Protein AF-0000000075409515 (afdb_homodimer)

Sequence (816 aa):
MIRGIGPSGAVIDINAAITALAKSDNPGLPFATEAVAALAALSDRLLMSQSARHFPELVALGFWLRRTHLNALAAEFARTRPAQAMAVPRGLVLHIPPANVDVMMAYPWALSLLAGNRNIIRVSSRIGAAGQELLDAMTAILAESPGLAASNLFVSWPRDHTQSLAELSALADFRLVWGGDATIAQIRAVPLPPHAGELCFADRASLCAMAAEAVNRADEEELRHLAERFAADVTTFGQAACSSPRLLVWVGDDAACEQAQQRLVAALDRLPDMAPLAPAIALGRNAYVHRAAAEGLVSRPATPAGPILFAHAPKPVDGQQWGHCFGGLVHVARGPSLATVASFIQRRHQTLCHFGFDQAELAALVTRLRGTGLDRLVPVGTALSFSHLWDGADLLERLTKSVHLLAPMIRGIGPSGAVIDINAAITALAKSDNPGLPFATEAVAALAALSDRLLMSQSARHFPELVALGFWLRRTHLNALAAEFARTRPAQAMAVPRGLVLHIPPANVDVMMAYPWALSLLAGNRNIIRVSSRIGAAGQELLDAMTAILAESPGLAASNLFVSWPRDHTQSLAELSALADFRLVWGGDATIAQIRAVPLPPHAGELCFADRASLCAMAAEAVNRADEEELRHLAERFAADVTTFGQAACSSPRLLVWVGDDAACEQAQQRLVAALDRLPDMAPLAPAIALGRNAYVHRAAAEGLVSRPATPAGPILFAHAPKPVDGQQWGHCFGGLVHVARGPSLATVASFIQRRHQTLCHFGFDQAELAALVTRLRGTGLDRLVPVGTALSFSHLWDGADLLERLTKSVHLLAP

Foldseek 3Di:
DKAFDDVCNVVPDNPVLLVLLLPDPDFDAAQPVLLLVLLQQLLVCLCVDPVNVVPVLSPLSSVCSHSVNSVVVVVVVVVPDDPQWGWAFLEEEEEADDPLDLSRQVVLVSLLSNNRYQYEYEHEPPHDPNNVVSSNSSQVSQVVPPVSNSRYTYIYDDLPPVVVLLVSQASHQEYEHEDEPVSVVSSPVRDHDPNHYYDYDYQFAAAEEEELVQLVPDDLVRLLVLLVLLCCLQCVSLNPDRLRHQEYEYAADPVSSVVSVVSNLVSLQPDPADDDDDPVLVVLQVVVLVVCVVVQQFDDDWDDRRQAIEGEGADLPLVVVVPDSRRRYHYYYYYHACVVVLVSAAQRYEEYAYYDDDPVRVVVSCVVNVNGHYQYYYHRNCSPPDDCRGRVDNSSPVRIDIDRHDDD/DKAFDDVCNVVPDNPVLLVLLLPDPDFFAAQPVLLLVLLQQLLVCLCVDPVNVVPVLSPLSSVCSHSVNSVVVVVVVVVPDDPQWGWAFLEEEEEADDPLDLLRQVVLVSLLSNNRYQYEYEHEPPRDPNNVVSVNSSQVSQVVPPVSNSRYTYIYDDLPPVVVLLVSQASHQEYEHEDEPVSVVSSPVRDHDPNHYYDYDYQFAAAEEEELVQLVPDDLVRLLVLLVLLCCLQCVSLNPDRLRHQEYEYAADPVSSVVSVVSNLVSQQPDPADDDDDPVLVVLQVVVLVVCVVVQQFDDDWDDRRQAIEGEGADLPVVVVVPDSRRRYYYYYYYHAVVVVLVSAAQRYEEYAYYDDDPVRVVVSCVVNVNGHYQYYYHRNCSPPDDCRGRVDNSSPVRIDIDRHDDD

pLDDT: mean 91.63, std 8.72, range [45.56, 98.69]

Structure (mmCIF, N/CA/C/O backbone):
data_AF-0000000075409515-model_v1
#
loop_
_entity.id
_entity.type
_entity.pdbx_description
1 polymer 'long-chain-fatty-acyl-CoA reductase'
#
loop_
_atom_site.group_PDB
_atom_site.id
_atom_site.type_symbol
_atom_site.label_atom_id
_atom_site.label_alt_id
_atom_site.label_comp_id
_atom_site.label_asym_id
_atom_site.label_entity_id
_atom_site.label_seq_id
_atom_site.pdbx_PDB_ins_code
_atom_site.Cartn_x
_atom_site.Cartn_y
_atom_site.Cartn_z
_atom_site.occupancy
_atom_site.B_iso_or_equiv
_atom_site.auth_seq_id
_atom_site.auth_comp_id
_atom_site.auth_asym_id
_atom_site.auth_atom_id
_atom_site.pdbx_PDB_model_num
ATOM 1 N N . MET A 1 1 ? 26.125 -11.836 13.812 1 84.06 1 MET A N 1
ATOM 2 C CA . MET A 1 1 ? 26.562 -10.492 13.438 1 84.06 1 MET A CA 1
ATOM 3 C C . MET A 1 1 ? 26.328 -10.242 11.953 1 84.06 1 MET A C 1
ATOM 5 O O . MET A 1 1 ? 26.391 -11.172 11.141 1 84.06 1 MET A O 1
ATOM 9 N N . ILE A 1 2 ? 26 -9.016 11.656 1 90.75 2 ILE A N 1
ATOM 10 C CA . ILE A 1 2 ? 25.766 -8.617 10.273 1 90.75 2 ILE A CA 1
ATOM 11 C C . ILE A 1 2 ? 27.094 -8.609 9.516 1 90.75 2 ILE A C 1
ATOM 13 O O . ILE A 1 2 ? 28.094 -8.094 10.016 1 90.75 2 ILE A O 1
ATOM 17 N N . ARG A 1 3 ? 27.078 -9.234 8.391 1 89.25 3 ARG A N 1
ATOM 18 C CA . ARG A 1 3 ? 28.266 -9.258 7.531 1 89.25 3 ARG A CA 1
ATOM 19 C C . ARG A 1 3 ? 27.938 -8.695 6.152 1 89.25 3 ARG A C 1
ATOM 21 O O . ARG A 1 3 ? 26.859 -8.93 5.613 1 89.25 3 ARG A O 1
ATOM 28 N N . GLY A 1 4 ? 28.891 -7.93 5.641 1 88.44 4 GLY A N 1
ATOM 29 C CA . GLY A 1 4 ? 28.75 -7.488 4.262 1 88.44 4 GLY A CA 1
ATOM 30 C C . GLY A 1 4 ? 29.031 -8.586 3.252 1 88.44 4 GLY A C 1
ATOM 31 O O . GLY A 1 4 ? 29.859 -9.461 3.496 1 88.44 4 GLY A O 1
ATOM 32 N N . ILE A 1 5 ? 28.344 -8.484 2.164 1 83.81 5 ILE A N 1
ATOM 33 C CA . ILE A 1 5 ? 28.547 -9.453 1.089 1 83.81 5 ILE A CA 1
ATOM 34 C C . ILE A 1 5 ? 28.953 -8.727 -0.192 1 83.81 5 ILE A C 1
ATOM 36 O O . ILE A 1 5 ? 28.547 -7.578 -0.417 1 83.81 5 ILE A O 1
ATOM 40 N N . GLY A 1 6 ? 29.734 -9.406 -0.942 1 69.38 6 GLY A N 1
ATOM 41 C CA . GLY A 1 6 ? 30.156 -8.805 -2.195 1 69.38 6 GLY A CA 1
ATOM 42 C C . GLY A 1 6 ? 30.969 -7.535 -2.006 1 69.38 6 GLY A C 1
ATOM 43 O O . GLY A 1 6 ? 31.906 -7.512 -1.213 1 69.38 6 GLY A O 1
ATOM 44 N N . PRO A 1 7 ? 30.562 -6.52 -2.732 1 65.38 7 PRO A N 1
ATOM 45 C CA . PRO A 1 7 ? 31.344 -5.289 -2.561 1 65.38 7 PRO A CA 1
ATOM 46 C C . PRO A 1 7 ? 31.188 -4.688 -1.165 1 65.38 7 PRO A C 1
ATOM 48 O O . PRO A 1 7 ? 32.062 -3.971 -0.697 1 65.38 7 PRO A O 1
ATOM 51 N N . SER A 1 8 ? 30.109 -5.105 -0.618 1 70.81 8 SER A N 1
ATOM 52 C CA . SER A 1 8 ? 29.922 -4.598 0.737 1 70.81 8 SER A CA 1
ATOM 53 C C . SER A 1 8 ? 30.844 -5.301 1.727 1 70.81 8 SER A C 1
ATOM 55 O O . SER A 1 8 ? 31.109 -4.777 2.811 1 70.81 8 SER A O 1
ATOM 57 N N . GLY A 1 9 ? 31.078 -6.512 1.291 1 68.12 9 GLY A N 1
ATOM 58 C CA . GLY A 1 9 ? 32 -7.27 2.1 1 68.12 9 GLY A CA 1
ATOM 59 C C . GLY A 1 9 ? 33.375 -6.629 2.182 1 68.12 9 GLY A C 1
ATOM 60 O O . GLY A 1 9 ? 34.156 -6.906 3.102 1 68.12 9 GLY A O 1
ATOM 61 N N . ALA A 1 10 ? 33.625 -5.832 1.175 1 67.75 10 ALA A N 1
ATOM 62 C CA . ALA A 1 10 ? 34.906 -5.121 1.154 1 67.75 10 ALA A CA 1
ATOM 63 C C . ALA A 1 10 ? 34.875 -3.9 2.072 1 67.75 10 ALA A C 1
ATOM 65 O O . ALA A 1 10 ? 35.906 -3.273 2.326 1 67.75 10 ALA A O 1
ATOM 66 N N . VAL A 1 11 ? 33.562 -3.801 2.479 1 68.38 11 VAL A N 1
ATOM 67 C CA . VAL A 1 11 ? 33.375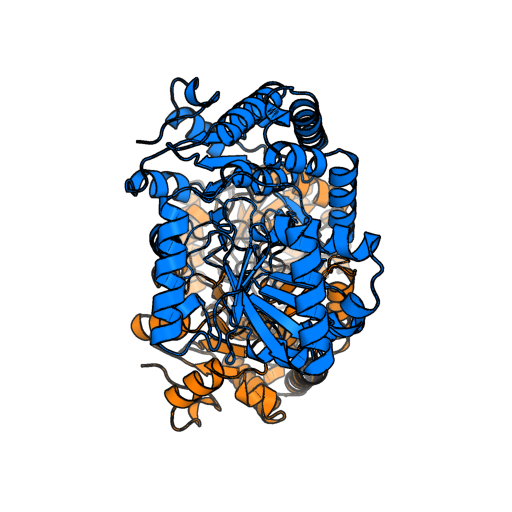 -2.654 3.363 1 68.38 11 VAL A CA 1
ATOM 68 C C . VAL A 1 11 ? 34.031 -2.949 4.719 1 68.38 11 VAL A C 1
ATOM 70 O O . VAL A 1 11 ? 33.688 -3.941 5.367 1 68.38 11 VAL A O 1
ATOM 73 N N . ILE A 1 12 ? 35.062 -2.379 5.078 1 67.88 12 ILE A N 1
ATOM 74 C CA . ILE A 1 12 ? 35.875 -2.6 6.273 1 67.88 12 ILE A CA 1
ATOM 75 C C . ILE A 1 12 ? 34.969 -2.551 7.512 1 67.88 12 ILE A C 1
ATOM 77 O O . ILE A 1 12 ? 35.094 -3.381 8.414 1 67.88 12 ILE A O 1
ATOM 81 N N . ASP A 1 13 ? 34 -1.663 7.504 1 86.06 13 ASP A N 1
ATOM 82 C CA . ASP A 1 13 ? 33.094 -1.538 8.641 1 86.06 13 ASP A CA 1
ATOM 83 C C . ASP A 1 13 ? 31.625 -1.487 8.18 1 86.06 13 ASP A C 1
ATOM 85 O O . ASP A 1 13 ? 31.109 -0.418 7.844 1 86.06 13 ASP A O 1
ATOM 89 N N . ILE A 1 14 ? 31.016 -2.641 8.258 1 88.19 14 ILE A N 1
ATOM 90 C CA . ILE A 1 14 ? 29.641 -2.793 7.766 1 88.19 14 ILE A CA 1
ATOM 91 C C . ILE A 1 14 ? 28.688 -1.951 8.609 1 88.19 14 ILE A C 1
ATOM 93 O O . ILE A 1 14 ? 27.734 -1.373 8.094 1 88.19 14 ILE A O 1
ATOM 97 N N . ASN A 1 15 ? 29 -1.773 9.828 1 89.69 15 ASN A N 1
ATOM 98 C CA . ASN A 1 15 ? 28.156 -0.971 10.703 1 89.69 15 ASN A CA 1
ATOM 99 C C . ASN A 1 15 ? 28.234 0.512 10.352 1 89.69 15 ASN A C 1
ATOM 101 O O . ASN A 1 15 ? 27.219 1.211 10.375 1 89.69 15 ASN A O 1
ATOM 105 N N . ALA A 1 16 ? 29.406 0.892 10.039 1 91.38 16 ALA A N 1
ATOM 106 C CA . ALA A 1 16 ? 29.578 2.277 9.617 1 91.38 16 ALA A CA 1
ATOM 107 C C . ALA A 1 16 ? 28.859 2.539 8.297 1 91.38 16 ALA A C 1
ATOM 109 O O . ALA A 1 16 ? 28.266 3.602 8.109 1 91.38 16 ALA A O 1
ATOM 110 N N . ALA A 1 17 ? 28.953 1.585 7.434 1 91.88 17 ALA A N 1
ATOM 111 C CA . ALA A 1 17 ? 28.281 1.719 6.141 1 91.88 17 ALA A CA 1
ATOM 112 C C . ALA A 1 17 ? 26.766 1.781 6.305 1 91.88 17 ALA A C 1
ATOM 114 O O . ALA A 1 17 ? 26.094 2.578 5.641 1 91.88 17 ALA A O 1
ATOM 115 N N . ILE A 1 18 ? 26.266 0.984 7.188 1 93.94 18 ILE A N 1
ATOM 116 C CA . ILE A 1 18 ? 24.828 0.964 7.473 1 93.94 18 ILE A CA 1
ATOM 117 C C . ILE A 1 18 ? 24.406 2.316 8.039 1 93.94 18 ILE A C 1
ATOM 119 O O . ILE A 1 18 ? 23.391 2.883 7.609 1 93.94 18 ILE A O 1
ATOM 123 N N . THR A 1 19 ? 25.141 2.852 8.914 1 92.69 19 THR A N 1
ATOM 124 C CA . THR A 1 19 ? 24.844 4.137 9.539 1 92.69 19 THR A CA 1
ATOM 125 C C . THR A 1 19 ? 24.875 5.258 8.5 1 92.69 19 THR A C 1
ATOM 127 O O . THR A 1 19 ? 24 6.125 8.492 1 92.69 19 THR A O 1
ATOM 130 N N . ALA A 1 20 ? 25.891 5.172 7.688 1 92 20 ALA A N 1
ATOM 131 C CA . ALA A 1 20 ? 26.016 6.188 6.645 1 92 20 ALA A CA 1
ATOM 132 C C . ALA A 1 20 ? 24.844 6.137 5.68 1 92 20 ALA A C 1
ATOM 134 O O . ALA A 1 20 ? 24.297 7.18 5.297 1 92 20 ALA A O 1
ATOM 135 N N . LEU A 1 21 ? 24.5 4.957 5.336 1 93.12 21 LEU A N 1
ATOM 136 C CA . LEU A 1 21 ? 23.375 4.773 4.43 1 93.12 21 LEU A CA 1
ATOM 137 C C . LEU A 1 21 ? 22.078 5.281 5.055 1 93.12 21 LEU A C 1
ATOM 139 O O . LEU A 1 21 ? 21.297 5.969 4.402 1 93.12 21 LEU A O 1
ATOM 143 N N . ALA A 1 22 ? 21.875 4.992 6.266 1 92.06 22 ALA A N 1
ATOM 144 C CA . ALA A 1 22 ? 20.656 5.363 6.977 1 92.06 22 ALA A CA 1
ATOM 145 C C . ALA A 1 22 ? 20.547 6.879 7.121 1 92.06 22 ALA A C 1
ATOM 147 O O . ALA A 1 22 ? 19.453 7.434 7.125 1 92.06 22 ALA A O 1
ATOM 148 N N . LYS A 1 23 ? 21.625 7.551 7.156 1 87.62 23 LYS A N 1
ATOM 149 C CA . LYS A 1 23 ? 21.641 8.984 7.406 1 87.62 23 LYS A CA 1
ATOM 150 C C . LYS A 1 23 ? 21.672 9.773 6.102 1 87.62 23 LYS A C 1
ATOM 152 O O . LYS A 1 23 ? 21.516 11 6.102 1 87.62 23 LYS A O 1
ATOM 157 N N . SER A 1 24 ? 21.828 8.961 5.102 1 85.38 24 SER A N 1
ATOM 158 C CA . SER A 1 24 ? 21.938 9.648 3.818 1 85.38 24 SER A CA 1
ATOM 159 C C . SER A 1 24 ? 20.641 10.398 3.494 1 85.38 24 SER A C 1
ATOM 161 O O . SER A 1 24 ? 19.547 9.883 3.729 1 85.38 24 SER A O 1
ATOM 163 N N . ASP A 1 25 ? 20.734 11.609 3.045 1 72.81 25 ASP A N 1
ATOM 164 C CA . ASP A 1 25 ? 19.562 12.445 2.791 1 72.81 25 ASP A CA 1
ATOM 165 C C . ASP A 1 25 ? 19.328 12.609 1.293 1 72.81 25 ASP A C 1
ATOM 167 O O . ASP A 1 25 ? 18.688 13.57 0.863 1 72.81 25 ASP A O 1
ATOM 171 N N . ASN A 1 26 ? 19.891 11.688 0.545 1 69.56 26 ASN A N 1
ATOM 172 C CA . ASN A 1 26 ? 19.781 11.938 -0.886 1 69.56 26 ASN A CA 1
ATOM 173 C C . ASN A 1 26 ? 19.281 10.703 -1.634 1 69.56 26 ASN A C 1
ATOM 175 O O . ASN A 1 26 ? 19.953 10.195 -2.523 1 69.56 26 ASN A O 1
ATOM 179 N N . PRO A 1 27 ? 18.031 10.375 -1.232 1 78.94 27 PRO A N 1
ATOM 180 C CA . PRO A 1 27 ? 17.484 9.344 -2.109 1 78.94 27 PRO A CA 1
ATOM 181 C C . PRO A 1 27 ? 17.234 9.844 -3.529 1 78.94 27 PRO A C 1
ATOM 183 O O . PRO A 1 27 ? 17.266 11.055 -3.775 1 78.94 27 PRO A O 1
ATOM 186 N N . GLY A 1 28 ? 17.203 8.953 -4.418 1 89.88 28 GLY A N 1
ATOM 187 C CA . GLY A 1 28 ? 16.875 9.312 -5.789 1 89.88 28 GLY A CA 1
ATOM 188 C C . GLY A 1 28 ? 15.406 9.633 -5.992 1 89.88 28 GLY A C 1
ATOM 189 O O . GLY A 1 28 ? 14.617 9.562 -5.051 1 89.88 28 GLY A O 1
ATOM 190 N N . LEU A 1 29 ? 15.086 10.141 -7.133 1 95.25 29 LEU A N 1
ATOM 191 C CA . LEU A 1 29 ? 13.695 10.297 -7.547 1 95.25 29 LEU A CA 1
ATOM 192 C C . LEU A 1 29 ? 13.227 9.094 -8.367 1 95.25 29 LEU A C 1
ATOM 194 O O . LEU A 1 29 ? 14.055 8.367 -8.93 1 95.25 29 LEU A O 1
ATOM 198 N N . PRO A 1 30 ? 11.945 8.844 -8.375 1 97.56 30 PRO A N 1
ATOM 199 C CA . PRO A 1 30 ? 11.453 7.715 -9.164 1 97.56 30 PRO A CA 1
ATOM 200 C C . PRO A 1 30 ? 11.867 7.793 -10.633 1 97.56 30 PRO A C 1
ATOM 202 O O . PRO A 1 30 ? 11.695 8.836 -11.273 1 97.56 30 PRO A O 1
ATOM 205 N N . PHE A 1 31 ? 12.492 6.707 -11.102 1 98 31 PHE A N 1
ATOM 206 C CA . PHE A 1 31 ? 12.914 6.496 -12.477 1 98 31 PHE A CA 1
ATOM 207 C C . PHE A 1 31 ? 13.961 7.527 -12.891 1 98 31 PHE A C 1
ATOM 209 O O . PHE A 1 31 ? 13.977 7.977 -14.039 1 98 31 PHE A O 1
ATOM 216 N N . ALA A 1 32 ? 14.75 7.953 -11.922 1 96.62 32 ALA A N 1
ATOM 217 C CA . ALA A 1 32 ? 15.898 8.797 -12.234 1 96.62 32 ALA A CA 1
ATOM 218 C C . ALA A 1 32 ? 16.781 8.148 -13.297 1 96.62 32 ALA A C 1
ATOM 220 O O . ALA A 1 32 ? 16.938 6.926 -13.312 1 96.62 32 ALA A O 1
ATOM 221 N N . THR A 1 33 ? 17.422 8.922 -14.062 1 96.19 33 THR A N 1
ATOM 222 C CA . THR A 1 33 ? 18.203 8.469 -15.211 1 96.19 33 THR A CA 1
ATOM 223 C C . THR A 1 33 ? 19.312 7.512 -14.758 1 96.19 33 THR A C 1
ATOM 225 O O . THR A 1 33 ? 19.578 6.504 -15.422 1 96.19 33 THR A O 1
ATOM 228 N N . GLU A 1 34 ? 19.906 7.797 -13.703 1 95.38 34 GLU A N 1
ATOM 229 C CA . GLU A 1 34 ? 21.016 6.996 -13.195 1 95.38 34 GLU A CA 1
ATOM 230 C C . GLU A 1 34 ? 20.562 5.578 -12.852 1 95.38 34 GLU A C 1
ATOM 232 O O . GLU A 1 34 ? 21.25 4.605 -13.18 1 95.38 34 GLU A O 1
ATOM 237 N N . ALA A 1 35 ? 19.469 5.457 -12.195 1 97.12 35 ALA A N 1
ATOM 238 C CA . ALA A 1 35 ? 18.938 4.152 -11.812 1 97.12 35 ALA A CA 1
ATOM 239 C C . ALA A 1 35 ? 18.547 3.34 -13.047 1 97.12 35 ALA A C 1
ATOM 241 O O . ALA A 1 35 ? 18.859 2.156 -13.148 1 97.12 35 ALA A O 1
ATOM 242 N N . VAL A 1 36 ? 17.875 3.957 -13.992 1 98.12 36 VAL A N 1
ATOM 243 C CA . VAL A 1 36 ? 17.453 3.293 -15.219 1 98.12 36 VAL A CA 1
ATOM 244 C C . VAL A 1 36 ? 18.672 2.812 -16 1 98.12 36 VAL A C 1
ATOM 246 O O . VAL A 1 36 ? 18.703 1.676 -16.484 1 98.12 36 VAL A O 1
ATOM 249 N N . ALA A 1 37 ? 19.672 3.662 -16.062 1 97.62 37 ALA A N 1
ATOM 250 C CA . ALA A 1 37 ? 20.891 3.318 -16.797 1 97.62 37 ALA A CA 1
ATOM 251 C C . ALA A 1 37 ? 21.609 2.139 -16.141 1 97.62 37 ALA A C 1
ATOM 253 O O . ALA A 1 37 ? 22.094 1.243 -16.828 1 97.62 37 ALA A O 1
ATOM 254 N N . ALA A 1 38 ? 21.656 2.172 -14.852 1 97.81 38 ALA A N 1
ATOM 255 C CA . ALA A 1 38 ? 22.328 1.092 -14.133 1 97.81 38 ALA A CA 1
ATOM 256 C C . ALA A 1 38 ? 21.625 -0.242 -14.367 1 97.81 38 ALA A C 1
ATOM 258 O O . ALA A 1 38 ? 22.281 -1.26 -14.609 1 97.81 38 ALA A O 1
ATOM 259 N N . LEU A 1 39 ? 20.328 -0.283 -14.328 1 98.56 39 LEU A N 1
ATOM 260 C CA . LEU A 1 39 ? 19.578 -1.517 -14.516 1 98.56 39 LEU A CA 1
ATOM 261 C C . LEU A 1 39 ? 19.672 -1.994 -15.961 1 98.56 39 LEU A C 1
ATOM 263 O O . LEU A 1 39 ? 19.734 -3.199 -16.219 1 98.56 39 LEU A O 1
ATOM 267 N N . ALA A 1 40 ? 19.625 -1.031 -16.875 1 98.44 40 ALA A N 1
ATOM 268 C CA . ALA A 1 40 ? 19.844 -1.399 -18.266 1 98.44 40 ALA A CA 1
ATOM 269 C C . ALA A 1 40 ? 21.219 -2.023 -18.469 1 98.44 40 ALA A C 1
ATOM 271 O O . ALA A 1 40 ? 21.375 -2.984 -19.219 1 98.44 40 ALA A O 1
ATOM 272 N N . ALA A 1 41 ? 22.219 -1.485 -17.812 1 98.19 41 ALA A N 1
ATOM 273 C CA . ALA A 1 41 ? 23.562 -2.047 -17.859 1 98.19 41 ALA A CA 1
ATOM 274 C C . ALA A 1 41 ? 23.594 -3.453 -17.281 1 98.19 41 ALA A C 1
ATOM 276 O O . ALA A 1 41 ? 24.312 -4.324 -17.766 1 98.19 41 ALA A O 1
ATOM 277 N N . LEU A 1 42 ? 22.891 -3.623 -16.188 1 98.06 42 LEU A N 1
ATOM 278 C CA . LEU A 1 42 ? 22.781 -4.961 -15.617 1 98.06 42 LEU A CA 1
ATOM 279 C C . LEU A 1 42 ? 22.188 -5.941 -16.625 1 98.06 42 LEU A C 1
ATOM 281 O O . LEU A 1 42 ? 22.672 -7.066 -16.766 1 98.06 42 LEU A O 1
ATOM 285 N N . SER A 1 43 ? 21.125 -5.535 -17.281 1 98.19 43 SER A N 1
ATOM 286 C CA . SER A 1 43 ? 20.531 -6.332 -18.344 1 98.19 43 SER A CA 1
ATOM 287 C C . SER A 1 43 ? 21.578 -6.762 -19.375 1 98.19 43 SER A C 1
ATOM 289 O O . SER A 1 43 ? 21.734 -7.953 -19.641 1 98.19 43 SER A O 1
ATOM 291 N N . ASP A 1 44 ? 22.344 -5.801 -19.859 1 97.56 44 ASP A N 1
ATOM 292 C CA . ASP A 1 44 ? 23.375 -6.066 -20.859 1 97.56 44 ASP A CA 1
ATOM 293 C C . ASP A 1 44 ? 24.422 -7.047 -20.328 1 97.56 44 ASP A C 1
ATOM 295 O O . ASP A 1 44 ? 24.812 -7.984 -21.031 1 97.56 44 ASP A O 1
ATOM 299 N N . ARG A 1 45 ? 24.844 -6.863 -19.156 1 96.81 45 ARG A N 1
ATOM 300 C CA . ARG A 1 45 ? 25.859 -7.707 -18.562 1 96.81 45 ARG A CA 1
ATOM 301 C C . ARG A 1 45 ? 25.391 -9.148 -18.438 1 96.81 45 ARG A C 1
ATOM 303 O O . ARG A 1 45 ? 26.141 -10.086 -18.719 1 96.81 45 ARG A O 1
ATOM 310 N N . LEU A 1 46 ? 24.156 -9.32 -17.984 1 97.06 46 LEU A N 1
ATOM 311 C CA . LEU A 1 46 ? 23.609 -10.656 -17.828 1 97.06 46 LEU A CA 1
ATOM 312 C C . LEU A 1 46 ? 23.422 -11.344 -19.172 1 97.06 46 LEU A C 1
ATOM 314 O O . LEU A 1 46 ? 23.734 -12.531 -19.312 1 97.06 46 LEU A O 1
ATOM 318 N N . LEU A 1 47 ? 22.984 -10.602 -20.156 1 96.06 47 LEU A N 1
ATOM 319 C CA . LEU A 1 47 ? 22.656 -11.18 -21.453 1 96.06 47 LEU A CA 1
ATOM 320 C C . LEU A 1 47 ? 23.922 -11.43 -22.281 1 96.06 47 LEU A C 1
ATOM 322 O O . LEU A 1 47 ? 23.922 -12.289 -23.172 1 96.06 47 LEU A O 1
ATOM 326 N N . MET A 1 48 ? 24.969 -10.773 -21.969 1 94.69 48 MET A N 1
ATOM 327 C CA . MET A 1 48 ? 26.203 -10.914 -22.734 1 94.69 48 MET A CA 1
ATOM 328 C C . MET A 1 48 ? 27.156 -11.883 -22.062 1 94.69 48 MET A C 1
ATOM 330 O O . MET A 1 48 ? 28.094 -12.375 -22.688 1 94.69 48 MET A O 1
ATOM 334 N N . SER A 1 49 ? 26.953 -12.086 -20.828 1 92.56 49 SER A N 1
ATOM 335 C CA . SER A 1 49 ? 27.844 -12.953 -20.078 1 92.56 49 SER A CA 1
ATOM 336 C C . SER A 1 49 ? 27.688 -14.414 -20.5 1 92.56 49 SER A C 1
ATOM 338 O O . SER A 1 49 ? 26.578 -14.945 -20.516 1 92.56 49 SER A O 1
ATOM 340 N N . GLN A 1 50 ? 28.703 -15.141 -20.812 1 90.75 50 GLN A N 1
ATOM 341 C CA . GLN A 1 50 ? 28.688 -16.547 -21.188 1 90.75 50 GLN A CA 1
ATOM 342 C C . GLN A 1 50 ? 28.266 -17.422 -20 1 90.75 50 GLN A C 1
ATOM 344 O O . GLN A 1 50 ? 27.516 -18.391 -20.172 1 90.75 50 GLN A O 1
ATOM 349 N N . SER A 1 51 ? 28.734 -17.031 -18.891 1 88.94 51 SER A N 1
ATOM 350 C CA . SER A 1 51 ? 28.406 -17.797 -17.703 1 88.94 51 SER A CA 1
ATOM 351 C C . SER A 1 51 ? 26.938 -17.656 -17.328 1 88.94 51 SER A C 1
ATOM 353 O O . SER A 1 51 ? 26.266 -18.625 -16.984 1 88.94 51 SER A O 1
ATOM 355 N N . ALA A 1 52 ? 26.453 -16.453 -17.453 1 86.69 52 ALA A N 1
ATOM 356 C CA . ALA A 1 52 ? 25.062 -16.172 -17.062 1 86.69 52 ALA A CA 1
ATOM 357 C C . ALA A 1 52 ? 24.094 -16.875 -18.016 1 86.69 52 ALA A C 1
ATOM 359 O O . ALA A 1 52 ? 22.984 -17.234 -17.609 1 86.69 52 ALA A O 1
ATOM 360 N N . ARG A 1 53 ? 24.531 -17.109 -19.172 1 87 53 ARG A N 1
ATOM 361 C CA . ARG A 1 53 ? 23.656 -17.703 -20.188 1 87 53 ARG A CA 1
ATOM 362 C C . ARG A 1 53 ? 23.297 -19.141 -19.828 1 87 53 ARG A C 1
ATOM 364 O O . ARG A 1 53 ? 22.312 -19.688 -20.328 1 87 53 ARG A O 1
ATOM 371 N N . HIS A 1 54 ? 24.141 -19.688 -18.953 1 88.31 54 HIS A N 1
ATOM 372 C CA . HIS A 1 54 ? 23.891 -21.062 -18.531 1 88.31 54 HIS A CA 1
ATOM 373 C C . HIS A 1 54 ? 22.766 -21.125 -17.5 1 88.31 54 HIS A C 1
ATOM 375 O O . HIS A 1 54 ? 22.312 -22.219 -17.141 1 88.31 54 HIS A O 1
ATOM 381 N N . PHE A 1 55 ? 22.328 -20 -17.078 1 90 55 PHE A N 1
ATOM 382 C CA . PHE A 1 55 ? 21.234 -19.922 -16.109 1 90 55 PHE A CA 1
ATOM 383 C C . PHE A 1 55 ? 20.016 -19.25 -16.719 1 90 55 PHE A C 1
ATOM 385 O O . PHE A 1 55 ? 19.969 -18.016 -16.844 1 90 55 PHE A O 1
ATOM 392 N N . PRO A 1 56 ? 19 -20.016 -17 1 88.12 56 PRO A N 1
ATOM 393 C CA . PRO A 1 56 ? 17.812 -19.453 -17.641 1 88.12 56 PRO A CA 1
ATOM 394 C C . PRO A 1 56 ? 17.172 -18.328 -16.812 1 88.12 56 PRO A C 1
ATOM 396 O O . PRO A 1 56 ? 16.609 -17.391 -17.375 1 88.12 56 PRO A O 1
ATOM 399 N N . GLU A 1 57 ? 17.25 -18.438 -15.531 1 90.12 57 GLU A N 1
ATOM 400 C CA . GLU A 1 57 ? 16.656 -17.422 -14.664 1 90.12 57 GLU A CA 1
ATOM 401 C C . GLU A 1 57 ? 17.375 -16.078 -14.797 1 90.12 57 GLU A C 1
ATOM 403 O O . GLU A 1 57 ? 16.766 -15.023 -14.648 1 90.12 57 GLU A O 1
ATOM 408 N N . LEU A 1 58 ? 18.656 -16.094 -15.031 1 95.12 58 LEU A N 1
ATOM 409 C CA . LEU A 1 58 ? 19.406 -14.859 -15.227 1 95.12 58 LEU A CA 1
ATOM 410 C C . LEU A 1 58 ? 19.094 -14.242 -16.594 1 95.12 58 LEU A C 1
ATOM 412 O O . LEU A 1 58 ? 19.031 -13.023 -16.719 1 95.12 58 LEU A O 1
ATOM 416 N N . VAL A 1 59 ? 18.922 -15.141 -17.516 1 94.44 59 VAL A N 1
ATOM 417 C CA . VAL A 1 59 ? 18.531 -14.68 -18.859 1 94.44 59 VAL A CA 1
ATOM 418 C C . VAL A 1 59 ? 17.172 -14 -18.797 1 94.44 59 VAL A C 1
ATOM 420 O O . VAL A 1 59 ? 16.984 -12.906 -19.328 1 94.44 59 VAL A O 1
ATOM 423 N N . ALA A 1 60 ? 16.25 -14.625 -18.109 1 93.56 60 ALA A N 1
ATOM 424 C CA . ALA A 1 60 ? 14.922 -14.047 -17.938 1 93.56 60 ALA A CA 1
ATOM 425 C C . ALA A 1 60 ? 14.992 -12.688 -17.266 1 93.56 60 ALA A C 1
ATOM 427 O O . ALA A 1 60 ? 14.312 -11.742 -17.672 1 93.56 60 ALA A O 1
ATOM 428 N N . LEU A 1 61 ? 15.805 -12.547 -16.266 1 96.56 61 LEU A N 1
ATOM 429 C CA . LEU A 1 61 ? 16 -11.273 -15.57 1 96.56 61 LEU A CA 1
ATOM 430 C C . LEU A 1 61 ? 16.578 -10.227 -16.516 1 96.56 61 LEU A C 1
ATOM 432 O O . LEU A 1 61 ? 16.156 -9.07 -16.5 1 96.56 61 LEU A O 1
ATOM 436 N N . GLY A 1 62 ? 17.594 -10.68 -17.266 1 97.5 62 GLY A N 1
ATOM 437 C CA . GLY A 1 62 ? 18.172 -9.773 -18.234 1 97.5 62 GLY A CA 1
ATOM 438 C C . GLY A 1 62 ? 17.156 -9.18 -19.188 1 97.5 62 GLY A C 1
ATOM 439 O O . GLY A 1 62 ? 17.156 -7.973 -19.438 1 97.5 62 GLY A O 1
ATOM 440 N N . PHE A 1 63 ? 16.312 -9.969 -19.641 1 96.25 63 PHE A N 1
ATOM 441 C CA . PHE A 1 63 ? 15.281 -9.5 -20.547 1 96.25 63 PHE A CA 1
ATOM 442 C C . PHE A 1 63 ? 14.312 -8.57 -19.812 1 96.25 63 PHE A C 1
ATOM 444 O O . PHE A 1 63 ? 13.867 -7.566 -20.375 1 96.25 63 PHE A O 1
ATOM 451 N N . TRP A 1 64 ? 13.992 -8.875 -18.625 1 97.38 64 TRP A N 1
ATOM 452 C CA . TRP A 1 64 ? 13.062 -8.078 -17.828 1 97.38 64 TRP A CA 1
ATOM 453 C C . TRP A 1 64 ? 13.633 -6.684 -17.578 1 97.38 64 TRP A C 1
ATOM 455 O O . TRP A 1 64 ? 12.883 -5.707 -17.5 1 97.38 64 TRP A O 1
ATOM 465 N N . LEU A 1 65 ? 14.938 -6.547 -17.547 1 98.38 65 LEU A N 1
ATOM 466 C CA . LEU A 1 65 ? 15.617 -5.305 -17.188 1 98.38 65 LEU A CA 1
ATOM 467 C C . LEU A 1 65 ? 15.977 -4.504 -18.438 1 98.38 65 LEU A C 1
ATOM 469 O O . LEU A 1 65 ? 16.609 -3.451 -18.328 1 98.38 65 LEU A O 1
ATOM 473 N N . ARG A 1 66 ? 15.57 -4.961 -19.562 1 98 66 ARG A N 1
ATOM 474 C CA . ARG A 1 66 ? 15.891 -4.234 -20.797 1 98 66 ARG A CA 1
ATOM 475 C C . ARG A 1 66 ? 15.312 -2.824 -20.766 1 98 66 ARG A C 1
ATOM 477 O O . ARG A 1 66 ? 14.242 -2.602 -20.203 1 98 66 ARG A O 1
ATOM 484 N N . ARG A 1 67 ? 15.961 -1.93 -21.438 1 97.5 67 ARG A N 1
ATOM 485 C CA . ARG A 1 67 ? 15.594 -0.519 -21.422 1 97.5 67 ARG A CA 1
ATOM 486 C C . ARG A 1 67 ? 14.156 -0.326 -21.906 1 97.5 67 ARG A C 1
ATOM 488 O O . ARG A 1 67 ? 13.422 0.506 -21.375 1 97.5 67 ARG A O 1
ATOM 495 N N . THR A 1 68 ? 13.789 -1.062 -22.875 1 97.56 68 THR A N 1
ATOM 496 C CA . THR A 1 68 ? 12.438 -0.959 -23.406 1 97.56 68 THR A CA 1
ATOM 497 C C . THR A 1 68 ? 11.398 -1.265 -22.328 1 97.56 68 THR A C 1
ATOM 499 O O . THR A 1 68 ? 10.414 -0.544 -22.188 1 97.56 68 THR A O 1
ATOM 502 N N . HIS A 1 69 ? 11.641 -2.32 -21.562 1 97.56 69 HIS A N 1
ATOM 503 C CA . HIS A 1 69 ? 10.727 -2.68 -20.5 1 97.56 69 HIS A CA 1
ATOM 504 C C . HIS A 1 69 ? 10.727 -1.623 -19.391 1 97.56 69 HIS A C 1
ATOM 506 O O . HIS A 1 69 ? 9.664 -1.243 -18.891 1 97.56 69 HIS A O 1
ATOM 512 N N . LEU A 1 70 ? 11.891 -1.123 -19.031 1 98.44 70 LEU A N 1
ATOM 513 C CA . LEU A 1 70 ? 12 -0.106 -17.984 1 98.44 70 LEU A CA 1
ATOM 514 C C . LEU A 1 70 ? 11.273 1.169 -18.391 1 98.44 70 LEU A C 1
ATOM 516 O O . LEU A 1 70 ? 10.609 1.799 -17.578 1 98.44 70 LEU A O 1
ATOM 520 N N . ASN A 1 71 ? 11.352 1.502 -19.641 1 98 71 ASN A N 1
ATOM 521 C CA . ASN A 1 71 ? 10.641 2.668 -20.156 1 98 71 ASN A CA 1
ATOM 522 C C . ASN A 1 71 ? 9.125 2.467 -20.109 1 98 71 ASN A C 1
ATOM 524 O O . ASN A 1 71 ? 8.383 3.396 -19.797 1 98 71 ASN A O 1
ATOM 528 N N . ALA A 1 72 ? 8.75 1.27 -20.438 1 97.12 72 ALA A N 1
ATOM 529 C CA . ALA A 1 72 ? 7.324 0.957 -20.359 1 97.12 72 ALA A CA 1
ATOM 530 C C . ALA A 1 72 ? 6.824 1.05 -18.922 1 97.12 72 ALA A C 1
ATOM 532 O O . ALA A 1 72 ? 5.727 1.554 -18.672 1 97.12 72 ALA A O 1
ATOM 533 N N . LEU A 1 73 ? 7.609 0.582 -18.016 1 97.38 73 LEU A N 1
ATOM 534 C CA . LEU A 1 73 ? 7.273 0.676 -16.594 1 97.38 73 LEU A CA 1
ATOM 535 C C . LEU A 1 73 ? 7.16 2.133 -16.156 1 97.38 73 LEU A C 1
ATOM 537 O O . LEU A 1 73 ? 6.23 2.5 -15.438 1 97.38 73 LEU A O 1
ATOM 541 N N . ALA A 1 74 ? 8.102 2.934 -16.609 1 98 74 ALA A N 1
ATOM 542 C CA . ALA A 1 74 ? 8.102 4.359 -16.281 1 98 74 ALA A CA 1
ATOM 543 C C . ALA A 1 74 ? 6.84 5.039 -16.797 1 98 74 ALA A C 1
ATOM 545 O O . ALA A 1 74 ? 6.215 5.832 -16.094 1 98 74 ALA A O 1
ATOM 546 N N . ALA A 1 75 ? 6.492 4.719 -18.016 1 97.44 75 ALA A N 1
ATOM 547 C CA . ALA A 1 75 ? 5.312 5.309 -18.641 1 97.44 75 ALA A CA 1
ATOM 548 C C . ALA A 1 75 ? 4.039 4.898 -17.906 1 97.44 75 ALA A C 1
ATOM 550 O O . ALA A 1 75 ? 3.162 5.727 -17.656 1 97.44 75 ALA A O 1
ATOM 551 N N . GLU A 1 76 ? 3.938 3.648 -17.594 1 96.5 76 GLU A N 1
ATOM 552 C CA . GLU A 1 76 ? 2.781 3.156 -16.859 1 96.5 76 GLU A CA 1
ATOM 553 C C . GLU A 1 76 ? 2.697 3.803 -15.477 1 96.5 76 GLU A C 1
ATOM 555 O O . GLU A 1 76 ? 1.613 4.184 -15.023 1 96.5 76 GLU A O 1
ATOM 560 N N . PHE A 1 77 ? 3.779 3.945 -14.836 1 96.88 77 PHE A N 1
ATOM 561 C CA . PHE A 1 77 ? 3.844 4.566 -13.516 1 96.88 77 PHE A CA 1
ATOM 562 C C . PHE A 1 77 ? 3.334 6 -13.57 1 96.88 77 PHE A C 1
ATOM 564 O O . PHE A 1 77 ? 2.512 6.402 -12.742 1 96.88 77 PHE A O 1
ATOM 571 N N . ALA A 1 78 ? 3.811 6.676 -14.516 1 95.94 78 ALA A N 1
ATOM 572 C CA . ALA A 1 78 ? 3.393 8.07 -14.68 1 95.94 78 ALA A CA 1
ATOM 573 C C . ALA A 1 78 ? 1.896 8.156 -14.961 1 95.94 78 ALA A C 1
ATOM 575 O O . ALA A 1 78 ? 1.208 9.031 -14.414 1 95.94 78 ALA A O 1
ATOM 576 N N . ARG A 1 79 ? 1.435 7.258 -15.719 1 95 79 ARG A N 1
ATOM 577 C CA . ARG A 1 79 ? 0.036 7.27 -16.141 1 95 79 ARG A CA 1
ATOM 578 C C . ARG A 1 79 ? -0.887 6.93 -14.969 1 95 79 ARG A C 1
ATOM 580 O O . ARG A 1 79 ? -2.016 7.418 -14.906 1 95 79 ARG A O 1
ATOM 587 N N . THR A 1 80 ? -0.381 6.148 -14.062 1 95.25 80 THR A N 1
ATOM 588 C CA . THR A 1 80 ? -1.25 5.613 -13.016 1 95.25 80 THR A CA 1
ATOM 589 C C . THR A 1 80 ? -1.126 6.434 -11.734 1 95.25 80 THR A C 1
ATOM 591 O O . THR A 1 80 ? -1.603 6.02 -10.68 1 95.25 80 THR A O 1
ATOM 594 N N . ARG A 1 81 ? -0.512 7.562 -11.805 1 94.56 81 ARG A N 1
ATOM 595 C CA . ARG A 1 81 ? -0.437 8.445 -10.641 1 94.56 81 ARG A CA 1
ATOM 596 C C . ARG A 1 81 ? -1.723 9.25 -10.484 1 94.56 81 ARG A C 1
ATOM 598 O O . ARG A 1 81 ? -2.301 9.711 -11.477 1 94.56 81 ARG A O 1
ATOM 605 N N . PRO A 1 82 ? -2.129 9.453 -9.219 1 93.5 82 PRO A N 1
ATOM 606 C CA . PRO A 1 82 ? -3.229 10.398 -9.039 1 93.5 82 PRO A CA 1
ATOM 607 C C . PRO A 1 82 ? -2.873 11.812 -9.492 1 93.5 82 PRO A C 1
ATOM 609 O O . PRO A 1 82 ? -1.704 12.211 -9.438 1 93.5 82 PRO A O 1
ATOM 612 N N . ALA A 1 83 ? -3.764 12.641 -10.023 1 88.69 83 ALA A N 1
ATOM 613 C CA . ALA A 1 83 ? -3.545 13.977 -10.578 1 88.69 83 ALA A CA 1
ATOM 614 C C . ALA A 1 83 ? -2.896 14.891 -9.547 1 88.69 83 ALA A C 1
ATOM 616 O O . ALA A 1 83 ? -2.004 15.68 -9.875 1 88.69 83 ALA A O 1
ATOM 617 N N . GLN A 1 84 ? -3.248 14.914 -8.297 1 93.19 84 GLN A N 1
ATOM 618 C CA . GLN A 1 84 ? -2.746 15.82 -7.266 1 93.19 84 GLN A CA 1
ATOM 619 C C . GLN A 1 84 ? -1.797 15.102 -6.312 1 93.19 84 GLN A C 1
ATOM 621 O O . GLN A 1 84 ? -1.887 15.266 -5.094 1 93.19 84 GLN A O 1
ATOM 626 N N . ALA A 1 85 ? -0.908 14.336 -6.992 1 96 85 ALA A N 1
ATOM 627 C CA . ALA A 1 85 ? 0.072 13.617 -6.184 1 96 85 ALA A CA 1
ATOM 628 C C . ALA A 1 85 ? 1.433 13.586 -6.875 1 96 85 ALA A C 1
ATOM 630 O O . ALA A 1 85 ? 1.511 13.477 -8.102 1 96 85 ALA A O 1
ATOM 631 N N . MET A 1 86 ? 2.457 13.75 -6.184 1 96.56 86 MET A N 1
ATOM 632 C CA . MET A 1 86 ? 3.828 13.531 -6.633 1 96.56 86 MET A CA 1
ATOM 633 C C . MET A 1 86 ? 4.445 12.32 -5.934 1 96.56 86 MET A C 1
ATOM 635 O O . MET A 1 86 ? 4.359 12.195 -4.711 1 96.56 86 MET A O 1
ATOM 639 N N . ALA A 1 87 ? 5.02 11.469 -6.734 1 97.19 87 ALA A N 1
ATOM 640 C CA . ALA A 1 87 ? 5.652 10.281 -6.164 1 97.19 87 ALA A CA 1
ATOM 641 C C . ALA A 1 87 ? 7.078 10.586 -5.719 1 97.19 87 ALA A C 1
ATOM 643 O O . ALA A 1 87 ? 7.84 11.234 -6.441 1 97.19 87 ALA A O 1
ATOM 644 N N . VAL A 1 88 ? 7.445 10.195 -4.582 1 97.12 88 VAL A N 1
ATOM 645 C CA . VAL A 1 88 ? 8.789 10.289 -4.023 1 97.12 88 VAL A CA 1
ATOM 646 C C . VAL A 1 88 ? 9.195 8.953 -3.402 1 97.12 88 VAL A C 1
ATOM 648 O O . VAL A 1 88 ? 8.352 8.062 -3.236 1 97.12 88 VAL A O 1
ATOM 651 N N . PRO A 1 89 ? 10.492 8.734 -3.148 1 96.94 89 PRO A N 1
ATOM 652 C CA . PRO A 1 89 ? 10.898 7.461 -2.553 1 96.94 89 PRO A CA 1
ATOM 653 C C . PRO A 1 89 ? 10.359 7.27 -1.138 1 96.94 89 PRO A C 1
ATOM 655 O O . PRO A 1 89 ? 10.055 8.25 -0.452 1 96.94 89 PRO A O 1
ATOM 658 N N . ARG A 1 90 ? 10.25 6.043 -0.763 1 94.94 90 ARG A N 1
ATOM 659 C CA . ARG A 1 90 ? 9.859 5.684 0.595 1 94.94 90 ARG A CA 1
ATOM 660 C C . ARG A 1 90 ? 10.984 5.969 1.584 1 94.94 90 ARG A C 1
ATOM 662 O O . ARG A 1 90 ? 10.727 6.293 2.746 1 94.94 90 ARG A O 1
ATOM 669 N N . GLY A 1 91 ? 12.125 5.758 1.238 1 95.62 91 GLY A N 1
ATOM 670 C CA . GLY A 1 91 ? 13.281 5.949 2.098 1 95.62 91 GLY A CA 1
ATOM 671 C C . GLY A 1 91 ? 14.227 4.758 2.098 1 95.62 91 GLY A C 1
ATOM 672 O O . GLY A 1 91 ? 14.742 4.371 1.051 1 95.62 91 GLY A O 1
ATOM 673 N N . LEU A 1 92 ? 14.43 4.164 3.279 1 97.06 92 LEU A N 1
ATOM 674 C CA . LEU A 1 92 ? 15.281 2.99 3.42 1 97.06 92 LEU A CA 1
ATOM 675 C C . LEU A 1 92 ? 14.453 1.709 3.42 1 97.06 92 LEU A C 1
ATOM 677 O O . LEU A 1 92 ? 13.625 1.502 4.309 1 97.06 92 LEU A O 1
ATOM 681 N N . VAL A 1 93 ? 14.727 0.834 2.461 1 98.19 93 VAL A N 1
ATOM 682 C CA . VAL A 1 93 ? 13.984 -0.411 2.312 1 98.19 93 VAL A CA 1
ATOM 683 C C . VAL A 1 93 ? 14.859 -1.592 2.727 1 98.19 93 VAL A C 1
ATOM 685 O O . VAL A 1 93 ? 15.984 -1.738 2.238 1 98.19 93 VAL A O 1
ATOM 688 N N . LEU A 1 94 ? 14.391 -2.371 3.627 1 98.38 94 LEU A N 1
ATOM 689 C CA . LEU A 1 94 ? 15.023 -3.631 4.008 1 98.38 94 LEU A CA 1
ATOM 690 C C . LEU A 1 94 ? 14.398 -4.801 3.256 1 98.38 94 LEU A C 1
ATOM 692 O O . LEU A 1 94 ? 13.203 -5.082 3.416 1 98.38 94 LEU A O 1
ATOM 696 N N . HIS A 1 95 ? 15.211 -5.492 2.441 1 98.12 95 HIS A N 1
ATOM 697 C CA . HIS A 1 95 ? 14.75 -6.633 1.658 1 98.12 95 HIS A CA 1
ATOM 698 C C . HIS A 1 95 ? 15.125 -7.949 2.326 1 98.12 95 HIS A C 1
ATOM 700 O O . HIS A 1 95 ? 16.312 -8.188 2.605 1 98.12 95 HIS A O 1
ATOM 706 N N . ILE A 1 96 ? 14.164 -8.719 2.539 1 96.38 96 ILE A N 1
ATOM 707 C CA . ILE A 1 96 ? 14.375 -10.102 2.975 1 96.38 96 ILE A CA 1
ATOM 708 C C . ILE A 1 96 ? 13.805 -11.062 1.934 1 96.38 96 ILE A C 1
ATOM 710 O O . ILE A 1 96 ? 12.664 -11.516 2.051 1 96.38 96 ILE A O 1
ATOM 714 N N . PRO A 1 97 ? 14.602 -11.367 0.904 1 94.19 97 PRO A N 1
ATOM 715 C CA . PRO A 1 97 ? 14.141 -12.211 -0.204 1 94.19 97 PRO A CA 1
ATOM 716 C C . PRO A 1 97 ? 14.008 -13.68 0.184 1 94.19 97 PRO A C 1
ATOM 718 O O . PRO A 1 97 ? 14.492 -14.086 1.246 1 94.19 97 PRO A O 1
ATOM 721 N N . PRO A 1 98 ? 13.328 -14.414 -0.644 1 88.44 98 PRO A N 1
ATOM 722 C CA . PRO A 1 98 ? 13.203 -15.852 -0.364 1 88.44 98 PRO A CA 1
ATOM 723 C C . PRO A 1 98 ? 14.523 -16.594 -0.552 1 88.44 98 PRO A C 1
ATOM 725 O O . PRO A 1 98 ? 15.344 -16.203 -1.385 1 88.44 98 PRO A O 1
ATOM 728 N N . ALA A 1 99 ? 14.68 -17.641 0.161 1 79.31 99 ALA A N 1
ATOM 729 C CA . ALA A 1 99 ? 15.914 -18.422 0.099 1 79.31 99 ALA A CA 1
ATOM 730 C C . ALA A 1 99 ? 15.844 -19.484 -0.992 1 79.31 99 ALA A C 1
ATOM 732 O O . ALA A 1 99 ? 16.859 -20.031 -1.414 1 79.31 99 ALA A O 1
ATOM 733 N N . ASN A 1 100 ? 14.68 -19.781 -1.486 1 76.62 100 ASN A N 1
ATOM 734 C CA . ASN A 1 100 ? 14.5 -20.906 -2.402 1 76.62 100 ASN A CA 1
ATOM 735 C C . ASN A 1 100 ? 14.781 -20.5 -3.848 1 76.62 100 ASN A C 1
ATOM 737 O O . ASN A 1 100 ? 15.047 -21.344 -4.695 1 76.62 100 ASN A O 1
ATOM 741 N N . VAL A 1 101 ? 14.656 -19.25 -4.145 1 81.06 101 VAL A N 1
ATOM 742 C CA . VAL A 1 101 ? 14.938 -18.734 -5.477 1 81.06 101 VAL A CA 1
ATOM 743 C C . VAL A 1 101 ? 15.891 -17.531 -5.367 1 81.06 101 VAL A C 1
ATOM 745 O O . VAL A 1 101 ? 15.453 -16.391 -5.246 1 81.06 101 VAL A O 1
ATOM 748 N N . ASP A 1 102 ? 17.109 -17.719 -5.637 1 82.94 102 ASP A N 1
ATOM 749 C CA . ASP A 1 102 ? 18.172 -16.766 -5.355 1 82.94 102 ASP A CA 1
ATOM 750 C C . ASP A 1 102 ? 18 -15.5 -6.195 1 82.94 102 ASP A C 1
ATOM 752 O O . ASP A 1 102 ? 18.172 -14.383 -5.691 1 82.94 102 ASP A O 1
ATOM 756 N N . VAL A 1 103 ? 17.594 -15.695 -7.398 1 89.62 103 VAL A N 1
ATOM 757 C CA . VAL A 1 103 ? 17.594 -14.594 -8.352 1 89.62 103 VAL A CA 1
ATOM 758 C C . VAL A 1 103 ? 16.406 -13.68 -8.102 1 89.62 103 VAL A C 1
ATOM 760 O O . VAL A 1 103 ? 16.359 -12.555 -8.602 1 89.62 103 VAL A O 1
ATOM 763 N N . MET A 1 104 ? 15.547 -14.188 -7.227 1 92.06 104 MET A N 1
ATOM 764 C CA . MET A 1 104 ? 14.328 -13.43 -6.953 1 92.06 104 MET A CA 1
ATOM 765 C C . MET A 1 104 ? 14.648 -12.125 -6.234 1 92.06 104 MET A C 1
ATOM 767 O O . MET A 1 104 ? 13.852 -11.188 -6.27 1 92.06 104 MET A O 1
ATOM 771 N N . MET A 1 105 ? 15.789 -11.984 -5.578 1 93.88 105 MET A N 1
ATOM 772 C CA . MET A 1 105 ? 16.156 -10.781 -4.836 1 93.88 105 MET A CA 1
ATOM 773 C C . MET A 1 105 ? 16.266 -9.578 -5.77 1 93.88 105 MET A C 1
ATOM 775 O O . MET A 1 105 ? 16.047 -8.445 -5.352 1 93.88 105 MET A O 1
ATOM 779 N N . ALA A 1 106 ? 16.5 -9.836 -7.023 1 96.88 106 ALA A N 1
ATOM 780 C CA . ALA A 1 106 ? 16.828 -8.766 -7.953 1 96.88 106 ALA A CA 1
ATOM 781 C C . ALA A 1 106 ? 15.594 -7.984 -8.367 1 96.88 106 ALA A C 1
ATOM 783 O O . ALA A 1 106 ? 15.664 -6.773 -8.602 1 96.88 106 ALA A O 1
ATOM 784 N N . TYR A 1 107 ? 14.469 -8.656 -8.453 1 97.5 107 TYR A N 1
ATOM 785 C CA . TYR A 1 107 ? 13.281 -8.023 -9.023 1 97.5 107 TYR A CA 1
ATOM 786 C C . TYR A 1 107 ? 12.758 -6.93 -8.102 1 97.5 107 TYR A C 1
ATOM 788 O O . TYR A 1 107 ? 12.672 -5.762 -8.492 1 97.5 107 TYR A O 1
ATOM 796 N N . PRO A 1 108 ? 12.461 -7.254 -6.828 1 97.62 108 PRO A N 1
ATOM 797 C CA . PRO A 1 108 ? 11.992 -6.172 -5.953 1 97.62 108 PRO A CA 1
ATOM 798 C C . PRO A 1 108 ? 13.07 -5.113 -5.703 1 97.62 108 PRO A C 1
ATOM 800 O O . PRO A 1 108 ? 12.75 -3.936 -5.527 1 97.62 108 PRO A O 1
ATOM 803 N N . TRP A 1 109 ? 14.32 -5.539 -5.676 1 98.12 109 TRP A N 1
ATOM 804 C CA . TRP A 1 109 ? 15.414 -4.586 -5.543 1 98.12 109 TRP A CA 1
ATOM 805 C C . TRP A 1 109 ? 15.414 -3.594 -6.699 1 98.12 109 TRP A C 1
ATOM 807 O O . TRP A 1 109 ? 15.523 -2.383 -6.488 1 98.12 109 TRP A O 1
ATOM 817 N N . ALA A 1 110 ? 15.289 -4.102 -7.895 1 98.62 110 ALA A N 1
ATOM 818 C CA . ALA A 1 110 ? 15.289 -3.246 -9.078 1 98.62 110 ALA A CA 1
ATOM 819 C C . ALA A 1 110 ? 14.133 -2.244 -9.023 1 98.62 110 ALA A C 1
ATOM 821 O O . ALA A 1 110 ? 14.312 -1.066 -9.344 1 98.62 110 ALA A O 1
ATOM 822 N N . LEU A 1 111 ? 12.977 -2.717 -8.625 1 98.69 111 LEU A N 1
ATOM 823 C CA . LEU A 1 111 ? 11.828 -1.823 -8.5 1 98.69 111 LEU A CA 1
ATOM 824 C C . LEU A 1 111 ? 12.078 -0.759 -7.441 1 98.69 111 LEU A C 1
ATOM 826 O O . LEU A 1 111 ? 11.711 0.403 -7.617 1 98.69 111 LEU A O 1
ATOM 830 N N . SER A 1 112 ? 12.695 -1.17 -6.34 1 98.56 112 SER A N 1
ATOM 831 C CA . SER A 1 112 ? 13.031 -0.232 -5.273 1 98.56 112 SER A CA 1
ATOM 832 C C . SER A 1 112 ? 14.047 0.801 -5.746 1 98.56 112 SER A C 1
ATOM 834 O O . SER A 1 112 ? 13.938 1.982 -5.41 1 98.56 112 SER A O 1
ATOM 836 N N . LEU A 1 113 ? 15.016 0.342 -6.492 1 98.19 113 LEU A N 1
ATOM 837 C CA . LEU A 1 113 ? 16.016 1.237 -7.082 1 98.19 113 LEU A CA 1
ATOM 838 C C . LEU A 1 113 ? 15.344 2.25 -8.008 1 98.19 113 LEU A C 1
ATOM 840 O O . LEU A 1 113 ? 15.648 3.445 -7.945 1 98.19 113 LEU A O 1
ATOM 844 N N . LEU A 1 114 ? 14.461 1.788 -8.82 1 98.5 114 LEU A N 1
ATOM 845 C CA . LEU A 1 114 ? 13.734 2.658 -9.742 1 98.5 114 LEU A CA 1
ATOM 846 C C . LEU A 1 114 ? 12.891 3.668 -8.977 1 98.5 114 LEU A C 1
ATOM 848 O O . LEU A 1 114 ? 12.688 4.793 -9.438 1 98.5 114 LEU A O 1
ATOM 852 N N . ALA A 1 115 ? 12.391 3.25 -7.836 1 98.12 115 ALA A N 1
ATOM 853 C CA . ALA A 1 115 ? 11.562 4.125 -7.008 1 98.12 115 ALA A CA 1
ATOM 854 C C . ALA A 1 115 ? 12.414 5.199 -6.332 1 98.12 115 ALA A C 1
ATOM 856 O O . ALA A 1 115 ? 11.875 6.156 -5.766 1 98.12 115 ALA A O 1
ATOM 857 N N . GLY A 1 116 ? 13.75 5.02 -6.305 1 97.31 116 GLY A N 1
ATOM 858 C CA . GLY A 1 116 ? 14.648 6.008 -5.738 1 97.31 116 GLY A CA 1
ATOM 859 C C . GLY A 1 116 ? 15.047 5.707 -4.309 1 97.31 116 GLY A C 1
ATOM 860 O O . GLY A 1 116 ? 15.648 6.547 -3.633 1 97.31 116 GLY A O 1
ATOM 861 N N . ASN A 1 117 ? 14.773 4.523 -3.83 1 98 117 ASN A N 1
ATOM 862 C CA . ASN A 1 117 ? 15.008 4.18 -2.43 1 98 117 ASN A CA 1
ATOM 863 C C . ASN A 1 117 ? 16.453 3.793 -2.18 1 98 117 ASN A C 1
ATOM 865 O O . ASN A 1 117 ? 17.188 3.457 -3.117 1 98 117 ASN A O 1
ATOM 869 N N . ARG A 1 118 ? 16.875 3.908 -0.938 1 97 118 ARG A N 1
ATOM 870 C CA . ARG A 1 118 ? 18.062 3.211 -0.432 1 97 118 ARG A CA 1
ATOM 871 C C . ARG A 1 118 ? 17.719 1.787 -0.008 1 97 118 ARG A C 1
ATOM 873 O O . ARG A 1 118 ? 16.609 1.527 0.464 1 97 118 ARG A O 1
ATOM 880 N N . ASN A 1 119 ? 18.688 0.873 -0.163 1 97.44 119 ASN A N 1
ATOM 881 C CA . ASN A 1 119 ? 18.328 -0.534 -0.015 1 97.44 119 ASN A CA 1
ATOM 882 C C . ASN A 1 119 ? 19.359 -1.293 0.809 1 97.44 119 ASN A C 1
ATOM 884 O O . ASN A 1 119 ? 20.562 -1.136 0.598 1 97.44 119 ASN A O 1
ATOM 888 N N . ILE A 1 120 ? 18.906 -2.021 1.728 1 97.25 120 ILE A N 1
ATOM 889 C CA . ILE A 1 120 ? 19.656 -3.082 2.375 1 97.25 120 ILE A CA 1
ATOM 890 C C . ILE A 1 120 ? 19.047 -4.441 2.037 1 97.25 120 ILE A C 1
ATOM 892 O O . ILE A 1 120 ? 17.891 -4.699 2.348 1 97.25 120 ILE A O 1
ATOM 896 N N . ILE A 1 121 ? 19.797 -5.305 1.401 1 96.81 121 ILE A N 1
ATOM 897 C CA . ILE A 1 121 ? 19.297 -6.586 0.918 1 96.81 121 ILE A CA 1
ATOM 898 C C . ILE A 1 121 ? 19.969 -7.727 1.674 1 96.81 121 ILE A C 1
ATOM 900 O O . ILE A 1 121 ? 21.203 -7.836 1.664 1 96.81 121 ILE A O 1
ATOM 904 N N . ARG A 1 122 ? 19.234 -8.5 2.312 1 95.69 122 ARG A N 1
ATOM 905 C CA . ARG A 1 122 ? 19.797 -9.688 2.947 1 95.69 122 ARG A CA 1
ATOM 906 C C . ARG A 1 122 ? 20.078 -10.773 1.919 1 95.69 122 ARG A C 1
ATOM 908 O O . ARG A 1 122 ? 19.188 -11.164 1.159 1 95.69 122 ARG A O 1
ATOM 915 N N . VAL A 1 123 ? 21.172 -11.281 1.91 1 93.25 123 VAL A N 1
ATOM 916 C CA . VAL A 1 123 ? 21.578 -12.375 1.027 1 93.25 123 VAL A CA 1
ATOM 917 C C . VAL A 1 123 ? 21.859 -13.633 1.851 1 93.25 123 VAL A C 1
ATOM 919 O O . VAL A 1 123 ? 22.578 -13.578 2.854 1 93.25 123 VAL A O 1
ATOM 922 N N . SER A 1 124 ? 21.219 -14.68 1.434 1 87.62 124 SER A N 1
ATOM 923 C CA . SER A 1 124 ? 21.422 -15.945 2.133 1 87.62 124 SER A CA 1
ATOM 924 C C . SER A 1 124 ? 22.875 -16.406 2.041 1 87.62 124 SER A C 1
ATOM 926 O O . SER A 1 124 ? 23.516 -16.234 1.005 1 87.62 124 SER A O 1
ATOM 928 N N . SER A 1 125 ? 23.312 -17.062 3.131 1 81.06 125 SER A N 1
ATOM 929 C CA . SER A 1 125 ? 24.656 -17.625 3.111 1 81.06 125 SER A CA 1
ATOM 930 C C . SER A 1 125 ? 24.719 -18.859 2.209 1 81.06 125 SER A C 1
ATOM 932 O O . SER A 1 125 ? 25.812 -19.297 1.84 1 81.06 125 SER A O 1
ATOM 934 N N . ARG A 1 126 ? 23.625 -19.406 1.773 1 81.06 126 ARG A N 1
ATOM 935 C CA . ARG A 1 126 ? 23.547 -20.609 0.945 1 81.06 126 ARG A CA 1
ATOM 936 C C . ARG A 1 126 ? 23.281 -20.25 -0.512 1 81.06 126 ARG A C 1
ATOM 938 O O . ARG A 1 126 ? 22.672 -21.031 -1.247 1 81.06 126 ARG A O 1
ATOM 945 N N . ILE A 1 127 ? 23.688 -19.109 -0.871 1 87.12 127 ILE A N 1
ATOM 946 C CA . ILE A 1 127 ? 23.422 -18.625 -2.223 1 87.12 127 ILE A CA 1
ATOM 947 C C . ILE A 1 127 ? 24.078 -19.562 -3.238 1 87.12 127 ILE A C 1
ATOM 949 O O . ILE A 1 127 ? 25.188 -20.031 -3.025 1 87.12 127 ILE A O 1
ATOM 953 N N . GLY A 1 128 ? 23.422 -19.922 -4.27 1 88.12 128 GLY A N 1
ATOM 954 C CA . GLY A 1 128 ? 23.906 -20.797 -5.316 1 88.12 128 GLY A CA 1
ATOM 955 C C . GLY A 1 128 ? 24.703 -20.062 -6.383 1 88.12 128 GLY A C 1
ATOM 956 O O . GLY A 1 128 ? 24.984 -18.875 -6.25 1 88.12 128 GLY A O 1
ATOM 957 N N . ALA A 1 129 ? 25.078 -20.797 -7.371 1 90.81 129 ALA A N 1
ATOM 958 C CA . ALA A 1 129 ? 25.922 -20.281 -8.438 1 90.81 129 ALA A CA 1
ATOM 959 C C . ALA A 1 129 ? 25.25 -19.141 -9.188 1 90.81 129 ALA A C 1
ATOM 961 O O . ALA A 1 129 ? 25.859 -18.109 -9.453 1 90.81 129 ALA A O 1
ATOM 962 N N . ALA A 1 130 ? 24 -19.328 -9.555 1 92.19 130 ALA A N 1
ATOM 963 C CA . ALA A 1 130 ? 23.25 -18.297 -10.266 1 92.19 130 ALA A CA 1
ATOM 964 C C . ALA A 1 130 ? 23.141 -17.016 -9.43 1 92.19 130 ALA A C 1
ATOM 966 O O . ALA A 1 130 ? 23.312 -15.914 -9.945 1 92.19 130 ALA A O 1
ATOM 967 N N . GLY A 1 131 ? 22.875 -17.203 -8.164 1 93 131 GLY A N 1
ATOM 968 C CA . GLY A 1 131 ? 22.797 -16.078 -7.25 1 93 131 GLY A CA 1
ATOM 969 C C . GLY A 1 131 ? 24.094 -15.32 -7.113 1 93 131 GLY A C 1
ATOM 970 O O . GLY A 1 131 ? 24.109 -14.086 -7.074 1 93 131 GLY A O 1
ATOM 971 N N . GLN A 1 132 ? 25.141 -16.078 -7.02 1 92.5 132 GLN A N 1
ATOM 972 C CA . GLN A 1 132 ? 26.453 -15.453 -6.906 1 92.5 132 GLN A CA 1
ATOM 973 C C . GLN A 1 132 ? 26.781 -14.648 -8.164 1 92.5 132 GLN A C 1
ATOM 975 O O . GLN A 1 132 ? 27.297 -13.531 -8.078 1 92.5 132 GLN A O 1
ATOM 980 N N . GLU A 1 133 ? 26.5 -15.266 -9.258 1 93.81 133 GLU A N 1
ATOM 981 C CA . GLU A 1 133 ? 26.703 -14.562 -10.523 1 93.81 133 GLU A CA 1
ATOM 982 C C . GLU A 1 133 ? 25.906 -13.266 -10.57 1 93.81 133 GLU A C 1
ATOM 984 O O . GLU A 1 133 ? 26.406 -12.234 -11.016 1 93.81 133 GLU A O 1
ATOM 989 N N . LEU A 1 134 ? 24.734 -13.336 -10.164 1 95.5 134 LEU A N 1
ATOM 990 C CA . LEU A 1 134 ? 23.859 -12.164 -10.109 1 95.5 134 LEU A CA 1
ATOM 991 C C . LEU A 1 134 ? 24.422 -11.109 -9.172 1 95.5 134 LEU A C 1
ATOM 993 O O . LEU A 1 134 ? 24.484 -9.93 -9.531 1 95.5 134 LEU A O 1
ATOM 997 N N . LEU A 1 135 ? 24.781 -11.5 -7.98 1 94.44 135 LEU A N 1
ATOM 998 C CA . LEU A 1 135 ? 25.344 -10.586 -6.988 1 94.44 135 LEU A CA 1
ATOM 999 C C . LEU A 1 135 ? 26.562 -9.859 -7.547 1 94.44 135 LEU A C 1
ATOM 1001 O O . LEU A 1 135 ? 26.703 -8.648 -7.367 1 94.44 135 LEU A O 1
ATOM 1005 N N . ASP A 1 136 ? 27.391 -10.586 -8.211 1 93.75 136 ASP A N 1
ATOM 1006 C CA . ASP A 1 136 ? 28.578 -10 -8.82 1 93.75 136 ASP A CA 1
ATOM 1007 C C . ASP A 1 136 ? 28.188 -8.961 -9.875 1 93.75 136 ASP A C 1
ATOM 1009 O O . ASP A 1 136 ? 28.781 -7.879 -9.938 1 93.75 136 ASP A O 1
ATOM 1013 N N . ALA A 1 137 ? 27.25 -9.336 -10.672 1 95.62 137 ALA A N 1
ATOM 1014 C CA . ALA A 1 137 ? 26.797 -8.422 -11.711 1 95.62 137 ALA A CA 1
ATOM 1015 C C . ALA A 1 137 ? 26.172 -7.16 -11.102 1 95.62 137 ALA A C 1
ATOM 1017 O O . ALA A 1 137 ? 26.453 -6.047 -11.555 1 95.62 137 ALA A O 1
ATOM 1018 N N . MET A 1 138 ? 25.344 -7.32 -10.102 1 96 138 MET A N 1
ATOM 1019 C CA . MET A 1 138 ? 24.703 -6.199 -9.43 1 96 138 MET A CA 1
ATOM 1020 C C . MET A 1 138 ? 25.734 -5.273 -8.797 1 96 138 MET A C 1
ATOM 1022 O O . MET A 1 138 ? 25.656 -4.051 -8.938 1 96 138 MET A O 1
ATOM 1026 N N . THR A 1 139 ? 26.688 -5.832 -8.148 1 93.5 139 THR A N 1
ATOM 1027 C CA . THR A 1 139 ? 27.703 -5.039 -7.48 1 93.5 139 THR A CA 1
ATOM 1028 C C . THR A 1 139 ? 28.547 -4.277 -8.492 1 93.5 139 THR A C 1
ATOM 1030 O O . THR A 1 139 ? 28.953 -3.139 -8.242 1 93.5 139 THR A O 1
ATOM 1033 N N . ALA A 1 140 ? 28.797 -4.895 -9.609 1 94 140 ALA A N 1
ATOM 1034 C CA . ALA A 1 140 ? 29.609 -4.266 -10.648 1 94 140 ALA A CA 1
ATOM 1035 C C . ALA A 1 140 ? 28.906 -3.021 -11.203 1 94 140 ALA A C 1
ATOM 1037 O O . ALA A 1 140 ? 29.547 -1.976 -11.367 1 94 140 ALA A O 1
ATOM 1038 N N . ILE A 1 141 ? 27.672 -3.115 -11.477 1 95.06 141 ILE A N 1
ATOM 1039 C CA . ILE A 1 141 ? 26.984 -1.978 -12.07 1 95.06 141 ILE A CA 1
ATOM 1040 C C . ILE A 1 141 ? 26.828 -0.861 -11.039 1 95.06 141 ILE A C 1
ATOM 1042 O O . ILE A 1 141 ? 26.906 0.321 -11.383 1 95.06 141 ILE A O 1
ATOM 1046 N N . LEU A 1 142 ? 26.609 -1.229 -9.773 1 94 142 LEU A N 1
ATOM 1047 C CA . LEU A 1 142 ? 26.484 -0.226 -8.719 1 94 142 LEU A CA 1
ATOM 1048 C C . LEU A 1 142 ? 27.781 0.528 -8.516 1 94 142 LEU A C 1
ATOM 1050 O O . LEU A 1 142 ? 27.781 1.731 -8.25 1 94 142 LEU A O 1
ATOM 1054 N N . ALA A 1 143 ? 28.859 -0.151 -8.672 1 91.69 143 ALA A N 1
ATOM 1055 C CA . ALA A 1 143 ? 30.172 0.445 -8.477 1 91.69 143 ALA A CA 1
ATOM 1056 C C . ALA A 1 143 ? 30.438 1.553 -9.492 1 91.69 143 ALA A C 1
ATOM 1058 O O . ALA A 1 143 ? 31.266 2.43 -9.266 1 91.69 143 ALA A O 1
ATOM 1059 N N . GLU A 1 144 ? 29.703 1.523 -10.555 1 93 144 GLU A N 1
ATOM 1060 C CA . GLU A 1 144 ? 29.891 2.506 -11.617 1 93 144 GLU A CA 1
ATOM 1061 C C . GLU A 1 144 ? 29.25 3.842 -11.258 1 93 144 GLU A C 1
ATOM 1063 O O . GLU A 1 144 ? 29.516 4.859 -11.898 1 93 144 GLU A O 1
ATOM 1068 N N . SER A 1 145 ? 28.438 3.855 -10.297 1 91.06 145 SER A N 1
ATOM 1069 C CA . SER A 1 145 ? 27.781 5.062 -9.805 1 91.06 145 SER A CA 1
ATOM 1070 C C . SER A 1 145 ? 27.984 5.227 -8.305 1 91.06 145 SER A C 1
ATOM 1072 O O . SER A 1 145 ? 27.375 4.512 -7.504 1 91.06 145 SER A O 1
ATOM 1074 N N . PRO A 1 146 ? 28.75 6.238 -7.953 1 88.19 146 PRO A N 1
ATOM 1075 C CA . PRO A 1 146 ? 29 6.43 -6.523 1 88.19 146 PRO A CA 1
ATOM 1076 C C . PRO A 1 146 ? 27.719 6.609 -5.711 1 88.19 146 PRO A C 1
ATOM 1078 O O . PRO A 1 146 ? 27.609 6.094 -4.598 1 88.19 146 PRO A O 1
ATOM 1081 N N . GLY A 1 147 ? 26.797 7.355 -6.277 1 88.56 147 GLY A N 1
ATOM 1082 C CA . GLY A 1 147 ? 25.531 7.555 -5.586 1 88.56 147 GLY A CA 1
ATOM 1083 C C . GLY A 1 147 ? 24.766 6.266 -5.344 1 88.56 147 GLY A C 1
ATOM 1084 O O . GLY A 1 147 ? 24.25 6.043 -4.246 1 88.56 147 GLY A O 1
ATOM 1085 N N . LEU A 1 148 ? 24.75 5.406 -6.312 1 93 148 LEU A N 1
ATOM 1086 C CA . LEU A 1 148 ? 24.047 4.141 -6.172 1 93 148 LEU A CA 1
ATOM 1087 C C . LEU A 1 148 ? 24.797 3.182 -5.266 1 93 148 LEU A C 1
ATOM 1089 O O . LEU A 1 148 ? 24.203 2.441 -4.488 1 93 148 LEU A O 1
ATOM 1093 N N . ALA A 1 149 ? 26.125 3.221 -5.363 1 91.5 149 ALA A N 1
ATOM 1094 C CA . ALA A 1 149 ? 26.938 2.357 -4.516 1 91.5 149 ALA A CA 1
ATOM 1095 C C . ALA A 1 149 ? 26.734 2.686 -3.039 1 91.5 149 ALA A C 1
ATOM 1097 O O . ALA A 1 149 ? 26.688 1.784 -2.197 1 91.5 149 ALA A O 1
ATOM 1098 N N . ALA A 1 150 ? 26.562 3.896 -2.803 1 90 150 ALA A N 1
ATOM 1099 C CA . ALA A 1 150 ? 26.438 4.355 -1.423 1 90 150 ALA A CA 1
ATOM 1100 C C . ALA A 1 150 ? 25.031 4.078 -0.886 1 90 150 ALA A C 1
ATOM 1102 O O . ALA A 1 150 ? 24.812 4.09 0.328 1 90 150 ALA A O 1
ATOM 1103 N N . SER A 1 151 ? 24.078 3.836 -1.772 1 93.81 151 SER A N 1
ATOM 1104 C CA . SER A 1 151 ? 22.688 3.711 -1.347 1 93.81 151 SER A CA 1
ATOM 1105 C C . SER A 1 151 ? 22.219 2.26 -1.388 1 93.81 151 SER A C 1
ATOM 1107 O O . SER A 1 151 ? 21.031 1.977 -1.239 1 93.81 151 SER A O 1
ATOM 1109 N N . ASN A 1 152 ? 23.125 1.304 -1.637 1 95.38 152 ASN A N 1
ATOM 1110 C CA . ASN A 1 152 ? 22.797 -0.113 -1.697 1 95.38 152 ASN A CA 1
ATOM 1111 C C . ASN A 1 152 ? 23.797 -0.965 -0.934 1 95.38 152 ASN A C 1
ATOM 1113 O O . ASN A 1 152 ? 25 -0.899 -1.199 1 95.38 152 ASN A O 1
ATOM 1117 N N . LEU A 1 153 ? 23.312 -1.751 -0.029 1 95.31 153 LEU A N 1
ATOM 1118 C CA . LEU A 1 153 ? 24.156 -2.654 0.735 1 95.31 153 LEU A CA 1
ATOM 1119 C C . LEU A 1 153 ? 23.641 -4.082 0.675 1 95.31 153 LEU A C 1
ATOM 1121 O O . LEU A 1 153 ? 22.422 -4.309 0.801 1 95.31 153 LEU A O 1
ATOM 1125 N N . PHE A 1 154 ? 24.484 -5.023 0.406 1 95.19 154 PHE A N 1
ATOM 1126 C CA . PHE A 1 154 ? 24.203 -6.449 0.487 1 95.19 154 PHE A CA 1
ATOM 1127 C C . PHE A 1 154 ? 24.797 -7.051 1.753 1 95.19 154 PHE A C 1
ATOM 1129 O O . PHE A 1 154 ? 26.016 -6.98 1.967 1 95.19 154 PHE A O 1
ATOM 1136 N N . VAL A 1 155 ? 23.906 -7.641 2.57 1 95.19 155 VAL A N 1
ATOM 1137 C CA . VAL A 1 155 ? 24.375 -8.094 3.879 1 95.19 155 VAL A CA 1
ATOM 1138 C C . VAL A 1 155 ? 23.859 -9.516 4.141 1 95.19 155 VAL A C 1
ATOM 1140 O O . VAL A 1 155 ? 22.969 -10 3.443 1 95.19 155 VAL A O 1
ATOM 1143 N N . SER A 1 156 ? 24.484 -10.172 5.062 1 92.81 156 SER A N 1
ATOM 1144 C CA . SER A 1 156 ? 24.047 -11.484 5.531 1 92.81 156 SER A CA 1
ATOM 1145 C C . SER A 1 156 ? 24.141 -11.594 7.047 1 92.81 156 SER A C 1
ATOM 1147 O O . SER A 1 156 ? 24.969 -10.914 7.672 1 92.81 156 SER A O 1
ATOM 1149 N N . TRP A 1 157 ? 23.234 -12.305 7.637 1 91.44 157 TRP A N 1
ATOM 1150 C CA . TRP A 1 157 ? 23.281 -12.695 9.039 1 91.44 157 TRP A CA 1
ATOM 1151 C C . TRP A 1 157 ? 22.594 -14.031 9.258 1 91.44 157 TRP A C 1
ATOM 1153 O O . TRP A 1 157 ? 21.75 -14.445 8.461 1 91.44 157 TRP A O 1
ATOM 1163 N N . PRO A 1 158 ? 22.969 -14.742 10.281 1 87.62 158 PRO A N 1
ATOM 1164 C CA . PRO A 1 158 ? 22.312 -16.031 10.539 1 87.62 158 PRO A CA 1
ATOM 1165 C C . PRO A 1 158 ? 20.812 -15.875 10.812 1 87.62 158 PRO A C 1
ATOM 1167 O O . PRO A 1 158 ? 20.391 -14.906 11.453 1 87.62 158 PRO A O 1
ATOM 1170 N N . ARG A 1 159 ? 20.031 -16.797 10.336 1 79.81 159 ARG A N 1
ATOM 1171 C CA . ARG A 1 159 ? 18.578 -16.75 10.398 1 79.81 159 ARG A CA 1
ATOM 1172 C C . ARG A 1 159 ? 18.094 -16.625 11.844 1 79.81 159 ARG A C 1
ATOM 1174 O O . ARG A 1 159 ? 17.062 -16.016 12.109 1 79.81 159 ARG A O 1
ATOM 1181 N N . ASP A 1 160 ? 18.844 -17.172 12.727 1 80.94 160 ASP A N 1
ATOM 1182 C CA . ASP A 1 160 ? 18.406 -17.219 14.117 1 80.94 160 ASP A CA 1
ATOM 1183 C C . ASP A 1 160 ? 18.891 -15.992 14.883 1 80.94 160 ASP A C 1
ATOM 1185 O O . ASP A 1 160 ? 18.594 -15.844 16.078 1 80.94 160 ASP A O 1
ATOM 1189 N N . HIS A 1 161 ? 19.609 -15.148 14.211 1 85.94 161 HIS A N 1
ATOM 1190 C CA . HIS A 1 161 ? 20.094 -13.953 14.883 1 85.94 161 HIS A CA 1
ATOM 1191 C C . HIS A 1 161 ? 19.078 -12.828 14.82 1 85.94 161 HIS A C 1
ATOM 1193 O O . HIS A 1 161 ? 19.188 -11.922 13.992 1 85.94 161 HIS A O 1
ATOM 1199 N N . THR A 1 162 ? 18.281 -12.758 15.711 1 90.38 162 THR A N 1
ATOM 1200 C CA . THR A 1 162 ? 17.156 -11.836 15.758 1 90.38 162 THR A CA 1
ATOM 1201 C C . THR A 1 162 ? 17.625 -10.406 16 1 90.38 162 THR A C 1
ATOM 1203 O O . THR A 1 162 ? 16.984 -9.445 15.578 1 90.38 162 THR A O 1
ATOM 1206 N N . GLN A 1 163 ? 18.781 -10.273 16.562 1 94.25 163 GLN A N 1
ATOM 1207 C CA . GLN A 1 163 ? 19.297 -8.945 16.891 1 94.25 163 GLN A CA 1
ATOM 1208 C C . GLN A 1 163 ? 19.656 -8.164 15.617 1 94.25 163 GLN A C 1
ATOM 1210 O O . GLN A 1 163 ? 19.406 -6.961 15.539 1 94.25 163 GLN A O 1
ATOM 1215 N N . SER A 1 164 ? 20.25 -8.859 14.695 1 94.56 164 SER A N 1
ATOM 1216 C CA . SER A 1 164 ? 20.578 -8.219 13.422 1 94.56 164 SER A CA 1
ATOM 1217 C C . SER A 1 164 ? 19.312 -7.734 12.711 1 94.56 164 SER A C 1
ATOM 1219 O O . SER A 1 164 ? 19.281 -6.613 12.195 1 94.56 164 SER A O 1
ATOM 1221 N N . LEU A 1 165 ? 18.312 -8.57 12.711 1 96 165 LEU A N 1
ATOM 1222 C CA . LEU A 1 165 ? 17.031 -8.195 12.125 1 96 165 LEU A CA 1
ATOM 1223 C C . LEU A 1 165 ? 16.453 -6.98 12.844 1 96 165 LEU A C 1
ATOM 1225 O O . LEU A 1 165 ? 15.953 -6.055 12.195 1 96 165 LEU A O 1
ATOM 1229 N N . ALA A 1 166 ? 16.547 -7 14.117 1 96.75 166 ALA A N 1
ATOM 1230 C CA . ALA A 1 166 ? 16 -5.906 14.922 1 96.75 166 ALA A CA 1
ATOM 1231 C C . ALA A 1 166 ? 16.734 -4.598 14.633 1 96.75 166 ALA A C 1
ATOM 1233 O O . ALA A 1 166 ? 16.094 -3.553 14.469 1 96.75 166 ALA A O 1
ATOM 1234 N N . GLU A 1 167 ? 18.031 -4.648 14.562 1 96.5 167 GLU A N 1
ATOM 1235 C CA . GLU A 1 167 ? 18.844 -3.473 14.297 1 96.5 167 GLU A CA 1
ATOM 1236 C C . GLU A 1 167 ? 18.5 -2.854 12.945 1 96.5 167 GLU A C 1
ATOM 1238 O O . GLU A 1 167 ? 18.312 -1.64 12.844 1 96.5 167 GLU A O 1
ATOM 1243 N N . LEU A 1 168 ? 18.406 -3.611 11.945 1 97.31 168 LEU A N 1
ATOM 1244 C CA . LEU A 1 168 ? 18.156 -3.105 10.602 1 97.31 168 LEU A CA 1
ATOM 1245 C C . LEU A 1 168 ? 16.688 -2.688 10.445 1 97.31 168 LEU A C 1
ATOM 1247 O O . LEU A 1 168 ? 16.391 -1.715 9.75 1 97.31 168 LEU A O 1
ATOM 1251 N N . SER A 1 169 ? 15.773 -3.438 11.078 1 97.56 169 SER A N 1
ATOM 1252 C CA . SER A 1 169 ? 14.359 -3.082 11.031 1 97.56 169 SER A CA 1
ATOM 1253 C C . SER A 1 169 ? 14.109 -1.729 11.688 1 97.56 169 SER A C 1
ATOM 1255 O O . SER A 1 169 ? 13.227 -0.977 11.258 1 97.56 169 SER A O 1
ATOM 1257 N N . ALA A 1 170 ? 14.867 -1.418 12.656 1 97 170 ALA A N 1
ATOM 1258 C CA . ALA A 1 170 ? 14.711 -0.157 13.383 1 97 170 ALA A CA 1
ATOM 1259 C C . ALA A 1 170 ? 15.062 1.031 12.484 1 97 170 ALA A C 1
ATOM 1261 O O . ALA A 1 170 ? 14.656 2.162 12.766 1 97 170 ALA A O 1
ATOM 1262 N N . LEU A 1 171 ? 15.828 0.785 11.453 1 96.44 171 LEU A N 1
ATOM 1263 C CA . LEU A 1 171 ? 16.281 1.845 10.555 1 96.44 171 LEU A CA 1
ATOM 1264 C C . LEU A 1 171 ? 15.367 1.951 9.344 1 96.44 171 LEU A C 1
ATOM 1266 O O . LEU A 1 171 ? 15.398 2.949 8.617 1 96.44 171 LEU A O 1
ATOM 1270 N N . ALA A 1 172 ? 14.547 0.962 9.117 1 97 172 ALA A N 1
ATOM 1271 C CA . ALA A 1 172 ? 13.852 0.818 7.84 1 97 172 ALA A CA 1
ATOM 1272 C C . ALA A 1 172 ? 12.609 1.703 7.793 1 97 172 ALA A C 1
ATOM 1274 O O . ALA A 1 172 ? 11.898 1.837 8.789 1 97 172 ALA A O 1
ATOM 1275 N N . ASP A 1 173 ? 12.383 2.34 6.66 1 96 173 ASP A N 1
ATOM 1276 C CA . ASP A 1 173 ? 11.102 2.986 6.371 1 96 173 ASP A CA 1
ATOM 1277 C C . ASP A 1 173 ? 10.102 1.99 5.793 1 96 173 ASP A C 1
ATOM 1279 O O . ASP A 1 173 ? 8.891 2.229 5.828 1 96 173 ASP A O 1
ATOM 1283 N N . PHE A 1 174 ? 10.625 0.959 5.246 1 97.69 174 PHE A N 1
ATOM 1284 C CA . PHE A 1 174 ? 9.805 -0.09 4.652 1 97.69 174 PHE A CA 1
ATOM 1285 C C . PHE A 1 174 ? 10.516 -1.436 4.715 1 97.69 174 PHE A C 1
ATOM 1287 O O . PHE A 1 174 ? 11.727 -1.513 4.496 1 97.69 174 PHE A O 1
ATOM 1294 N N . ARG A 1 175 ? 9.859 -2.477 5.039 1 98.19 175 ARG A N 1
ATOM 1295 C CA . ARG A 1 175 ? 10.398 -3.83 5.094 1 98.19 175 ARG A CA 1
ATOM 1296 C C . ARG A 1 175 ? 9.664 -4.758 4.137 1 98.19 175 ARG A C 1
ATOM 1298 O O . ARG A 1 175 ? 8.438 -4.895 4.215 1 98.19 175 ARG A O 1
ATOM 1305 N N . LEU A 1 176 ? 10.336 -5.332 3.174 1 97.88 176 LEU A N 1
ATOM 1306 C CA . LEU A 1 176 ? 9.812 -6.289 2.205 1 97.88 176 LEU A CA 1
ATOM 1307 C C . LEU A 1 176 ? 10.25 -7.707 2.553 1 97.88 176 LEU A C 1
ATOM 1309 O O . LEU A 1 176 ? 11.445 -8.008 2.553 1 97.88 176 LEU A O 1
ATOM 1313 N N . VAL A 1 177 ? 9.289 -8.609 2.756 1 96.94 177 VAL A N 1
ATOM 1314 C CA . VAL A 1 177 ? 9.617 -9.93 3.287 1 96.94 177 VAL A CA 1
ATOM 1315 C C . VAL A 1 177 ? 9.008 -11.008 2.391 1 96.94 177 VAL A C 1
ATOM 1317 O O . VAL A 1 177 ? 7.801 -11.008 2.143 1 96.94 177 VAL A O 1
ATOM 1320 N N . TRP A 1 178 ? 9.812 -11.82 1.902 1 95 178 TRP A N 1
ATOM 1321 C CA . TRP A 1 178 ? 9.383 -13.078 1.294 1 95 178 TRP A CA 1
ATOM 1322 C C . TRP A 1 178 ? 9.742 -14.266 2.184 1 95 178 TRP A C 1
ATOM 1324 O O . TRP A 1 178 ? 10.883 -14.375 2.648 1 95 178 TRP A O 1
ATOM 1334 N N . GLY A 1 179 ? 8.836 -15.109 2.414 1 91.5 179 GLY A N 1
ATOM 1335 C CA . GLY A 1 179 ? 9.094 -16.297 3.217 1 91.5 179 GLY A CA 1
ATOM 1336 C C . GLY A 1 179 ? 7.836 -17.062 3.57 1 91.5 179 GLY A C 1
ATOM 1337 O O . GLY A 1 179 ? 6.727 -16.547 3.432 1 91.5 179 GLY A O 1
ATOM 1338 N N . GLY A 1 180 ? 8.062 -18.281 4.008 1 91.38 180 GLY A N 1
ATOM 1339 C CA . GLY A 1 180 ? 6.922 -19.062 4.469 1 91.38 180 GLY A CA 1
ATOM 1340 C C . GLY A 1 180 ? 6.195 -18.422 5.637 1 91.38 180 GLY A C 1
ATOM 1341 O O . GLY A 1 180 ? 6.688 -17.453 6.227 1 91.38 180 GLY A O 1
ATOM 1342 N N . ASP A 1 181 ? 5.086 -18.953 5.961 1 93.62 181 ASP A N 1
ATOM 1343 C CA . ASP A 1 181 ? 4.219 -18.406 6.996 1 93.62 181 ASP A CA 1
ATOM 1344 C C . ASP A 1 181 ? 4.949 -18.312 8.336 1 93.62 181 ASP A C 1
ATOM 1346 O O . ASP A 1 181 ? 4.855 -17.297 9.023 1 93.62 181 ASP A O 1
ATOM 1350 N N . ALA A 1 182 ? 5.699 -19.281 8.648 1 92.88 182 ALA A N 1
ATOM 1351 C CA . ALA A 1 182 ? 6.438 -19.297 9.906 1 92.88 182 ALA A CA 1
ATOM 1352 C C . ALA A 1 182 ? 7.516 -18.219 9.922 1 92.88 182 ALA A C 1
ATOM 1354 O O . ALA A 1 182 ? 7.703 -17.531 10.93 1 92.88 182 ALA A O 1
ATOM 1355 N N . THR A 1 183 ? 8.203 -18.094 8.836 1 92.62 183 THR A N 1
ATOM 1356 C CA . THR A 1 183 ? 9.234 -17.078 8.703 1 92.62 183 THR A CA 1
ATOM 1357 C C . THR A 1 183 ? 8.633 -15.68 8.844 1 92.62 183 THR A C 1
ATOM 1359 O O . THR A 1 183 ? 9.172 -14.836 9.562 1 92.62 183 THR A O 1
ATOM 1362 N N . ILE A 1 184 ? 7.531 -15.445 8.195 1 95 184 ILE A N 1
ATOM 1363 C CA . ILE A 1 184 ? 6.859 -14.148 8.25 1 95 184 ILE A CA 1
ATOM 1364 C C . ILE A 1 184 ? 6.441 -13.844 9.68 1 95 184 ILE A C 1
ATOM 1366 O O . ILE A 1 184 ? 6.633 -12.727 10.164 1 95 184 ILE A O 1
ATOM 1370 N N . ALA A 1 185 ? 5.922 -14.844 10.359 1 94.75 185 ALA A N 1
ATOM 1371 C CA . ALA A 1 185 ? 5.527 -14.648 11.75 1 94.75 185 ALA A CA 1
ATOM 1372 C C . ALA A 1 185 ? 6.723 -14.242 12.609 1 94.75 185 ALA A C 1
ATOM 1374 O O . ALA A 1 185 ? 6.621 -13.336 13.438 1 94.75 185 ALA A O 1
ATOM 1375 N N . GLN A 1 186 ? 7.824 -14.859 12.391 1 94.5 186 GLN A N 1
ATOM 1376 C CA . GLN A 1 186 ? 9.039 -14.555 13.141 1 94.5 186 GLN A CA 1
ATOM 1377 C C . GLN A 1 186 ? 9.531 -13.141 12.852 1 94.5 186 GLN A C 1
ATOM 1379 O O . GLN A 1 186 ? 9.891 -12.406 13.773 1 94.5 186 GLN A O 1
ATOM 1384 N N . ILE A 1 187 ? 9.555 -12.773 11.656 1 95.44 187 ILE A N 1
ATOM 1385 C CA . ILE A 1 187 ? 10.07 -11.469 11.25 1 95.44 187 ILE A CA 1
ATOM 1386 C C . ILE A 1 187 ? 9.141 -10.367 11.75 1 95.44 187 ILE A C 1
ATOM 1388 O O . ILE A 1 187 ? 9.594 -9.344 12.258 1 95.44 187 ILE A O 1
ATOM 1392 N N . ARG A 1 188 ? 7.812 -10.586 11.656 1 95.19 188 ARG A N 1
ATOM 1393 C CA . ARG A 1 188 ? 6.824 -9.594 12.062 1 95.19 188 ARG A CA 1
ATOM 1394 C C . ARG A 1 188 ? 6.867 -9.367 13.57 1 95.19 188 ARG A C 1
ATOM 1396 O O . ARG A 1 188 ? 6.414 -8.336 14.062 1 95.19 188 ARG A O 1
ATOM 1403 N N . ALA A 1 189 ? 7.391 -10.352 14.281 1 94.44 189 ALA A N 1
ATOM 1404 C CA . ALA A 1 189 ? 7.516 -10.203 15.727 1 94.44 189 ALA A CA 1
ATOM 1405 C C . ALA A 1 189 ? 8.57 -9.156 16.094 1 94.44 189 ALA A C 1
ATOM 1407 O O . ALA A 1 189 ? 8.609 -8.672 17.219 1 94.44 189 ALA A O 1
ATOM 1408 N N . VAL A 1 190 ? 9.438 -8.844 15.156 1 96.06 190 VAL A N 1
ATOM 1409 C CA . VAL A 1 190 ? 10.445 -7.812 15.352 1 96.06 190 VAL A CA 1
ATOM 1410 C C . VAL A 1 190 ? 9.852 -6.441 15.031 1 96.06 190 VAL A C 1
ATOM 1412 O O . VAL A 1 190 ? 9.391 -6.207 13.914 1 96.06 190 VAL A O 1
ATOM 1415 N N . PRO A 1 191 ? 9.883 -5.5 15.914 1 95.38 191 PRO A N 1
ATOM 1416 C CA . PRO A 1 191 ? 9.188 -4.223 15.75 1 95.38 191 PRO A CA 1
ATOM 1417 C C . PRO A 1 191 ? 9.773 -3.373 14.625 1 95.38 191 PRO A C 1
ATOM 1419 O O . PRO A 1 191 ? 10.984 -3.42 14.375 1 95.38 191 PRO A O 1
ATOM 1422 N N . LEU A 1 192 ? 8.906 -2.607 13.977 1 96.69 192 LEU A N 1
ATOM 1423 C CA . LEU A 1 192 ? 9.234 -1.534 13.047 1 96.69 192 LEU A CA 1
ATOM 1424 C C . LEU A 1 192 ? 8.961 -0.169 13.664 1 96.69 192 LEU A C 1
ATOM 1426 O O . LEU A 1 192 ? 8.133 -0.051 14.57 1 96.69 192 LEU A O 1
ATOM 1430 N N . PRO A 1 193 ? 9.719 0.844 13.195 1 95.31 193 PRO A N 1
ATOM 1431 C CA . PRO A 1 193 ? 9.305 2.191 13.594 1 95.31 193 PRO A CA 1
ATOM 1432 C C . PRO A 1 193 ? 7.836 2.479 13.273 1 95.31 193 PRO A C 1
ATOM 1434 O O . PRO A 1 193 ? 7.285 1.909 12.328 1 95.31 193 PRO A O 1
ATOM 1437 N N . PRO A 1 194 ? 7.199 3.338 14.008 1 94 194 PRO A N 1
ATOM 1438 C CA . PRO A 1 194 ? 5.77 3.594 13.836 1 94 194 PRO A CA 1
ATOM 1439 C C . PRO A 1 194 ? 5.414 4.039 12.422 1 94 194 PRO A C 1
ATOM 1441 O O . PRO A 1 194 ? 4.328 3.73 11.93 1 94 194 PRO A O 1
ATOM 1444 N N . HIS A 1 195 ? 6.332 4.719 11.789 1 92.25 195 HIS A N 1
ATOM 1445 C CA . HIS A 1 195 ? 6.047 5.273 10.469 1 92.25 195 HIS A CA 1
ATOM 1446 C C . HIS A 1 195 ? 6.289 4.238 9.375 1 92.25 195 HIS A C 1
ATOM 1448 O O . HIS A 1 195 ? 5.863 4.426 8.234 1 92.25 195 HIS A O 1
ATOM 1454 N N . ALA A 1 196 ? 6.98 3.18 9.719 1 95.94 196 ALA A N 1
ATOM 1455 C CA . ALA A 1 196 ? 7.461 2.246 8.703 1 95.94 196 ALA A CA 1
ATOM 1456 C C . ALA A 1 196 ? 6.34 1.331 8.219 1 95.94 196 ALA A C 1
ATOM 1458 O O . ALA A 1 196 ? 5.402 1.041 8.969 1 95.94 196 ALA A O 1
ATOM 1459 N N . GLY A 1 197 ? 6.41 0.954 6.949 1 96.19 197 GLY A N 1
ATOM 1460 C CA . GLY A 1 197 ? 5.488 -0.018 6.379 1 96.19 197 GLY A CA 1
ATOM 1461 C C . GLY A 1 197 ? 6.133 -1.368 6.125 1 96.19 197 GLY A C 1
ATOM 1462 O O . GLY A 1 197 ? 7.348 -1.521 6.266 1 96.19 197 GLY A O 1
ATOM 1463 N N . GLU A 1 198 ? 5.266 -2.307 5.805 1 97.38 198 GLU A N 1
ATOM 1464 C CA . GLU A 1 198 ? 5.727 -3.664 5.523 1 97.38 198 GLU A CA 1
ATOM 1465 C C . GLU A 1 198 ? 4.855 -4.336 4.465 1 97.38 198 GLU A C 1
ATOM 1467 O O . GLU A 1 198 ? 3.67 -4.023 4.34 1 97.38 198 GLU A O 1
ATOM 1472 N N . LEU A 1 199 ? 5.441 -5.133 3.65 1 97.31 199 LEU A N 1
ATOM 1473 C CA . LEU A 1 199 ? 4.762 -6.016 2.707 1 97.31 199 LEU A CA 1
ATOM 1474 C C . LEU A 1 199 ? 5.348 -7.422 2.762 1 97.31 199 LEU A C 1
ATOM 1476 O O . LEU A 1 199 ? 6.562 -7.598 2.654 1 97.31 199 LEU A O 1
ATOM 1480 N N . CYS A 1 200 ? 4.5 -8.359 2.998 1 96.88 200 CYS A N 1
ATOM 1481 C CA . CYS A 1 200 ? 4.918 -9.75 3.133 1 96.88 200 CYS A CA 1
ATOM 1482 C C . CYS A 1 200 ? 4.324 -10.609 2.023 1 96.88 200 CYS A C 1
ATOM 1484 O O . CYS A 1 200 ? 3.164 -10.438 1.647 1 96.88 200 CYS A O 1
ATOM 1486 N N . PHE A 1 201 ? 5.086 -11.461 1.528 1 95.69 201 PHE A N 1
ATOM 1487 C CA . PHE A 1 201 ? 4.672 -12.484 0.567 1 95.69 201 PHE A CA 1
ATOM 1488 C C . PHE A 1 201 ? 4.785 -13.875 1.174 1 95.69 201 PHE A C 1
ATOM 1490 O O . PHE A 1 201 ? 5.875 -14.445 1.229 1 95.69 201 PHE A O 1
ATOM 1497 N N . ALA A 1 202 ? 3.67 -14.398 1.56 1 93.94 202 ALA A N 1
ATOM 1498 C CA . ALA A 1 202 ? 3.596 -15.641 2.318 1 93.94 202 ALA A CA 1
ATOM 1499 C C . ALA A 1 202 ? 3.557 -16.844 1.387 1 93.94 202 ALA A C 1
ATOM 1501 O O . ALA A 1 202 ? 3.777 -16.719 0.18 1 93.94 202 ALA A O 1
ATOM 1502 N N . ASP A 1 203 ? 3.396 -17.984 2.004 1 90.5 203 ASP A N 1
ATOM 1503 C CA . ASP A 1 203 ? 3.271 -19.219 1.236 1 90.5 203 ASP A CA 1
ATOM 1504 C C . ASP A 1 203 ? 2.057 -19.172 0.313 1 90.5 203 ASP A C 1
ATOM 1506 O O . ASP A 1 203 ? 0.959 -18.812 0.742 1 90.5 203 ASP A O 1
ATOM 1510 N N . ARG A 1 204 ? 2.355 -19.516 -0.9 1 92.38 204 ARG A N 1
ATOM 1511 C CA . ARG A 1 204 ? 1.285 -19.516 -1.892 1 92.38 204 ARG A CA 1
ATOM 1512 C C . ARG A 1 204 ? 1.296 -20.797 -2.709 1 92.38 204 ARG A C 1
ATOM 1514 O O . ARG A 1 204 ? 2.258 -21.562 -2.654 1 92.38 204 ARG A O 1
ATOM 1521 N N . ALA A 1 205 ? 0.273 -21.094 -3.355 1 92.38 205 ALA A N 1
ATOM 1522 C CA . ALA A 1 205 ? 0.117 -22.188 -4.316 1 92.38 205 ALA A CA 1
ATOM 1523 C C . ALA A 1 205 ? -0.562 -21.703 -5.594 1 92.38 205 ALA A C 1
ATOM 1525 O O . ALA A 1 205 ? -1.193 -20.641 -5.602 1 92.38 205 ALA A O 1
ATOM 1526 N N . SER A 1 206 ? -0.364 -22.469 -6.617 1 95.56 206 SER A N 1
ATOM 1527 C CA . SER A 1 206 ? -0.929 -22.047 -7.895 1 95.56 206 SER A CA 1
ATOM 1528 C C . SER A 1 206 ? -1.512 -23.234 -8.664 1 95.56 206 SER A C 1
ATOM 1530 O O . SER A 1 206 ? -1.299 -24.391 -8.289 1 95.56 206 SER A O 1
ATOM 1532 N N . LEU A 1 207 ? -2.326 -22.938 -9.641 1 95.12 207 LEU A N 1
ATOM 1533 C CA . LEU A 1 207 ? -2.986 -23.969 -10.438 1 95.12 207 LEU A CA 1
ATOM 1534 C C . LEU A 1 207 ? -3.094 -23.531 -11.898 1 95.12 207 LEU A C 1
ATOM 1536 O O . LEU A 1 207 ? -2.686 -22.422 -12.25 1 95.12 207 LEU A O 1
ATOM 1540 N N . CYS A 1 208 ? -3.529 -24.453 -12.703 1 96.81 208 CYS A N 1
ATOM 1541 C CA . CYS A 1 208 ? -3.736 -24.234 -14.125 1 96.81 208 CYS A CA 1
ATOM 1542 C C . CYS A 1 208 ? -5.145 -24.641 -14.547 1 96.81 208 CYS A C 1
ATOM 1544 O O . CYS A 1 208 ? -5.699 -25.594 -14.016 1 96.81 208 CYS A O 1
ATOM 1546 N N . ALA A 1 209 ? -5.723 -23.859 -15.367 1 97.12 209 ALA A N 1
ATOM 1547 C CA . ALA A 1 209 ? -6.988 -24.219 -16 1 97.12 209 ALA A CA 1
ATOM 1548 C C . ALA A 1 209 ? -6.863 -24.219 -17.516 1 97.12 209 ALA A C 1
ATOM 1550 O O . ALA A 1 209 ? -6.336 -23.266 -18.109 1 97.12 209 ALA A O 1
ATOM 1551 N N . MET A 1 210 ? -7.289 -25.297 -18.156 1 98.19 210 MET A N 1
ATOM 1552 C CA . MET A 1 210 ? -7.277 -25.391 -19.625 1 98.19 210 MET A CA 1
ATOM 1553 C C . MET A 1 210 ? -8.656 -25.75 -20.156 1 98.19 210 MET A C 1
ATOM 1555 O O . MET A 1 210 ? -9.297 -26.672 -19.656 1 98.19 210 MET A O 1
ATOM 1559 N N . ALA A 1 211 ? -9.062 -24.969 -21.109 1 98.31 211 ALA A N 1
ATOM 1560 C CA . ALA A 1 211 ? -10.289 -25.328 -21.812 1 98.31 211 ALA A CA 1
ATOM 1561 C C . ALA A 1 211 ? -10.062 -26.562 -22.688 1 98.31 211 ALA A C 1
ATOM 1563 O O . ALA A 1 211 ? -9.297 -26.516 -23.656 1 98.31 211 ALA A O 1
ATOM 1564 N N . ALA A 1 212 ? -10.797 -27.594 -22.438 1 98.25 212 ALA A N 1
ATOM 1565 C CA . ALA A 1 212 ? -10.609 -28.875 -23.125 1 98.25 212 ALA A CA 1
ATOM 1566 C C . ALA A 1 212 ? -10.797 -28.734 -24.625 1 98.25 212 ALA A C 1
ATOM 1568 O O . ALA A 1 212 ? -9.984 -29.234 -25.422 1 98.25 212 ALA A O 1
ATOM 1569 N N . GLU A 1 213 ? -11.805 -28.031 -25 1 98.12 213 GLU A N 1
ATOM 1570 C CA . GLU A 1 213 ? -12.109 -27.891 -26.422 1 98.12 213 GLU A CA 1
ATOM 1571 C C . GLU A 1 213 ? -11 -27.141 -27.156 1 98.12 213 GLU A C 1
ATOM 1573 O O . GLU A 1 213 ? -10.703 -27.438 -28.312 1 98.12 213 GLU A O 1
ATOM 1578 N N . ALA A 1 214 ? -10.43 -26.156 -26.484 1 98.25 214 ALA A N 1
ATOM 1579 C CA . ALA A 1 214 ? -9.328 -25.406 -27.094 1 98.25 214 ALA A CA 1
ATOM 1580 C C . ALA A 1 214 ? -8.125 -26.312 -27.328 1 98.25 214 ALA A C 1
ATOM 1582 O O . ALA A 1 214 ? -7.48 -26.234 -28.375 1 98.25 214 ALA A O 1
ATOM 1583 N N . VAL A 1 215 ? -7.801 -27.141 -26.453 1 98.56 215 VAL A N 1
ATOM 1584 C CA . VAL A 1 215 ? -6.699 -28.094 -26.594 1 98.56 215 VAL A CA 1
ATOM 1585 C C . VAL A 1 215 ? -7 -29.078 -27.719 1 98.56 215 VAL A C 1
ATOM 1587 O O . VAL A 1 215 ? -6.133 -29.375 -28.547 1 98.56 215 VAL A O 1
ATOM 1590 N N . ASN A 1 216 ? -8.258 -29.531 -27.75 1 98.5 216 ASN A N 1
ATOM 1591 C CA . ASN A 1 216 ? -8.664 -30.516 -28.75 1 98.5 216 ASN A CA 1
ATOM 1592 C C . ASN A 1 216 ? -8.617 -29.922 -30.156 1 98.5 216 ASN A C 1
ATOM 1594 O O . ASN A 1 216 ? -8.391 -30.656 -31.125 1 98.5 216 ASN A O 1
ATOM 1598 N N . ARG A 1 217 ? -8.805 -28.656 -30.203 1 98.12 217 ARG A N 1
ATOM 1599 C CA . ARG A 1 217 ? -8.812 -28.016 -31.516 1 98.12 217 ARG A CA 1
ATOM 1600 C C . ARG A 1 217 ? -7.41 -27.594 -31.938 1 98.12 217 ARG A C 1
ATOM 1602 O O . ARG A 1 217 ? -7.176 -27.234 -33.094 1 98.12 217 ARG A O 1
ATOM 1609 N N . ALA A 1 218 ? -6.484 -27.609 -31.047 1 97.88 218 ALA A N 1
ATOM 1610 C CA . ALA A 1 218 ? -5.121 -27.172 -31.328 1 97.88 218 ALA A CA 1
ATOM 1611 C C . ALA A 1 218 ? -4.438 -28.109 -32.312 1 97.88 218 ALA A C 1
ATOM 1613 O O . ALA A 1 218 ? -4.594 -29.328 -32.25 1 97.88 218 ALA A O 1
ATOM 1614 N N . ASP A 1 219 ? -3.721 -27.562 -33.219 1 97.69 219 ASP A N 1
ATOM 1615 C CA . ASP A 1 219 ? -2.939 -28.422 -34.125 1 97.69 219 ASP A CA 1
ATOM 1616 C C . ASP A 1 219 ? -1.666 -28.906 -33.438 1 97.69 219 ASP A C 1
ATOM 1618 O O . ASP A 1 219 ? -1.42 -28.594 -32.281 1 97.69 219 ASP A O 1
ATOM 1622 N N . GLU A 1 220 ? -0.88 -29.672 -34.156 1 96.44 220 GLU A N 1
ATOM 1623 C CA . GLU A 1 220 ? 0.257 -30.359 -33.531 1 96.44 220 GLU A CA 1
ATOM 1624 C C . GLU A 1 220 ? 1.308 -29.359 -33.062 1 96.44 220 GLU A C 1
ATOM 1626 O O . GLU A 1 220 ? 1.918 -29.562 -32 1 96.44 220 GLU A O 1
ATOM 1631 N N . GLU A 1 221 ? 1.467 -28.359 -33.812 1 97.12 221 GLU A N 1
ATOM 1632 C CA . GLU A 1 221 ? 2.457 -27.359 -33.438 1 97.12 221 GLU A CA 1
ATOM 1633 C C . GLU A 1 221 ? 2.012 -26.578 -32.188 1 97.12 221 GLU A C 1
ATOM 1635 O O . GLU A 1 221 ? 2.809 -26.344 -31.281 1 97.12 221 GLU A O 1
ATOM 1640 N N . GLU A 1 222 ? 0.78 -26.188 -32.188 1 97.06 222 GLU A N 1
ATOM 1641 C CA . GLU A 1 222 ? 0.216 -25.484 -31.047 1 97.06 222 GLU A CA 1
ATOM 1642 C C . GLU A 1 222 ? 0.284 -26.344 -29.781 1 97.06 222 GLU A C 1
ATOM 1644 O O . GLU A 1 222 ? 0.592 -25.844 -28.703 1 97.06 222 GLU A O 1
ATOM 1649 N N . LEU A 1 223 ? -0.009 -27.547 -29.953 1 97.62 223 LEU A N 1
ATOM 1650 C CA . LEU A 1 223 ? 0.005 -28.484 -28.828 1 97.62 223 LEU A CA 1
ATOM 1651 C C . LEU A 1 223 ? 1.424 -28.688 -28.297 1 97.62 223 LEU A C 1
ATOM 1653 O O . LEU A 1 223 ? 1.633 -28.781 -27.094 1 97.62 223 LEU A O 1
ATOM 1657 N N . ARG A 1 224 ? 2.342 -28.797 -29.219 1 97.06 224 ARG A N 1
ATOM 1658 C CA . ARG A 1 224 ? 3.742 -28.922 -28.828 1 97.06 224 ARG A CA 1
ATOM 1659 C C . ARG A 1 224 ? 4.18 -27.719 -28 1 97.06 224 ARG A C 1
ATOM 1661 O O . ARG A 1 224 ? 4.809 -27.859 -26.953 1 97.06 224 ARG A O 1
ATOM 1668 N N . HIS A 1 225 ? 3.82 -26.562 -28.469 1 97.38 225 HIS A N 1
ATOM 1669 C CA . HIS A 1 225 ? 4.172 -25.344 -27.75 1 97.38 225 HIS A CA 1
ATOM 1670 C C . HIS A 1 225 ? 3.498 -25.297 -26.375 1 97.38 225 HIS A C 1
ATOM 1672 O O . HIS A 1 225 ? 4.117 -24.891 -25.391 1 97.38 225 HIS A O 1
ATOM 1678 N N . LEU A 1 226 ? 2.236 -25.641 -26.359 1 98.19 226 LEU A N 1
ATOM 1679 C CA . LEU A 1 226 ? 1.512 -25.688 -25.094 1 98.19 226 LEU A CA 1
ATOM 1680 C C . LEU A 1 226 ? 2.201 -26.625 -24.094 1 98.19 226 LEU A C 1
ATOM 1682 O O . LEU A 1 226 ? 2.385 -26.281 -22.938 1 98.19 226 LEU A O 1
ATOM 1686 N N . ALA A 1 227 ? 2.596 -27.766 -24.578 1 97.94 227 ALA A N 1
ATOM 1687 C CA . ALA A 1 227 ? 3.264 -28.75 -23.734 1 97.94 227 ALA A CA 1
ATOM 1688 C C . ALA A 1 227 ? 4.586 -28.219 -23.203 1 97.94 227 ALA A C 1
ATOM 1690 O O . ALA A 1 227 ? 4.887 -28.359 -22.016 1 97.94 227 ALA A O 1
ATOM 1691 N N . GLU A 1 228 ? 5.355 -27.594 -24.078 1 96.75 228 GLU A N 1
ATOM 1692 C CA . GLU A 1 228 ? 6.633 -27.016 -23.672 1 96.75 228 GLU A CA 1
ATOM 1693 C C . GLU A 1 228 ? 6.441 -25.953 -22.594 1 96.75 228 GLU A C 1
ATOM 1695 O O . GLU A 1 228 ? 7.148 -25.938 -21.578 1 96.75 228 GLU A O 1
ATOM 1700 N N . ARG A 1 229 ? 5.508 -25.125 -22.828 1 97.06 229 ARG A N 1
ATOM 1701 C CA . ARG A 1 229 ? 5.23 -24.016 -21.922 1 97.06 229 ARG A CA 1
ATOM 1702 C C . ARG A 1 229 ? 4.699 -24.516 -20.578 1 97.06 229 ARG A C 1
ATOM 1704 O O . ARG A 1 229 ? 5.102 -24.031 -19.516 1 97.06 229 ARG A O 1
ATOM 1711 N N . PHE A 1 230 ? 3.814 -25.484 -20.641 1 97.94 230 PHE A N 1
ATOM 1712 C CA . PHE A 1 230 ? 3.262 -26.078 -19.422 1 97.94 230 PHE A CA 1
ATOM 1713 C C . PHE A 1 230 ? 4.352 -26.766 -18.625 1 97.94 230 PHE A C 1
ATOM 1715 O O . PHE A 1 230 ? 4.434 -26.594 -17.406 1 97.94 230 PHE A O 1
ATOM 1722 N N . ALA A 1 231 ? 5.164 -27.5 -19.312 1 96.44 231 ALA A N 1
ATOM 1723 C CA . ALA A 1 231 ? 6.27 -28.172 -18.641 1 96.44 231 ALA A CA 1
ATOM 1724 C C . ALA A 1 231 ? 7.199 -27.172 -17.969 1 96.44 231 ALA A C 1
ATOM 1726 O O . ALA A 1 231 ? 7.648 -27.406 -16.844 1 96.44 231 ALA A O 1
ATOM 1727 N N . ALA A 1 232 ? 7.438 -26.094 -18.594 1 94.31 232 ALA A N 1
ATOM 1728 C CA . ALA A 1 232 ? 8.297 -25.062 -18.031 1 94.31 232 ALA A CA 1
ATOM 1729 C C . ALA A 1 232 ? 7.68 -24.469 -16.766 1 94.31 232 ALA A C 1
ATOM 1731 O O . ALA A 1 232 ? 8.359 -24.312 -15.75 1 94.31 232 ALA A O 1
ATOM 1732 N N . ASP A 1 233 ? 6.414 -24.188 -16.797 1 96.56 233 ASP A N 1
ATOM 1733 C CA . ASP A 1 233 ? 5.719 -23.625 -15.648 1 96.56 233 ASP A CA 1
ATOM 1734 C C . ASP A 1 233 ? 5.781 -24.594 -14.461 1 96.56 233 ASP A C 1
ATOM 1736 O O . ASP A 1 233 ? 5.875 -24.156 -13.305 1 96.56 233 ASP A O 1
ATOM 1740 N N . VAL A 1 234 ? 5.754 -25.859 -14.711 1 95.25 234 VAL A N 1
ATOM 1741 C CA . VAL A 1 234 ? 5.629 -26.875 -13.672 1 95.25 234 VAL A CA 1
ATOM 1742 C C . VAL A 1 234 ? 7.008 -27.234 -13.133 1 95.25 234 VAL A C 1
ATOM 1744 O O . VAL A 1 234 ? 7.207 -27.312 -11.914 1 95.25 234 VAL A O 1
ATOM 1747 N N . THR A 1 235 ? 8 -27.359 -14 1 92.19 235 THR A N 1
ATOM 1748 C CA . THR A 1 235 ? 9.203 -28.078 -13.602 1 92.19 235 THR A CA 1
ATOM 1749 C C . THR A 1 235 ? 10.312 -27.094 -13.219 1 92.19 235 THR A C 1
ATOM 1751 O O . THR A 1 235 ? 11.25 -27.453 -12.5 1 92.19 235 THR A O 1
ATOM 1754 N N . THR A 1 236 ? 10.227 -25.906 -13.75 1 89.5 236 THR A N 1
ATOM 1755 C CA . THR A 1 236 ? 11.258 -24.938 -13.391 1 89.5 236 THR A CA 1
ATOM 1756 C C . THR A 1 236 ? 11.344 -24.766 -11.883 1 89.5 236 THR A C 1
ATOM 1758 O O . THR A 1 236 ? 10.32 -24.75 -11.195 1 89.5 236 THR A O 1
ATOM 1761 N N . PHE A 1 237 ? 12.594 -24.766 -11.344 1 86.38 237 PHE A N 1
ATOM 1762 C CA . PHE A 1 237 ? 12.906 -24.656 -9.922 1 86.38 237 PHE A CA 1
ATOM 1763 C C . PHE A 1 237 ? 12.328 -25.844 -9.156 1 86.38 237 PHE A C 1
ATOM 1765 O O . PHE A 1 237 ? 11.906 -25.703 -8.008 1 86.38 237 PHE A O 1
ATOM 1772 N N . GLY A 1 238 ? 12.141 -27.016 -9.883 1 86.62 238 GLY A N 1
ATOM 1773 C CA . GLY A 1 238 ? 11.641 -28.203 -9.227 1 86.62 238 GLY A CA 1
ATOM 1774 C C . GLY A 1 238 ? 10.211 -28.062 -8.734 1 86.62 238 GLY A C 1
ATOM 1775 O O . GLY A 1 238 ? 9.82 -28.688 -7.754 1 86.62 238 GLY A O 1
ATOM 1776 N N . GLN A 1 239 ? 9.469 -27.094 -9.305 1 90.62 239 GLN A N 1
ATOM 1777 C CA . GLN A 1 239 ? 8.07 -26.812 -8.992 1 90.62 239 GLN A CA 1
ATOM 1778 C C . GLN A 1 239 ? 7.93 -26.156 -7.621 1 90.62 239 GLN A C 1
ATOM 1780 O O . GLN A 1 239 ? 6.863 -26.203 -7.004 1 90.62 239 GLN A O 1
ATOM 1785 N N . ALA A 1 240 ? 9.031 -25.578 -7.141 1 86.38 240 ALA A N 1
ATOM 1786 C CA . ALA A 1 240 ? 9.031 -25.016 -5.789 1 86.38 240 ALA A CA 1
ATOM 1787 C C . ALA A 1 240 ? 8.664 -23.531 -5.812 1 86.38 240 ALA A C 1
ATOM 1789 O O . ALA A 1 240 ? 8.516 -22.906 -4.762 1 86.38 240 ALA A O 1
ATOM 1790 N N . ALA A 1 241 ? 8.492 -23 -7.023 1 89.62 241 ALA A N 1
ATOM 1791 C CA . ALA A 1 241 ? 8.008 -21.625 -7.102 1 89.62 241 ALA A CA 1
ATOM 1792 C C . ALA A 1 241 ? 6.535 -21.531 -6.715 1 89.62 241 ALA A C 1
ATOM 1794 O O . ALA A 1 241 ? 5.742 -22.406 -7.066 1 89.62 241 ALA A O 1
ATOM 1795 N N . CYS A 1 242 ? 6.176 -20.531 -6.062 1 90 242 CYS A N 1
ATOM 1796 C CA . CYS A 1 242 ? 4.797 -20.344 -5.629 1 90 242 CYS A CA 1
ATOM 1797 C C . CYS A 1 242 ? 3.857 -20.25 -6.824 1 90 242 CYS A C 1
ATOM 1799 O O . CYS A 1 242 ? 2.668 -20.547 -6.715 1 90 242 CYS A O 1
ATOM 1801 N N . SER A 1 243 ? 4.402 -19.828 -7.953 1 94.25 243 SER A N 1
ATOM 1802 C CA . SER A 1 243 ? 3.566 -19.625 -9.133 1 94.25 243 SER A CA 1
ATOM 1803 C C . SER A 1 243 ? 3.498 -20.875 -9.992 1 94.25 243 SER A C 1
ATOM 1805 O O . SER A 1 243 ? 2.764 -20.922 -10.984 1 94.25 243 SER A O 1
ATOM 1807 N N . SER A 1 244 ? 4.246 -21.906 -9.664 1 94.94 244 SER A N 1
ATOM 1808 C CA . SER A 1 244 ? 4.188 -23.156 -10.406 1 94.94 244 SER A CA 1
ATOM 1809 C C . SER A 1 244 ? 2.893 -23.906 -10.117 1 94.94 244 SER A C 1
ATOM 1811 O O . SER A 1 244 ? 2.562 -24.156 -8.953 1 94.94 244 SER A O 1
ATOM 1813 N N . PRO A 1 245 ? 2.186 -24.266 -11.125 1 96 245 PRO A N 1
ATOM 1814 C CA . PRO A 1 245 ? 0.908 -24.938 -10.875 1 96 245 PRO A CA 1
ATOM 1815 C C . PRO A 1 245 ? 1.082 -26.344 -10.312 1 96 245 PRO A C 1
ATOM 1817 O O . PRO A 1 245 ? 2.002 -27.062 -10.711 1 96 245 PRO A O 1
ATOM 1820 N N . ARG A 1 246 ? 0.218 -26.672 -9.398 1 92.75 246 ARG A N 1
ATOM 1821 C CA . ARG A 1 246 ? 0.223 -28 -8.773 1 92.75 246 ARG A CA 1
ATOM 1822 C C . ARG A 1 246 ? -1.092 -28.734 -9.023 1 92.75 246 ARG A C 1
ATOM 1824 O O . ARG A 1 246 ? -1.243 -29.891 -8.648 1 92.75 246 ARG A O 1
ATOM 1831 N N . LEU A 1 247 ? -1.968 -28.062 -9.57 1 92.31 247 LEU A N 1
ATOM 1832 C CA . LEU A 1 247 ? -3.273 -28.594 -9.961 1 92.31 247 LEU A CA 1
ATOM 1833 C C . LEU A 1 247 ? -3.648 -28.125 -11.367 1 92.31 247 LEU A C 1
ATOM 1835 O O . LEU A 1 247 ? -3.467 -26.953 -11.711 1 92.31 247 LEU A O 1
ATOM 1839 N N . LEU A 1 248 ? -4.043 -29.047 -12.18 1 95 248 LEU A N 1
ATOM 1840 C CA . LEU A 1 248 ? -4.625 -28.75 -13.484 1 95 248 LEU A CA 1
ATOM 1841 C C . LEU A 1 248 ? -6.125 -29.031 -13.492 1 95 248 LEU A C 1
ATOM 1843 O O . LEU A 1 248 ? -6.551 -30.156 -13.211 1 95 248 LEU A O 1
ATOM 1847 N N . VAL A 1 249 ? -6.902 -28.031 -13.789 1 94.94 249 VAL A N 1
ATOM 1848 C CA . VAL A 1 249 ? -8.344 -28.203 -13.93 1 94.94 249 VAL A CA 1
ATOM 1849 C C . VAL A 1 249 ? -8.727 -28.156 -15.406 1 94.94 249 VAL A C 1
ATOM 1851 O O . VAL A 1 249 ? -8.586 -27.109 -16.062 1 94.94 249 VAL A O 1
ATOM 1854 N N . TRP A 1 250 ? -9.156 -29.281 -15.93 1 95.94 250 TRP A N 1
ATOM 1855 C CA . TRP A 1 250 ? -9.734 -29.312 -17.266 1 95.94 250 TRP A CA 1
ATOM 1856 C C . TRP A 1 250 ? -11.164 -28.781 -17.25 1 95.94 250 TRP A C 1
ATOM 1858 O O . TRP A 1 250 ? -11.992 -29.203 -16.453 1 95.94 250 TRP A O 1
ATOM 1868 N N . VAL A 1 251 ? -11.438 -27.859 -18.109 1 96.88 251 VAL A N 1
ATOM 1869 C CA . VAL A 1 251 ? -12.758 -27.25 -18.172 1 96.88 251 VAL A CA 1
ATOM 1870 C C . VAL A 1 251 ? -13.484 -27.688 -19.438 1 96.88 251 VAL A C 1
ATOM 1872 O O . VAL A 1 251 ? -13.023 -27.422 -20.547 1 96.88 251 VAL A O 1
ATOM 1875 N N . GLY A 1 252 ? -14.562 -28.312 -19.312 1 96.75 252 GLY A N 1
ATOM 1876 C CA . GLY A 1 252 ? -15.359 -28.859 -20.406 1 96.75 252 GLY A CA 1
ATOM 1877 C C . GLY A 1 252 ? -16.109 -30.125 -20 1 96.75 252 GLY A C 1
ATOM 1878 O O . GLY A 1 252 ? -16.203 -30.453 -18.828 1 96.75 252 GLY A O 1
ATOM 1879 N N . ASP A 1 253 ? -16.766 -30.719 -21 1 95.94 253 ASP A N 1
ATOM 1880 C CA . ASP A 1 253 ? -17.438 -31.969 -20.703 1 95.94 253 ASP A CA 1
ATOM 1881 C C . ASP A 1 253 ? -16.422 -33.094 -20.547 1 95.94 253 ASP A C 1
ATOM 1883 O O . ASP A 1 253 ? -15.258 -32.969 -20.922 1 95.94 253 ASP A O 1
ATOM 1887 N N . ASP A 1 254 ? -16.844 -34.188 -19.984 1 94.31 254 ASP A N 1
ATOM 1888 C CA . ASP A 1 254 ? -15.953 -35.281 -19.562 1 94.31 254 ASP A CA 1
ATOM 1889 C C . ASP A 1 254 ? -15.203 -35.844 -20.75 1 94.31 254 ASP A C 1
ATOM 1891 O O . ASP A 1 254 ? -14 -36.125 -20.672 1 94.31 254 ASP A O 1
ATOM 1895 N N . ALA A 1 255 ? -15.883 -36.062 -21.828 1 96.94 255 ALA A N 1
ATOM 1896 C CA . ALA A 1 255 ? -15.25 -36.625 -23 1 96.94 255 ALA A CA 1
ATOM 1897 C C . ALA A 1 255 ? -14.172 -35.719 -23.562 1 96.94 255 ALA A C 1
ATOM 1899 O O . ALA A 1 255 ? -13.078 -36.188 -23.922 1 96.94 255 ALA A O 1
ATOM 1900 N N . ALA A 1 256 ? -14.547 -34.5 -23.672 1 97.75 256 ALA A N 1
ATOM 1901 C CA . ALA A 1 256 ? -13.586 -33.5 -24.172 1 97.75 256 ALA A CA 1
ATOM 1902 C C . ALA A 1 256 ? -12.367 -33.438 -23.25 1 97.75 256 ALA A C 1
ATOM 1904 O O . ALA A 1 256 ? -11.234 -33.312 -23.734 1 97.75 256 ALA A O 1
ATOM 1905 N N . CYS A 1 257 ? -12.562 -33.469 -21.969 1 96.69 257 CYS A N 1
ATOM 1906 C CA . CYS A 1 257 ? -11.484 -33.375 -21 1 96.69 257 CYS A CA 1
ATOM 1907 C C . CYS A 1 257 ? -10.555 -34.594 -21.125 1 96.69 257 CYS A C 1
ATOM 1909 O O . CYS A 1 257 ? -9.336 -34.438 -21.062 1 96.69 257 CYS A O 1
ATOM 1911 N N . GLU A 1 258 ? -11.156 -35.719 -21.281 1 95.88 258 GLU A N 1
ATOM 1912 C CA . GLU A 1 258 ? -10.359 -36.938 -21.438 1 95.88 258 GLU A CA 1
ATOM 1913 C C . GLU A 1 258 ? -9.484 -36.875 -22.688 1 95.88 258 GLU A C 1
ATOM 1915 O O . GLU A 1 258 ? -8.305 -37.219 -22.641 1 95.88 258 GLU A O 1
ATOM 1920 N N . GLN A 1 259 ? -10.109 -36.469 -23.734 1 98.12 259 GLN A N 1
ATOM 1921 C CA . GLN A 1 259 ? -9.367 -36.344 -24.984 1 98.12 259 GLN A CA 1
ATOM 1922 C C . GLN A 1 259 ? -8.242 -35.312 -24.859 1 98.12 259 GLN A C 1
ATOM 1924 O O . GLN A 1 259 ? -7.121 -35.562 -25.297 1 98.12 259 GLN A O 1
ATOM 1929 N N . ALA A 1 260 ? -8.531 -34.219 -24.297 1 98.44 260 ALA A N 1
ATOM 1930 C CA . ALA A 1 260 ? -7.535 -33.156 -24.109 1 98.44 260 ALA A CA 1
ATOM 1931 C C . ALA A 1 260 ? -6.363 -33.656 -23.266 1 98.44 260 ALA A C 1
ATOM 1933 O O . ALA A 1 260 ? -5.203 -33.375 -23.578 1 98.44 260 ALA A O 1
ATOM 1934 N N . GLN A 1 261 ? -6.691 -34.344 -22.203 1 97.06 261 GLN A N 1
ATOM 1935 C CA . GLN A 1 261 ? -5.668 -34.938 -21.344 1 97.06 261 GLN A CA 1
ATOM 1936 C C . GLN A 1 261 ? -4.746 -35.875 -22.125 1 97.06 261 GLN A C 1
ATOM 1938 O O . GLN A 1 261 ? -3.523 -35.781 -22 1 97.06 261 GLN A O 1
ATOM 1943 N N . GLN A 1 262 ? -5.328 -36.688 -22.922 1 97.38 262 GLN A N 1
ATOM 1944 C CA . GLN A 1 262 ? -4.551 -37.625 -23.734 1 97.38 262 GLN A CA 1
ATOM 1945 C C . GLN A 1 262 ? -3.645 -36.906 -24.703 1 97.38 262 GLN A C 1
ATOM 1947 O O . GLN A 1 262 ? -2.482 -37.25 -24.891 1 97.38 262 GLN A O 1
ATOM 1952 N N . ARG A 1 263 ? -4.191 -35.875 -25.25 1 98.19 263 ARG A N 1
ATOM 1953 C CA . ARG A 1 263 ? -3.42 -35.125 -26.219 1 98.19 263 ARG A CA 1
ATOM 1954 C C . ARG A 1 263 ? -2.254 -34.406 -25.547 1 98.19 263 ARG A C 1
ATOM 1956 O O . ARG A 1 263 ? -1.141 -34.375 -26.078 1 98.19 263 ARG A O 1
ATOM 1963 N N . LEU A 1 264 ? -2.521 -33.812 -24.391 1 98.12 264 LEU A N 1
ATOM 1964 C CA . LEU A 1 264 ? -1.451 -33.125 -23.672 1 98.12 264 LEU A CA 1
ATOM 1965 C C . LEU A 1 264 ? -0.374 -34.094 -23.234 1 98.12 264 LEU A C 1
ATOM 1967 O O . LEU A 1 264 ? 0.82 -33.812 -23.359 1 98.12 264 LEU A O 1
ATOM 1971 N N . VAL A 1 265 ? -0.785 -35.25 -22.719 1 97.19 265 VAL A N 1
ATOM 1972 C CA . VAL A 1 265 ? 0.148 -36.281 -22.281 1 97.19 265 VAL A CA 1
ATOM 1973 C C . VAL A 1 265 ? 1.038 -36.719 -23.438 1 97.19 265 VAL A C 1
ATOM 1975 O O . VAL A 1 265 ? 2.262 -36.75 -23.312 1 97.19 265 VAL A O 1
ATOM 1978 N N . ALA A 1 266 ? 0.409 -36.938 -24.531 1 97.19 266 ALA A N 1
ATOM 1979 C CA . ALA A 1 266 ? 1.155 -37.375 -25.719 1 97.19 266 ALA A CA 1
ATOM 1980 C C . ALA A 1 266 ? 2.162 -36.312 -26.141 1 97.19 266 ALA A C 1
ATOM 1982 O O . ALA A 1 266 ? 3.291 -36.625 -26.516 1 97.19 266 ALA A O 1
ATOM 1983 N N . ALA A 1 267 ? 1.729 -35.094 -26.141 1 97.69 267 ALA A N 1
ATOM 1984 C CA . ALA A 1 267 ? 2.609 -34 -26.516 1 97.69 267 ALA A CA 1
ATOM 1985 C C . ALA A 1 267 ? 3.768 -33.875 -25.531 1 97.69 267 ALA A C 1
ATOM 1987 O O . ALA A 1 267 ? 4.902 -33.594 -25.922 1 97.69 267 ALA A O 1
ATOM 1988 N N . LEU A 1 268 ? 3.506 -34 -24.234 1 97.06 268 LEU A N 1
ATOM 1989 C CA . LEU A 1 268 ? 4.531 -33.906 -23.203 1 97.06 268 LEU A CA 1
ATOM 1990 C C . LEU A 1 268 ? 5.547 -35.062 -23.359 1 97.06 268 LEU A C 1
ATOM 1992 O O . LEU A 1 268 ? 6.742 -34.844 -23.141 1 97.06 268 LEU A O 1
ATOM 1996 N N . ASP A 1 269 ? 5.129 -36.219 -23.766 1 95.56 269 ASP A N 1
ATOM 1997 C CA . ASP A 1 269 ? 5.988 -37.375 -23.953 1 95.56 269 ASP A CA 1
ATOM 1998 C C . ASP A 1 269 ? 6.965 -37.156 -25.109 1 95.56 269 ASP A C 1
ATOM 2000 O O . ASP A 1 269 ? 8.008 -37.812 -25.172 1 95.56 269 ASP A O 1
ATOM 2004 N N . ARG A 1 270 ? 6.574 -36.312 -25.984 1 95.06 270 ARG A N 1
ATOM 2005 C CA . ARG A 1 270 ? 7.387 -36.062 -27.172 1 95.06 270 ARG A CA 1
ATOM 2006 C C . ARG A 1 270 ? 8.445 -35 -26.906 1 95.06 270 ARG A C 1
ATOM 2008 O O . ARG A 1 270 ? 9.305 -34.75 -27.75 1 95.06 270 ARG A O 1
ATOM 2015 N N . LEU A 1 271 ? 8.266 -34.375 -25.766 1 93.69 271 LEU A N 1
ATOM 2016 C CA . LEU A 1 271 ? 9.273 -33.375 -25.438 1 93.69 271 LEU A CA 1
ATOM 2017 C C . LEU A 1 271 ? 10.641 -34.031 -25.234 1 93.69 271 LEU A C 1
ATOM 2019 O O . LEU A 1 271 ? 10.727 -35.188 -24.828 1 93.69 271 LEU A O 1
ATOM 2023 N N . PRO A 1 272 ? 11.656 -33.281 -25.625 1 87.19 272 PRO A N 1
ATOM 2024 C CA . PRO A 1 272 ? 12.984 -33.812 -25.375 1 87.19 272 PRO A CA 1
ATOM 2025 C C . PRO A 1 272 ? 13.211 -34.156 -23.891 1 87.19 272 PRO A C 1
ATOM 2027 O O . PRO A 1 272 ? 12.625 -33.531 -23.016 1 87.19 272 PRO A O 1
ATOM 2030 N N . ASP A 1 273 ? 14 -35.156 -23.719 1 77.81 273 ASP A N 1
ATOM 2031 C CA . ASP A 1 273 ? 14.273 -35.656 -22.375 1 77.81 273 ASP A CA 1
ATOM 2032 C C . ASP A 1 273 ? 14.922 -34.562 -21.516 1 77.81 273 ASP A C 1
ATOM 2034 O O . ASP A 1 273 ? 15.875 -33.906 -21.969 1 77.81 273 ASP A O 1
ATOM 2038 N N . MET A 1 274 ? 14.188 -34.25 -20.531 1 74.19 274 MET A N 1
ATOM 2039 C CA . MET A 1 274 ? 14.766 -33.344 -19.531 1 74.19 274 MET A CA 1
ATOM 2040 C C . MET A 1 274 ? 15.617 -34.125 -18.531 1 74.19 274 MET A C 1
ATOM 2042 O O . MET A 1 274 ? 15.57 -35.375 -18.5 1 74.19 274 MET A O 1
ATOM 2046 N N . ALA A 1 275 ? 16.484 -33.469 -17.828 1 72.62 275 ALA A N 1
ATOM 2047 C CA . ALA A 1 275 ? 17.297 -34.125 -16.797 1 72.62 275 ALA A CA 1
ATOM 2048 C C . ALA A 1 275 ? 16.406 -34.906 -15.828 1 72.62 275 ALA A C 1
ATOM 2050 O O . ALA A 1 275 ? 15.336 -34.438 -15.445 1 72.62 275 ALA A O 1
ATOM 2051 N N . PRO A 1 276 ? 16.938 -36.031 -15.57 1 73.19 276 PRO A N 1
ATOM 2052 C CA . PRO A 1 276 ? 16.156 -36.844 -14.625 1 73.19 276 PRO A CA 1
ATOM 2053 C C . PRO A 1 276 ? 16.031 -36.156 -13.258 1 73.19 276 PRO A C 1
ATOM 2055 O O . PRO A 1 276 ? 16.906 -35.406 -12.852 1 73.19 276 PRO A O 1
ATOM 2058 N N . LEU A 1 277 ? 14.898 -36.469 -12.641 1 81.25 277 LEU A N 1
ATOM 2059 C CA . LEU A 1 277 ? 14.695 -36 -11.273 1 81.25 277 LEU A CA 1
ATOM 2060 C C . LEU A 1 277 ? 15.727 -36.625 -10.336 1 81.25 277 LEU A C 1
ATOM 2062 O O . LEU A 1 277 ? 16.109 -37.781 -10.516 1 81.25 277 LEU A O 1
ATOM 2066 N N . ALA A 1 278 ? 16.156 -35.844 -9.391 1 83.31 278 ALA A N 1
ATOM 2067 C CA . ALA A 1 278 ? 16.969 -36.438 -8.328 1 83.31 278 ALA A CA 1
ATOM 2068 C C . ALA A 1 278 ? 16.266 -37.625 -7.676 1 83.31 278 ALA A C 1
ATOM 2070 O O . ALA A 1 278 ? 15.047 -37.594 -7.477 1 83.31 278 ALA A O 1
ATOM 2071 N N . PRO A 1 279 ? 17.031 -38.656 -7.426 1 85.69 279 PRO A N 1
ATOM 2072 C CA . PRO A 1 279 ? 16.422 -39.875 -6.863 1 85.69 279 PRO A CA 1
ATOM 2073 C C . PRO A 1 279 ? 15.562 -39.594 -5.641 1 85.69 279 PRO A C 1
ATOM 2075 O O . PRO A 1 279 ? 14.484 -40.156 -5.496 1 85.69 279 PRO A O 1
ATOM 2078 N N . ALA A 1 280 ? 16 -38.781 -4.812 1 87.5 280 ALA A N 1
ATOM 2079 C CA . ALA A 1 280 ? 15.25 -38.438 -3.607 1 87.5 280 ALA A CA 1
ATOM 2080 C C . ALA A 1 280 ? 13.898 -37.812 -3.959 1 87.5 280 ALA A C 1
ATOM 2082 O O . ALA A 1 280 ? 12.891 -38.125 -3.311 1 87.5 280 ALA A O 1
ATOM 2083 N N . ILE A 1 281 ? 13.852 -37.031 -4.957 1 86.19 281 ILE A N 1
ATOM 2084 C CA . ILE A 1 281 ? 12.617 -36.375 -5.391 1 86.19 281 ILE A CA 1
ATOM 2085 C C . ILE A 1 281 ? 11.68 -37.406 -6.008 1 86.19 281 ILE A C 1
ATOM 2087 O O . ILE A 1 281 ? 10.484 -37.406 -5.73 1 86.19 281 ILE A O 1
ATOM 2091 N N . ALA A 1 282 ? 12.281 -38.25 -6.746 1 86.19 282 ALA A N 1
ATOM 2092 C CA . ALA A 1 282 ? 11.5 -39.312 -7.391 1 86.19 282 ALA A CA 1
ATOM 2093 C C . ALA A 1 282 ? 10.867 -40.25 -6.359 1 86.19 282 ALA A C 1
ATOM 2095 O O . ALA A 1 282 ? 9.688 -40.594 -6.477 1 86.19 282 ALA A O 1
ATOM 2096 N N . LEU A 1 283 ? 11.648 -40.594 -5.418 1 87.94 283 LEU A N 1
ATOM 2097 C CA . LEU A 1 283 ? 11.148 -41.469 -4.352 1 87.94 283 LEU A CA 1
ATOM 2098 C C . LEU A 1 283 ? 10.047 -40.781 -3.564 1 87.94 283 LEU A C 1
ATOM 2100 O O . LEU A 1 283 ? 9.039 -41.406 -3.217 1 87.94 283 LEU A O 1
ATOM 2104 N N . GLY A 1 284 ? 10.234 -39.562 -3.295 1 87.94 284 GLY A N 1
ATOM 2105 C CA . GLY A 1 284 ? 9.227 -38.781 -2.596 1 87.94 284 GLY A CA 1
ATOM 2106 C C . GLY A 1 284 ? 7.918 -38.688 -3.357 1 87.94 284 GLY A C 1
ATOM 2107 O O . GLY A 1 284 ? 6.844 -38.812 -2.773 1 87.94 284 GLY A O 1
ATOM 2108 N N . ARG A 1 285 ? 8.039 -38.406 -4.562 1 88.25 285 ARG A N 1
ATOM 2109 C CA . ARG A 1 285 ? 6.867 -38.312 -5.426 1 88.25 285 ARG A CA 1
ATOM 2110 C C . ARG A 1 285 ? 6.086 -39.625 -5.438 1 88.25 285 ARG A C 1
ATOM 2112 O O . ARG A 1 285 ? 4.855 -39.625 -5.348 1 88.25 285 ARG A O 1
ATOM 2119 N N . ASN A 1 286 ? 6.836 -40.719 -5.523 1 87.69 286 ASN A N 1
ATOM 2120 C CA . ASN A 1 286 ? 6.191 -42.031 -5.504 1 87.69 286 ASN A CA 1
ATOM 2121 C C . ASN A 1 286 ? 5.484 -42.312 -4.176 1 87.69 286 ASN A C 1
ATOM 2123 O O . ASN A 1 286 ? 4.348 -42.781 -4.156 1 87.69 286 ASN A O 1
ATOM 2127 N N . ALA A 1 287 ? 6.176 -42 -3.186 1 89.19 287 ALA A N 1
ATOM 2128 C CA . ALA A 1 287 ? 5.594 -42.188 -1.856 1 89.19 287 ALA A CA 1
ATOM 2129 C C . ALA A 1 287 ? 4.332 -41.344 -1.702 1 89.19 287 ALA A C 1
ATOM 2131 O O . ALA A 1 287 ? 3.332 -41.781 -1.142 1 89.19 287 ALA A O 1
ATOM 2132 N N . TYR A 1 288 ? 4.41 -40.188 -2.199 1 88.44 288 TYR A N 1
ATOM 2133 C CA . TYR A 1 288 ? 3.271 -39.25 -2.113 1 88.44 288 TYR A CA 1
ATOM 2134 C C . TYR A 1 288 ? 2.068 -39.812 -2.861 1 88.44 288 TYR A C 1
ATOM 2136 O O . TYR A 1 288 ? 0.952 -39.844 -2.336 1 88.44 288 TYR A O 1
ATOM 2144 N N . VAL A 1 289 ? 2.254 -40.219 -4.023 1 86.5 289 VAL A N 1
ATOM 2145 C CA . VAL A 1 289 ? 1.165 -40.719 -4.871 1 86.5 289 VAL A CA 1
ATOM 2146 C C . VAL A 1 289 ? 0.521 -41.938 -4.234 1 86.5 289 VAL A C 1
ATOM 2148 O O . VAL A 1 289 ? -0.704 -42.094 -4.25 1 86.5 289 VAL A O 1
ATOM 2151 N N . HIS A 1 290 ? 1.358 -42.781 -3.68 1 87.62 290 HIS A N 1
ATOM 2152 C CA . HIS A 1 290 ? 0.835 -43.969 -3.018 1 87.62 290 HIS A CA 1
ATOM 2153 C C . HIS A 1 290 ? 0.014 -43.594 -1.787 1 87.62 290 HIS A C 1
ATOM 2155 O O . HIS A 1 290 ? -1.052 -44.188 -1.552 1 87.62 290 HIS A O 1
ATOM 2161 N N . ARG A 1 291 ? 0.518 -42.75 -1.067 1 85.94 291 ARG A N 1
ATOM 2162 C CA . ARG A 1 291 ? -0.216 -42.281 0.105 1 85.94 291 ARG A CA 1
ATOM 2163 C C . ARG A 1 291 ? -1.536 -41.625 -0.298 1 85.94 291 ARG A C 1
ATOM 2165 O O . ARG A 1 291 ? -2.568 -41.875 0.33 1 85.94 291 ARG A O 1
ATOM 2172 N N . ALA A 1 292 ? -1.449 -40.781 -1.289 1 83.5 292 ALA A N 1
ATOM 2173 C CA . ALA A 1 292 ? -2.645 -40.094 -1.771 1 83.5 292 ALA A CA 1
ATOM 2174 C C . ALA A 1 292 ? -3.697 -41.094 -2.246 1 83.5 292 ALA A C 1
ATOM 2176 O O . ALA A 1 292 ? -4.891 -40.906 -2.012 1 83.5 292 ALA A O 1
ATOM 2177 N N . ALA A 1 293 ? -3.262 -42.062 -2.867 1 83.56 293 ALA A N 1
ATOM 2178 C CA . ALA A 1 293 ? -4.168 -43.125 -3.326 1 83.56 293 ALA A CA 1
ATOM 2179 C C . ALA A 1 293 ? -4.797 -43.844 -2.146 1 83.56 293 ALA A C 1
ATOM 2181 O O . ALA A 1 293 ? -6.004 -44.125 -2.145 1 83.56 293 ALA A O 1
ATOM 2182 N N . ALA A 1 294 ? -3.994 -44.125 -1.199 1 84.25 294 ALA A N 1
ATOM 2183 C CA . ALA A 1 294 ? -4.469 -44.844 -0.016 1 84.25 294 ALA A CA 1
ATOM 2184 C C . ALA A 1 294 ? -5.508 -44.031 0.741 1 84.25 294 ALA A C 1
ATOM 2186 O O . ALA A 1 294 ? -6.438 -44.594 1.329 1 84.25 294 ALA A O 1
ATOM 2187 N N . GLU A 1 295 ? -5.355 -42.781 0.664 1 81.62 295 GLU A N 1
ATOM 2188 C CA . GLU A 1 295 ? -6.25 -41.906 1.399 1 81.62 295 GLU A CA 1
ATOM 2189 C C . GLU A 1 295 ? -7.445 -41.5 0.543 1 81.62 295 GLU A C 1
ATOM 2191 O O . GLU A 1 295 ? -8.297 -40.719 0.986 1 81.62 295 GLU A O 1
ATOM 2196 N N . GLY A 1 296 ? -7.457 -41.906 -0.687 1 77.31 296 GLY A N 1
ATOM 2197 C CA . GLY A 1 296 ? -8.586 -41.656 -1.561 1 77.31 296 GLY A CA 1
ATOM 2198 C C . GLY A 1 296 ? -8.5 -40.281 -2.248 1 77.31 296 GLY A C 1
ATOM 2199 O O . GLY A 1 296 ? -9.5 -39.781 -2.775 1 77.31 296 GLY A O 1
ATOM 2200 N N . LEU A 1 297 ? -7.34 -39.688 -2.242 1 77.38 297 LEU A N 1
ATOM 2201 C CA . LEU A 1 297 ? -7.145 -38.375 -2.869 1 77.38 297 LEU A CA 1
ATOM 2202 C C . LEU A 1 297 ? -6.922 -38.531 -4.371 1 77.38 297 LEU A C 1
ATOM 2204 O O . LEU A 1 297 ? -7.184 -37.594 -5.133 1 77.38 297 LEU A O 1
ATOM 2208 N N . VAL A 1 298 ? -6.379 -39.688 -4.758 1 81.75 298 VAL A N 1
ATOM 2209 C CA . VAL A 1 298 ? -6.168 -40 -6.164 1 81.75 298 VAL A CA 1
ATOM 2210 C C . VAL A 1 298 ? -7.047 -41.156 -6.574 1 81.75 298 VAL A C 1
ATOM 2212 O O . VAL A 1 298 ? -7.129 -42.156 -5.859 1 81.75 298 VAL A O 1
ATOM 2215 N N . SER A 1 299 ? -7.75 -40.969 -7.629 1 78.81 299 SER A N 1
ATOM 2216 C CA . SER A 1 299 ? -8.789 -41.938 -7.992 1 78.81 299 SER A CA 1
ATOM 2217 C C . SER A 1 299 ? -8.273 -42.969 -9 1 78.81 299 SER A C 1
ATOM 2219 O O . SER A 1 299 ? -8.891 -44 -9.211 1 78.81 299 SER A O 1
ATOM 2221 N N . ARG A 1 300 ? -7.344 -42.719 -9.711 1 82.25 300 ARG A N 1
ATOM 2222 C CA . ARG A 1 300 ? -6.773 -43.594 -10.719 1 82.25 300 ARG A CA 1
ATOM 2223 C C . ARG A 1 300 ? -5.25 -43.594 -10.648 1 82.25 300 ARG A C 1
ATOM 2225 O O . ARG A 1 300 ? -4.652 -42.719 -10.016 1 82.25 300 ARG A O 1
ATOM 2232 N N . PRO A 1 301 ? -4.668 -44.594 -11.18 1 80.75 301 PRO A N 1
ATOM 2233 C CA . PRO A 1 301 ? -3.203 -44.594 -11.234 1 80.75 301 PRO A CA 1
ATOM 2234 C C . PRO A 1 301 ? -2.635 -43.344 -11.883 1 80.75 301 PRO A C 1
ATOM 2236 O O . PRO A 1 301 ? -3.207 -42.812 -12.852 1 80.75 301 PRO A O 1
ATOM 2239 N N . ALA A 1 302 ? -1.531 -42.875 -11.281 1 89.25 302 ALA A N 1
ATOM 2240 C CA . ALA A 1 302 ? -0.885 -41.688 -11.82 1 89.25 302 ALA A CA 1
ATOM 2241 C C . ALA A 1 302 ? -0.368 -41.938 -13.234 1 89.25 302 ALA A C 1
ATOM 2243 O O . ALA A 1 302 ? 0.087 -43.031 -13.555 1 89.25 302 ALA A O 1
ATOM 2244 N N . THR A 1 303 ? -0.441 -40.969 -14.062 1 90.44 303 THR A N 1
ATOM 2245 C CA . THR A 1 303 ? -0.044 -41.062 -15.469 1 90.44 303 THR A CA 1
ATOM 2246 C C . THR A 1 303 ? 1.227 -40.25 -15.719 1 90.44 303 THR A C 1
ATOM 2248 O O . THR A 1 303 ? 1.213 -39.031 -15.625 1 90.44 303 THR A O 1
ATOM 2251 N N . PRO A 1 304 ? 2.285 -40.906 -15.984 1 91.25 304 PRO A N 1
ATOM 2252 C CA . PRO A 1 304 ? 3.484 -40.156 -16.375 1 91.25 304 PRO A CA 1
ATOM 2253 C C . PRO A 1 304 ? 3.352 -39.531 -17.75 1 91.25 304 PRO A C 1
ATOM 2255 O O . PRO A 1 304 ? 2.74 -40.094 -18.656 1 91.25 304 PRO A O 1
ATOM 2258 N N . ALA A 1 305 ? 3.816 -38.406 -17.891 1 93.25 305 ALA A N 1
ATOM 2259 C CA . ALA A 1 305 ? 3.863 -37.656 -19.141 1 93.25 305 ALA A CA 1
ATOM 2260 C C . ALA A 1 305 ? 5.113 -36.781 -19.203 1 93.25 305 ALA A C 1
ATOM 2262 O O . ALA A 1 305 ? 5.109 -35.625 -18.734 1 93.25 305 ALA A O 1
ATOM 2263 N N . GLY A 1 306 ? 6.16 -37.312 -19.875 1 91.88 306 GLY A N 1
ATOM 2264 C CA . GLY A 1 306 ? 7.43 -36.625 -19.844 1 91.88 306 GLY A CA 1
ATOM 2265 C C . GLY A 1 306 ? 7.926 -36.344 -18.438 1 91.88 306 GLY A C 1
ATOM 2266 O O . GLY A 1 306 ? 8.031 -37.25 -17.625 1 91.88 306 GLY A O 1
ATOM 2267 N N . PRO A 1 307 ? 8.18 -35.062 -18.141 1 90.44 307 PRO A N 1
ATOM 2268 C CA . PRO A 1 307 ? 8.695 -34.719 -16.797 1 90.44 307 PRO A CA 1
ATOM 2269 C C . PRO A 1 307 ? 7.59 -34.594 -15.758 1 90.44 307 PRO A C 1
ATOM 2271 O O . PRO A 1 307 ? 7.867 -34.312 -14.586 1 90.44 307 PRO A O 1
ATOM 2274 N N . ILE A 1 308 ? 6.41 -34.781 -16.156 1 94.44 308 ILE A N 1
ATOM 2275 C CA . ILE A 1 308 ? 5.277 -34.5 -15.281 1 94.44 308 ILE A CA 1
ATOM 2276 C C . ILE A 1 308 ? 4.574 -35.812 -14.914 1 94.44 308 ILE A C 1
ATOM 2278 O O . ILE A 1 308 ? 4.551 -36.75 -15.719 1 94.44 308 ILE A O 1
ATOM 2282 N N . LEU A 1 309 ? 4.191 -35.906 -13.727 1 93.38 309 LEU A N 1
ATOM 2283 C CA . LEU A 1 309 ? 3.32 -36.969 -13.266 1 93.38 309 LEU A CA 1
ATOM 2284 C C . LEU A 1 309 ? 1.932 -36.438 -12.93 1 93.38 309 LEU A C 1
ATOM 2286 O O . LEU A 1 309 ? 1.785 -35.594 -12.047 1 93.38 309 LEU A O 1
ATOM 2290 N N . PHE A 1 310 ? 0.903 -36.906 -13.648 1 93.25 310 PHE A N 1
ATOM 2291 C CA . PHE A 1 310 ? -0.468 -36.5 -13.398 1 93.25 310 PHE A CA 1
ATOM 2292 C C . PHE A 1 310 ? -1.162 -37.438 -12.43 1 93.25 310 PHE A C 1
ATOM 2294 O O . PHE A 1 310 ? -1.068 -38.656 -12.578 1 93.25 310 PHE A O 1
ATOM 2301 N N . ALA A 1 311 ? -1.745 -36.875 -11.445 1 90.88 311 ALA A N 1
ATOM 2302 C CA . ALA A 1 311 ? -2.531 -37.656 -10.5 1 90.88 311 ALA A CA 1
ATOM 2303 C C . ALA A 1 311 ? -3.973 -37.156 -10.43 1 90.88 311 ALA A C 1
ATOM 2305 O O . ALA A 1 311 ? -4.234 -36.094 -9.906 1 90.88 311 ALA A O 1
ATOM 2306 N N . HIS A 1 312 ? -4.914 -37.938 -10.922 1 88.38 312 HIS A N 1
ATOM 2307 C CA . HIS A 1 312 ? -6.309 -37.531 -10.992 1 88.38 312 HIS A CA 1
ATOM 2308 C C . HIS A 1 312 ? -6.949 -37.5 -9.609 1 88.38 312 HIS A C 1
ATOM 2310 O O . HIS A 1 312 ? -6.934 -38.5 -8.898 1 88.38 312 HIS A O 1
ATOM 2316 N N . ALA A 1 313 ? -7.391 -36.281 -9.25 1 77.69 313 ALA A N 1
ATOM 2317 C CA . ALA A 1 313 ? -8.047 -36.062 -7.961 1 77.69 313 ALA A CA 1
ATOM 2318 C C . ALA A 1 313 ? -9.484 -35.625 -8.141 1 77.69 313 ALA A C 1
ATOM 2320 O O . ALA A 1 313 ? -9.742 -34.5 -8.625 1 77.69 313 ALA A O 1
ATOM 2321 N N . PRO A 1 314 ? -10.547 -36.5 -7.934 1 64.5 314 PRO A N 1
ATOM 2322 C CA . PRO A 1 314 ? -11.945 -36.156 -8.203 1 64.5 314 PRO A CA 1
ATOM 2323 C C . PRO A 1 314 ? -12.414 -34.938 -7.398 1 64.5 314 PRO A C 1
ATOM 2325 O O . PRO A 1 314 ? -13.398 -34.312 -7.762 1 64.5 314 PRO A O 1
ATOM 2328 N N . LYS A 1 315 ? -11.922 -34.781 -6.203 1 63.06 315 LYS A N 1
ATOM 2329 C CA . LYS A 1 315 ? -12.344 -33.656 -5.387 1 63.06 315 LYS A CA 1
ATOM 2330 C C . LYS A 1 315 ? -11.203 -32.656 -5.211 1 63.06 315 LYS A C 1
ATOM 2332 O O . LYS A 1 315 ? -10.031 -33.031 -5.266 1 63.06 315 LYS A O 1
ATOM 2337 N N . PRO A 1 316 ? -11.625 -31.344 -5.367 1 55.97 316 PRO A N 1
ATOM 2338 C CA . PRO A 1 316 ? -10.578 -30.359 -5.141 1 55.97 316 PRO A CA 1
ATOM 2339 C C . PRO A 1 316 ? -9.688 -30.688 -3.949 1 55.97 316 PRO A C 1
ATOM 2341 O O . PRO A 1 316 ? -10.188 -30.906 -2.844 1 55.97 316 PRO A O 1
ATOM 2344 N N . VAL A 1 317 ? -8.891 -31.578 -4.156 1 53.34 317 VAL A N 1
ATOM 2345 C CA . VAL A 1 317 ? -8.016 -31.859 -3.021 1 53.34 317 VAL A CA 1
ATOM 2346 C C . VAL A 1 317 ? -7.203 -30.625 -2.664 1 53.34 317 VAL A C 1
ATOM 2348 O O . VAL A 1 317 ? -6.715 -29.922 -3.551 1 53.34 317 VAL A O 1
ATOM 2351 N N . ASP A 1 318 ? -7.715 -29.719 -1.822 1 48.88 318 ASP A N 1
ATOM 2352 C CA . ASP A 1 318 ? -6.738 -28.734 -1.394 1 48.88 318 ASP A CA 1
ATOM 2353 C C . ASP A 1 318 ? -5.355 -29.359 -1.224 1 48.88 318 ASP A C 1
ATOM 2355 O O . ASP A 1 318 ? -5.137 -30.156 -0.312 1 48.88 318 ASP A O 1
ATOM 2359 N N . GLY A 1 319 ? -4.949 -29.938 -2.213 1 46.12 319 GLY A N 1
ATOM 2360 C CA . GLY A 1 319 ? -3.629 -30.547 -2.145 1 46.12 319 GLY A CA 1
ATOM 2361 C C . GLY A 1 319 ? -2.793 -30.031 -0.988 1 46.12 319 GLY A C 1
ATOM 2362 O O . GLY A 1 319 ? -1.72 -30.562 -0.704 1 46.12 319 GLY A O 1
ATOM 2363 N N . GLN A 1 320 ? -2.916 -28.734 -0.674 1 48.41 320 GLN A N 1
ATOM 2364 C CA . GLN A 1 320 ? -2.01 -28.125 0.294 1 48.41 320 GLN A CA 1
ATOM 2365 C C . GLN A 1 320 ? -2.184 -28.75 1.676 1 48.41 320 GLN A C 1
ATOM 2367 O O . GLN A 1 320 ? -1.25 -28.75 2.482 1 48.41 320 GLN A O 1
ATOM 2372 N N . GLN A 1 321 ? -3.457 -29.188 1.896 1 47.41 321 GLN A N 1
ATOM 2373 C CA . GLN A 1 321 ? -3.547 -29.812 3.209 1 47.41 321 GLN A CA 1
ATOM 2374 C C . GLN A 1 321 ? -2.531 -30.953 3.344 1 47.41 321 GLN A C 1
ATOM 2376 O O . GLN A 1 321 ? -2.137 -31.297 4.457 1 47.41 321 GLN A O 1
ATOM 2381 N N . TRP A 1 322 ? -2.145 -31.484 2.311 1 50.53 322 TRP A N 1
ATOM 2382 C CA . TRP A 1 322 ? -1.368 -32.688 2.531 1 50.53 322 TRP A CA 1
ATOM 2383 C C . TRP A 1 322 ? 0.098 -32.469 2.174 1 50.53 322 TRP A C 1
ATOM 2385 O O . TRP A 1 322 ? 0.875 -33.438 2.104 1 50.53 322 TRP A O 1
ATOM 2395 N N . GLY A 1 323 ? 0.474 -31.297 2.07 1 67.19 323 GLY A N 1
ATOM 2396 C CA . GLY A 1 323 ? 1.892 -31.141 1.795 1 67.19 323 GLY A CA 1
ATOM 2397 C C . GLY A 1 323 ? 2.289 -31.594 0.406 1 67.19 323 GLY A C 1
ATOM 2398 O O . GLY A 1 323 ? 2.482 -32.781 0.177 1 67.19 323 GLY A O 1
ATOM 2399 N N . HIS A 1 324 ? 2.248 -30.969 -0.694 1 81.88 324 HIS A N 1
ATOM 2400 C CA . HIS A 1 324 ? 2.658 -31.297 -2.055 1 81.88 324 HIS A CA 1
ATOM 2401 C C . HIS A 1 324 ? 4.137 -31.672 -2.107 1 81.88 324 HIS A C 1
ATOM 2403 O O . HIS A 1 324 ? 4.965 -31.047 -1.438 1 81.88 324 HIS A O 1
ATOM 2409 N N . CYS A 1 325 ? 4.457 -32.75 -2.869 1 84.69 325 CYS A N 1
ATOM 2410 C CA . CYS A 1 325 ? 5.809 -33.281 -2.889 1 84.69 325 CYS A CA 1
ATOM 2411 C C . CYS A 1 325 ? 6.676 -32.562 -3.9 1 84.69 325 CYS A C 1
ATOM 2413 O O . CYS A 1 325 ? 7.895 -32.719 -3.926 1 84.69 325 CYS A O 1
ATOM 2415 N N . PHE A 1 326 ? 6.117 -31.672 -4.758 1 88.38 326 PHE A N 1
ATOM 2416 C CA . PHE A 1 326 ? 6.836 -31 -5.832 1 88.38 326 PHE A CA 1
ATOM 2417 C C . PHE A 1 326 ? 7.367 -32 -6.844 1 88.38 326 PHE A C 1
ATOM 2419 O O . PHE A 1 326 ? 6.711 -33.031 -7.125 1 88.38 326 PHE A O 1
ATOM 2426 N N . GLY A 1 327 ? 8.242 -31.734 -7.66 1 89.44 327 GLY A N 1
ATOM 2427 C CA . GLY A 1 327 ? 8.906 -32.656 -8.555 1 89.44 327 GLY A CA 1
ATOM 2428 C C . GLY A 1 327 ? 8.086 -33 -9.789 1 89.44 327 GLY A C 1
ATOM 2429 O O . GLY A 1 327 ? 8.117 -34.125 -10.289 1 89.44 327 GLY A O 1
ATOM 2430 N N . GLY A 1 328 ? 7.242 -32.094 -10.148 1 93 328 GLY A N 1
ATOM 2431 C CA . GLY A 1 328 ? 6.504 -32.281 -11.391 1 93 328 GLY A CA 1
ATOM 2432 C C . GLY A 1 328 ? 5.18 -32.969 -11.203 1 93 328 GLY A C 1
ATOM 2433 O O . GLY A 1 328 ? 4.578 -33.438 -12.172 1 93 328 GLY A O 1
ATOM 2434 N N . LEU A 1 329 ? 4.801 -33.125 -10 1 92.5 329 LEU A N 1
ATOM 2435 C CA . LEU A 1 329 ? 3.498 -33.719 -9.75 1 92.5 329 LEU A CA 1
ATOM 2436 C C . LEU A 1 329 ? 2.377 -32.719 -9.961 1 92.5 329 LEU A C 1
ATOM 2438 O O . LEU A 1 329 ? 2.416 -31.609 -9.406 1 92.5 329 LEU A O 1
ATOM 2442 N N . VAL A 1 330 ? 1.397 -33.062 -10.742 1 92.94 330 VAL A N 1
ATOM 2443 C CA . VAL A 1 330 ? 0.244 -32.219 -10.992 1 92.94 330 VAL A CA 1
ATOM 2444 C C . VAL A 1 330 ? -1.045 -33 -10.758 1 92.94 330 VAL A C 1
ATOM 2446 O O . VAL A 1 330 ? -1.295 -34.031 -11.414 1 92.94 330 VAL A O 1
ATOM 2449 N N . HIS A 1 331 ? -1.784 -32.562 -9.812 1 91.19 331 HIS A N 1
ATOM 2450 C CA . HIS A 1 331 ? -3.117 -33.125 -9.656 1 91.19 331 HIS A CA 1
ATOM 2451 C C . HIS A 1 331 ? -4.043 -32.688 -10.789 1 91.19 331 HIS A C 1
ATOM 2453 O O . HIS A 1 331 ? -3.861 -31.594 -11.352 1 91.19 331 HIS A O 1
ATOM 2459 N N . VAL A 1 332 ? -4.996 -33.531 -11.078 1 92.62 332 VAL A N 1
ATOM 2460 C CA . VAL A 1 332 ? -5.898 -33.219 -12.18 1 92.62 332 VAL A CA 1
ATOM 2461 C C . VAL A 1 332 ? -7.344 -33.281 -11.695 1 92.62 332 VAL A C 1
ATOM 2463 O O . VAL A 1 332 ? -7.746 -34.219 -11.023 1 92.62 332 VAL A O 1
ATOM 2466 N N . ALA A 1 333 ? -8.039 -32.281 -11.984 1 90.94 333 ALA A N 1
ATOM 2467 C CA . ALA A 1 333 ? -9.484 -32.219 -11.766 1 90.94 333 ALA A CA 1
ATOM 2468 C C . ALA A 1 333 ? -10.211 -31.766 -13.023 1 90.94 333 ALA A C 1
ATOM 2470 O O . ALA A 1 333 ? -9.57 -31.344 -13.992 1 90.94 333 ALA A O 1
ATOM 2471 N N . ARG A 1 334 ? -11.523 -32 -13.039 1 91.5 334 ARG A N 1
ATOM 2472 C CA . ARG A 1 334 ? -12.344 -31.594 -14.18 1 91.5 334 ARG A CA 1
ATOM 2473 C C . ARG A 1 334 ? -13.594 -30.844 -13.719 1 91.5 334 ARG A C 1
ATOM 2475 O O . ARG A 1 334 ? -14.047 -31.031 -12.594 1 91.5 334 ARG A O 1
ATOM 2482 N N . GLY A 1 335 ? -14.07 -30 -14.57 1 91.12 335 GLY A N 1
ATOM 2483 C CA . GLY A 1 335 ? -15.328 -29.312 -14.352 1 91.12 335 GLY A CA 1
ATOM 2484 C C . GLY A 1 335 ? -15.914 -28.719 -15.617 1 91.12 335 GLY A C 1
ATOM 2485 O O . GLY A 1 335 ? -15.211 -28.562 -16.609 1 91.12 335 GLY A O 1
ATOM 2486 N N . PRO A 1 336 ? -17.172 -28.406 -15.578 1 93.06 336 PRO A N 1
ATOM 2487 C CA . PRO A 1 336 ? -17.875 -28 -16.797 1 93.06 336 PRO A CA 1
ATOM 2488 C C . PRO A 1 336 ? -17.594 -26.562 -17.188 1 93.06 336 PRO A C 1
ATOM 2490 O O . PRO A 1 336 ? -17.859 -26.156 -18.328 1 93.06 336 PRO A O 1
ATOM 2493 N N . SER A 1 337 ? -17.141 -25.797 -16.234 1 92.81 337 SER A N 1
ATOM 2494 C CA . SER A 1 337 ? -16.938 -24.375 -16.5 1 92.81 337 SER A CA 1
ATOM 2495 C C . SER A 1 337 ? -15.875 -23.781 -15.57 1 92.81 337 SER A C 1
ATOM 2497 O O . SER A 1 337 ? -15.43 -24.453 -14.633 1 92.81 337 SER A O 1
ATOM 2499 N N . LEU A 1 338 ? -15.445 -22.562 -15.891 1 91.44 338 LEU A N 1
ATOM 2500 C CA . LEU A 1 338 ? -14.484 -21.859 -15.055 1 91.44 338 LEU A CA 1
ATOM 2501 C C . LEU A 1 338 ? -15.047 -21.625 -13.656 1 91.44 338 LEU A C 1
ATOM 2503 O O . LEU A 1 338 ? -14.289 -21.453 -12.703 1 91.44 338 LEU A O 1
ATOM 2507 N N . ALA A 1 339 ? -16.359 -21.609 -13.555 1 88.75 339 ALA A N 1
ATOM 2508 C CA . ALA A 1 339 ? -16.984 -21.484 -12.242 1 88.75 339 ALA A CA 1
ATOM 2509 C C . ALA A 1 339 ? -16.578 -22.641 -11.336 1 88.75 339 ALA A C 1
ATOM 2511 O O . ALA A 1 339 ? -16.484 -22.469 -10.117 1 88.75 339 ALA A O 1
ATOM 2512 N N . THR A 1 340 ? -16.344 -23.766 -11.953 1 86.88 340 THR A N 1
ATOM 2513 C CA . THR A 1 340 ? -15.867 -24.906 -11.188 1 86.88 340 THR A CA 1
ATOM 2514 C C . THR A 1 340 ? -14.508 -24.609 -10.562 1 86.88 340 THR A C 1
ATOM 2516 O O . THR A 1 340 ? -14.234 -25.016 -9.43 1 86.88 340 THR A O 1
ATOM 2519 N N . VAL A 1 341 ? -13.68 -23.922 -11.297 1 88.5 341 VAL A N 1
ATOM 2520 C CA . VAL A 1 341 ? -12.359 -23.562 -10.805 1 88.5 341 VAL A CA 1
ATOM 2521 C C . VAL A 1 341 ? -12.484 -22.703 -9.547 1 88.5 341 VAL A C 1
ATOM 2523 O O . VAL A 1 341 ? -11.727 -22.875 -8.586 1 88.5 341 VAL A O 1
ATOM 2526 N N . ALA A 1 342 ? -13.445 -21.828 -9.508 1 89.38 342 ALA A N 1
ATOM 2527 C CA . ALA A 1 342 ? -13.68 -20.938 -8.375 1 89.38 342 ALA A CA 1
ATOM 2528 C C . ALA A 1 342 ? -13.883 -21.719 -7.086 1 89.38 342 ALA A C 1
ATOM 2530 O O . ALA A 1 342 ? -13.461 -21.281 -6.012 1 89.38 342 ALA A O 1
ATOM 2531 N N . SER A 1 343 ? -14.438 -22.875 -7.223 1 85.56 343 SER A N 1
ATOM 2532 C CA . SER A 1 343 ? -14.742 -23.688 -6.047 1 85.56 343 SER A CA 1
ATOM 2533 C C . SER A 1 343 ? -13.477 -24.281 -5.445 1 85.56 343 SER A C 1
ATOM 2535 O O . SER A 1 343 ? -13.477 -24.734 -4.297 1 85.56 343 SER A O 1
ATOM 2537 N N . PHE A 1 344 ? -12.383 -24.281 -6.215 1 85.94 344 PHE A N 1
ATOM 2538 C CA . PHE A 1 344 ? -11.117 -24.828 -5.75 1 85.94 344 PHE A CA 1
ATOM 2539 C C . PHE A 1 344 ? -10.266 -23.75 -5.102 1 85.94 344 PHE A C 1
ATOM 2541 O O . PHE A 1 344 ? -9.273 -24.047 -4.434 1 85.94 344 PHE A O 1
ATOM 2548 N N . ILE A 1 345 ? -10.648 -22.531 -5.277 1 90.44 345 ILE A N 1
ATOM 2549 C CA . ILE A 1 345 ? -9.766 -21.422 -4.938 1 90.44 345 ILE A CA 1
ATOM 2550 C C . ILE A 1 345 ? -9.844 -21.141 -3.439 1 90.44 345 ILE A C 1
ATOM 2552 O O . ILE A 1 345 ? -10.938 -21.031 -2.881 1 90.44 345 ILE A O 1
ATOM 2556 N N . GLN A 1 346 ? -8.742 -21.109 -2.844 1 88.44 346 GLN A N 1
ATOM 2557 C CA . GLN A 1 346 ? -8.547 -20.688 -1.46 1 88.44 346 GLN A CA 1
ATOM 2558 C C . GLN A 1 346 ? -7.652 -19.453 -1.38 1 88.44 346 GLN A C 1
ATOM 2560 O O . GLN A 1 346 ? -7.035 -19.062 -2.373 1 88.44 346 GLN A O 1
ATOM 2565 N N . ARG A 1 347 ? -7.531 -18.922 -0.229 1 87.56 347 ARG A N 1
ATOM 2566 C CA . ARG A 1 347 ? -6.789 -17.688 -0.012 1 87.56 347 ARG A CA 1
ATOM 2567 C C . ARG A 1 347 ? -5.336 -17.844 -0.446 1 87.56 347 ARG A C 1
ATOM 2569 O O . ARG A 1 347 ? -4.738 -16.906 -0.976 1 87.56 347 ARG A O 1
ATOM 2576 N N . ARG A 1 348 ? -4.785 -18.953 -0.328 1 90.31 348 ARG A N 1
ATOM 2577 C CA . ARG A 1 348 ? -3.363 -19.156 -0.571 1 90.31 348 ARG A CA 1
ATOM 2578 C C . ARG A 1 348 ? -3.07 -19.25 -2.064 1 90.31 348 ARG A C 1
ATOM 2580 O O . ARG A 1 348 ? -1.91 -19.203 -2.48 1 90.31 348 ARG A O 1
ATOM 2587 N N . HIS A 1 349 ? -4.078 -19.453 -2.877 1 93.12 349 HIS A N 1
ATOM 2588 C CA . HIS A 1 349 ? -3.855 -19.594 -4.312 1 93.12 349 HIS A CA 1
ATOM 2589 C C . HIS A 1 349 ? -3.482 -18.25 -4.941 1 93.12 349 HIS A C 1
ATOM 2591 O O . HIS A 1 349 ? -4.207 -17.266 -4.785 1 93.12 349 HIS A O 1
ATOM 2597 N N . GLN A 1 350 ? -2.436 -18.25 -5.652 1 95.25 350 GLN A N 1
ATOM 2598 C CA . GLN A 1 350 ? -1.849 -17.016 -6.172 1 95.25 350 GLN A CA 1
ATOM 2599 C C . GLN A 1 350 ? -2.094 -16.891 -7.672 1 95.25 350 GLN A C 1
ATOM 2601 O O . GLN A 1 350 ? -2.643 -15.883 -8.125 1 95.25 350 GLN A O 1
ATOM 2606 N N . THR A 1 351 ? -1.664 -17.891 -8.438 1 97 351 THR A N 1
ATOM 2607 C CA . THR A 1 351 ? -1.609 -17.797 -9.891 1 97 351 THR A CA 1
ATOM 2608 C C . THR A 1 351 ? -2.506 -18.844 -10.539 1 97 351 THR A C 1
ATOM 2610 O O . THR A 1 351 ? -2.531 -20 -10.102 1 97 351 THR A O 1
ATOM 2613 N N . LEU A 1 352 ? -3.256 -18.438 -11.461 1 97.12 352 LEU A N 1
ATOM 2614 C CA . LEU A 1 352 ? -3.928 -19.328 -12.398 1 97.12 352 LEU A CA 1
ATOM 2615 C C . LEU A 1 352 ? -3.307 -19.234 -13.789 1 97.12 352 LEU A C 1
ATOM 2617 O O . LEU A 1 352 ? -3.467 -18.219 -14.477 1 97.12 352 LEU A O 1
ATOM 2621 N N . CYS A 1 353 ? -2.604 -20.25 -14.148 1 97.94 353 CYS A N 1
ATOM 2622 C CA . CYS A 1 353 ? -2.232 -20.359 -15.555 1 97.94 353 CYS A CA 1
ATOM 2623 C C . CYS A 1 353 ? -3.426 -20.781 -16.406 1 97.94 353 CYS A C 1
ATOM 2625 O O . CYS A 1 353 ? -4.199 -21.656 -16 1 97.94 353 CYS A O 1
ATOM 2627 N N . HIS A 1 354 ? -3.535 -20.141 -17.547 1 98.38 354 HIS A N 1
ATOM 2628 C CA . HIS A 1 354 ? -4.75 -20.453 -18.281 1 98.38 354 HIS A CA 1
ATOM 2629 C C . HIS A 1 354 ? -4.453 -20.688 -19.766 1 98.38 354 HIS A C 1
ATOM 2631 O O . HIS A 1 354 ? -3.496 -20.125 -20.297 1 98.38 354 HIS A O 1
ATOM 2637 N N . PHE A 1 355 ? -5.238 -21.5 -20.406 1 98.56 355 PHE A N 1
ATOM 2638 C CA . PHE A 1 355 ? -5.207 -21.75 -21.844 1 98.56 355 PHE A CA 1
ATOM 2639 C C . PHE A 1 355 ? -6.617 -21.953 -22.391 1 98.56 355 PHE A C 1
ATOM 2641 O O . PHE A 1 355 ? -7.383 -22.75 -21.844 1 98.56 355 PHE A O 1
ATOM 2648 N N . GLY A 1 356 ? -6.926 -21.188 -23.375 1 97.88 356 GLY A N 1
ATOM 2649 C CA . GLY A 1 356 ? -8.156 -21.453 -24.094 1 97.88 356 GLY A CA 1
ATOM 2650 C C . GLY A 1 356 ? -9.328 -20.625 -23.594 1 97.88 356 GLY A C 1
ATOM 2651 O O . GLY A 1 356 ? -10.484 -20.953 -23.875 1 97.88 356 GLY A O 1
ATOM 2652 N N . PHE A 1 357 ? -9.117 -19.641 -22.781 1 97.31 357 PHE A N 1
ATOM 2653 C CA . PHE A 1 357 ? -10.156 -18.766 -22.281 1 97.31 357 PHE A CA 1
ATOM 2654 C C . PHE A 1 357 ? -9.953 -17.344 -22.797 1 97.31 357 PHE A C 1
ATOM 2656 O O . PHE A 1 357 ? -8.82 -16.906 -23 1 97.31 357 PHE A O 1
ATOM 2663 N N . ASP A 1 358 ? -11.008 -16.656 -22.969 1 96.06 358 ASP A N 1
ATOM 2664 C CA . ASP A 1 358 ? -10.875 -15.266 -23.406 1 96.06 358 ASP A CA 1
ATOM 2665 C C . ASP A 1 358 ? -10.875 -14.32 -22.203 1 96.06 358 ASP A C 1
ATOM 2667 O O . ASP A 1 358 ? -11.023 -14.758 -21.062 1 96.06 358 ASP A O 1
ATOM 2671 N N . GLN A 1 359 ? -10.633 -13.148 -22.469 1 95.38 359 GLN A N 1
ATOM 2672 C CA . GLN A 1 359 ? -10.477 -12.133 -21.438 1 95.38 359 GLN A CA 1
ATOM 2673 C C . GLN A 1 359 ? -11.742 -12.008 -20.594 1 95.38 359 GLN A C 1
ATOM 2675 O O . GLN A 1 359 ? -11.672 -11.836 -19.375 1 95.38 359 GLN A O 1
ATOM 2680 N N . ALA A 1 360 ? -12.883 -12 -21.219 1 96.06 360 ALA A N 1
ATOM 2681 C CA . ALA A 1 360 ? -14.156 -11.828 -20.516 1 96.06 360 ALA A CA 1
ATOM 2682 C C . ALA A 1 360 ? -14.391 -12.969 -19.531 1 96.06 360 ALA A C 1
ATOM 2684 O O . ALA A 1 360 ? -14.867 -12.742 -18.422 1 96.06 360 ALA A O 1
ATOM 2685 N N . GLU A 1 361 ? -14.086 -14.188 -19.922 1 96 361 GLU A N 1
ATOM 2686 C CA . GLU A 1 361 ? -14.234 -15.352 -19.047 1 96 361 GLU A CA 1
ATOM 2687 C C . GLU A 1 361 ? -13.344 -15.234 -17.812 1 96 361 GLU A C 1
ATOM 2689 O O . GLU A 1 361 ? -13.773 -15.523 -16.703 1 96 361 GLU A O 1
ATOM 2694 N N . LEU A 1 362 ? -12.133 -14.844 -18.078 1 97.31 362 LEU A N 1
ATOM 2695 C CA . LEU A 1 362 ? -11.18 -14.703 -16.984 1 97.31 362 LEU A CA 1
ATOM 2696 C C . LEU A 1 362 ? -11.594 -13.578 -16.047 1 97.31 362 LEU A C 1
ATOM 2698 O O . LEU A 1 362 ? -11.523 -13.734 -14.82 1 97.31 362 LEU A O 1
ATOM 2702 N N . ALA A 1 363 ? -12 -12.477 -16.609 1 96.19 363 ALA A N 1
ATOM 2703 C CA . ALA A 1 363 ? -12.477 -11.359 -15.805 1 96.19 363 ALA A CA 1
ATOM 2704 C C . ALA A 1 363 ? -13.672 -11.766 -14.953 1 96.19 363 ALA A C 1
ATOM 2706 O O . ALA A 1 363 ? -13.805 -11.336 -13.805 1 96.19 363 ALA A O 1
ATOM 2707 N N . ALA A 1 364 ? -14.562 -12.555 -15.547 1 95.88 364 ALA A N 1
ATOM 2708 C CA . ALA A 1 364 ? -15.727 -13.039 -14.812 1 95.88 364 ALA A CA 1
ATOM 2709 C C . ALA A 1 364 ? -15.312 -13.891 -13.617 1 95.88 364 ALA A C 1
ATOM 2711 O O . ALA A 1 364 ? -15.945 -13.828 -12.555 1 95.88 364 ALA A O 1
ATOM 2712 N N . LEU A 1 365 ? -14.281 -14.672 -13.812 1 96.12 365 LEU A N 1
ATOM 2713 C CA . LEU A 1 365 ? -13.766 -15.477 -12.719 1 96.12 365 LEU A CA 1
ATOM 2714 C C . LEU A 1 365 ? -13.234 -14.594 -11.594 1 96.12 365 LEU A C 1
ATOM 2716 O O . LEU A 1 365 ? -13.539 -14.82 -10.422 1 96.12 365 LEU A O 1
ATOM 2720 N N . VAL A 1 366 ? -12.453 -13.57 -11.953 1 95.94 366 VAL A N 1
ATOM 2721 C CA . VAL A 1 366 ? -11.914 -12.633 -10.969 1 95.94 366 VAL A CA 1
ATOM 2722 C C . VAL A 1 366 ? -13.055 -11.953 -10.219 1 95.94 366 VAL A C 1
ATOM 2724 O O . VAL A 1 366 ? -13.023 -11.852 -8.984 1 95.94 366 VAL A O 1
ATOM 2727 N N . THR A 1 367 ? -14.086 -11.57 -10.953 1 94.75 367 THR A N 1
ATOM 2728 C CA . THR A 1 367 ? -15.25 -10.906 -10.359 1 94.75 367 THR A CA 1
ATOM 2729 C C . THR A 1 367 ? -15.977 -11.844 -9.398 1 94.75 367 THR A C 1
ATOM 2731 O O . THR A 1 367 ? -16.422 -11.422 -8.328 1 94.75 367 THR A O 1
ATOM 2734 N N . ARG A 1 368 ? -16.047 -13.055 -9.742 1 93.62 368 ARG A N 1
ATOM 2735 C CA . ARG A 1 368 ? -16.734 -14.047 -8.922 1 93.62 368 ARG A CA 1
ATOM 2736 C C . ARG A 1 368 ? -15.984 -14.281 -7.613 1 93.62 368 ARG A C 1
ATOM 2738 O O . ARG A 1 368 ? -16.609 -14.438 -6.559 1 93.62 368 ARG A O 1
ATOM 2745 N N . LEU A 1 369 ? -14.719 -14.305 -7.711 1 93.38 369 LEU A N 1
ATOM 2746 C CA . LEU A 1 369 ? -13.898 -14.633 -6.547 1 93.38 369 LEU A CA 1
ATOM 2747 C C . LEU A 1 369 ? -13.852 -13.461 -5.574 1 93.38 369 LEU A C 1
ATOM 2749 O O . LEU A 1 369 ? -13.609 -13.648 -4.379 1 93.38 369 LEU A O 1
ATOM 2753 N N . ARG A 1 370 ? -14.016 -12.211 -6.062 1 92.81 370 ARG A N 1
ATOM 2754 C CA . ARG A 1 370 ? -14.086 -10.984 -5.277 1 92.81 370 ARG A CA 1
ATOM 2755 C C . ARG A 1 370 ? -12.953 -10.922 -4.258 1 92.81 370 ARG A C 1
ATOM 2757 O O . ARG A 1 370 ? -13.188 -10.641 -3.08 1 92.81 370 ARG A O 1
ATOM 2764 N N . GLY A 1 371 ? -11.805 -11.32 -4.703 1 91.5 371 GLY A N 1
ATOM 2765 C CA . GLY A 1 371 ? -10.633 -11.125 -3.857 1 91.5 371 GLY A CA 1
ATOM 2766 C C . GLY A 1 371 ? -10.211 -12.383 -3.125 1 91.5 371 GLY A C 1
ATOM 2767 O O . GLY A 1 371 ? -9.148 -12.414 -2.494 1 91.5 371 GLY A O 1
ATOM 2768 N N . THR A 1 372 ? -11.07 -13.398 -3.143 1 89.75 372 THR A N 1
ATOM 2769 C CA . THR A 1 372 ? -10.664 -14.664 -2.549 1 89.75 372 THR A CA 1
ATOM 2770 C C . THR A 1 372 ? -9.625 -15.367 -3.426 1 89.75 372 THR A C 1
ATOM 2772 O O . THR A 1 372 ? -9.953 -15.867 -4.504 1 89.75 372 THR A O 1
ATOM 2775 N N . GLY A 1 373 ? -8.492 -15.289 -2.977 1 91 373 GLY A N 1
ATOM 2776 C CA . GLY A 1 373 ? -7.402 -15.93 -3.697 1 91 373 GLY A CA 1
ATOM 2777 C C . GLY A 1 373 ? -7.188 -15.359 -5.086 1 91 373 GLY A C 1
ATOM 2778 O O . GLY A 1 373 ? -7.66 -14.266 -5.391 1 91 373 GLY A O 1
ATOM 2779 N N . LEU A 1 374 ? -6.262 -16.031 -5.828 1 94.56 374 LEU A N 1
ATOM 2780 C CA . LEU A 1 374 ? -5.824 -15.68 -7.176 1 94.56 374 LEU A CA 1
ATOM 2781 C C . LEU A 1 374 ? -5.391 -14.219 -7.246 1 94.56 374 LEU A C 1
ATOM 2783 O O . LEU A 1 374 ? -6.219 -13.312 -7.105 1 94.56 374 LEU A O 1
ATOM 2787 N N . ASP A 1 375 ? -4.262 -14 -7.492 1 96.75 375 ASP A N 1
ATOM 2788 C CA . ASP A 1 375 ? -3.68 -12.664 -7.613 1 96.75 375 ASP A CA 1
ATOM 2789 C C . ASP A 1 375 ? -3.186 -12.406 -9.031 1 96.75 375 ASP A C 1
ATOM 2791 O O . ASP A 1 375 ? -2.869 -11.273 -9.391 1 96.75 375 ASP A O 1
ATOM 2795 N N . ARG A 1 376 ? -3.182 -13.484 -9.82 1 97.38 376 ARG A N 1
ATOM 2796 C CA . ARG A 1 376 ? -2.707 -13.367 -11.195 1 97.38 376 ARG A CA 1
ATOM 2797 C C . ARG A 1 376 ? -3.305 -14.461 -12.078 1 97.38 376 ARG A C 1
ATOM 2799 O O . ARG A 1 376 ? -3.385 -15.617 -11.672 1 97.38 376 ARG A O 1
ATOM 2806 N N . LEU A 1 377 ? -3.773 -14.102 -13.125 1 98.12 377 LEU A N 1
ATOM 2807 C CA . LEU A 1 377 ? -4.184 -15.008 -14.195 1 98.12 377 LEU A CA 1
ATOM 2808 C C . LEU A 1 377 ? -3.357 -14.766 -15.461 1 98.12 377 LEU A C 1
ATOM 2810 O O . LEU A 1 377 ? -3.449 -13.703 -16.078 1 98.12 377 LEU A O 1
ATOM 2814 N N . VAL A 1 378 ? -2.564 -15.758 -15.812 1 98.19 378 VAL A N 1
ATOM 2815 C CA . VAL A 1 378 ? -1.604 -15.547 -16.891 1 98.19 378 VAL A CA 1
ATOM 2816 C C . VAL A 1 378 ? -1.619 -16.75 -17.828 1 98.19 378 VAL A C 1
ATOM 2818 O O . VAL A 1 378 ? -1.979 -17.859 -17.438 1 98.19 378 VAL A O 1
ATOM 2821 N N . PRO A 1 379 ? -1.204 -16.547 -19.094 1 98.19 379 PRO A N 1
ATOM 2822 C CA . PRO A 1 379 ? -1.159 -17.688 -20.016 1 98.19 379 PRO A CA 1
ATOM 2823 C C . PRO A 1 379 ? -0.134 -18.734 -19.609 1 98.19 379 PRO A C 1
ATOM 2825 O O . PRO A 1 379 ? 0.893 -18.406 -19.016 1 98.19 379 PRO A O 1
ATOM 2828 N N . VAL A 1 380 ? -0.421 -19.953 -19.953 1 98.31 380 VAL A N 1
ATOM 2829 C CA . VAL A 1 380 ? 0.533 -21.031 -19.766 1 98.31 380 VAL A CA 1
ATOM 2830 C C . VAL A 1 380 ? 1.884 -20.656 -20.359 1 98.31 380 VAL A C 1
ATOM 2832 O O . VAL A 1 380 ? 1.947 -20.125 -21.469 1 98.31 380 VAL A O 1
ATOM 2835 N N . GLY A 1 381 ? 2.863 -20.828 -19.656 1 96.88 381 GLY A N 1
ATOM 2836 C CA . GLY A 1 381 ? 4.207 -20.5 -20.094 1 96.88 381 GLY A CA 1
ATOM 2837 C C . GLY A 1 381 ? 4.742 -19.219 -19.469 1 96.88 381 GLY A C 1
ATOM 2838 O O . GLY A 1 381 ? 5.926 -18.906 -19.609 1 96.88 381 GLY A O 1
ATOM 2839 N N . THR A 1 382 ? 3.877 -18.547 -18.688 1 95.88 382 THR A N 1
ATOM 2840 C CA . THR A 1 382 ? 4.301 -17.266 -18.125 1 95.88 382 THR A CA 1
ATOM 2841 C C . THR A 1 382 ? 4.078 -17.25 -16.609 1 95.88 382 THR A C 1
ATOM 2843 O O . THR A 1 382 ? 4.129 -16.188 -15.992 1 95.88 382 THR A O 1
ATOM 2846 N N . ALA A 1 383 ? 3.877 -18.391 -15.992 1 96.06 383 ALA A N 1
ATOM 2847 C CA . ALA A 1 383 ? 3.602 -18.469 -14.562 1 96.06 383 ALA A CA 1
ATOM 2848 C C . ALA A 1 383 ? 4.746 -17.875 -13.75 1 96.06 383 ALA A C 1
ATOM 2850 O O . ALA A 1 383 ? 4.52 -17.266 -12.703 1 96.06 383 ALA A O 1
ATOM 2851 N N . LEU A 1 384 ? 5.977 -18 -14.266 1 94 384 LEU A N 1
ATOM 2852 C CA . LEU A 1 384 ? 7.152 -17.609 -13.484 1 94 384 LEU A CA 1
ATOM 2853 C C . LEU A 1 384 ? 7.641 -16.219 -13.883 1 94 384 LEU A C 1
ATOM 2855 O O . LEU A 1 384 ? 8.641 -15.734 -13.352 1 94 384 LEU A O 1
ATOM 2859 N N . SER A 1 385 ? 6.953 -15.586 -14.828 1 94.62 385 SER A N 1
ATOM 2860 C CA . SER A 1 385 ? 7.316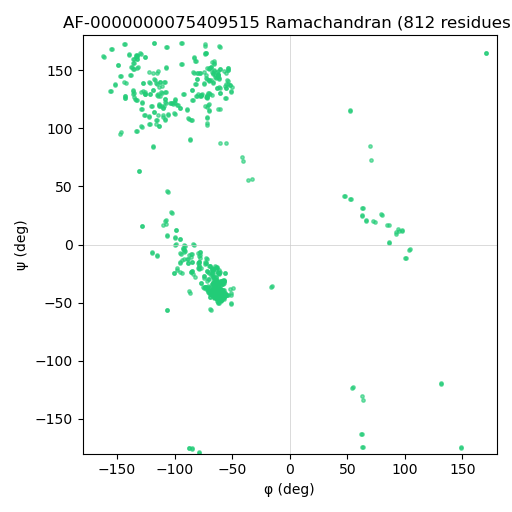 -14.227 -15.242 1 94.62 385 SER A CA 1
ATOM 2861 C C . SER A 1 385 ? 6.949 -13.211 -14.164 1 94.62 385 SER A C 1
ATOM 2863 O O . SER A 1 385 ? 5.789 -13.109 -13.766 1 94.62 385 SER A O 1
ATOM 2865 N N . PHE A 1 386 ? 7.941 -12.453 -13.797 1 95.25 386 PHE A N 1
ATOM 2866 C CA . PHE A 1 386 ? 7.73 -11.477 -12.734 1 95.25 386 PHE A CA 1
ATOM 2867 C C . PHE A 1 386 ? 7.035 -10.234 -13.266 1 95.25 386 PHE A C 1
ATOM 2869 O O . PHE A 1 386 ? 7.215 -9.867 -14.43 1 95.25 386 PHE A O 1
ATOM 2876 N N . SER A 1 387 ? 6.23 -9.617 -12.438 1 95.81 387 SER A N 1
ATOM 2877 C CA . SER A 1 387 ? 5.562 -8.344 -12.688 1 95.81 387 SER A CA 1
ATOM 2878 C C . SER A 1 387 ? 5.602 -7.445 -11.453 1 95.81 387 SER A C 1
ATOM 2880 O O . SER A 1 387 ? 5.719 -7.938 -10.328 1 95.81 387 SER A O 1
ATOM 2882 N N . HIS A 1 388 ? 5.562 -6.105 -11.695 1 96.75 388 HIS A N 1
ATOM 2883 C CA . HIS A 1 388 ? 5.438 -5.195 -10.562 1 96.75 388 HIS A CA 1
ATOM 2884 C C . HIS A 1 388 ? 4.113 -5.402 -9.836 1 96.75 388 HIS A C 1
ATOM 2886 O O . HIS A 1 388 ? 3.934 -4.914 -8.719 1 96.75 388 HIS A O 1
ATOM 2892 N N . LEU A 1 389 ? 3.158 -6.035 -10.555 1 96.62 389 LEU A N 1
ATOM 2893 C CA . LEU A 1 389 ? 1.944 -6.523 -9.906 1 96.62 389 LEU A CA 1
ATOM 2894 C C . LEU A 1 389 ? 2.143 -7.938 -9.375 1 96.62 389 LEU A C 1
ATOM 2896 O O . LEU A 1 389 ? 2.295 -8.883 -10.156 1 96.62 389 LEU A O 1
ATOM 2900 N N . TRP A 1 390 ? 2.209 -8.023 -8.078 1 96 390 TRP A N 1
ATOM 2901 C CA . TRP A 1 390 ? 2.527 -9.312 -7.484 1 96 390 TRP A CA 1
ATOM 2902 C C . TRP A 1 390 ? 1.752 -9.523 -6.188 1 96 390 TRP A C 1
ATOM 2904 O O . TRP A 1 390 ? 1.766 -8.656 -5.305 1 96 390 TRP A O 1
ATOM 2914 N N . ASP A 1 391 ? 1.043 -10.688 -6.066 1 94.06 391 ASP A N 1
ATOM 2915 C CA . ASP A 1 391 ? 0.268 -11.062 -4.887 1 94.06 391 ASP A CA 1
ATOM 2916 C C . ASP A 1 391 ? -0.702 -9.953 -4.488 1 94.06 391 ASP A C 1
ATOM 2918 O O . ASP A 1 391 ? -0.783 -9.586 -3.316 1 94.06 391 ASP A O 1
ATOM 2922 N N . GLY A 1 392 ? -1.266 -9.359 -5.484 1 94.75 392 GLY A N 1
ATOM 2923 C CA . GLY A 1 392 ? -2.324 -8.391 -5.246 1 94.75 392 GLY A CA 1
ATOM 2924 C C . GLY A 1 392 ? -1.803 -6.988 -4.988 1 94.75 392 GLY A C 1
ATOM 2925 O O . GLY A 1 392 ? -2.584 -6.062 -4.766 1 94.75 392 GLY A O 1
ATOM 2926 N N . ALA A 1 393 ? -0.5 -6.809 -5.039 1 95.69 393 ALA A N 1
ATOM 2927 C CA . ALA A 1 393 ? 0.088 -5.508 -4.738 1 95.69 393 ALA A CA 1
ATOM 2928 C C . ALA A 1 393 ? 0.806 -4.934 -5.957 1 95.69 393 ALA A C 1
ATOM 2930 O O . ALA A 1 393 ? 1.393 -5.68 -6.746 1 95.69 393 ALA A O 1
ATOM 2931 N N . ASP A 1 394 ? 0.675 -3.668 -6.125 1 96.5 394 ASP A N 1
ATOM 2932 C CA . ASP A 1 394 ? 1.575 -2.941 -7.016 1 96.5 394 ASP A CA 1
ATOM 2933 C C . ASP A 1 394 ? 2.855 -2.535 -6.289 1 96.5 394 ASP A C 1
ATOM 2935 O O . ASP A 1 394 ? 2.855 -1.588 -5.5 1 96.5 394 ASP A O 1
ATOM 2939 N N . LEU A 1 395 ? 3.953 -3.188 -6.582 1 97.5 395 LEU A N 1
ATOM 2940 C CA . LEU A 1 395 ? 5.188 -3.025 -5.828 1 97.5 395 LEU A CA 1
ATOM 2941 C C . LEU A 1 395 ? 5.77 -1.63 -6.023 1 97.5 395 LEU A C 1
ATOM 2943 O O . LEU A 1 395 ? 6.371 -1.066 -5.105 1 97.5 395 LEU A O 1
ATOM 2947 N N . LEU A 1 396 ? 5.629 -1.048 -7.18 1 96.94 396 LEU A N 1
ATOM 2948 C CA . LEU A 1 396 ? 6.133 0.303 -7.402 1 96.94 396 LEU A CA 1
ATOM 2949 C C . LEU A 1 396 ? 5.371 1.314 -6.555 1 96.94 396 LEU A C 1
ATOM 2951 O O . LEU A 1 396 ? 5.965 2.238 -5.996 1 96.94 396 LEU A O 1
ATOM 2955 N N . GLU A 1 397 ? 4.094 1.103 -6.465 1 95.62 397 GLU A N 1
ATOM 2956 C CA . GLU A 1 397 ? 3.285 1.966 -5.609 1 95.62 397 GLU A CA 1
ATOM 2957 C C . GLU A 1 397 ? 3.662 1.797 -4.141 1 95.62 397 GLU A C 1
ATOM 2959 O O . GLU A 1 397 ? 3.754 2.779 -3.402 1 95.62 397 GLU A O 1
ATOM 2964 N N . ARG A 1 398 ? 3.932 0.536 -3.764 1 96.69 398 ARG A N 1
ATOM 2965 C CA . ARG A 1 398 ? 4.262 0.25 -2.371 1 96.69 398 ARG A CA 1
ATOM 2966 C C . ARG A 1 398 ? 5.637 0.802 -2.008 1 96.69 398 ARG A C 1
ATOM 2968 O O . ARG A 1 398 ? 5.902 1.098 -0.842 1 96.69 398 ARG A O 1
ATOM 2975 N N . LEU A 1 399 ? 6.449 0.968 -2.965 1 97.75 399 LEU A N 1
ATOM 2976 C CA . LEU A 1 399 ? 7.832 1.36 -2.727 1 97.75 399 LEU A CA 1
ATOM 2977 C C . LEU A 1 399 ? 8.016 2.857 -2.945 1 97.75 399 LEU A C 1
ATOM 2979 O O . LEU A 1 399 ? 9.148 3.357 -2.928 1 97.75 399 LEU A O 1
ATOM 2983 N N . THR A 1 400 ? 6.934 3.57 -3.182 1 97.12 400 THR A N 1
ATOM 2984 C CA . THR A 1 400 ? 6.945 5.027 -3.268 1 97.12 400 THR A CA 1
ATOM 2985 C C . THR A 1 400 ? 5.93 5.633 -2.303 1 97.12 400 THR A C 1
ATOM 2987 O O . THR A 1 400 ? 5.074 4.922 -1.765 1 97.12 400 THR A O 1
ATOM 2990 N N . LYS A 1 401 ? 6.129 6.836 -2.047 1 95.62 401 LYS A N 1
ATOM 2991 C CA . LYS A 1 401 ? 5.18 7.66 -1.305 1 95.62 401 LYS A CA 1
ATOM 2992 C C . LYS A 1 401 ? 4.496 8.672 -2.221 1 95.62 401 LYS A C 1
ATOM 2994 O O . LYS A 1 401 ? 5.129 9.234 -3.119 1 95.62 401 LYS A O 1
ATOM 2999 N N . SER A 1 402 ? 3.205 8.852 -1.995 1 96.38 402 SER A N 1
ATOM 3000 C CA . SER A 1 402 ? 2.455 9.852 -2.752 1 96.38 402 SER A CA 1
ATOM 3001 C C . SER A 1 402 ? 2.268 11.133 -1.945 1 96.38 402 SER A C 1
ATOM 3003 O O . SER A 1 402 ? 1.563 11.133 -0.934 1 96.38 402 SER A O 1
ATOM 3005 N N . VAL A 1 403 ? 2.873 12.156 -2.371 1 97.25 403 VAL A N 1
ATOM 3006 C CA . VAL A 1 403 ? 2.701 13.453 -1.726 1 97.25 403 VAL A CA 1
ATOM 3007 C C . VAL A 1 403 ? 1.529 14.195 -2.363 1 97.25 403 VAL A C 1
ATOM 3009 O O . VAL A 1 403 ? 1.546 14.484 -3.562 1 97.25 403 VAL A O 1
ATOM 3012 N N . HIS A 1 404 ? 0.508 14.43 -1.566 1 97.62 404 HIS A N 1
ATOM 3013 C CA . HIS A 1 404 ? -0.655 15.188 -2.023 1 97.62 404 HIS A CA 1
ATOM 3014 C C . HIS A 1 404 ? -0.314 16.656 -2.229 1 97.62 404 HIS A C 1
ATOM 3016 O O . HIS A 1 404 ? 0.075 17.344 -1.284 1 97.62 404 HIS A O 1
ATOM 3022 N N . LEU A 1 405 ? -0.375 17.141 -3.414 1 97.25 405 LEU A N 1
ATOM 3023 C CA . LEU A 1 405 ? -0.008 18.5 -3.76 1 97.25 405 LEU A CA 1
ATOM 3024 C C . LEU A 1 405 ? -1.181 19.234 -4.402 1 97.25 405 LEU A C 1
ATOM 3026 O O . LEU A 1 405 ? -1.526 18.969 -5.559 1 97.25 405 LEU A O 1
ATOM 3030 N N . LEU A 1 406 ? -1.793 20.078 -3.648 1 94.56 406 LEU A N 1
ATOM 3031 C CA . LEU A 1 406 ? -2.873 20.922 -4.164 1 94.56 406 LEU A CA 1
ATOM 3032 C C . LEU A 1 406 ? -2.369 22.328 -4.48 1 94.56 406 LEU A C 1
ATOM 3034 O O . LEU A 1 406 ? -1.796 22.984 -3.617 1 94.56 406 LEU A O 1
ATOM 3038 N N . ALA A 1 407 ? -2.541 22.703 -5.684 1 87.5 407 ALA A N 1
ATOM 3039 C CA . ALA A 1 407 ? -2.162 24.047 -6.129 1 87.5 407 ALA A CA 1
ATOM 3040 C C . ALA A 1 407 ? -3.059 25.109 -5.5 1 87.5 407 ALA A C 1
ATOM 3042 O O . ALA A 1 407 ? -4.176 24.812 -5.066 1 87.5 407 ALA A O 1
ATOM 3043 N N . PRO A 1 408 ? -2.51 26.344 -5.352 1 85.5 408 PRO A N 1
ATOM 3044 C CA . PRO A 1 408 ? -3.309 27.422 -4.785 1 85.5 408 PRO A CA 1
ATOM 3045 C C . PRO A 1 408 ? -4.582 27.703 -5.582 1 85.5 408 PRO A C 1
ATOM 3047 O O . PRO A 1 408 ? -4.617 27.469 -6.793 1 85.5 408 PRO A O 1
ATOM 3050 N N . MET B 1 1 ? -13.992 -7.598 27.047 1 84.12 1 MET B N 1
ATOM 3051 C CA . MET B 1 1 ? -14.797 -8.328 26.078 1 84.12 1 MET B CA 1
ATOM 3052 C C . MET B 1 1 ? -15.297 -7.395 24.984 1 84.12 1 MET B C 1
ATOM 3054 O O . MET B 1 1 ? -15.531 -6.207 25.219 1 84.12 1 MET B O 1
ATOM 3058 N N . ILE B 1 2 ? -15.391 -7.949 23.812 1 90.75 2 ILE B N 1
ATOM 3059 C CA . ILE B 1 2 ? -15.875 -7.188 22.672 1 90.75 2 ILE B CA 1
ATOM 3060 C C . ILE B 1 2 ? -17.375 -6.926 22.828 1 90.75 2 ILE B C 1
ATOM 3062 O O . ILE B 1 2 ? -18.141 -7.832 23.172 1 90.75 2 ILE B O 1
ATOM 3066 N N . ARG B 1 3 ? -17.734 -5.703 22.656 1 88.88 3 ARG B N 1
ATOM 3067 C CA . ARG B 1 3 ? -19.141 -5.312 22.703 1 88.88 3 ARG B CA 1
ATOM 3068 C C . ARG B 1 3 ? -19.578 -4.648 21.406 1 88.88 3 ARG B C 1
ATOM 3070 O O . ARG B 1 3 ? -18.812 -3.881 20.812 1 88.88 3 ARG B O 1
ATOM 3077 N N . GLY B 1 4 ? -20.766 -5 20.984 1 88.12 4 GLY B N 1
ATOM 3078 C CA . GLY B 1 4 ? -21.344 -4.285 19.859 1 88.12 4 GLY B CA 1
ATOM 3079 C C . GLY B 1 4 ? -21.812 -2.887 20.203 1 88.12 4 GLY B C 1
ATOM 3080 O O . GLY B 1 4 ? -22.281 -2.648 21.312 1 88.12 4 GLY B O 1
ATOM 3081 N N . ILE B 1 5 ? -21.672 -2.021 19.25 1 82.25 5 ILE B N 1
ATOM 3082 C CA . ILE B 1 5 ? -22.125 -0.649 19.438 1 82.25 5 ILE B CA 1
ATOM 3083 C C . ILE B 1 5 ? -23.203 -0.314 18.406 1 82.25 5 ILE B C 1
ATOM 3085 O O . ILE B 1 5 ? -23.172 -0.83 17.281 1 82.25 5 ILE B O 1
ATOM 3089 N N . GLY B 1 6 ? -24.078 0.505 18.828 1 67.56 6 GLY B N 1
ATOM 3090 C CA . GLY B 1 6 ? -25.141 0.882 17.922 1 67.56 6 GLY B CA 1
ATOM 3091 C C . GLY B 1 6 ? -26.031 -0.283 17.516 1 67.56 6 GLY B C 1
ATOM 3092 O O . GLY B 1 6 ? -26.469 -1.054 18.375 1 67.56 6 GLY B O 1
ATOM 3093 N N . PRO B 1 7 ? -26.297 -0.358 16.219 1 63.53 7 PRO B N 1
ATOM 3094 C CA . PRO B 1 7 ? -27.141 -1.484 15.828 1 63.53 7 PRO B CA 1
ATOM 3095 C C . PRO B 1 7 ? -26.484 -2.838 16.062 1 63.53 7 PRO B C 1
ATOM 3097 O O . PRO B 1 7 ? -27.172 -3.848 16.234 1 63.53 7 PRO B O 1
ATOM 3100 N N . SER B 1 8 ? -25.188 -2.699 16.188 1 69.81 8 SER B N 1
ATOM 3101 C CA . SER B 1 8 ? -24.484 -3.955 16.453 1 69.81 8 SER B CA 1
ATOM 3102 C C . SER B 1 8 ? -24.75 -4.445 17.875 1 69.81 8 SER B C 1
ATOM 3104 O O . SER B 1 8 ? -24.609 -5.637 18.156 1 69.81 8 SER B O 1
ATOM 3106 N N . GLY B 1 9 ? -24.922 -3.391 18.656 1 65.44 9 GLY B N 1
ATOM 3107 C CA . GLY B 1 9 ? -25.234 -3.727 20.031 1 65.44 9 GLY B CA 1
ATOM 3108 C C . GLY B 1 9 ? -26.531 -4.504 20.172 1 65.44 9 GLY B C 1
ATOM 3109 O O . GLY B 1 9 ? -26.781 -5.152 21.188 1 65.44 9 GLY B O 1
ATOM 3110 N N . ALA B 1 10 ? -27.312 -4.32 19.125 1 63.94 10 ALA B N 1
ATOM 3111 C CA . ALA B 1 10 ? -28.594 -5.031 19.125 1 63.94 10 ALA B CA 1
ATOM 3112 C C . ALA B 1 10 ? -28.391 -6.5 18.75 1 63.94 10 ALA B C 1
ATOM 3114 O O . ALA B 1 10 ? -29.312 -7.305 18.891 1 63.94 10 ALA B O 1
ATOM 3115 N N . VAL B 1 11 ? -27.109 -6.578 18.297 1 64.81 11 VAL B N 1
ATOM 3116 C CA . VAL B 1 11 ? -26.828 -7.949 17.906 1 64.81 11 VAL B CA 1
ATOM 3117 C C . VAL B 1 11 ? -26.719 -8.836 19.141 1 64.81 11 VAL B C 1
ATOM 3119 O O . VAL B 1 11 ? -25.984 -8.523 20.078 1 64.81 11 VAL B O 1
ATOM 3122 N N . ILE B 1 12 ? -27.578 -9.68 19.406 1 65.44 12 ILE B N 1
ATOM 3123 C CA . ILE B 1 12 ? -27.703 -10.547 20.578 1 65.44 12 ILE B CA 1
ATOM 3124 C C . ILE B 1 12 ? -26.375 -11.242 20.844 1 65.44 12 ILE B C 1
ATOM 3126 O O . ILE B 1 12 ? -25.938 -11.336 21.984 1 65.44 12 ILE B O 1
ATOM 3130 N N . ASP B 1 13 ? -25.656 -11.625 19.797 1 85.12 13 ASP B N 1
ATOM 3131 C CA . ASP B 1 13 ? -24.375 -12.312 19.953 1 85.12 13 ASP B CA 1
ATOM 3132 C C . ASP B 1 13 ? -23.312 -11.711 19.031 1 85.12 13 ASP B C 1
ATOM 3134 O O . ASP B 1 13 ? -23.219 -12.094 17.859 1 85.12 13 ASP B O 1
ATOM 3138 N N . ILE B 1 14 ? -22.531 -10.852 19.625 1 87.75 14 ILE B N 1
ATOM 3139 C CA . ILE B 1 14 ? -21.516 -10.117 18.875 1 87.75 14 ILE B CA 1
ATOM 3140 C C . ILE B 1 14 ? -20.484 -11.094 18.312 1 87.75 14 ILE B C 1
ATOM 3142 O O . ILE B 1 14 ? -20 -10.914 17.203 1 87.75 14 ILE B O 1
ATOM 3146 N N . ASN B 1 15 ? -20.266 -12.133 18.984 1 89.31 15 ASN B N 1
ATOM 3147 C CA . ASN B 1 15 ? -19.297 -13.125 18.516 1 89.31 15 ASN B CA 1
ATOM 3148 C C . ASN B 1 15 ? -19.812 -13.883 17.297 1 89.31 15 ASN B C 1
ATOM 3150 O O . ASN B 1 15 ? -19.062 -14.164 16.375 1 89.31 15 ASN B O 1
ATOM 3154 N N . ALA B 1 16 ? -21.062 -14.164 17.391 1 91.12 16 ALA B N 1
ATOM 3155 C CA . ALA B 1 16 ? -21.672 -14.82 16.25 1 91.12 16 ALA B CA 1
ATOM 3156 C C . ALA B 1 16 ? -21.672 -13.914 15.016 1 91.12 16 ALA B C 1
ATOM 3158 O O . ALA B 1 16 ? -21.453 -14.375 13.898 1 91.12 16 ALA B O 1
ATOM 3159 N N . ALA B 1 17 ? -21.938 -12.68 15.258 1 91.56 17 ALA B N 1
ATOM 3160 C CA . ALA B 1 17 ? -21.953 -11.719 14.164 1 91.56 17 ALA B CA 1
ATOM 3161 C C . ALA B 1 17 ? -20.562 -11.57 13.539 1 91.56 17 ALA B C 1
ATOM 3163 O O . ALA B 1 17 ? -20.422 -11.5 12.32 1 91.56 17 ALA B O 1
ATOM 3164 N N . ILE B 1 18 ? -19.578 -11.555 14.375 1 93.81 18 ILE B N 1
ATOM 3165 C CA . ILE B 1 18 ? -18.188 -11.453 13.922 1 93.81 18 ILE B CA 1
ATOM 3166 C C . ILE B 1 18 ? -17.828 -12.68 13.086 1 93.81 18 ILE B C 1
ATOM 3168 O O . ILE B 1 18 ? -17.25 -12.555 12.008 1 93.81 18 ILE B O 1
ATOM 3172 N N . THR B 1 19 ? -18.188 -13.805 13.523 1 92.44 19 THR B N 1
ATOM 3173 C CA . THR B 1 19 ? -17.906 -15.047 12.812 1 92.44 19 THR B CA 1
ATOM 3174 C C . THR B 1 19 ? -18.609 -15.078 11.461 1 92.44 19 THR B C 1
ATOM 3176 O O . THR B 1 19 ? -18.031 -15.477 10.453 1 92.44 19 THR B O 1
ATOM 3179 N N . ALA B 1 20 ? -19.859 -14.656 11.508 1 91.88 20 ALA B N 1
ATOM 3180 C CA . ALA B 1 20 ? -20.641 -14.625 10.273 1 91.88 20 ALA B CA 1
ATOM 3181 C C . ALA B 1 20 ? -20.016 -13.672 9.258 1 91.88 20 ALA B C 1
ATOM 3183 O O . ALA B 1 20 ? -19.922 -13.992 8.07 1 91.88 20 ALA B O 1
ATOM 3184 N N . LEU B 1 21 ? -19.641 -12.562 9.766 1 93 21 LEU B N 1
ATOM 3185 C CA . LEU B 1 21 ? -19.016 -11.562 8.906 1 93 21 LEU B CA 1
ATOM 3186 C C . LEU B 1 21 ? -17.703 -12.094 8.328 1 93 21 LEU B C 1
ATOM 3188 O O . LEU B 1 21 ? -17.453 -11.93 7.129 1 93 21 LEU B O 1
ATOM 3192 N N . ALA B 1 22 ? -16.938 -12.703 9.102 1 92.12 22 ALA B N 1
ATOM 3193 C CA . ALA B 1 22 ? -15.625 -13.211 8.695 1 92.12 22 ALA B CA 1
ATOM 3194 C C . ALA B 1 22 ? -15.766 -14.32 7.652 1 92.12 22 ALA B C 1
ATOM 3196 O O . ALA B 1 22 ? -14.906 -14.469 6.781 1 92.12 22 ALA B O 1
ATOM 3197 N N . LYS B 1 23 ? -16.828 -15.016 7.684 1 87.88 23 LYS B N 1
ATOM 3198 C CA . LYS B 1 23 ? -17.016 -16.172 6.809 1 87.88 23 LYS B CA 1
ATOM 3199 C C . LYS B 1 23 ? -17.766 -15.781 5.535 1 87.88 23 LYS B C 1
ATOM 3201 O O . LYS B 1 23 ? -17.859 -16.578 4.598 1 87.88 23 LYS B O 1
ATOM 3206 N N . SER B 1 24 ? -18.188 -14.57 5.629 1 85.69 24 SER B N 1
ATOM 3207 C CA . SER B 1 24 ? -18.969 -14.141 4.465 1 85.69 24 SER B CA 1
ATOM 3208 C C . SER B 1 24 ? -18.109 -14.148 3.203 1 85.69 24 SER B C 1
ATOM 3210 O O . SER B 1 24 ? -16.953 -13.727 3.232 1 85.69 24 SER B O 1
ATOM 3212 N N . ASP B 1 25 ? -18.609 -14.664 2.129 1 73 25 ASP B N 1
ATOM 3213 C CA . ASP B 1 25 ? -17.844 -14.805 0.895 1 73 25 ASP B CA 1
ATOM 3214 C C . ASP B 1 25 ? -18.328 -13.812 -0.162 1 73 25 ASP B C 1
ATOM 3216 O O . ASP B 1 25 ? -18.125 -14.023 -1.359 1 73 25 ASP B O 1
ATOM 3220 N N . ASN B 1 26 ? -19 -12.781 0.317 1 70.75 26 ASN B N 1
ATOM 3221 C CA . ASN B 1 26 ? -19.562 -11.922 -0.713 1 70.75 26 ASN B CA 1
ATOM 3222 C C . ASN B 1 26 ? -19.234 -10.453 -0.463 1 70.75 26 ASN B C 1
ATOM 3224 O O . ASN B 1 26 ? -20.125 -9.625 -0.313 1 70.75 26 ASN B O 1
ATOM 3228 N N . PRO B 1 27 ? -17.906 -10.258 -0.52 1 79.56 27 PRO B N 1
ATOM 3229 C CA . PRO B 1 27 ? -17.609 -8.82 -0.508 1 79.56 27 PRO B CA 1
ATOM 3230 C C . PRO B 1 27 ? -18.109 -8.109 -1.764 1 79.56 27 PRO B C 1
ATOM 3232 O O . PRO B 1 27 ? -18.469 -8.758 -2.746 1 79.56 27 PRO B O 1
ATOM 3235 N N . GLY B 1 28 ? -18.297 -6.859 -1.648 1 90.06 28 GLY B N 1
ATOM 3236 C CA . GLY B 1 28 ? -18.688 -6.07 -2.809 1 90.06 28 GLY B CA 1
ATOM 3237 C C . GLY B 1 28 ? -17.547 -5.852 -3.789 1 90.06 28 GLY B C 1
ATOM 3238 O O . GLY B 1 28 ? -16.438 -6.34 -3.574 1 90.06 28 GLY B O 1
ATOM 3239 N N . LEU B 1 29 ? -17.844 -5.301 -4.91 1 95.31 29 LEU B N 1
ATOM 3240 C CA . LEU B 1 29 ? -16.844 -4.84 -5.859 1 95.31 29 LEU B CA 1
ATOM 3241 C C . LEU B 1 29 ? -16.547 -3.354 -5.668 1 95.31 29 LEU B C 1
ATOM 3243 O O . LEU B 1 29 ? -17.375 -2.625 -5.109 1 95.31 29 LEU B O 1
ATOM 3247 N N . PRO B 1 30 ? -15.391 -2.93 -6.062 1 97.56 30 PRO B N 1
ATOM 3248 C CA . PRO B 1 30 ? -15.07 -1.506 -5.914 1 97.56 30 PRO B CA 1
ATOM 3249 C C . PRO B 1 30 ? -16.094 -0.601 -6.602 1 97.56 30 PRO B C 1
ATOM 3251 O O . PRO B 1 30 ? -16.438 -0.819 -7.766 1 97.56 30 PRO B O 1
ATOM 3254 N N . PHE B 1 31 ? -16.641 0.343 -5.809 1 98 31 PHE B N 1
ATOM 3255 C CA . PHE B 1 31 ? -17.562 1.383 -6.234 1 98 31 PHE B CA 1
ATOM 3256 C C . PHE B 1 31 ? -18.859 0.771 -6.742 1 98 31 PHE B C 1
ATOM 3258 O O . PHE B 1 31 ? -19.469 1.283 -7.688 1 98 31 PHE B O 1
ATOM 3265 N N . ALA B 1 32 ? -19.219 -0.37 -6.172 1 96.62 32 ALA B N 1
ATOM 3266 C CA . ALA B 1 32 ? -20.531 -0.943 -6.445 1 96.62 32 ALA B CA 1
ATOM 3267 C C . ALA B 1 32 ? -21.641 0.072 -6.18 1 96.62 32 ALA B C 1
ATOM 3269 O O . ALA B 1 32 ? -21.547 0.87 -5.246 1 96.62 32 ALA B O 1
ATOM 3270 N N . THR B 1 33 ? -22.688 -0.029 -6.875 1 96.25 33 THR B N 1
ATOM 3271 C CA . THR B 1 33 ? -23.797 0.931 -6.84 1 96.25 33 THR B CA 1
ATOM 3272 C C . THR B 1 33 ? -24.375 1.034 -5.434 1 96.25 33 THR B C 1
ATOM 3274 O O . THR B 1 33 ? -24.688 2.131 -4.965 1 96.25 33 THR B O 1
ATOM 3277 N N . GLU B 1 34 ? -24.484 -0.028 -4.785 1 95.44 34 GLU B N 1
ATOM 3278 C CA . GLU B 1 34 ? -25.078 -0.07 -3.453 1 95.44 34 GLU B CA 1
ATOM 3279 C C . GLU B 1 34 ? -24.25 0.731 -2.453 1 95.44 34 GLU B C 1
ATOM 3281 O O . GLU B 1 34 ? -24.797 1.478 -1.642 1 95.44 34 GLU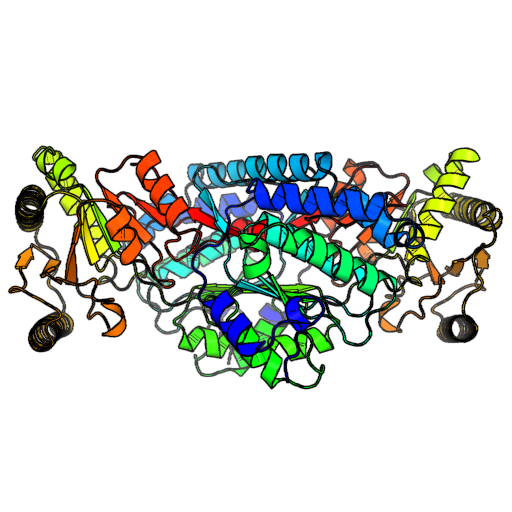 B O 1
ATOM 3286 N N . ALA B 1 35 ? -22.969 0.565 -2.492 1 97.12 35 ALA B N 1
ATOM 3287 C CA . ALA B 1 35 ? -22.078 1.278 -1.582 1 97.12 35 ALA B CA 1
ATOM 3288 C C . ALA B 1 35 ? -22.109 2.779 -1.854 1 97.12 35 ALA B C 1
ATOM 3290 O O . ALA B 1 35 ? -22.203 3.584 -0.923 1 97.12 35 ALA B O 1
ATOM 3291 N N . VAL B 1 36 ? -22.062 3.172 -3.1 1 98.12 36 VAL B N 1
ATOM 3292 C CA . VAL B 1 36 ? -22.094 4.578 -3.486 1 98.12 36 VAL B CA 1
ATOM 3293 C C . VAL B 1 36 ? -23.406 5.211 -3.041 1 98.12 36 VAL B C 1
ATOM 3295 O O . VAL B 1 36 ? -23.422 6.309 -2.479 1 98.12 36 VAL B O 1
ATOM 3298 N N . ALA B 1 37 ? -24.484 4.484 -3.244 1 97.69 37 ALA B N 1
ATOM 3299 C CA . ALA B 1 37 ? -25.797 4.984 -2.865 1 97.69 37 ALA B CA 1
ATOM 3300 C C . ALA B 1 37 ? -25.906 5.168 -1.354 1 97.69 37 ALA B C 1
ATOM 3302 O O . ALA B 1 37 ? -26.469 6.164 -0.881 1 97.69 37 ALA B O 1
ATOM 3303 N N . ALA B 1 38 ? -25.406 4.223 -0.653 1 97.81 38 ALA B N 1
ATOM 3304 C CA . ALA B 1 38 ? -25.453 4.301 0.804 1 97.81 38 ALA B CA 1
ATOM 3305 C C . ALA B 1 38 ? -24.688 5.512 1.318 1 97.81 38 ALA B C 1
ATOM 3307 O O . ALA B 1 38 ? -25.156 6.234 2.195 1 97.81 38 ALA B O 1
ATOM 3308 N N . LEU B 1 39 ? -23.516 5.762 0.804 1 98.56 39 LEU B N 1
ATOM 3309 C CA . LEU B 1 39 ? -22.703 6.879 1.252 1 98.56 39 LEU B CA 1
ATOM 3310 C C . LEU B 1 39 ? -23.312 8.211 0.836 1 98.56 39 LEU B C 1
ATOM 3312 O O . LEU B 1 39 ? -23.25 9.188 1.583 1 98.56 39 LEU B O 1
ATOM 3316 N N . ALA B 1 40 ? -23.875 8.227 -0.353 1 98.44 40 ALA B N 1
ATOM 3317 C CA . ALA B 1 40 ? -24.594 9.422 -0.764 1 98.44 40 ALA B CA 1
ATOM 3318 C C . ALA B 1 40 ? -25.766 9.695 0.175 1 98.44 40 ALA B C 1
ATOM 3320 O O . ALA B 1 40 ? -26.047 10.852 0.508 1 98.44 40 ALA B O 1
ATOM 3321 N N . ALA B 1 41 ? -26.453 8.664 0.591 1 98.19 41 ALA B N 1
ATOM 3322 C CA . ALA B 1 41 ? -27.547 8.812 1.548 1 98.19 41 ALA B CA 1
ATOM 3323 C C . ALA B 1 41 ? -27.031 9.336 2.889 1 98.19 41 ALA B C 1
ATOM 3325 O O . ALA B 1 41 ? -27.703 10.125 3.553 1 98.19 41 ALA B O 1
ATOM 3326 N N . LEU B 1 42 ? -25.906 8.82 3.283 1 98 42 LEU B N 1
ATOM 3327 C CA . LEU B 1 42 ? -25.297 9.336 4.504 1 98 42 LEU B CA 1
ATOM 3328 C C . LEU B 1 42 ? -25.031 10.836 4.391 1 98 42 LEU B C 1
ATOM 3330 O O . LEU B 1 42 ? -25.281 11.586 5.332 1 98 42 LEU B O 1
ATOM 3334 N N . SER B 1 43 ? -24.469 11.242 3.281 1 98.19 43 SER B N 1
ATOM 3335 C CA . SER B 1 43 ? -24.25 12.656 3.004 1 98.19 43 SER B CA 1
ATOM 3336 C C . SER B 1 43 ? -25.531 13.461 3.201 1 98.19 43 SER B C 1
ATOM 3338 O O . SER B 1 43 ? -25.547 14.43 3.965 1 98.19 43 SER B O 1
ATOM 3340 N N . ASP B 1 44 ? -26.609 13.008 2.592 1 97.56 44 ASP B N 1
ATOM 3341 C CA . ASP B 1 44 ? -27.906 13.695 2.682 1 97.56 44 ASP B CA 1
ATOM 3342 C C . ASP B 1 44 ? -28.391 13.758 4.125 1 97.56 44 ASP B C 1
ATOM 3344 O O . ASP B 1 44 ? -28.859 14.805 4.578 1 97.56 44 ASP B O 1
ATOM 3348 N N . ARG B 1 45 ? -28.281 12.719 4.82 1 96.81 45 ARG B N 1
ATOM 3349 C CA . ARG B 1 45 ? -28.734 12.656 6.203 1 96.81 45 ARG B CA 1
ATOM 3350 C C . ARG B 1 45 ? -27.984 13.641 7.082 1 96.81 45 ARG B C 1
ATOM 3352 O O . ARG B 1 45 ? -28.578 14.312 7.926 1 96.81 45 ARG B O 1
ATOM 3359 N N . LEU B 1 46 ? -26.672 13.672 6.902 1 97.06 46 LEU B N 1
ATOM 3360 C CA . LEU B 1 46 ? -25.859 14.562 7.711 1 97.06 46 LEU B CA 1
ATOM 3361 C C . LEU B 1 46 ? -26.156 16.016 7.379 1 97.06 46 LEU B C 1
ATOM 3363 O O . LEU B 1 46 ? -26.25 16.859 8.273 1 97.06 46 LEU B O 1
ATOM 3367 N N . LEU B 1 47 ? -26.359 16.328 6.121 1 96.06 47 LEU B N 1
ATOM 3368 C CA . LEU B 1 47 ? -26.516 17.703 5.676 1 96.06 47 LEU B CA 1
ATOM 3369 C C . LEU B 1 47 ? -27.938 18.203 5.949 1 96.06 47 LEU B C 1
ATOM 3371 O O . LEU B 1 47 ? -28.156 19.406 6.07 1 96.06 47 LEU B O 1
ATOM 3375 N N . MET B 1 48 ? -28.844 17.312 6.113 1 94.62 48 MET B N 1
ATOM 3376 C CA . MET B 1 48 ? -30.234 17.703 6.324 1 94.62 48 MET B CA 1
ATOM 3377 C C . MET B 1 48 ? -30.578 17.688 7.809 1 94.62 48 MET B C 1
ATOM 3379 O O . MET B 1 48 ? -31.594 18.266 8.219 1 94.62 48 MET B O 1
ATOM 3383 N N . SER B 1 49 ? -29.844 16.984 8.531 1 92.44 49 SER B N 1
ATOM 3384 C CA . SER B 1 49 ? -30.109 16.859 9.961 1 92.44 49 SER B CA 1
ATOM 3385 C C . SER B 1 49 ? -29.875 18.172 10.695 1 92.44 49 SER B C 1
ATOM 3387 O O . SER B 1 49 ? -28.797 18.766 10.578 1 92.44 49 SER B O 1
ATOM 3389 N N . GLN B 1 50 ? -30.766 18.688 11.484 1 90.62 50 GLN B N 1
ATOM 3390 C CA . GLN B 1 50 ? -30.625 19.906 12.273 1 90.62 50 GLN B CA 1
ATOM 3391 C C . GLN B 1 50 ? -29.562 19.75 13.359 1 90.62 50 GLN B C 1
ATOM 3393 O O . GLN B 1 50 ? -28.797 20.672 13.617 1 90.62 50 GLN B O 1
ATOM 3398 N N . SER B 1 51 ? -29.547 18.594 13.891 1 89 51 SER B N 1
ATOM 3399 C CA . SER B 1 51 ? -28.594 18.328 14.953 1 89 51 SER B CA 1
ATOM 3400 C C . SER B 1 51 ? -27.172 18.266 14.406 1 89 51 SER B C 1
ATOM 3402 O O . SER B 1 51 ? -26.234 18.812 15 1 89 51 SER B O 1
ATOM 3404 N N . ALA B 1 52 ? -27.047 17.625 13.281 1 86.75 52 ALA B N 1
ATOM 3405 C CA . ALA B 1 52 ? -25.719 17.453 12.695 1 86.75 52 ALA B CA 1
ATOM 3406 C C . ALA B 1 52 ? -25.141 18.781 12.234 1 86.75 52 ALA B C 1
ATOM 3408 O O . ALA B 1 52 ? -23.922 18.969 12.227 1 86.75 52 ALA B O 1
ATOM 3409 N N . ARG B 1 53 ? -25.984 19.688 11.953 1 87 53 ARG B N 1
ATOM 3410 C CA . ARG B 1 53 ? -25.531 20.969 11.43 1 87 53 ARG B CA 1
ATOM 3411 C C . ARG B 1 53 ? -24.781 21.766 12.492 1 87 53 ARG B C 1
ATOM 3413 O O . ARG B 1 53 ? -24.016 22.688 12.164 1 87 53 ARG B O 1
ATOM 3420 N N . HIS B 1 54 ? -25.031 21.344 13.727 1 88.31 54 HIS B N 1
ATOM 3421 C CA . HIS B 1 54 ? -24.344 22.031 14.82 1 88.31 54 HIS B CA 1
ATOM 3422 C C . HIS B 1 54 ? -22.906 21.578 14.953 1 88.31 54 HIS B C 1
ATOM 3424 O O . HIS B 1 54 ? -22.141 22.141 15.734 1 88.31 54 HIS B O 1
ATOM 3430 N N . PHE B 1 55 ? -22.547 20.594 14.195 1 89.88 55 PHE B N 1
ATOM 3431 C CA . PHE B 1 55 ? -21.188 20.078 14.211 1 89.88 55 PHE B CA 1
ATOM 3432 C C . PHE B 1 55 ? -20.516 20.297 12.859 1 89.88 55 PHE B C 1
ATOM 3434 O O . PHE B 1 55 ? -20.781 19.562 11.898 1 89.88 55 PHE B O 1
ATOM 3441 N N . PRO B 1 56 ? -19.594 21.219 12.805 1 87.94 56 PRO B N 1
ATOM 3442 C CA . PRO B 1 56 ? -18.938 21.531 11.531 1 87.94 56 PRO B CA 1
ATOM 3443 C C . PRO B 1 56 ? -18.25 20.312 10.914 1 87.94 56 PRO B C 1
ATOM 3445 O O . PRO B 1 56 ? -18.188 20.203 9.688 1 87.94 56 PRO B O 1
ATOM 3448 N N . GLU B 1 57 ? -17.734 19.453 11.727 1 90 57 GLU B N 1
ATOM 3449 C CA . GLU B 1 57 ? -17.031 18.281 11.227 1 90 57 GLU B CA 1
ATOM 3450 C C . GLU B 1 57 ? -17.984 17.328 10.516 1 90 57 GLU B C 1
ATOM 3452 O O . GLU B 1 57 ? -17.594 16.641 9.578 1 90 57 GLU B O 1
ATOM 3457 N N . LEU B 1 58 ? -19.219 17.234 10.961 1 95.06 58 LEU B N 1
ATOM 3458 C CA . LEU B 1 58 ? -20.203 16.391 10.297 1 95.06 58 LEU B CA 1
ATOM 3459 C C . LEU B 1 58 ? -20.641 17.016 8.977 1 95.06 58 LEU B C 1
ATOM 3461 O O . LEU B 1 58 ? -20.891 16.297 7.996 1 95.06 58 LEU B O 1
ATOM 3465 N N . VAL B 1 59 ? -20.719 18.328 9.023 1 94.44 59 VAL B N 1
ATOM 3466 C CA . VAL B 1 59 ? -21.062 19.031 7.797 1 94.44 59 VAL B CA 1
ATOM 3467 C C . VAL B 1 59 ? -19.984 18.812 6.754 1 94.44 59 VAL B C 1
ATOM 3469 O O . VAL B 1 59 ? -20.266 18.5 5.598 1 94.44 59 VAL B O 1
ATOM 3472 N N . ALA B 1 60 ? -18.75 18.922 7.168 1 93.5 60 ALA B N 1
ATOM 3473 C CA . ALA B 1 60 ? -17.625 18.688 6.27 1 93.5 60 ALA B CA 1
ATOM 3474 C C . ALA B 1 60 ? -17.656 17.266 5.699 1 93.5 60 ALA B C 1
ATOM 3476 O O . ALA B 1 60 ? -17.438 17.062 4.504 1 93.5 60 ALA B O 1
ATOM 3477 N N . LEU B 1 61 ? -17.969 16.297 6.504 1 96.56 61 LEU B N 1
ATOM 3478 C CA . LEU B 1 61 ? -18.094 14.922 6.062 1 96.56 61 LEU B CA 1
ATOM 3479 C C . LEU B 1 61 ? -19.219 14.766 5.051 1 96.56 61 LEU B C 1
ATOM 3481 O O . LEU B 1 61 ? -19.078 14.07 4.043 1 96.56 61 LEU B O 1
ATOM 3485 N N . GLY B 1 62 ? -20.344 15.406 5.41 1 97.5 62 GLY B N 1
ATOM 3486 C CA . GLY B 1 62 ? -21.469 15.375 4.48 1 97.5 62 GLY B CA 1
ATOM 3487 C C . GLY B 1 62 ? -21.094 15.859 3.088 1 97.5 62 GLY B C 1
ATOM 3488 O O . GLY B 1 62 ? -21.453 15.227 2.092 1 97.5 62 GLY B O 1
ATOM 3489 N N . PHE B 1 63 ? -20.391 16.875 3.039 1 96.25 63 PHE B N 1
ATOM 3490 C CA . PHE B 1 63 ? -19.969 17.406 1.751 1 96.25 63 PHE B CA 1
ATOM 3491 C C . PHE B 1 63 ? -19 16.469 1.064 1 96.25 63 PHE B C 1
ATOM 3493 O O . PHE B 1 63 ? -19.047 16.281 -0.152 1 96.25 63 PHE B O 1
ATOM 3500 N N . TRP B 1 64 ? -18.125 15.883 1.807 1 97.38 64 TRP B N 1
ATOM 3501 C CA . TRP B 1 64 ? -17.125 14.969 1.267 1 97.38 64 TRP B CA 1
ATOM 3502 C C . TRP B 1 64 ? -17.797 13.734 0.662 1 97.38 64 TRP B C 1
ATOM 3504 O O . TRP B 1 64 ? -17.297 13.172 -0.322 1 97.38 64 TRP B O 1
ATOM 3514 N N . LEU B 1 65 ? -18.953 13.367 1.149 1 98.38 65 LEU B N 1
ATOM 3515 C CA . LEU B 1 65 ? -19.641 12.133 0.757 1 98.38 65 LEU B CA 1
ATOM 3516 C C . LEU B 1 65 ? -20.656 12.406 -0.343 1 98.38 65 LEU B C 1
ATOM 3518 O O . LEU B 1 65 ? -21.391 11.508 -0.756 1 98.38 65 LEU B O 1
ATOM 3522 N N . ARG B 1 66 ? -20.703 13.609 -0.818 1 98 66 ARG B N 1
ATOM 3523 C CA . ARG B 1 66 ? -21.672 13.922 -1.868 1 98 66 ARG B CA 1
ATOM 3524 C C . ARG B 1 66 ? -21.438 13.07 -3.107 1 98 66 ARG B C 1
ATOM 3526 O O . ARG B 1 66 ? -20.297 12.742 -3.43 1 98 66 ARG B O 1
ATOM 3533 N N . ARG B 1 67 ? -22.469 12.812 -3.832 1 97.5 67 ARG B N 1
ATOM 3534 C CA . ARG B 1 67 ? -22.422 11.938 -4.996 1 97.5 67 ARG B CA 1
ATOM 3535 C C . ARG B 1 67 ? -21.422 12.438 -6.023 1 97.5 67 ARG B C 1
ATOM 3537 O O . ARG B 1 67 ? -20.703 11.641 -6.637 1 97.5 67 ARG B O 1
ATOM 3544 N N . THR B 1 68 ? -21.375 13.695 -6.195 1 97.5 68 THR B N 1
ATOM 3545 C CA . THR B 1 68 ? -20.438 14.281 -7.152 1 97.5 68 THR B CA 1
ATOM 3546 C C . THR B 1 68 ? -19 13.93 -6.797 1 97.5 68 THR B C 1
ATOM 3548 O O . THR B 1 68 ? -18.219 13.547 -7.664 1 97.5 68 THR B O 1
ATOM 3551 N N . HIS B 1 69 ? -18.672 14.047 -5.52 1 97.56 69 HIS B N 1
ATOM 3552 C CA . HIS B 1 69 ? -17.328 13.711 -5.074 1 97.56 69 HIS B CA 1
ATOM 3553 C C . HIS B 1 69 ? -17.062 12.219 -5.219 1 97.56 69 HIS B C 1
ATOM 3555 O O . HIS B 1 69 ? -15.984 11.812 -5.68 1 97.56 69 HIS B O 1
ATOM 3561 N N . LEU B 1 70 ? -18.016 11.383 -4.863 1 98.44 70 LEU B N 1
ATOM 3562 C CA . LEU B 1 70 ? -17.859 9.938 -4.961 1 98.44 70 LEU B CA 1
ATOM 3563 C C . LEU B 1 70 ? -17.656 9.516 -6.41 1 98.44 70 LEU B C 1
ATOM 3565 O O . LEU B 1 70 ? -16.844 8.633 -6.695 1 98.44 70 LEU B O 1
ATOM 3569 N N . ASN B 1 71 ? -18.344 10.156 -7.297 1 98 71 ASN B N 1
ATOM 3570 C CA . ASN B 1 71 ? -18.172 9.875 -8.719 1 98 71 ASN B CA 1
ATOM 3571 C C . ASN B 1 71 ? -16.797 10.281 -9.211 1 98 71 ASN B C 1
ATOM 3573 O O . ASN B 1 71 ? -16.188 9.578 -10.023 1 98 71 ASN B O 1
ATOM 3577 N N . ALA B 1 72 ? -16.359 11.406 -8.719 1 97.12 72 ALA B N 1
ATOM 3578 C CA . ALA B 1 72 ? -15.016 11.844 -9.07 1 97.12 72 ALA B CA 1
ATOM 3579 C C . ALA B 1 72 ? -13.961 10.859 -8.57 1 97.12 72 ALA B C 1
ATOM 3581 O O . ALA B 1 72 ? -12.992 10.562 -9.266 1 97.12 72 ALA B O 1
ATOM 3582 N N . LEU B 1 73 ? -14.156 10.367 -7.395 1 97.38 73 LEU B N 1
ATOM 3583 C CA . LEU B 1 73 ? -13.258 9.367 -6.832 1 97.38 73 LEU B CA 1
ATOM 3584 C C . LEU B 1 73 ? -13.266 8.094 -7.672 1 97.38 73 LEU B C 1
ATOM 3586 O O . LEU B 1 73 ? -12.211 7.52 -7.941 1 97.38 73 LEU B O 1
ATOM 3590 N N . ALA B 1 74 ? -14.445 7.684 -8.07 1 98 74 ALA B N 1
ATOM 3591 C CA . ALA B 1 74 ? -14.586 6.488 -8.898 1 98 74 ALA B CA 1
ATOM 3592 C C . ALA B 1 74 ? -13.852 6.652 -10.227 1 98 74 ALA B C 1
ATOM 3594 O O . ALA B 1 74 ? -13.148 5.742 -10.672 1 98 74 ALA B O 1
ATOM 3595 N N . ALA B 1 75 ? -14.023 7.801 -10.82 1 97.44 75 ALA B N 1
ATOM 3596 C CA . ALA B 1 75 ? -13.383 8.078 -12.102 1 97.44 75 ALA B CA 1
ATOM 3597 C C . ALA B 1 75 ? -11.859 8.094 -11.961 1 97.44 75 ALA B C 1
ATOM 3599 O O . ALA B 1 75 ? -11.148 7.531 -12.797 1 97.44 75 ALA B O 1
ATOM 3600 N N . GLU B 1 76 ? -11.375 8.734 -10.953 1 96.5 76 GLU B N 1
ATOM 3601 C CA . GLU B 1 76 ? -9.938 8.766 -10.703 1 96.5 76 GLU B CA 1
ATOM 3602 C C . GLU B 1 76 ? -9.391 7.367 -10.438 1 96.5 76 GLU B C 1
ATOM 3604 O O . GLU B 1 76 ? -8.32 7.008 -10.938 1 96.5 76 GLU B O 1
ATOM 3609 N N . PHE B 1 77 ? -10.094 6.598 -9.711 1 96.81 77 PHE B N 1
ATOM 3610 C CA . PHE B 1 77 ? -9.703 5.23 -9.398 1 96.81 77 PHE B CA 1
ATOM 3611 C C . PHE B 1 77 ? -9.562 4.402 -10.672 1 96.81 77 PHE B C 1
ATOM 3613 O O . PHE B 1 77 ? -8.562 3.709 -10.859 1 96.81 77 PHE B O 1
ATOM 3620 N N . ALA B 1 78 ? -10.531 4.52 -11.453 1 95.88 78 ALA B N 1
ATOM 3621 C CA . ALA B 1 78 ? -10.508 3.783 -12.711 1 95.88 78 ALA B CA 1
ATOM 3622 C C . ALA B 1 78 ? -9.344 4.219 -13.586 1 95.88 78 ALA B C 1
ATOM 3624 O O . ALA B 1 78 ? -8.672 3.387 -14.203 1 95.88 78 ALA B O 1
ATOM 3625 N N . ARG B 1 79 ? -9.094 5.461 -13.578 1 94.94 79 ARG B N 1
ATOM 3626 C CA . ARG B 1 79 ? -8.055 6.027 -14.43 1 94.94 79 ARG B CA 1
ATOM 3627 C C . ARG B 1 79 ? -6.664 5.617 -13.945 1 94.94 79 ARG B C 1
ATOM 3629 O O . ARG B 1 79 ? -5.742 5.465 -14.75 1 94.94 79 ARG B O 1
ATOM 3636 N N . THR B 1 80 ? -6.543 5.398 -12.672 1 95.19 80 THR B N 1
ATOM 3637 C CA . THR B 1 80 ? -5.219 5.191 -12.102 1 95.19 80 THR B CA 1
ATOM 3638 C C . THR B 1 80 ? -4.93 3.705 -11.914 1 95.19 80 THR B C 1
ATOM 3640 O O . THR B 1 80 ? -3.971 3.33 -11.242 1 95.19 80 THR B O 1
ATOM 3643 N N . ARG B 1 81 ? -5.723 2.869 -12.484 1 94.38 81 ARG B N 1
ATOM 3644 C CA . ARG B 1 81 ? -5.457 1.435 -12.445 1 94.38 81 ARG B CA 1
ATOM 3645 C C . ARG B 1 81 ? -4.426 1.037 -13.492 1 94.38 81 ARG B C 1
ATOM 3647 O O . ARG B 1 81 ? -4.441 1.55 -14.617 1 94.38 81 ARG B O 1
ATOM 3654 N N . PRO B 1 82 ? -3.562 0.082 -13.109 1 93.31 82 PRO B N 1
ATOM 3655 C CA . PRO B 1 82 ? -2.705 -0.465 -14.164 1 93.31 82 PRO B CA 1
ATOM 3656 C C . PRO B 1 82 ? -3.498 -1.164 -15.266 1 93.31 82 PRO B C 1
ATOM 3658 O O . PRO B 1 82 ? -4.578 -1.7 -15.008 1 93.31 82 PRO B O 1
ATOM 3661 N N . ALA B 1 83 ? -3.121 -1.157 -16.547 1 88.44 83 ALA B N 1
ATOM 3662 C CA . ALA B 1 83 ? -3.82 -1.706 -17.703 1 88.44 83 ALA B CA 1
ATOM 3663 C C . ALA B 1 83 ? -4.125 -3.189 -17.516 1 88.44 83 ALA B C 1
ATOM 3665 O O . ALA B 1 83 ? -5.211 -3.658 -17.859 1 88.44 83 ALA B O 1
ATOM 3666 N N . GLN B 1 84 ? -3.275 -4.027 -17 1 92.94 84 GLN B N 1
ATOM 3667 C CA . GLN B 1 84 ? -3.447 -5.469 -16.859 1 92.94 84 GLN B CA 1
ATOM 3668 C C . GLN B 1 84 ? -3.715 -5.855 -15.406 1 92.94 84 GLN B C 1
ATOM 3670 O O . GLN B 1 84 ? -3.139 -6.82 -14.898 1 92.94 84 GLN B O 1
ATOM 3675 N N . ALA B 1 85 ? -4.645 -5.043 -14.852 1 95.88 85 ALA B N 1
ATOM 3676 C CA . ALA B 1 85 ? -5 -5.336 -13.469 1 95.88 85 ALA B CA 1
ATOM 3677 C C . ALA B 1 85 ? -6.484 -5.09 -13.219 1 95.88 85 ALA B C 1
ATOM 3679 O O . ALA B 1 85 ? -7.07 -4.164 -13.789 1 95.88 85 ALA B O 1
ATOM 3680 N N . MET B 1 86 ? -7.113 -5.883 -12.5 1 96.5 86 MET B N 1
ATOM 3681 C CA . MET B 1 86 ? -8.469 -5.688 -11.992 1 96.5 86 MET B CA 1
ATOM 3682 C C . MET B 1 86 ? -8.461 -5.496 -10.477 1 96.5 86 MET B C 1
ATOM 3684 O O . MET B 1 86 ? -7.824 -6.262 -9.75 1 96.5 86 MET B O 1
ATOM 3688 N N . ALA B 1 87 ? -9.141 -4.477 -10.055 1 97.19 87 ALA B N 1
ATOM 3689 C CA . ALA B 1 87 ? -9.203 -4.211 -8.625 1 97.19 87 ALA B CA 1
ATOM 3690 C C . ALA B 1 87 ? -10.32 -5.02 -7.965 1 97.19 87 ALA B C 1
ATOM 3692 O O . ALA B 1 87 ? -11.438 -5.09 -8.484 1 97.19 87 ALA B O 1
ATOM 3693 N N . VAL B 1 88 ? -10.062 -5.633 -6.902 1 97.19 88 VAL B N 1
ATOM 3694 C CA . VAL B 1 88 ? -11.016 -6.367 -6.078 1 97.19 88 VAL B CA 1
ATOM 3695 C C . VAL B 1 88 ? -10.828 -5.992 -4.609 1 97.19 88 VAL B C 1
ATOM 3697 O O . VAL B 1 88 ? -9.844 -5.34 -4.25 1 97.19 88 VAL B O 1
ATOM 3700 N N . PRO B 1 89 ? -11.805 -6.281 -3.744 1 96.94 89 PRO B N 1
ATOM 3701 C CA . PRO B 1 89 ? -11.648 -5.926 -2.332 1 96.94 89 PRO B CA 1
ATOM 3702 C C . PRO B 1 89 ? -10.516 -6.699 -1.652 1 96.94 89 PRO B C 1
ATOM 3704 O O . PRO B 1 89 ? -10.148 -7.785 -2.107 1 96.94 89 PRO B O 1
ATOM 3707 N N . ARG B 1 90 ? -10.016 -6.133 -0.612 1 95 90 ARG B N 1
ATOM 3708 C CA . ARG B 1 90 ? -9.008 -6.785 0.223 1 95 90 ARG B CA 1
ATOM 3709 C C . ARG B 1 90 ? -9.625 -7.906 1.049 1 95 90 ARG B C 1
ATOM 3711 O O . ARG B 1 90 ? -8.969 -8.906 1.348 1 95 90 ARG B O 1
ATOM 3718 N N . GLY B 1 91 ? -10.742 -7.742 1.509 1 95.69 91 GLY B N 1
ATOM 3719 C CA . GLY B 1 91 ? -11.43 -8.711 2.352 1 95.69 91 GLY B CA 1
ATOM 3720 C C . GLY B 1 91 ? -12.016 -8.094 3.609 1 95.69 91 GLY B C 1
ATOM 3721 O O . GLY B 1 91 ? -12.859 -7.203 3.533 1 95.69 91 GLY B O 1
ATOM 3722 N N . LEU B 1 92 ? -11.547 -8.562 4.777 1 97.12 92 LEU B N 1
ATOM 3723 C CA . LEU B 1 92 ? -12 -8.047 6.062 1 97.12 92 LEU B CA 1
ATOM 3724 C C . LEU B 1 92 ? -11.016 -7.016 6.609 1 97.12 92 LEU B C 1
ATOM 3726 O O . LEU B 1 92 ? -9.859 -7.34 6.879 1 97.12 92 LEU B O 1
ATOM 3730 N N . VAL B 1 93 ? -11.5 -5.797 6.812 1 98.19 93 VAL B N 1
ATOM 3731 C CA . VAL B 1 93 ? -10.656 -4.703 7.293 1 98.19 93 VAL B CA 1
ATOM 3732 C C . VAL B 1 93 ? -11.008 -4.379 8.742 1 98.19 93 VAL B C 1
ATOM 3734 O O . VAL B 1 93 ? -12.18 -4.16 9.07 1 98.19 93 VAL B O 1
ATOM 3737 N N . LEU B 1 94 ? -10.062 -4.395 9.586 1 98.38 94 LEU B N 1
ATOM 3738 C CA . LEU B 1 94 ? -10.195 -3.941 10.969 1 98.38 94 LEU B CA 1
ATOM 3739 C C . LEU B 1 94 ? -9.742 -2.492 11.109 1 98.38 94 LEU B C 1
ATOM 3741 O O . LEU B 1 94 ? -8.57 -2.178 10.875 1 98.38 94 LEU B O 1
ATOM 3745 N N . HIS B 1 95 ? -10.672 -1.614 11.508 1 98.06 95 HIS B N 1
ATOM 3746 C CA . HIS B 1 95 ? -10.383 -0.196 11.688 1 98.06 95 HIS B CA 1
ATOM 3747 C C . HIS B 1 95 ? -10.164 0.14 13.156 1 98.06 95 HIS B C 1
ATOM 3749 O O . HIS B 1 95 ? -11.023 -0.132 14 1 98.06 95 HIS B O 1
ATOM 3755 N N . ILE B 1 96 ? -9.062 0.711 13.406 1 96.31 96 ILE B N 1
ATOM 3756 C CA . ILE B 1 96 ? -8.773 1.285 14.719 1 96.31 96 ILE B CA 1
ATOM 3757 C C . ILE B 1 96 ? -8.539 2.787 14.586 1 96.31 96 ILE B C 1
ATOM 3759 O O . ILE B 1 96 ? -7.395 3.236 14.484 1 96.31 96 ILE B O 1
ATOM 3763 N N . PRO B 1 97 ? -9.633 3.564 14.578 1 94.06 97 PRO B N 1
ATOM 3764 C CA . PRO B 1 97 ? -9.539 5.012 14.367 1 94.06 97 PRO B CA 1
ATOM 3765 C C . PRO B 1 97 ? -8.961 5.75 15.57 1 94.06 97 PRO B C 1
ATOM 3767 O O . PRO B 1 97 ? -8.836 5.168 16.656 1 94.06 97 PRO B O 1
ATOM 3770 N N . PRO B 1 98 ? -8.57 6.961 15.344 1 88.31 98 PRO B N 1
ATOM 3771 C CA . PRO B 1 98 ? -8.055 7.746 16.469 1 88.31 98 PRO B CA 1
ATOM 3772 C C . PRO B 1 98 ? -9.141 8.117 17.469 1 88.31 98 PRO B C 1
ATOM 3774 O O . PRO B 1 98 ? -10.305 8.281 17.094 1 88.31 98 PRO B O 1
ATOM 3777 N N . ALA B 1 99 ? -8.766 8.289 18.688 1 79.25 99 ALA B N 1
ATOM 3778 C CA . ALA B 1 99 ? -9.719 8.602 19.75 1 79.25 99 ALA B CA 1
ATOM 3779 C C . ALA B 1 99 ? -9.93 10.109 19.875 1 79.25 99 ALA B C 1
ATOM 3781 O O . ALA B 1 99 ? -10.906 10.562 20.469 1 79.25 99 ALA B O 1
ATOM 3782 N N . ASN B 1 100 ? -9.062 10.898 19.312 1 76.5 100 ASN B N 1
ATOM 3783 C CA . ASN B 1 100 ? -9.094 12.336 19.531 1 76.5 100 ASN B CA 1
ATOM 3784 C C . ASN B 1 100 ? -10.055 13.031 18.562 1 76.5 100 ASN B C 1
ATOM 3786 O O . ASN B 1 100 ? -10.5 14.148 18.828 1 76.5 100 ASN B O 1
ATOM 3790 N N . VAL B 1 101 ? -10.32 12.43 17.453 1 80.81 101 VAL B N 1
ATOM 3791 C CA . VAL B 1 101 ? -11.25 12.961 16.469 1 80.81 101 VAL B CA 1
ATOM 3792 C C . VAL B 1 101 ? -12.273 11.891 16.094 1 80.81 101 VAL B C 1
ATOM 3794 O O . VAL B 1 101 ? -12.062 11.125 15.156 1 80.81 101 VAL B O 1
ATOM 3797 N N . ASP B 1 102 ? -13.422 11.945 16.609 1 82.75 102 ASP B N 1
ATOM 3798 C CA . ASP B 1 102 ? -14.422 10.883 16.547 1 82.75 102 ASP B CA 1
ATOM 3799 C C . ASP B 1 102 ? -14.891 10.672 15.109 1 82.75 102 ASP B C 1
ATOM 3801 O O . ASP B 1 102 ? -15.039 9.531 14.664 1 82.75 102 ASP B O 1
ATOM 3805 N N . VAL B 1 103 ? -15.016 11.75 14.406 1 89.44 103 VAL B N 1
ATOM 3806 C CA . VAL B 1 103 ? -15.664 11.688 13.102 1 89.44 103 VAL B CA 1
ATOM 3807 C C . VAL B 1 103 ? -14.688 11.141 12.062 1 89.44 103 VAL B C 1
ATOM 3809 O O . VAL B 1 103 ? -15.094 10.75 10.969 1 89.44 103 VAL B O 1
ATOM 3812 N N . MET B 1 104 ? -13.453 11.047 12.531 1 92 104 MET B N 1
ATOM 3813 C CA . MET B 1 104 ? -12.414 10.594 11.609 1 92 104 MET B CA 1
ATOM 3814 C C . MET B 1 104 ? -12.641 9.141 11.211 1 92 104 MET B C 1
ATOM 3816 O O . MET B 1 104 ? -12.164 8.695 10.156 1 92 104 MET B O 1
ATOM 3820 N N . MET B 1 105 ? -13.383 8.344 11.969 1 93.75 105 MET B N 1
ATOM 3821 C CA . MET B 1 105 ? -13.617 6.934 11.672 1 93.75 105 MET B CA 1
ATOM 3822 C C . MET B 1 105 ? -14.359 6.766 10.352 1 93.75 105 MET B C 1
ATOM 3824 O O . MET B 1 105 ? -14.203 5.75 9.672 1 93.75 105 MET B O 1
ATOM 3828 N N . ALA B 1 106 ? -15.062 7.781 9.961 1 96.88 106 ALA B N 1
ATOM 3829 C CA . ALA B 1 106 ? -15.984 7.652 8.828 1 96.88 106 ALA B CA 1
ATOM 3830 C C . ALA B 1 106 ? -15.227 7.672 7.508 1 96.88 106 ALA B C 1
ATOM 3832 O O . ALA B 1 106 ? -15.625 7.008 6.547 1 96.88 106 ALA B O 1
ATOM 3833 N N . TYR B 1 107 ? -14.148 8.414 7.441 1 97.5 107 TYR B N 1
ATOM 3834 C CA . TYR B 1 107 ? -13.477 8.625 6.164 1 97.5 107 TYR B CA 1
ATOM 3835 C C . TYR B 1 107 ? -12.836 7.34 5.66 1 97.5 107 TYR B C 1
ATOM 3837 O O . TYR B 1 107 ? -13.164 6.852 4.582 1 97.5 107 TYR B O 1
ATOM 3845 N N . PRO B 1 108 ? -11.945 6.715 6.465 1 97.56 108 PRO B N 1
ATOM 3846 C CA . PRO B 1 108 ? -11.367 5.461 5.973 1 97.56 108 PRO B CA 1
ATOM 3847 C C . PRO B 1 108 ? -12.414 4.352 5.824 1 97.56 108 PRO B C 1
ATOM 3849 O O . PRO B 1 108 ? -12.289 3.5 4.941 1 97.56 108 PRO B O 1
ATOM 3852 N N . TRP B 1 109 ? -13.406 4.371 6.691 1 98.12 109 TRP B N 1
ATOM 3853 C CA . TRP B 1 109 ? -14.5 3.412 6.566 1 98.12 109 TRP B CA 1
ATOM 3854 C C . TRP B 1 109 ? -15.203 3.564 5.223 1 98.12 109 TRP B C 1
ATOM 3856 O O . TRP B 1 109 ? -15.453 2.576 4.527 1 98.12 109 TRP B O 1
ATOM 3866 N N . ALA B 1 110 ? -15.523 4.781 4.875 1 98.62 110 ALA B N 1
ATOM 3867 C CA . ALA B 1 110 ? -16.219 5.043 3.611 1 98.62 110 ALA B CA 1
ATOM 3868 C C . ALA B 1 110 ? -15.383 4.562 2.426 1 98.62 110 ALA B C 1
ATOM 3870 O O . ALA B 1 110 ? -15.914 3.959 1.492 1 98.62 110 ALA B O 1
ATOM 3871 N N . LEU B 1 111 ? -14.094 4.832 2.471 1 98.69 111 LEU B N 1
ATOM 3872 C CA . LEU B 1 111 ? -13.211 4.371 1.401 1 98.69 111 LEU B CA 1
ATOM 3873 C C . LEU B 1 111 ? -13.188 2.848 1.34 1 98.69 111 LEU B C 1
ATOM 3875 O O . LEU B 1 111 ? -13.172 2.266 0.253 1 98.69 111 LEU B O 1
ATOM 3879 N N . SER B 1 112 ? -13.164 2.219 2.506 1 98.5 112 SER B N 1
ATOM 3880 C CA . SER B 1 112 ? -13.18 0.762 2.572 1 98.5 112 SER B CA 1
ATOM 3881 C C . SER B 1 112 ? -14.484 0.196 2.023 1 98.5 112 SER B C 1
ATOM 3883 O O . SER B 1 112 ? -14.477 -0.815 1.319 1 98.5 112 SER B O 1
ATOM 3885 N N . LEU B 1 113 ? -15.57 0.851 2.369 1 98.19 113 LEU B N 1
ATOM 3886 C CA . LEU B 1 113 ? -16.875 0.465 1.841 1 98.19 113 LEU B CA 1
ATOM 3887 C C . LEU B 1 113 ? -16.891 0.574 0.32 1 98.19 113 LEU B C 1
ATOM 3889 O O . LEU B 1 113 ? -17.375 -0.336 -0.364 1 98.19 113 LEU B O 1
ATOM 3893 N N . LEU B 1 114 ? -16.391 1.645 -0.188 1 98.56 114 LEU B N 1
ATOM 3894 C CA . LEU B 1 114 ? -16.328 1.857 -1.63 1 98.56 114 LEU B CA 1
ATOM 3895 C C . LEU B 1 114 ? -15.461 0.804 -2.299 1 98.56 114 LEU B C 1
ATOM 3897 O O . LEU B 1 114 ? -15.711 0.413 -3.441 1 98.56 114 LEU B O 1
ATOM 3901 N N . ALA B 1 115 ? -14.438 0.369 -1.596 1 98.19 115 ALA B N 1
ATOM 3902 C CA . ALA B 1 115 ? -13.523 -0.644 -2.127 1 98.19 115 ALA B CA 1
ATOM 3903 C C . ALA B 1 115 ? -14.188 -2.018 -2.146 1 98.19 115 ALA B C 1
ATOM 3905 O O . ALA B 1 115 ? -13.672 -2.955 -2.756 1 98.19 115 ALA B O 1
ATOM 3906 N N . GLY B 1 116 ? -15.312 -2.186 -1.408 1 97.38 116 GLY B N 1
ATOM 3907 C CA . GLY B 1 116 ? -16.062 -3.434 -1.406 1 97.38 116 GLY B CA 1
ATOM 3908 C C . GLY B 1 116 ? -15.719 -4.328 -0.226 1 97.38 116 GLY B C 1
ATOM 3909 O O . GLY B 1 116 ? -16.125 -5.488 -0.185 1 97.38 116 GLY B O 1
ATOM 3910 N N . ASN B 1 117 ? -15.016 -3.828 0.752 1 98 117 ASN B N 1
ATOM 3911 C CA . ASN B 1 117 ? -14.539 -4.637 1.869 1 98 117 ASN B CA 1
ATOM 3912 C C . ASN B 1 117 ? -15.633 -4.848 2.916 1 98 117 ASN B C 1
ATOM 3914 O O . ASN B 1 117 ? -16.609 -4.098 2.957 1 98 117 ASN B O 1
ATOM 3918 N N . ARG B 1 118 ? -15.484 -5.887 3.705 1 97 118 ARG B N 1
ATOM 3919 C CA . ARG B 1 118 ? -16.156 -6.012 4.996 1 97 118 ARG B CA 1
ATOM 3920 C C . ARG B 1 118 ? -15.383 -5.281 6.09 1 97 118 ARG B C 1
ATOM 3922 O O . ARG B 1 118 ? -14.156 -5.223 6.051 1 97 118 ARG B O 1
ATOM 3929 N N . ASN B 1 119 ? -16.125 -4.746 7.07 1 97.38 119 ASN B N 1
ATOM 3930 C CA . ASN B 1 119 ? -15.453 -3.83 7.996 1 97.38 119 ASN B CA 1
ATOM 3931 C C . ASN B 1 119 ? -15.852 -4.109 9.445 1 97.38 119 ASN B C 1
ATOM 3933 O O . ASN B 1 119 ? -17.031 -4.305 9.742 1 97.38 119 ASN B O 1
ATOM 3937 N N . ILE B 1 120 ? -14.906 -4.172 10.266 1 97.06 120 ILE B N 1
ATOM 3938 C CA . ILE B 1 120 ? -15.086 -4.074 11.711 1 97.06 120 ILE B CA 1
ATOM 3939 C C . ILE B 1 120 ? -14.43 -2.795 12.227 1 97.06 120 ILE B C 1
ATOM 3941 O O . ILE B 1 120 ? -13.219 -2.607 12.07 1 97.06 120 ILE B O 1
ATOM 3945 N N . ILE B 1 121 ? -15.18 -1.912 12.812 1 96.62 121 ILE B N 1
ATOM 3946 C CA . ILE B 1 121 ? -14.695 -0.604 13.242 1 96.62 121 ILE B CA 1
ATOM 3947 C C . ILE B 1 121 ? -14.734 -0.516 14.766 1 96.62 121 ILE B C 1
ATOM 3949 O O . ILE B 1 121 ? -15.797 -0.685 15.375 1 96.62 121 ILE B O 1
ATOM 3953 N N . ARG B 1 122 ? -13.648 -0.294 15.344 1 95.56 122 ARG B N 1
ATOM 3954 C CA . ARG B 1 122 ? -13.625 -0.059 16.781 1 95.56 122 ARG B CA 1
ATOM 3955 C C . ARG B 1 122 ? -14.102 1.351 17.125 1 95.56 122 ARG B C 1
ATOM 3957 O O . ARG B 1 122 ? -13.57 2.332 16.594 1 95.56 122 ARG B O 1
ATOM 3964 N N . VAL B 1 123 ? -14.977 1.469 17.953 1 93.12 123 VAL B N 1
ATOM 3965 C CA . VAL B 1 123 ? -15.492 2.752 18.422 1 93.12 123 VAL B CA 1
ATOM 3966 C C . VAL B 1 123 ? -15.125 2.955 19.891 1 93.12 123 VAL B C 1
ATOM 3968 O O . VAL B 1 123 ? -15.32 2.062 20.719 1 93.12 123 VAL B O 1
ATOM 3971 N N . SER B 1 124 ? -14.539 4.09 20.125 1 87.44 124 SER B N 1
ATOM 3972 C CA . SER B 1 124 ? -14.156 4.406 21.5 1 87.44 124 SER B CA 1
ATOM 3973 C C . SER B 1 124 ? -15.383 4.484 22.406 1 87.44 124 SER B C 1
ATOM 3975 O O . SER B 1 124 ? -16.438 4.977 22 1 87.44 124 SER B O 1
ATOM 3977 N N . SER B 1 125 ? -15.164 4.059 23.672 1 81 125 SER B N 1
ATOM 3978 C CA . SER B 1 125 ? -16.234 4.188 24.656 1 81 125 SER B CA 1
ATOM 3979 C C . SER B 1 125 ? -16.453 5.641 25.062 1 81 125 SER B C 1
ATOM 3981 O O . SER B 1 125 ? -17.469 5.988 25.641 1 81 125 SER B O 1
ATOM 3983 N N . ARG B 1 126 ? -15.578 6.543 24.734 1 80.94 126 ARG B N 1
ATOM 3984 C CA . ARG B 1 126 ? -15.633 7.957 25.094 1 80.94 126 ARG B CA 1
ATOM 3985 C C . ARG B 1 126 ? -16.094 8.805 23.906 1 80.94 126 ARG B C 1
ATOM 3987 O O . ARG B 1 126 ? -15.734 9.977 23.812 1 80.94 126 ARG B O 1
ATOM 3994 N N . ILE B 1 127 ? -16.828 8.203 23.094 1 87 127 ILE B N 1
ATOM 3995 C CA . ILE B 1 127 ? -17.297 8.891 21.891 1 87 127 ILE B CA 1
ATOM 3996 C C . ILE B 1 127 ? -18.125 10.109 22.281 1 87 127 ILE B C 1
ATOM 3998 O O . ILE B 1 127 ? -18.906 10.055 23.219 1 87 127 ILE B O 1
ATOM 4002 N N . GLY B 1 128 ? -17.922 11.227 21.672 1 87.94 128 GLY B N 1
ATOM 4003 C CA . GLY B 1 128 ? -18.641 12.461 21.938 1 87.94 128 GLY B CA 1
ATOM 4004 C C . GLY B 1 128 ? -19.953 12.57 21.172 1 87.94 128 GLY B C 1
ATOM 4005 O O . GLY B 1 128 ? -20.375 11.609 20.531 1 87.94 128 GLY B O 1
ATOM 4006 N N . ALA B 1 129 ? -20.562 13.688 21.312 1 90.69 129 ALA B N 1
ATOM 4007 C CA . ALA B 1 129 ? -21.891 13.922 20.734 1 90.69 129 ALA B CA 1
ATOM 4008 C C . ALA B 1 129 ? -21.844 13.82 19.203 1 90.69 129 ALA B C 1
ATOM 4010 O O . ALA B 1 129 ? -22.703 13.18 18.594 1 90.69 129 ALA B O 1
ATOM 4011 N N . ALA B 1 130 ? -20.875 14.453 18.594 1 91.94 130 ALA B N 1
ATOM 4012 C CA . ALA B 1 130 ? -20.734 14.414 17.141 1 91.94 130 ALA B CA 1
ATOM 4013 C C . ALA B 1 130 ? -20.531 12.984 16.656 1 91.94 130 ALA B C 1
ATOM 4015 O O . ALA B 1 130 ? -21.109 12.562 15.656 1 91.94 130 ALA B O 1
ATOM 4016 N N . GLY B 1 131 ? -19.703 12.258 17.375 1 92.88 131 GLY B N 1
ATOM 4017 C CA . GLY B 1 131 ? -19.453 10.867 17.031 1 92.88 131 GLY B CA 1
ATOM 4018 C C . GLY B 1 131 ? -20.688 9.992 17.141 1 92.88 131 GLY B C 1
ATOM 4019 O O . GLY B 1 131 ? -20.922 9.133 16.281 1 92.88 131 GLY B O 1
ATOM 4020 N N . GLN B 1 132 ? -21.406 10.234 18.172 1 92.31 132 GLN B N 1
ATOM 4021 C CA . GLN B 1 132 ? -22.625 9.461 18.359 1 92.31 132 GLN B CA 1
ATOM 4022 C C . GLN B 1 132 ? -23.625 9.742 17.25 1 92.31 132 GLN B C 1
ATOM 4024 O O . GLN B 1 132 ? -24.266 8.82 16.719 1 92.31 132 GLN B O 1
ATOM 4029 N N . GLU B 1 133 ? -23.75 11.008 16.953 1 93.75 133 GLU B N 1
ATOM 4030 C CA . GLU B 1 133 ? -24.625 11.383 15.852 1 93.75 133 GLU B CA 1
ATOM 4031 C C . GLU B 1 133 ? -24.188 10.703 14.555 1 93.75 133 GLU B C 1
ATOM 4033 O O . GLU B 1 133 ? -25.016 10.219 13.789 1 93.75 133 GLU B O 1
ATOM 4038 N N . LEU B 1 134 ? -22.969 10.695 14.312 1 95.44 134 LEU B N 1
ATOM 4039 C CA . LEU B 1 134 ? -22.406 10.055 13.125 1 95.44 134 LEU B CA 1
ATOM 4040 C C . LEU B 1 134 ? -22.688 8.555 13.141 1 95.44 134 LEU B C 1
ATOM 4042 O O . LEU B 1 134 ? -23.141 8 12.133 1 95.44 134 LEU B O 1
ATOM 4046 N N . LEU B 1 135 ? -22.406 7.898 14.234 1 94.25 135 LEU B N 1
ATOM 4047 C CA . LEU B 1 135 ? -22.641 6.465 14.375 1 94.25 135 LEU B CA 1
ATOM 4048 C C . LEU B 1 135 ? -24.109 6.121 14.086 1 94.25 135 LEU B C 1
ATOM 4050 O O . LEU B 1 135 ? -24.391 5.148 13.375 1 94.25 135 LEU B O 1
ATOM 4054 N N . ASP B 1 136 ? -24.984 6.914 14.594 1 93.5 136 ASP B N 1
ATOM 4055 C CA . ASP B 1 136 ? -26.406 6.711 14.352 1 93.5 136 ASP B CA 1
ATOM 4056 C C . ASP B 1 136 ? -26.734 6.836 12.867 1 93.5 136 ASP B C 1
ATOM 4058 O O . ASP B 1 136 ? -27.484 6.027 12.32 1 93.5 136 ASP B O 1
ATOM 4062 N N . ALA B 1 137 ? -26.188 7.848 12.281 1 95.5 137 ALA B N 1
ATOM 4063 C CA . ALA B 1 137 ? -26.422 8.062 10.859 1 95.5 137 ALA B CA 1
ATOM 4064 C C . ALA B 1 137 ? -25.859 6.914 10.031 1 95.5 137 ALA B C 1
ATOM 4066 O O . ALA B 1 137 ? -26.531 6.422 9.109 1 95.5 137 ALA B O 1
ATOM 4067 N N . MET B 1 138 ? -24.656 6.477 10.336 1 96 138 MET B N 1
ATOM 4068 C CA . MET B 1 138 ? -24.016 5.371 9.625 1 96 138 MET B CA 1
ATOM 4069 C C . MET B 1 138 ? -24.844 4.09 9.766 1 96 138 MET B C 1
ATOM 4071 O O . MET B 1 138 ? -25.078 3.387 8.781 1 96 138 MET B O 1
ATOM 4075 N N . THR B 1 139 ? -25.266 3.816 10.93 1 93.44 139 THR B N 1
ATOM 4076 C CA . THR B 1 139 ? -26.031 2.6 11.188 1 93.44 139 THR B CA 1
ATOM 4077 C C . THR B 1 139 ? -27.375 2.637 10.445 1 93.44 139 THR B C 1
ATOM 4079 O O . THR B 1 139 ? -27.844 1.612 9.945 1 93.44 139 THR B O 1
ATOM 4082 N N . ALA B 1 140 ? -27.953 3.787 10.383 1 93.88 140 ALA B N 1
ATOM 4083 C CA . ALA B 1 140 ? -29.234 3.945 9.711 1 93.88 140 ALA B CA 1
ATOM 4084 C C . ALA B 1 140 ? -29.125 3.641 8.219 1 93.88 140 ALA B C 1
ATOM 4086 O O . ALA B 1 140 ? -29.953 2.926 7.656 1 93.88 140 ALA B O 1
ATOM 4087 N N . ILE B 1 141 ? -28.125 4.156 7.59 1 94.94 141 ILE B N 1
ATOM 4088 C CA . ILE B 1 141 ? -28 3.957 6.148 1 94.94 141 ILE B CA 1
ATOM 4089 C C . ILE B 1 141 ? -27.656 2.502 5.855 1 94.94 141 ILE B C 1
ATOM 4091 O O . ILE B 1 141 ? -28.094 1.937 4.852 1 94.94 141 ILE B O 1
ATOM 4095 N N . L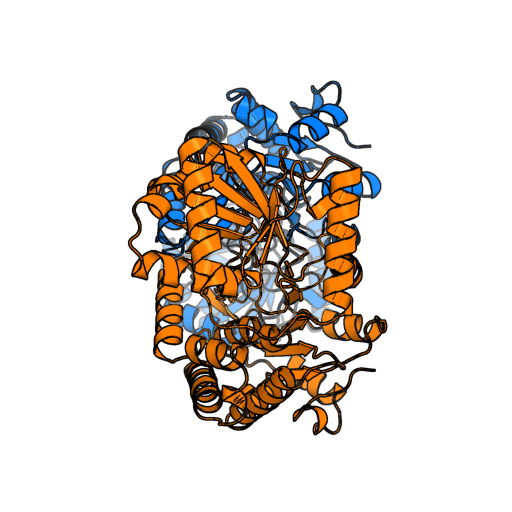EU B 1 142 ? -26.828 1.89 6.715 1 93.88 142 LEU B N 1
ATOM 4096 C CA . LEU B 1 142 ? -26.453 0.494 6.52 1 93.88 142 LEU B CA 1
ATOM 4097 C C . LEU B 1 142 ? -27.672 -0.421 6.66 1 93.88 142 LEU B C 1
ATOM 4099 O O . LEU B 1 142 ? -27.781 -1.419 5.945 1 93.88 142 LEU B O 1
ATOM 4103 N N . ALA B 1 143 ? -28.531 -0.071 7.531 1 91.62 143 ALA B N 1
ATOM 4104 C CA . ALA B 1 143 ? -29.734 -0.876 7.789 1 91.62 143 ALA B CA 1
ATOM 4105 C C . ALA B 1 143 ? -30.625 -0.946 6.551 1 91.62 143 ALA B C 1
ATOM 4107 O O . ALA B 1 143 ? -31.422 -1.865 6.414 1 91.62 143 ALA B O 1
ATOM 4108 N N . GLU B 1 144 ? -30.438 -0.023 5.672 1 92.94 144 GLU B N 1
ATOM 4109 C CA . GLU B 1 144 ? -31.266 0.039 4.469 1 92.94 144 GLU B CA 1
ATOM 4110 C C . GLU B 1 144 ? -30.812 -0.986 3.434 1 92.94 144 GLU B C 1
ATOM 4112 O O . GLU B 1 144 ? -31.531 -1.266 2.473 1 92.94 144 GLU B O 1
ATOM 4117 N N . SER B 1 145 ? -29.672 -1.509 3.596 1 90.94 145 SER B N 1
ATOM 4118 C CA . SER B 1 145 ? -29.125 -2.537 2.719 1 90.94 145 SER B CA 1
ATOM 4119 C C . SER B 1 145 ? -28.688 -3.762 3.514 1 90.94 145 SER B C 1
ATOM 4121 O O . SER B 1 145 ? -27.656 -3.727 4.195 1 90.94 145 SER B O 1
ATOM 4123 N N . PRO B 1 146 ? -29.406 -4.84 3.32 1 88.12 146 PRO B N 1
ATOM 4124 C CA . PRO B 1 146 ? -29.062 -6.035 4.086 1 88.12 146 PRO B CA 1
ATOM 4125 C C . PRO B 1 146 ? -27.609 -6.484 3.85 1 88.12 146 PRO B C 1
ATOM 4127 O O . PRO B 1 146 ? -26.938 -6.914 4.785 1 88.12 146 PRO B O 1
ATOM 4130 N N . GLY B 1 147 ? -27.188 -6.406 2.605 1 88.56 147 GLY B N 1
ATOM 4131 C CA . GLY B 1 147 ? -25.812 -6.781 2.297 1 88.56 147 GLY B CA 1
ATOM 4132 C C . GLY B 1 147 ? -24.797 -5.938 3.025 1 88.56 147 GLY B C 1
ATOM 4133 O O . GLY B 1 147 ? -23.812 -6.465 3.566 1 88.56 147 GLY B O 1
ATOM 4134 N N . LEU B 1 148 ? -25.016 -4.648 3.088 1 93 148 LEU B N 1
ATOM 4135 C CA . LEU B 1 148 ? -24.078 -3.75 3.76 1 93 148 LEU B CA 1
ATOM 4136 C C . LEU B 1 148 ? -24.172 -3.908 5.273 1 93 148 LEU B C 1
ATOM 4138 O O . LEU B 1 148 ? -23.156 -3.844 5.969 1 93 148 LEU B O 1
ATOM 4142 N N . ALA B 1 149 ? -25.391 -4.133 5.77 1 91.5 149 ALA B N 1
ATOM 4143 C CA . ALA B 1 149 ? -25.562 -4.324 7.207 1 91.5 149 ALA B CA 1
ATOM 4144 C C . ALA B 1 149 ? -24.812 -5.551 7.699 1 91.5 149 ALA B C 1
ATOM 4146 O O . ALA B 1 149 ? -24.219 -5.535 8.781 1 91.5 149 ALA B O 1
ATOM 4147 N N . ALA B 1 150 ? -24.797 -6.5 6.891 1 89.94 150 ALA B N 1
ATOM 4148 C CA . ALA B 1 150 ? -24.172 -7.766 7.27 1 89.94 150 ALA B CA 1
ATOM 4149 C C . ALA B 1 150 ? -22.641 -7.676 7.156 1 89.94 150 ALA B C 1
ATOM 4151 O O . ALA B 1 150 ? -21.922 -8.5 7.723 1 89.94 150 ALA B O 1
ATOM 4152 N N . SER B 1 151 ? -22.141 -6.691 6.418 1 93.75 151 SER B N 1
ATOM 4153 C CA . SER B 1 151 ? -20.703 -6.629 6.141 1 93.75 151 SER B CA 1
ATOM 4154 C C . SER B 1 151 ? -20.031 -5.527 6.949 1 93.75 151 SER B C 1
ATOM 4156 O O . SER B 1 151 ? -18.875 -5.195 6.711 1 93.75 151 SER B O 1
ATOM 4158 N N . ASN B 1 152 ? -20.75 -4.891 7.895 1 95.25 152 ASN B N 1
ATOM 4159 C CA . ASN B 1 152 ? -20.203 -3.822 8.719 1 95.25 152 ASN B CA 1
ATOM 4160 C C . ASN B 1 152 ? -20.578 -3.992 10.188 1 95.25 152 ASN B C 1
ATOM 4162 O O . ASN B 1 152 ? -21.766 -4.102 10.516 1 95.25 152 ASN B O 1
ATOM 4166 N N . LEU B 1 153 ? -19.594 -3.982 11.039 1 95.19 153 LEU B N 1
ATOM 4167 C CA . LEU B 1 153 ? -19.828 -4.09 12.477 1 95.19 153 LEU B CA 1
ATOM 4168 C C . LEU B 1 153 ? -19.109 -2.984 13.227 1 95.19 153 LEU B C 1
ATOM 4170 O O . LEU B 1 153 ? -17.938 -2.701 12.953 1 95.19 153 LEU B O 1
ATOM 4174 N N . PHE B 1 154 ? -19.781 -2.316 14.109 1 95.06 154 PHE B N 1
ATOM 4175 C CA . PHE B 1 154 ? -19.219 -1.357 15.047 1 95.06 154 PHE B CA 1
ATOM 4176 C C . PHE B 1 154 ? -19.062 -1.977 16.422 1 95.06 154 PHE B C 1
ATOM 4178 O O . PHE B 1 154 ? -20.047 -2.414 17.031 1 95.06 154 PHE B O 1
ATOM 4185 N N . VAL B 1 155 ? -17.797 -1.991 16.922 1 95 155 VAL B N 1
ATOM 4186 C CA . VAL B 1 155 ? -17.547 -2.711 18.156 1 95 155 VAL B CA 1
ATOM 4187 C C . VAL B 1 155 ? -16.703 -1.843 19.094 1 95 155 VAL B C 1
ATOM 4189 O O . VAL B 1 155 ? -16.125 -0.841 18.672 1 95 155 VAL B O 1
ATOM 4192 N N . SER B 1 156 ? -16.703 -2.182 20.344 1 92.69 156 SER B N 1
ATOM 4193 C CA . SER B 1 156 ? -15.852 -1.543 21.344 1 92.69 156 SER B CA 1
ATOM 4194 C C . SER B 1 156 ? -15.258 -2.57 22.297 1 92.69 156 SER B C 1
ATOM 4196 O O . SER B 1 156 ? -15.844 -3.635 22.516 1 92.69 156 SER B O 1
ATOM 4198 N N . TRP B 1 157 ? -14.055 -2.326 22.734 1 91.19 157 TRP B N 1
ATOM 4199 C CA . TRP B 1 157 ? -13.414 -3.076 23.797 1 91.19 157 TRP B CA 1
ATOM 4200 C C . TRP B 1 157 ? -12.445 -2.189 24.578 1 91.19 157 TRP B C 1
ATOM 4202 O O . TRP B 1 157 ? -11.977 -1.174 24.062 1 91.19 157 TRP B O 1
ATOM 4212 N N . PRO B 1 158 ? -12.188 -2.518 25.812 1 87.38 158 PRO B N 1
ATOM 4213 C CA . PRO B 1 158 ? -11.242 -1.704 26.578 1 87.38 158 PRO B CA 1
ATOM 4214 C C . PRO B 1 158 ? -9.836 -1.692 25.953 1 87.38 158 PRO B C 1
ATOM 4216 O O . PRO B 1 158 ? -9.383 -2.713 25.438 1 87.38 158 PRO B O 1
ATOM 4219 N N . ARG B 1 159 ? -9.188 -0.58 26.016 1 79.5 159 ARG B N 1
ATOM 4220 C CA . ARG B 1 159 ? -7.891 -0.355 25.391 1 79.5 159 ARG B CA 1
ATOM 4221 C C . ARG B 1 159 ? -6.855 -1.36 25.875 1 79.5 159 ARG B C 1
ATOM 4223 O O . ARG B 1 159 ? -5.949 -1.745 25.141 1 79.5 159 ARG B O 1
ATOM 4230 N N . ASP B 1 160 ? -7.02 -1.772 27.078 1 80.75 160 ASP B N 1
ATOM 4231 C CA . ASP B 1 160 ? -6.012 -2.645 27.672 1 80.75 160 ASP B CA 1
ATOM 4232 C C . ASP B 1 160 ? -6.352 -4.113 27.453 1 80.75 160 ASP B C 1
ATOM 4234 O O . ASP B 1 160 ? -5.605 -5.004 27.859 1 80.75 160 ASP B O 1
ATOM 4238 N N . HIS B 1 161 ? -7.453 -4.348 26.797 1 85.56 161 HIS B N 1
ATOM 4239 C CA . HIS B 1 161 ? -7.824 -5.734 26.531 1 85.56 161 HIS B CA 1
ATOM 4240 C C . HIS B 1 161 ? -7.176 -6.238 25.234 1 85.56 161 HIS B C 1
ATOM 4242 O O . HIS B 1 161 ? -7.824 -6.293 24.188 1 85.56 161 HIS B O 1
ATOM 4248 N N . THR B 1 162 ? -6.109 -6.762 25.328 1 90.12 162 THR B N 1
ATOM 4249 C CA . THR B 1 162 ? -5.285 -7.191 24.203 1 90.12 162 THR B CA 1
ATOM 4250 C C . THR B 1 162 ? -5.883 -8.422 23.531 1 90.12 162 THR B C 1
ATOM 4252 O O . THR B 1 162 ? -5.688 -8.633 22.344 1 90.12 162 THR B O 1
ATOM 4255 N N . GLN B 1 163 ? -6.684 -9.141 24.25 1 94.12 163 GLN B N 1
ATOM 4256 C CA . GLN B 1 163 ? -7.262 -10.367 23.719 1 94.12 163 GLN B CA 1
ATOM 4257 C C . GLN B 1 163 ? -8.273 -10.055 22.609 1 94.12 163 GLN B C 1
ATOM 4259 O O . GLN B 1 163 ? -8.344 -10.766 21.609 1 94.12 163 GLN B O 1
ATOM 4264 N N . SER B 1 164 ? -9.062 -9.055 22.859 1 94.5 164 SER B N 1
ATOM 4265 C CA . SER B 1 164 ? -10.039 -8.648 21.844 1 94.5 164 SER B CA 1
ATOM 4266 C C . SER B 1 164 ? -9.344 -8.219 20.562 1 94.5 164 SER B C 1
ATOM 4268 O O . SER B 1 164 ? -9.766 -8.602 19.469 1 94.5 164 SER B O 1
ATOM 4270 N N . LEU B 1 165 ? -8.297 -7.449 20.719 1 95.88 165 LEU B N 1
ATOM 4271 C CA . LEU B 1 165 ? -7.504 -7.035 19.562 1 95.88 165 LEU B CA 1
ATOM 4272 C C . LEU B 1 165 ? -6.926 -8.242 18.844 1 95.88 165 LEU B C 1
ATOM 4274 O O . LEU B 1 165 ? -6.957 -8.312 17.609 1 95.88 165 LEU B O 1
ATOM 4278 N N . ALA B 1 166 ? -6.441 -9.156 19.594 1 96.75 166 ALA B N 1
ATOM 4279 C CA . ALA B 1 166 ? -5.836 -10.359 19.031 1 96.75 166 ALA B CA 1
ATOM 4280 C C . ALA B 1 166 ? -6.867 -11.18 18.25 1 96.75 166 ALA B C 1
ATOM 4282 O O . ALA B 1 166 ? -6.59 -11.648 17.141 1 96.75 166 ALA B O 1
ATOM 4283 N N . GLU B 1 167 ? -8.016 -11.352 18.812 1 96.44 167 GLU B N 1
ATOM 4284 C CA . GLU B 1 167 ? -9.094 -12.117 18.203 1 96.44 167 GLU B CA 1
ATOM 4285 C C . GLU B 1 167 ? -9.5 -11.508 16.859 1 96.44 167 GLU B C 1
ATOM 4287 O O . GLU B 1 167 ? -9.625 -12.219 15.859 1 96.44 167 GLU B O 1
ATOM 4292 N N . LEU B 1 168 ? -9.703 -10.266 16.812 1 97.31 168 LEU B N 1
ATOM 4293 C CA . LEU B 1 168 ? -10.164 -9.594 15.594 1 97.31 168 LEU B CA 1
ATOM 4294 C C . LEU B 1 168 ? -9.031 -9.484 14.578 1 97.31 168 LEU B C 1
ATOM 4296 O O . LEU B 1 168 ? -9.266 -9.586 13.367 1 97.31 168 LEU B O 1
ATOM 4300 N N . SER B 1 169 ? -7.801 -9.242 15.055 1 97.62 169 SER B N 1
ATOM 4301 C CA . SER B 1 169 ? -6.652 -9.164 14.156 1 97.62 169 SER B CA 1
ATOM 4302 C C . SER B 1 169 ? -6.418 -10.5 13.445 1 97.62 169 SER B C 1
ATOM 4304 O O . SER B 1 169 ? -5.984 -10.523 12.289 1 97.62 169 SER B O 1
ATOM 4306 N N . ALA B 1 170 ? -6.727 -11.547 14.094 1 97.06 170 ALA B N 1
ATOM 4307 C CA . ALA B 1 170 ? -6.531 -12.875 13.531 1 97.06 170 ALA B CA 1
ATOM 4308 C C . ALA B 1 170 ? -7.465 -13.117 12.344 1 97.06 170 ALA B C 1
ATOM 4310 O O . ALA B 1 170 ? -7.215 -13.992 11.516 1 97.06 170 ALA B O 1
ATOM 4311 N N . LEU B 1 171 ? -8.531 -12.375 12.289 1 96.44 171 LEU B N 1
ATOM 4312 C CA . LEU B 1 171 ? -9.531 -12.539 11.242 1 96.44 171 LEU B CA 1
ATOM 4313 C C . LEU B 1 171 ? -9.273 -11.57 10.094 1 96.44 171 LEU B C 1
ATOM 4315 O O . LEU B 1 171 ? -9.82 -11.734 9 1 96.44 171 LEU B O 1
ATOM 4319 N N . ALA B 1 172 ? -8.469 -10.578 10.312 1 97 172 ALA B N 1
ATOM 4320 C CA . ALA B 1 172 ? -8.383 -9.438 9.406 1 97 172 ALA B CA 1
ATOM 4321 C C . ALA B 1 172 ? -7.488 -9.75 8.211 1 97 172 ALA B C 1
ATOM 4323 O O . ALA B 1 172 ? -6.453 -10.406 8.352 1 97 172 ALA B O 1
ATOM 4324 N N . ASP B 1 173 ? -7.91 -9.328 7.035 1 96 173 ASP B N 1
ATOM 4325 C CA . ASP B 1 173 ? -7.051 -9.305 5.859 1 96 173 ASP B CA 1
ATOM 4326 C C . ASP B 1 173 ? -6.223 -8.023 5.809 1 96 173 ASP B C 1
ATOM 4328 O O . ASP B 1 173 ? -5.195 -7.965 5.133 1 96 173 ASP B O 1
ATOM 4332 N N . PHE B 1 174 ? -6.715 -7.043 6.469 1 97.69 174 PHE B N 1
ATOM 4333 C CA . PHE B 1 174 ? -6.043 -5.746 6.531 1 97.69 174 PHE B CA 1
ATOM 4334 C C . PHE B 1 174 ? -6.375 -5.027 7.836 1 97.69 174 PHE B C 1
ATOM 4336 O O . PHE B 1 174 ? -7.516 -5.066 8.297 1 97.69 174 PHE B O 1
ATOM 4343 N N . ARG B 1 175 ? -5.453 -4.414 8.461 1 98.19 175 ARG B N 1
ATOM 4344 C CA . ARG B 1 175 ? -5.633 -3.652 9.695 1 98.19 175 ARG B CA 1
ATOM 4345 C C . ARG B 1 175 ? -5.219 -2.197 9.5 1 98.19 175 ARG B C 1
ATOM 4347 O O . ARG B 1 175 ? -4.086 -1.916 9.109 1 98.19 175 ARG B O 1
ATOM 4354 N N . LEU B 1 176 ? -6.113 -1.261 9.672 1 97.88 176 LEU B N 1
ATOM 4355 C CA . LEU B 1 176 ? -5.887 0.178 9.594 1 97.88 176 LEU B CA 1
ATOM 4356 C C . LEU B 1 176 ? -5.836 0.797 10.984 1 97.88 176 LEU B C 1
ATOM 4358 O O . LEU B 1 176 ? -6.82 0.751 11.727 1 97.88 176 LEU B O 1
ATOM 4362 N N . VAL B 1 177 ? -4.723 1.453 11.312 1 96.88 177 VAL B N 1
ATOM 4363 C CA . VAL B 1 177 ? -4.508 1.899 12.688 1 96.88 177 VAL B CA 1
ATOM 4364 C C . VAL B 1 177 ? -4.156 3.385 12.695 1 96.88 177 VAL B C 1
ATOM 4366 O O . VAL B 1 177 ? -3.209 3.811 12.031 1 96.88 177 VAL B O 1
ATOM 4369 N N . TRP B 1 178 ? -4.902 4.121 13.367 1 95 178 TRP B N 1
ATOM 4370 C CA . TRP B 1 178 ? -4.547 5.484 13.734 1 95 178 TRP B CA 1
ATOM 4371 C C . TRP B 1 178 ? -4.238 5.578 15.227 1 95 178 TRP B C 1
ATOM 4373 O O . TRP B 1 178 ? -5.004 5.09 16.062 1 95 178 TRP B O 1
ATOM 4383 N N . GLY B 1 179 ? -3.176 6.168 15.555 1 91.44 179 GLY B N 1
ATOM 4384 C CA . GLY B 1 179 ? -2.812 6.348 16.953 1 91.44 179 GLY B CA 1
ATOM 4385 C C . GLY B 1 179 ? -1.4 6.867 17.141 1 91.44 179 GLY B C 1
ATOM 4386 O O . GLY B 1 179 ? -0.595 6.844 16.203 1 91.44 179 GLY B O 1
ATOM 4387 N N . GLY B 1 180 ? -1.166 7.328 18.359 1 91.31 180 GLY B N 1
ATOM 4388 C CA . GLY B 1 180 ? 0.191 7.75 18.656 1 91.31 180 GLY B CA 1
ATOM 4389 C C . GLY B 1 180 ? 1.209 6.633 18.531 1 91.31 180 GLY B C 1
ATOM 4390 O O . GLY B 1 180 ? 0.841 5.465 18.375 1 91.31 180 GLY B O 1
ATOM 4391 N N . ASP B 1 181 ? 2.439 6.98 18.609 1 93.56 181 ASP B N 1
ATOM 4392 C CA . ASP B 1 181 ? 3.539 6.047 18.406 1 93.56 181 ASP B CA 1
ATOM 4393 C C . ASP B 1 181 ? 3.465 4.883 19.391 1 93.56 181 ASP B C 1
ATOM 4395 O O . ASP B 1 181 ? 3.646 3.725 19 1 93.56 181 ASP B O 1
ATOM 4399 N N . ALA B 1 182 ? 3.145 5.176 20.594 1 92.88 182 ALA B N 1
ATOM 4400 C CA . ALA B 1 182 ? 3.053 4.133 21.609 1 92.88 182 ALA B CA 1
ATOM 4401 C C . ALA B 1 182 ? 1.897 3.18 21.312 1 92.88 182 ALA B C 1
ATOM 4403 O O . ALA B 1 182 ? 2.035 1.964 21.469 1 92.88 182 ALA B O 1
ATOM 4404 N N . THR B 1 183 ? 0.789 3.742 20.938 1 92.56 183 THR B N 1
ATOM 4405 C CA . THR B 1 183 ? -0.377 2.939 20.578 1 92.56 183 THR B CA 1
ATOM 4406 C C . THR B 1 183 ? -0.068 2.02 19.406 1 92.56 183 THR B C 1
ATOM 4408 O O . THR B 1 183 ? -0.394 0.831 19.438 1 92.56 183 THR B O 1
ATOM 4411 N N . ILE B 1 184 ? 0.568 2.537 18.406 1 94.94 184 ILE B N 1
ATOM 4412 C CA . ILE B 1 184 ? 0.922 1.764 17.219 1 94.94 184 ILE B CA 1
ATOM 4413 C C . ILE B 1 184 ? 1.858 0.622 17.609 1 94.94 184 ILE B C 1
ATOM 4415 O O . ILE B 1 184 ? 1.68 -0.514 17.156 1 94.94 184 ILE B O 1
ATOM 4419 N N . ALA B 1 185 ? 2.811 0.927 18.453 1 94.75 185 ALA B N 1
ATOM 4420 C CA . ALA B 1 185 ? 3.729 -0.114 18.922 1 94.75 185 ALA B CA 1
ATOM 4421 C C . ALA B 1 185 ? 2.977 -1.238 19.625 1 94.75 185 ALA B C 1
ATOM 4423 O O . ALA B 1 185 ? 3.248 -2.418 19.391 1 94.75 185 ALA B O 1
ATOM 4424 N N . GLN B 1 186 ? 2.035 -0.889 20.422 1 94.44 186 GLN B N 1
ATOM 4425 C CA . GLN B 1 186 ? 1.239 -1.869 21.156 1 94.44 186 GLN B CA 1
ATOM 4426 C C . GLN B 1 186 ? 0.403 -2.719 20.203 1 94.44 186 GLN B C 1
ATOM 4428 O O . GLN B 1 186 ? 0.339 -3.941 20.344 1 94.44 186 GLN B O 1
ATOM 4433 N N . ILE B 1 187 ? -0.218 -2.131 19.297 1 95.38 187 ILE B N 1
ATOM 4434 C CA . ILE B 1 187 ? -1.104 -2.828 18.359 1 95.38 187 ILE B CA 1
ATOM 4435 C C . ILE B 1 187 ? -0.285 -3.736 17.453 1 95.38 187 ILE B C 1
ATOM 4437 O O . ILE B 1 187 ? -0.669 -4.879 17.203 1 95.38 187 ILE B O 1
ATOM 4441 N N . ARG B 1 188 ? 0.874 -3.244 16.984 1 95.19 188 ARG B N 1
ATOM 4442 C CA . ARG B 1 188 ? 1.725 -4.004 16.062 1 95.19 188 ARG B CA 1
ATOM 4443 C C . ARG B 1 188 ? 2.299 -5.238 16.75 1 95.19 188 ARG B C 1
ATOM 4445 O O . ARG B 1 188 ? 2.699 -6.195 16.094 1 95.19 188 ARG B O 1
ATOM 4452 N N . ALA B 1 189 ? 2.342 -5.188 18.078 1 94.5 189 ALA B N 1
ATOM 4453 C CA . ALA B 1 189 ? 2.836 -6.34 18.812 1 94.5 189 ALA B CA 1
ATOM 4454 C C . ALA B 1 189 ? 1.858 -7.512 18.734 1 94.5 189 ALA B C 1
ATOM 4456 O O . ALA B 1 189 ? 2.219 -8.648 19.031 1 94.5 189 ALA B O 1
ATOM 4457 N N . VAL B 1 190 ? 0.629 -7.238 18.391 1 96.06 190 VAL B N 1
ATOM 4458 C CA . VAL B 1 190 ? -0.382 -8.273 18.203 1 96.06 190 VAL B CA 1
ATOM 4459 C C . VAL B 1 190 ? -0.277 -8.852 16.797 1 96.06 190 VAL B C 1
ATOM 4461 O O . VAL B 1 190 ? -0.402 -8.117 15.805 1 96.06 190 VAL B O 1
ATOM 4464 N N . PRO B 1 191 ? -0.116 -10.117 16.625 1 95.5 191 PRO B N 1
ATOM 4465 C CA . PRO B 1 191 ? 0.168 -10.727 15.312 1 95.5 191 PRO B CA 1
ATOM 4466 C C . PRO B 1 191 ? -1.005 -10.617 14.344 1 95.5 191 PRO B C 1
ATOM 4468 O O . PRO B 1 191 ? -2.164 -10.648 14.766 1 95.5 191 PRO B O 1
ATOM 4471 N N . LEU B 1 192 ? -0.677 -10.508 13.055 1 96.75 192 LEU B N 1
ATOM 4472 C CA . LEU B 1 192 ? -1.588 -10.633 11.922 1 96.75 192 LEU B CA 1
ATOM 4473 C C . LEU B 1 192 ? -1.346 -11.938 11.18 1 96.75 192 LEU B C 1
ATOM 4475 O O . LEU B 1 192 ? -0.247 -12.5 11.234 1 96.75 192 LEU B O 1
ATOM 4479 N N . PRO B 1 193 ? -2.414 -12.438 10.539 1 95.38 193 PRO B N 1
ATOM 4480 C CA . PRO B 1 193 ? -2.145 -13.547 9.617 1 95.38 193 PRO B CA 1
ATOM 4481 C C . PRO B 1 193 ? -1.061 -13.219 8.594 1 95.38 193 PRO B C 1
ATOM 4483 O O . PRO B 1 193 ? -0.88 -12.047 8.234 1 95.38 193 PRO B O 1
ATOM 4486 N N . PRO B 1 194 ? -0.354 -14.195 8.109 1 94.06 194 PRO B N 1
ATOM 4487 C CA . PRO B 1 194 ? 0.774 -13.953 7.207 1 94.06 194 PRO B CA 1
ATOM 4488 C C . PRO B 1 194 ? 0.375 -13.18 5.953 1 94.06 194 PRO B C 1
ATOM 4490 O O . PRO B 1 194 ? 1.172 -12.398 5.426 1 94.06 194 PRO B O 1
ATOM 4493 N N . HIS B 1 195 ? -0.846 -13.359 5.52 1 92.31 195 HIS B N 1
ATOM 4494 C CA . HIS B 1 195 ? -1.285 -12.734 4.277 1 92.31 195 HIS B CA 1
ATOM 4495 C C . HIS B 1 195 ? -1.767 -11.312 4.516 1 92.31 195 HIS B C 1
ATOM 4497 O O . HIS B 1 195 ? -1.932 -10.539 3.568 1 92.31 195 HIS B O 1
ATOM 4503 N N . ALA B 1 196 ? -2.006 -10.984 5.762 1 96 196 ALA B N 1
ATOM 4504 C CA . ALA B 1 196 ? -2.686 -9.727 6.078 1 96 196 ALA B CA 1
ATOM 4505 C C . ALA B 1 196 ? -1.729 -8.547 5.973 1 96 196 ALA B C 1
ATOM 4507 O O . ALA B 1 196 ? -0.521 -8.695 6.172 1 96 196 ALA B O 1
ATOM 4508 N N . GLY B 1 197 ? -2.273 -7.402 5.574 1 96.19 197 GLY B N 1
ATOM 4509 C CA . GLY B 1 197 ? -1.524 -6.156 5.547 1 96.19 197 GLY B CA 1
ATOM 4510 C C . GLY B 1 197 ? -1.93 -5.191 6.645 1 96.19 197 GLY B C 1
ATOM 4511 O O . GLY B 1 197 ? -2.904 -5.434 7.359 1 96.19 197 GLY B O 1
ATOM 4512 N N . GLU B 1 198 ? -1.125 -4.152 6.762 1 97.31 198 GLU B N 1
ATOM 4513 C CA . GLU B 1 198 ? -1.378 -3.135 7.773 1 97.31 198 GLU B CA 1
ATOM 4514 C C . GLU B 1 198 ? -0.943 -1.754 7.289 1 97.31 198 GLU B C 1
ATOM 4516 O O . GLU B 1 198 ? -0.018 -1.637 6.48 1 97.31 198 GLU B O 1
ATOM 4521 N N . LEU B 1 199 ? -1.647 -0.751 7.664 1 97.31 199 LEU B N 1
ATOM 4522 C CA . LEU B 1 199 ? -1.285 0.649 7.473 1 97.31 199 LEU B CA 1
ATOM 4523 C C . LEU B 1 199 ? -1.495 1.443 8.758 1 97.31 199 LEU B C 1
ATOM 4525 O O . LEU B 1 199 ? -2.576 1.396 9.352 1 97.31 199 LEU B O 1
ATOM 4529 N N . CYS B 1 200 ? -0.456 2.074 9.188 1 96.88 200 CYS B N 1
ATOM 4530 C CA . CYS B 1 200 ? -0.488 2.83 10.438 1 96.88 200 CYS B CA 1
ATOM 4531 C C . CYS B 1 200 ? -0.279 4.316 10.18 1 96.88 200 CYS B C 1
ATOM 4533 O O . CYS B 1 200 ? 0.54 4.695 9.344 1 96.88 200 CYS B O 1
ATOM 4535 N N . PHE B 1 201 ? -1 5.09 10.836 1 95.69 201 PHE B N 1
ATOM 4536 C CA . PHE B 1 201 ? -0.855 6.539 10.852 1 95.69 201 PHE B CA 1
ATOM 4537 C C . PHE B 1 201 ? -0.413 7.023 12.227 1 95.69 201 PHE B C 1
ATOM 4539 O O . PHE B 1 201 ? -1.233 7.156 13.141 1 95.69 201 PHE B O 1
ATOM 4546 N N . ALA B 1 202 ? 0.841 7.324 12.328 1 93.88 202 ALA B N 1
ATOM 4547 C CA . ALA B 1 202 ? 1.484 7.641 13.602 1 93.88 202 ALA B CA 1
ATOM 4548 C C . ALA B 1 202 ? 1.36 9.125 13.922 1 93.88 202 ALA B C 1
ATOM 4550 O O . ALA B 1 202 ? 0.617 9.852 13.258 1 93.88 202 ALA B O 1
ATOM 4551 N N . ASP B 1 203 ? 1.996 9.484 15 1 90.44 203 ASP B N 1
ATOM 4552 C CA . ASP B 1 203 ? 2.021 10.891 15.398 1 90.44 203 ASP B CA 1
ATOM 4553 C C . ASP B 1 203 ? 2.674 11.75 14.32 1 90.44 203 ASP B C 1
ATOM 4555 O O . ASP B 1 203 ? 3.746 11.414 13.812 1 90.44 203 ASP B O 1
ATOM 4559 N N . ARG B 1 204 ? 1.957 12.789 14.023 1 92.25 204 ARG B N 1
ATOM 4560 C CA . ARG B 1 204 ? 2.467 13.703 13.008 1 92.25 204 ARG B CA 1
ATOM 4561 C C . ARG B 1 204 ? 2.354 15.156 13.477 1 92.25 204 ARG B C 1
ATOM 4563 O O . ARG B 1 204 ? 1.686 15.438 14.469 1 92.25 204 ARG B O 1
ATOM 4570 N N . ALA B 1 205 ? 3.035 16.016 12.883 1 92.12 205 ALA B N 1
ATOM 4571 C CA . ALA B 1 205 ? 2.971 17.469 13.062 1 92.12 205 ALA B CA 1
ATOM 4572 C C . ALA B 1 205 ? 2.902 18.188 11.719 1 92.12 205 ALA B C 1
ATOM 4574 O O . ALA B 1 205 ? 3.238 17.594 10.68 1 92.12 205 ALA B O 1
ATOM 4575 N N . SER B 1 206 ? 2.439 19.391 11.797 1 95.38 206 SER B N 1
ATOM 4576 C CA . SER B 1 206 ? 2.289 20.125 10.547 1 95.38 206 SER B CA 1
ATOM 4577 C C . SER B 1 206 ? 2.703 21.578 10.711 1 95.38 206 SER B C 1
ATOM 4579 O O . SER B 1 206 ? 2.914 22.047 11.828 1 95.38 206 SER B O 1
ATOM 4581 N N . LEU B 1 207 ? 2.926 22.25 9.602 1 94.94 207 LEU B N 1
ATOM 4582 C CA . LEU B 1 207 ? 3.361 23.641 9.602 1 94.94 207 LEU B CA 1
ATOM 4583 C C . LEU B 1 207 ? 2.729 24.406 8.445 1 94.94 207 LEU B C 1
ATOM 4585 O O . LEU B 1 207 ? 1.99 23.828 7.645 1 94.94 207 LEU B O 1
ATOM 4589 N N . CYS B 1 208 ? 2.941 25.672 8.469 1 96.75 208 CYS B N 1
ATOM 4590 C CA . CYS B 1 208 ? 2.453 26.578 7.434 1 96.75 208 CYS B CA 1
ATOM 4591 C C . CYS B 1 208 ? 3.588 27.438 6.879 1 96.75 208 CYS B C 1
ATOM 4593 O O . CYS B 1 208 ? 4.496 27.828 7.617 1 96.75 208 CYS B O 1
ATOM 4595 N N . ALA B 1 209 ? 3.58 27.609 5.625 1 97.06 209 ALA B N 1
ATOM 4596 C CA . ALA B 1 209 ? 4.484 28.562 4.98 1 97.06 209 ALA B CA 1
ATOM 4597 C C . ALA B 1 209 ? 3.711 29.625 4.195 1 97.06 209 ALA B C 1
ATOM 4599 O O . ALA B 1 209 ? 2.805 29.297 3.43 1 97.06 209 ALA B O 1
ATOM 4600 N N . MET B 1 210 ? 4.012 30.891 4.414 1 98.25 210 MET B N 1
ATOM 4601 C CA . MET B 1 210 ? 3.383 31.984 3.68 1 98.25 210 MET B CA 1
ATOM 4602 C C . MET B 1 210 ? 4.434 32.875 3.045 1 98.25 210 MET B C 1
ATOM 4604 O O . MET B 1 210 ? 5.402 33.281 3.699 1 98.25 210 MET B O 1
ATOM 4608 N N . ALA B 1 211 ? 4.215 33.125 1.787 1 98.31 211 ALA B N 1
ATOM 4609 C CA . ALA B 1 211 ? 5.051 34.125 1.127 1 98.31 211 ALA B CA 1
ATOM 4610 C C . ALA B 1 211 ? 4.727 35.531 1.621 1 98.31 211 ALA B C 1
ATOM 4612 O O . ALA B 1 211 ? 3.625 36.031 1.392 1 98.31 211 ALA B O 1
ATOM 4613 N N . ALA B 1 212 ? 5.688 36.188 2.17 1 98.25 212 ALA B N 1
ATOM 4614 C CA . ALA B 1 212 ? 5.484 37.5 2.789 1 98.25 212 ALA B CA 1
ATOM 4615 C C . ALA B 1 212 ? 4.961 38.5 1.774 1 98.25 212 ALA B C 1
ATOM 4617 O O . ALA B 1 212 ? 4.012 39.25 2.055 1 98.25 212 ALA B O 1
ATOM 4618 N N . GLU B 1 213 ? 5.543 38.5 0.642 1 98.12 213 GLU B N 1
ATOM 4619 C CA . GLU B 1 213 ? 5.164 39.469 -0.374 1 98.12 213 GLU B CA 1
ATOM 4620 C C . GLU B 1 213 ? 3.723 39.281 -0.829 1 98.12 213 GLU B C 1
ATOM 4622 O O . GLU B 1 213 ? 3.012 40.219 -1.122 1 98.12 213 GLU B O 1
ATOM 4627 N N . ALA B 1 214 ? 3.307 38 -0.914 1 98.31 214 ALA B N 1
ATOM 4628 C CA . ALA B 1 214 ? 1.927 37.719 -1.295 1 98.31 214 ALA B CA 1
ATOM 4629 C C . ALA B 1 214 ? 0.946 38.25 -0.257 1 98.31 214 ALA B C 1
ATOM 4631 O O . ALA B 1 214 ? -0.093 38.812 -0.609 1 98.31 214 ALA B O 1
ATOM 4632 N N . VAL B 1 215 ? 1.22 38.125 0.953 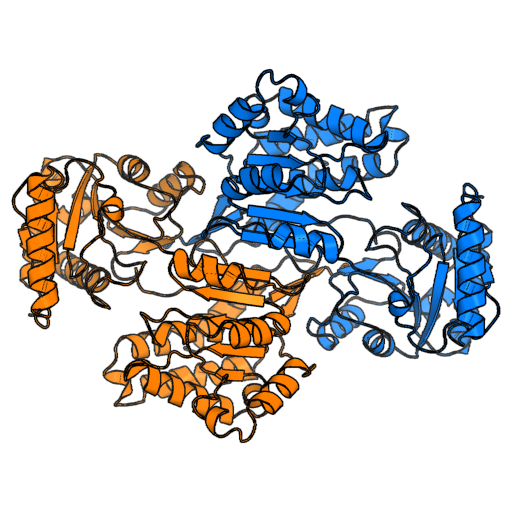1 98.56 215 VAL B N 1
ATOM 4633 C CA . VAL B 1 215 ? 0.383 38.656 2.035 1 98.56 215 VAL B CA 1
ATOM 4634 C C . VAL B 1 215 ? 0.359 40.188 1.992 1 98.56 215 VAL B C 1
ATOM 4636 O O . VAL B 1 215 ? -0.7 40.781 2.135 1 98.56 215 VAL B O 1
ATOM 4639 N N . ASN B 1 216 ? 1.534 40.75 1.747 1 98.5 216 ASN B N 1
ATOM 4640 C CA . ASN B 1 216 ? 1.655 42.219 1.72 1 98.5 216 ASN B CA 1
ATOM 4641 C C . ASN B 1 216 ? 0.881 42.812 0.552 1 98.5 216 ASN B C 1
ATOM 4643 O O . ASN B 1 216 ? 0.41 43.938 0.635 1 98.5 216 ASN B O 1
ATOM 4647 N N . ARG B 1 217 ? 0.758 42.031 -0.461 1 98.12 217 ARG B N 1
ATOM 4648 C CA . ARG B 1 217 ? 0.066 42.531 -1.647 1 98.12 217 ARG B CA 1
ATOM 4649 C C . ARG B 1 217 ? -1.433 42.25 -1.56 1 98.12 217 ARG B C 1
ATOM 4651 O O . ARG B 1 217 ? -2.215 42.812 -2.338 1 98.12 217 ARG B O 1
ATOM 4658 N N . ALA B 1 218 ? -1.854 41.438 -0.646 1 97.88 218 ALA B N 1
ATOM 4659 C CA . ALA B 1 218 ? -3.262 41.062 -0.527 1 97.88 218 ALA B CA 1
ATOM 4660 C C . ALA B 1 218 ? -4.113 42.281 -0.112 1 97.88 218 ALA B C 1
ATOM 4662 O O . ALA B 1 218 ? -3.699 43.062 0.73 1 97.88 218 ALA B O 1
ATOM 4663 N N . ASP B 1 219 ? -5.234 42.406 -0.67 1 97.69 219 ASP B N 1
ATOM 4664 C CA . ASP B 1 219 ? -6.141 43.469 -0.217 1 97.69 219 ASP B CA 1
ATOM 4665 C C . ASP B 1 219 ? -6.859 43.062 1.067 1 97.69 219 ASP B C 1
ATOM 4667 O O . ASP B 1 219 ? -6.621 41.969 1.599 1 97.69 219 ASP B O 1
ATOM 4671 N N . GLU B 1 220 ? -7.715 43.906 1.546 1 96.44 220 GLU B N 1
ATOM 4672 C CA . GLU B 1 220 ? -8.312 43.719 2.863 1 96.44 220 GLU B CA 1
ATOM 4673 C C . GLU B 1 220 ? -9.211 42.469 2.885 1 96.44 220 GLU B C 1
ATOM 4675 O O . GLU B 1 220 ? -9.25 41.75 3.873 1 96.44 220 GLU B O 1
ATOM 4680 N N . GLU B 1 221 ? -9.875 42.312 1.825 1 97.06 221 GLU B N 1
ATOM 4681 C CA . GLU B 1 221 ? -10.773 41.156 1.751 1 97.06 221 GLU B CA 1
ATOM 4682 C C . GLU B 1 221 ? -9.992 39.844 1.688 1 97.06 221 GLU B C 1
ATOM 4684 O O . GLU B 1 221 ? -10.336 38.875 2.373 1 97.06 221 GLU B O 1
ATOM 4689 N N . GLU B 1 222 ? -9 39.844 0.864 1 97.06 222 GLU B N 1
ATOM 4690 C CA . GLU B 1 222 ? -8.141 38.656 0.754 1 97.06 222 GLU B CA 1
ATOM 4691 C C . GLU B 1 222 ? -7.477 38.344 2.09 1 97.06 222 GLU B C 1
ATOM 4693 O O . GLU B 1 222 ? -7.371 37.156 2.467 1 97.06 222 GLU B O 1
ATOM 4698 N N . LEU B 1 223 ? -7.051 39.312 2.736 1 97.62 223 LEU B N 1
ATOM 4699 C CA . LEU B 1 223 ? -6.387 39.156 4.023 1 97.62 223 LEU B CA 1
ATOM 4700 C C . LEU B 1 223 ? -7.363 38.625 5.07 1 97.62 223 LEU B C 1
ATOM 4702 O O . LEU B 1 223 ? -6.996 37.781 5.906 1 97.62 223 LEU B O 1
ATOM 4706 N N . ARG B 1 224 ? -8.547 39.188 5.047 1 97.06 224 ARG B N 1
ATOM 4707 C CA . ARG B 1 224 ? -9.578 38.688 5.961 1 97.06 224 ARG B CA 1
ATOM 4708 C C . ARG B 1 224 ? -9.844 37.188 5.746 1 97.06 224 ARG B C 1
ATOM 4710 O O . ARG B 1 224 ? -9.906 36.438 6.707 1 97.06 224 ARG B O 1
ATOM 4717 N N . HIS B 1 225 ? -9.961 36.812 4.516 1 97.38 225 HIS B N 1
ATOM 4718 C CA . HIS B 1 225 ? -10.203 35.438 4.195 1 97.38 225 HIS B CA 1
ATOM 4719 C C . HIS B 1 225 ? -9.023 34.562 4.617 1 97.38 225 HIS B C 1
ATOM 4721 O O . HIS B 1 225 ? -9.211 33.469 5.141 1 97.38 225 HIS B O 1
ATOM 4727 N N . LEU B 1 226 ? -7.832 35.031 4.336 1 98.19 226 LEU B N 1
ATOM 4728 C CA . LEU B 1 226 ? -6.633 34.312 4.746 1 98.19 226 LEU B CA 1
ATOM 4729 C C . LEU B 1 226 ? -6.617 34.094 6.258 1 98.19 226 LEU B C 1
ATOM 4731 O O . LEU B 1 226 ? -6.332 33 6.734 1 98.19 226 LEU B O 1
ATOM 4735 N N . ALA B 1 227 ? -6.941 35.125 6.977 1 97.88 227 ALA B N 1
ATOM 4736 C CA . ALA B 1 227 ? -6.961 35.062 8.438 1 97.88 227 ALA B CA 1
ATOM 4737 C C . ALA B 1 227 ? -7.992 34.062 8.922 1 97.88 227 ALA B C 1
ATOM 4739 O O . ALA B 1 227 ? -7.711 33.25 9.812 1 97.88 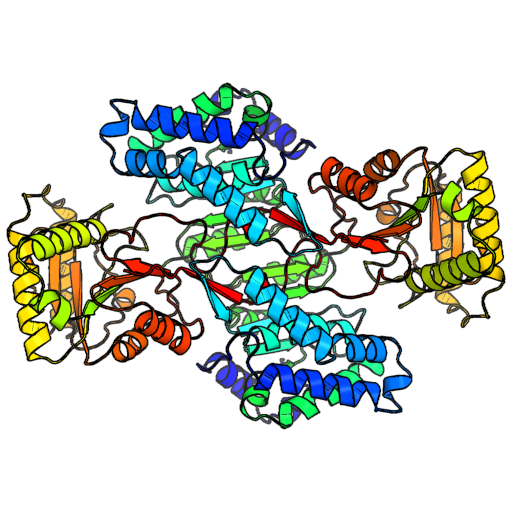227 ALA B O 1
ATOM 4740 N N . GLU B 1 228 ? -9.172 34.094 8.344 1 96.69 228 GLU B N 1
ATOM 4741 C CA . GLU B 1 228 ? -10.234 33.156 8.703 1 96.69 228 GLU B CA 1
ATOM 4742 C C . GLU B 1 228 ? -9.812 31.719 8.453 1 96.69 228 GLU B C 1
ATOM 4744 O O . GLU B 1 228 ? -9.992 30.844 9.312 1 96.69 228 GLU B O 1
ATOM 4749 N N . ARG B 1 229 ? -9.266 31.5 7.336 1 97 229 ARG B N 1
ATOM 4750 C CA . ARG B 1 229 ? -8.844 30.172 6.926 1 97 229 ARG B CA 1
ATOM 4751 C C . ARG B 1 229 ? -7.695 29.672 7.789 1 97 229 ARG B C 1
ATOM 4753 O O . ARG B 1 229 ? -7.684 28.5 8.203 1 97 229 ARG B O 1
ATOM 4760 N N . PHE B 1 230 ? -6.75 30.547 8.055 1 97.94 230 PHE B N 1
ATOM 4761 C CA . PHE B 1 230 ? -5.621 30.188 8.898 1 97.94 230 PHE B CA 1
ATOM 4762 C C . PHE B 1 230 ? -6.082 29.859 10.312 1 97.94 230 PHE B C 1
ATOM 4764 O O . PHE B 1 230 ? -5.656 28.859 10.891 1 97.94 230 PHE B O 1
ATOM 4771 N N . ALA B 1 231 ? -6.949 30.672 10.805 1 96.38 231 ALA B N 1
ATOM 4772 C CA . ALA B 1 231 ? -7.496 30.438 12.141 1 96.38 231 ALA B CA 1
ATOM 4773 C C . ALA B 1 231 ? -8.211 29.094 12.203 1 96.38 231 ALA B C 1
ATOM 4775 O O . ALA B 1 231 ? -8.062 28.359 13.18 1 96.38 231 ALA B O 1
ATOM 4776 N N . ALA B 1 232 ? -8.906 28.766 11.195 1 94.19 232 ALA B N 1
ATOM 4777 C CA . ALA B 1 232 ? -9.617 27.5 11.148 1 94.19 232 ALA B CA 1
ATOM 4778 C C . ALA B 1 232 ? -8.641 26.328 11.148 1 94.19 232 ALA B C 1
ATOM 4780 O O . ALA B 1 232 ? -8.828 25.344 11.891 1 94.19 232 ALA B O 1
ATOM 4781 N N . ASP B 1 233 ? -7.617 26.406 10.367 1 96.5 233 ASP B N 1
ATOM 4782 C CA . ASP B 1 233 ? -6.609 25.359 10.312 1 96.5 233 ASP B CA 1
ATOM 4783 C C . ASP B 1 233 ? -5.953 25.141 11.672 1 96.5 233 ASP B C 1
ATOM 4785 O O . ASP B 1 233 ? -5.613 24.016 12.031 1 96.5 233 ASP B O 1
ATOM 4789 N N . VAL B 1 234 ? -5.781 26.188 12.422 1 95.19 234 VAL B N 1
ATOM 4790 C CA . VAL B 1 234 ? -5.012 26.141 13.664 1 95.19 234 VAL B CA 1
ATOM 4791 C C . VAL B 1 234 ? -5.914 25.734 14.82 1 95.19 234 VAL B C 1
ATOM 4793 O O . VAL B 1 234 ? -5.543 24.875 15.625 1 95.19 234 VAL B O 1
ATOM 4796 N N . THR B 1 235 ? -7.141 26.234 14.867 1 92.06 235 THR B N 1
ATOM 4797 C CA . THR B 1 235 ? -7.875 26.188 16.125 1 92.06 235 THR B CA 1
ATOM 4798 C C . THR B 1 235 ? -8.875 25.031 16.125 1 92.06 235 THR B C 1
ATOM 4800 O O . THR B 1 235 ? -9.312 24.578 17.188 1 92.06 235 THR B O 1
ATOM 4803 N N . THR B 1 236 ? -9.266 24.625 14.938 1 89.31 236 THR B N 1
ATOM 4804 C CA . THR B 1 236 ? -10.203 23.516 14.898 1 89.31 236 THR B CA 1
ATOM 4805 C C . THR B 1 236 ? -9.656 22.312 15.656 1 89.31 236 THR B C 1
ATOM 4807 O O . THR B 1 236 ? -8.461 22.016 15.57 1 89.31 236 THR B O 1
ATOM 4810 N N . PHE B 1 237 ? -10.516 21.688 16.484 1 86.19 237 PHE B N 1
ATOM 4811 C CA . PHE B 1 237 ? -10.188 20.547 17.328 1 86.19 237 PHE B CA 1
ATOM 4812 C C . PHE B 1 237 ? -9.109 20.922 18.359 1 86.19 237 PHE B C 1
ATOM 4814 O O . PHE B 1 237 ? -8.266 20.094 18.703 1 86.19 237 PHE B O 1
ATOM 4821 N N . GLY B 1 238 ? -9.031 22.25 18.688 1 86.5 238 GLY B N 1
ATOM 4822 C CA . GLY B 1 238 ? -8.062 22.703 19.688 1 86.5 238 GLY B CA 1
ATOM 4823 C C . GLY B 1 238 ? -6.629 22.531 19.234 1 86.5 238 GLY B C 1
ATOM 4824 O O . GLY B 1 238 ? -5.73 22.344 20.047 1 86.5 238 GLY B O 1
ATOM 4825 N N . GLN B 1 239 ? -6.418 22.422 17.906 1 90.44 239 GLN B N 1
ATOM 4826 C CA . GLN B 1 239 ? -5.113 22.297 17.266 1 90.44 239 GLN B CA 1
ATOM 4827 C C . GLN B 1 239 ? -4.527 20.906 17.484 1 90.44 239 GLN B C 1
ATOM 4829 O O . GLN B 1 239 ? -3.311 20.719 17.406 1 90.44 239 GLN B O 1
ATOM 4834 N N . ALA B 1 240 ? -5.391 19.953 17.828 1 86.06 240 ALA B N 1
ATOM 4835 C CA . ALA B 1 240 ? -4.914 18.625 18.172 1 86.06 240 ALA B CA 1
ATOM 4836 C C . ALA B 1 240 ? -4.898 17.719 16.938 1 86.06 240 ALA B C 1
ATOM 4838 O O . ALA B 1 240 ? -4.434 16.578 17.016 1 86.06 240 ALA B O 1
ATOM 4839 N N . ALA B 1 241 ? -5.391 18.25 15.828 1 89.38 241 ALA B N 1
ATOM 4840 C CA . ALA B 1 241 ? -5.281 17.469 14.594 1 89.38 241 ALA B CA 1
ATOM 4841 C C . ALA B 1 241 ? -3.842 17.438 14.094 1 89.38 241 ALA B C 1
ATOM 4843 O O . ALA B 1 241 ? -3.125 18.438 14.172 1 89.38 241 ALA B O 1
ATOM 4844 N N . CYS B 1 242 ? -3.443 16.375 13.578 1 89.75 242 CYS B N 1
ATOM 4845 C CA . CYS B 1 242 ? -2.08 16.219 13.078 1 89.75 242 CYS B CA 1
ATOM 4846 C C . CYS B 1 242 ? -1.805 17.188 11.938 1 89.75 242 CYS B C 1
ATOM 4848 O O . CYS B 1 242 ? -0.654 17.562 11.695 1 89.75 242 CYS B O 1
ATOM 4850 N N . SER B 1 243 ? -2.859 17.609 11.266 1 94.12 243 SER B N 1
ATOM 4851 C CA . SER B 1 243 ? -2.689 18.469 10.102 1 94.12 243 SER B CA 1
ATOM 4852 C C . SER B 1 243 ? -2.75 19.938 10.492 1 94.12 243 SER B C 1
ATOM 4854 O O . SER B 1 243 ? -2.523 20.812 9.656 1 94.12 243 SER B O 1
ATOM 4856 N N . SER B 1 244 ? -3.062 20.234 11.727 1 94.88 244 SER B N 1
ATOM 4857 C CA . SER B 1 244 ? -3.08 21.625 12.188 1 94.88 244 SER B CA 1
ATOM 4858 C C . SER B 1 244 ? -1.667 22.188 12.312 1 94.88 244 SER B C 1
ATOM 4860 O O . SER B 1 244 ? -0.821 21.594 12.992 1 94.88 244 SER B O 1
ATOM 4862 N N . PRO B 1 245 ? -1.41 23.281 11.711 1 95.88 245 PRO B N 1
ATOM 4863 C CA . PRO B 1 245 ? -0.048 23.812 11.766 1 95.88 245 PRO B CA 1
ATOM 4864 C C . PRO B 1 245 ? 0.329 24.328 13.148 1 95.88 245 PRO B C 1
ATOM 4866 O O . PRO B 1 245 ? -0.507 24.906 13.844 1 95.88 245 PRO B O 1
ATOM 4869 N N . ARG B 1 246 ? 1.546 24.078 13.508 1 92.56 246 ARG B N 1
ATOM 4870 C CA . ARG B 1 246 ? 2.08 24.516 14.789 1 92.56 246 ARG B CA 1
ATOM 4871 C C . ARG B 1 246 ? 3.273 25.438 14.602 1 92.56 246 ARG B C 1
ATOM 4873 O O . ARG B 1 246 ? 3.814 25.984 15.57 1 92.56 246 ARG B O 1
ATOM 4880 N N . LEU B 1 247 ? 3.658 25.562 13.445 1 92.06 247 LEU B N 1
ATOM 4881 C CA . LEU B 1 247 ? 4.742 26.453 13.031 1 92.06 247 LEU B CA 1
ATOM 4882 C C . LEU B 1 247 ? 4.363 27.219 11.766 1 92.06 247 LEU B C 1
ATOM 4884 O O . LEU B 1 247 ? 3.814 26.641 10.828 1 92.06 247 LEU B O 1
ATOM 4888 N N . LEU B 1 248 ? 4.539 28.5 11.805 1 94.88 248 LEU B N 1
ATOM 4889 C CA . LEU B 1 248 ? 4.418 29.328 10.617 1 94.88 248 LEU B CA 1
ATOM 4890 C C . LEU B 1 248 ? 5.789 29.828 10.156 1 94.88 248 LEU B C 1
ATOM 4892 O O . LEU B 1 248 ? 6.512 30.469 10.922 1 94.88 248 LEU B O 1
ATOM 4896 N N . VAL B 1 249 ? 6.137 29.531 8.953 1 94.81 249 VAL B N 1
ATOM 4897 C CA . VAL B 1 249 ? 7.371 30.031 8.359 1 94.81 249 VAL B CA 1
ATOM 4898 C C . VAL B 1 249 ? 7.051 31.141 7.348 1 94.81 249 VAL B C 1
ATOM 4900 O O . VAL B 1 249 ? 6.441 30.875 6.309 1 94.81 249 VAL B O 1
ATOM 4903 N N . TRP B 1 250 ? 7.438 32.344 7.672 1 95.94 250 TRP B N 1
ATOM 4904 C CA . TRP B 1 250 ? 7.371 33.438 6.711 1 95.94 250 TRP B CA 1
ATOM 4905 C C . TRP B 1 250 ? 8.516 33.344 5.711 1 95.94 250 TRP B C 1
ATOM 4907 O O . TRP B 1 250 ? 9.68 33.25 6.098 1 95.94 250 TRP B O 1
ATOM 4917 N N . VAL B 1 251 ? 8.188 33.406 4.461 1 96.88 251 VAL B N 1
ATOM 4918 C CA . VAL B 1 251 ? 9.203 33.281 3.418 1 96.88 251 VAL B CA 1
ATOM 4919 C C . VAL B 1 251 ? 9.375 34.625 2.717 1 96.88 251 VAL B C 1
ATOM 4921 O O . VAL B 1 251 ? 8.43 35.156 2.113 1 96.88 251 VAL B O 1
ATOM 4924 N N . GLY B 1 252 ? 10.5 35.188 2.75 1 96.75 252 GLY B N 1
ATOM 4925 C CA . GLY B 1 252 ? 10.836 36.5 2.195 1 96.75 252 GLY B CA 1
ATOM 4926 C C . GLY B 1 252 ? 11.922 37.219 2.971 1 96.75 252 GLY B C 1
ATOM 4927 O O . GLY B 1 252 ? 12.586 36.594 3.816 1 96.75 252 GLY B O 1
ATOM 4928 N N . ASP B 1 253 ? 12.164 38.438 2.576 1 95.88 253 ASP B N 1
ATOM 4929 C CA . ASP B 1 253 ? 13.141 39.219 3.338 1 95.88 253 ASP B CA 1
ATOM 4930 C C . ASP B 1 253 ? 12.555 39.656 4.68 1 95.88 253 ASP B C 1
ATOM 4932 O O . ASP B 1 253 ? 11.344 39.594 4.887 1 95.88 253 ASP B O 1
ATOM 4936 N N . ASP B 1 254 ? 13.375 40.062 5.566 1 94.38 254 ASP B N 1
ATOM 4937 C CA . ASP B 1 254 ? 13.008 40.312 6.953 1 94.38 254 ASP B CA 1
ATOM 4938 C C . ASP B 1 254 ? 11.938 41.406 7.047 1 94.38 254 ASP B C 1
ATOM 4940 O O . ASP B 1 254 ? 10.977 41.281 7.809 1 94.38 254 ASP B O 1
ATOM 4944 N N . ALA B 1 255 ? 12.117 42.438 6.293 1 97 255 ALA B N 1
ATOM 4945 C CA . ALA B 1 255 ? 11.164 43.531 6.348 1 97 255 ALA B CA 1
ATOM 4946 C C . ALA B 1 255 ? 9.789 43.125 5.859 1 97 255 ALA B C 1
ATOM 4948 O O . ALA B 1 255 ? 8.773 43.438 6.465 1 97 255 ALA B O 1
ATOM 4949 N N . ALA B 1 256 ? 9.82 42.438 4.77 1 97.75 256 ALA B N 1
ATOM 4950 C CA . ALA B 1 256 ? 8.562 41.938 4.219 1 97.75 256 ALA B CA 1
ATOM 4951 C C . ALA B 1 256 ? 7.879 41 5.195 1 97.75 256 ALA B C 1
ATOM 4953 O O . ALA B 1 256 ? 6.656 41.031 5.352 1 97.75 256 ALA B O 1
ATOM 4954 N N . CYS B 1 257 ? 8.625 40.156 5.832 1 96.75 257 CYS B N 1
ATOM 4955 C CA . CYS B 1 257 ? 8.086 39.188 6.793 1 96.75 257 CYS B CA 1
ATOM 4956 C C . CYS B 1 257 ? 7.465 39.906 7.988 1 96.75 257 CYS B C 1
ATOM 4958 O O . CYS B 1 257 ? 6.391 39.5 8.453 1 96.75 257 CYS B O 1
ATOM 4960 N N . GLU B 1 258 ? 8.148 40.906 8.438 1 96 258 GLU B N 1
ATOM 4961 C CA . GLU B 1 258 ? 7.629 41.656 9.57 1 96 258 GLU B CA 1
ATOM 4962 C C . GLU B 1 258 ? 6.305 42.312 9.219 1 96 258 GLU B C 1
ATOM 4964 O O . GLU B 1 258 ? 5.355 42.281 10.008 1 96 258 GLU B O 1
ATOM 4969 N N . GLN B 1 259 ? 6.309 42.906 8.07 1 98.12 259 GLN B N 1
ATOM 4970 C CA . GLN B 1 259 ? 5.086 43.562 7.617 1 98.12 259 GLN B CA 1
ATOM 4971 C C . GLN B 1 259 ? 3.947 42.562 7.457 1 98.12 259 GLN B C 1
ATOM 4973 O O . GLN B 1 259 ? 2.816 42.844 7.875 1 98.12 259 GLN B O 1
ATOM 4978 N N . ALA B 1 260 ? 4.227 41.5 6.848 1 98.44 260 ALA B N 1
ATOM 4979 C CA . ALA B 1 260 ? 3.221 40.438 6.645 1 98.44 260 ALA B CA 1
ATOM 4980 C C . ALA B 1 260 ? 2.666 39.938 7.977 1 98.44 260 ALA B C 1
ATOM 4982 O O . ALA B 1 260 ? 1.456 39.75 8.117 1 98.44 260 ALA B O 1
ATOM 4983 N N . GLN B 1 261 ? 3.559 39.719 8.922 1 97.12 261 GLN B N 1
ATOM 4984 C CA . GLN B 1 261 ? 3.156 39.312 10.258 1 97.12 261 GLN B CA 1
ATOM 4985 C C . GLN B 1 261 ? 2.189 40.312 10.883 1 97.12 261 GLN B C 1
ATOM 4987 O O . GLN B 1 261 ? 1.159 39.906 11.438 1 97.12 261 GLN B O 1
ATOM 4992 N N . GLN B 1 262 ? 2.518 41.531 10.781 1 97.44 262 GLN B N 1
ATOM 4993 C CA . GLN B 1 262 ? 1.67 42.594 11.336 1 97.44 262 GLN B CA 1
ATOM 4994 C C . GLN B 1 262 ? 0.299 42.594 10.672 1 97.44 262 GLN B C 1
ATOM 4996 O O . GLN B 1 262 ? -0.725 42.75 11.344 1 97.44 262 GLN B O 1
ATOM 5001 N N . ARG B 1 263 ? 0.332 42.406 9.422 1 98.19 263 ARG B N 1
ATOM 5002 C CA . ARG B 1 263 ? -0.922 42.438 8.672 1 98.19 263 ARG B CA 1
ATOM 5003 C C . ARG B 1 263 ? -1.794 41.219 9.047 1 98.19 263 ARG B C 1
ATOM 5005 O O . ARG B 1 263 ? -3.004 41.375 9.227 1 98.19 263 ARG B O 1
ATOM 5012 N N . LEU B 1 264 ? -1.166 40.062 9.148 1 98.12 264 LEU B N 1
ATOM 5013 C CA . LEU B 1 264 ? -1.93 38.875 9.516 1 98.12 264 LEU B CA 1
ATOM 5014 C C . LEU B 1 264 ? -2.482 39 10.938 1 98.12 264 LEU B C 1
ATOM 5016 O O . LEU B 1 264 ? -3.643 38.688 11.188 1 98.12 264 LEU B O 1
ATOM 5020 N N . VAL B 1 265 ? -1.671 39.5 11.859 1 97.19 265 VAL B N 1
ATOM 5021 C CA . VAL B 1 265 ? -2.09 39.688 13.242 1 97.19 265 VAL B CA 1
ATOM 5022 C C . VAL B 1 265 ? -3.293 40.625 13.297 1 97.19 265 VAL B C 1
ATOM 5024 O O . VAL B 1 265 ? -4.297 40.344 13.945 1 97.19 265 VAL B O 1
ATOM 5027 N N . ALA B 1 266 ? -3.176 41.719 12.57 1 97.19 266 ALA B N 1
ATOM 5028 C CA . ALA B 1 266 ? -4.266 42.688 12.547 1 97.19 266 ALA B CA 1
ATOM 5029 C C . ALA B 1 266 ? -5.543 42.062 11.992 1 97.19 266 ALA B C 1
ATOM 5031 O O . ALA B 1 266 ? -6.637 42.312 12.5 1 97.19 266 ALA B O 1
ATOM 5032 N N . ALA B 1 267 ? -5.395 41.344 10.961 1 97.62 267 ALA B N 1
ATOM 5033 C CA . ALA B 1 267 ? -6.551 40.688 10.359 1 97.62 267 ALA B CA 1
ATOM 5034 C C . ALA B 1 267 ? -7.164 39.656 11.312 1 97.62 267 ALA B C 1
ATOM 5036 O O . ALA B 1 267 ? -8.391 39.531 11.391 1 97.62 267 ALA B O 1
ATOM 5037 N N . LEU B 1 268 ? -6.344 38.906 12 1 97 268 LEU B N 1
ATOM 5038 C CA . LEU B 1 268 ? -6.812 37.906 12.961 1 97 268 LEU B CA 1
ATOM 5039 C C . LEU B 1 268 ? -7.539 38.562 14.125 1 97 268 LEU B C 1
ATOM 5041 O O . LEU B 1 268 ? -8.539 38.031 14.617 1 97 268 LEU B O 1
ATOM 5045 N N . ASP B 1 269 ? -7.121 39.719 14.539 1 95.5 269 ASP B N 1
ATOM 5046 C CA . ASP B 1 269 ? -7.723 40.469 15.641 1 95.5 269 ASP B CA 1
ATOM 5047 C C . ASP B 1 269 ? -9.125 40.938 15.281 1 95.5 269 ASP B C 1
ATOM 5049 O O . ASP B 1 269 ? -9.938 41.219 16.156 1 95.5 269 ASP B O 1
ATOM 5053 N N . ARG B 1 270 ? -9.32 41.062 14.008 1 95 270 ARG B N 1
ATOM 5054 C CA . ARG B 1 270 ? -10.602 41.594 13.547 1 95 270 ARG B CA 1
ATOM 5055 C C . ARG B 1 270 ? -11.633 40.469 13.383 1 95 270 ARG B C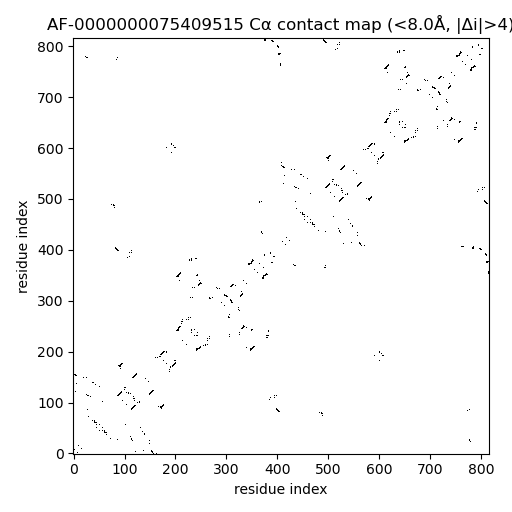 1
ATOM 5057 O O . ARG B 1 270 ? -12.805 40.75 13.133 1 95 270 ARG B O 1
ATOM 5064 N N . LEU B 1 271 ? -11.117 39.281 13.508 1 93.56 271 LEU B N 1
ATOM 5065 C CA . LEU B 1 271 ? -12.055 38.188 13.406 1 93.56 271 LEU B CA 1
ATOM 5066 C C . LEU B 1 271 ? -13.039 38.188 14.57 1 93.56 271 LEU B C 1
ATOM 5068 O O . LEU B 1 271 ? -12.703 38.656 15.664 1 93.56 271 LEU B O 1
ATOM 5072 N N . PRO B 1 272 ? -14.242 37.75 14.258 1 87.06 272 PRO B N 1
ATOM 5073 C CA . PRO B 1 272 ? -15.188 37.688 15.367 1 87.06 272 PRO B CA 1
ATOM 5074 C C . PRO B 1 272 ? -14.68 36.812 16.516 1 87.06 272 PRO B C 1
ATOM 5076 O O . PRO B 1 272 ? -13.906 35.875 16.297 1 87.06 272 PRO B O 1
ATOM 5079 N N . ASP B 1 273 ? -15.102 37.188 17.672 1 77.38 273 ASP B N 1
ATOM 5080 C CA . ASP B 1 273 ? -14.648 36.5 18.875 1 77.38 273 ASP B CA 1
ATOM 5081 C C . ASP B 1 273 ? -15.07 35.031 18.859 1 77.38 273 ASP B C 1
ATOM 5083 O O . ASP B 1 273 ? -16.219 34.719 18.562 1 77.38 273 ASP B O 1
ATOM 5087 N N . MET B 1 274 ? -14.047 34.281 18.844 1 73.88 274 MET B N 1
ATOM 5088 C CA . MET B 1 274 ? -14.297 32.844 19 1 73.88 274 MET B CA 1
ATOM 5089 C C . MET B 1 274 ? -14.445 32.469 20.484 1 73.88 274 MET B C 1
ATOM 5091 O O . MET B 1 274 ? -14.141 33.281 21.359 1 73.88 274 MET B O 1
ATOM 5095 N N . ALA B 1 275 ? -15.031 31.359 20.766 1 72.38 275 ALA B N 1
ATOM 5096 C CA . ALA B 1 275 ? -15.156 30.906 22.141 1 72.38 275 ALA B CA 1
ATOM 5097 C C . ALA B 1 275 ? -13.805 30.922 22.859 1 72.38 275 ALA B C 1
ATOM 5099 O O . ALA B 1 275 ? -12.781 30.562 22.266 1 72.38 275 ALA B O 1
ATOM 5100 N N . PRO B 1 276 ? -13.945 31.391 24.047 1 72.56 276 PRO B N 1
ATOM 5101 C CA . PRO B 1 276 ? -12.688 31.406 24.797 1 72.56 276 PRO B CA 1
ATOM 5102 C C . PRO B 1 276 ? -12.109 30.016 25.031 1 72.56 276 PRO B C 1
ATOM 5104 O O . PRO B 1 276 ? -12.852 29.031 25.078 1 72.56 276 PRO B O 1
ATOM 5107 N N . LEU B 1 277 ? -10.781 30.016 25.078 1 81 277 LEU B N 1
ATOM 5108 C CA . LEU B 1 277 ? -10.109 28.766 25.422 1 81 277 LEU B CA 1
ATOM 5109 C C . LEU B 1 277 ? -10.477 28.312 26.828 1 81 277 LEU B C 1
ATOM 5111 O O . LEU B 1 277 ? -10.664 29.156 27.719 1 81 277 LEU B O 1
ATOM 5115 N N . ALA B 1 278 ? -10.578 27.062 26.984 1 83.44 278 ALA B N 1
ATOM 5116 C CA . ALA B 1 278 ? -10.719 26.531 28.344 1 83.44 278 ALA B CA 1
ATOM 5117 C C . ALA B 1 278 ? -9.57 27.016 29.234 1 83.44 278 ALA B C 1
ATOM 5119 O O . ALA B 1 278 ? -8.422 27.094 28.797 1 83.44 278 ALA B O 1
ATOM 5120 N N . PRO B 1 279 ? -9.938 27.375 30.438 1 85.38 279 PRO B N 1
ATOM 5121 C CA . PRO B 1 279 ? -8.922 27.922 31.344 1 85.38 279 PRO B CA 1
ATOM 5122 C C . PRO B 1 279 ? -7.68 27.031 31.438 1 85.38 279 PRO B C 1
ATOM 5124 O O . PRO B 1 279 ? -6.555 27.547 31.453 1 85.38 279 PRO B O 1
ATOM 5127 N N . ALA B 1 280 ? -7.863 25.812 31.531 1 87.31 280 ALA B N 1
ATOM 5128 C CA . ALA B 1 280 ? -6.742 24.875 31.625 1 87.31 280 ALA B CA 1
ATOM 5129 C C . ALA B 1 280 ? -5.828 25 30.406 1 87.31 280 ALA B C 1
ATOM 5131 O O . ALA B 1 280 ? -4.602 24.938 30.547 1 87.31 280 ALA B O 1
ATOM 5132 N N . ILE B 1 281 ? -6.395 25.156 29.266 1 86 281 ILE B N 1
ATOM 5133 C CA . ILE B 1 281 ? -5.633 25.281 28.031 1 86 281 ILE B CA 1
ATOM 5134 C C . ILE B 1 281 ? -4.879 26.609 28.016 1 86 281 ILE B C 1
ATOM 5136 O O . ILE B 1 281 ? -3.701 26.656 27.641 1 86 281 ILE B O 1
ATOM 5140 N N . ALA B 1 282 ? -5.559 27.578 28.469 1 86 282 ALA B N 1
ATOM 5141 C CA . ALA B 1 282 ? -4.945 28.906 28.5 1 86 282 ALA B CA 1
ATOM 5142 C C . ALA B 1 282 ? -3.752 28.938 29.453 1 86 282 ALA B C 1
ATOM 5144 O O . ALA B 1 282 ? -2.701 29.5 29.125 1 86 282 ALA B O 1
ATOM 5145 N N . LEU B 1 283 ? -3.959 28.359 30.578 1 87.62 283 LEU B N 1
ATOM 5146 C CA . LEU B 1 283 ? -2.885 28.281 31.562 1 87.62 283 LEU B CA 1
ATOM 5147 C C . LEU B 1 283 ? -1.708 27.484 31.016 1 87.62 283 LEU B C 1
ATOM 5149 O O . LEU B 1 283 ? -0.551 27.859 31.219 1 87.62 283 LEU B O 1
ATOM 5153 N N . GLY B 1 284 ? -2.002 26.422 30.406 1 87.75 284 GLY B N 1
ATOM 5154 C CA . GLY B 1 284 ? -0.967 25.609 29.797 1 87.75 284 GLY B CA 1
ATOM 5155 C C . GLY B 1 284 ? -0.173 26.328 28.719 1 87.75 284 GLY B C 1
ATOM 5156 O O . GLY B 1 284 ? 1.054 26.219 28.672 1 87.75 284 GLY B O 1
ATOM 5157 N N . ARG B 1 285 ? -0.853 26.984 27.922 1 88.12 285 ARG B N 1
ATOM 5158 C CA . ARG B 1 285 ? -0.217 27.766 26.859 1 88.12 285 ARG B CA 1
ATOM 5159 C C . ARG B 1 285 ? 0.724 28.812 27.438 1 88.12 285 ARG B C 1
ATOM 5161 O O . ARG B 1 285 ? 1.843 28.984 26.953 1 88.12 285 ARG B O 1
ATOM 5168 N N . ASN B 1 286 ? 0.25 29.484 28.516 1 87.44 286 ASN B N 1
ATOM 5169 C CA . ASN B 1 286 ? 1.083 30.484 29.172 1 87.44 286 ASN B CA 1
ATOM 5170 C C . ASN B 1 286 ? 2.332 29.859 29.781 1 87.44 286 ASN B C 1
ATOM 5172 O O . ASN B 1 286 ? 3.434 30.391 29.641 1 87.44 286 ASN B O 1
ATOM 5176 N N . ALA B 1 287 ? 2.1 28.812 30.422 1 89 287 ALA B N 1
ATOM 5177 C CA . ALA B 1 287 ? 3.223 28.094 31.016 1 89 287 ALA B CA 1
ATOM 5178 C C . ALA B 1 287 ? 4.23 27.672 29.953 1 89 287 ALA B C 1
ATOM 5180 O O . ALA B 1 287 ? 5.441 27.781 30.172 1 89 287 ALA B O 1
ATOM 5181 N N . TYR B 1 288 ? 3.711 27.234 28.891 1 88.31 288 TYR B N 1
ATOM 5182 C CA . TYR B 1 288 ? 4.566 26.781 27.812 1 88.31 288 TYR B CA 1
ATOM 5183 C C . TYR B 1 288 ? 5.41 27.938 27.266 1 88.31 288 TYR B C 1
ATOM 5185 O O . TYR B 1 288 ? 6.617 27.781 27.062 1 88.31 288 TYR B O 1
ATOM 5193 N N . VAL B 1 289 ? 4.82 28.984 27 1 86.31 289 VAL B N 1
ATOM 5194 C CA . VAL B 1 289 ? 5.5 30.125 26.391 1 86.31 289 VAL B CA 1
ATOM 5195 C C . VAL B 1 289 ? 6.59 30.641 27.344 1 86.31 289 VAL B C 1
ATOM 5197 O O . VAL B 1 289 ? 7.684 31 26.906 1 86.31 289 VAL B O 1
ATOM 5200 N N . HIS B 1 290 ? 6.262 30.656 28.609 1 87.44 290 HIS B N 1
ATOM 5201 C CA . HIS B 1 290 ? 7.246 31.094 29.594 1 87.44 290 HIS B CA 1
ATOM 5202 C C . HIS B 1 290 ? 8.43 30.125 29.656 1 87.44 290 HIS B C 1
ATOM 5204 O O . HIS B 1 290 ? 9.578 30.562 29.719 1 87.44 290 HIS B O 1
ATOM 5210 N N . ARG B 1 291 ? 8.125 28.938 29.656 1 85.81 291 ARG B N 1
ATOM 5211 C CA . ARG B 1 291 ? 9.188 27.938 29.656 1 85.81 291 ARG B CA 1
ATOM 5212 C C . ARG B 1 291 ? 10.039 28.047 28.406 1 85.81 291 ARG B C 1
ATOM 5214 O O . ARG B 1 291 ? 11.273 27.969 28.469 1 85.81 291 ARG B O 1
ATOM 5221 N N . ALA B 1 292 ? 9.359 28.156 27.281 1 83.31 292 ALA B N 1
ATOM 5222 C CA . ALA B 1 292 ? 10.062 28.266 26.016 1 83.31 292 ALA B CA 1
ATOM 5223 C C . ALA B 1 292 ? 10.977 29.484 26 1 83.31 292 ALA B C 1
ATOM 5225 O O . ALA B 1 292 ? 12.094 29.422 25.469 1 83.31 292 ALA B O 1
ATOM 5226 N N . ALA B 1 293 ? 10.523 30.5 26.547 1 83.31 293 ALA B N 1
ATOM 5227 C CA . ALA B 1 293 ? 11.328 31.719 26.641 1 83.31 293 ALA B CA 1
ATOM 5228 C C . ALA B 1 293 ? 12.539 31.516 27.531 1 83.31 293 ALA B C 1
ATOM 5230 O O . ALA B 1 293 ? 13.648 31.922 27.203 1 83.31 293 ALA B O 1
ATOM 5231 N N . ALA B 1 294 ? 12.297 30.859 28.609 1 84.06 294 ALA B N 1
ATOM 5232 C CA . ALA B 1 294 ? 13.375 30.594 29.562 1 84.06 294 ALA B CA 1
ATOM 5233 C C . ALA B 1 294 ? 14.453 29.719 28.953 1 84.06 294 ALA B C 1
ATOM 5235 O O . ALA B 1 294 ? 15.633 29.859 29.25 1 84.06 294 ALA B O 1
ATOM 5236 N N . GLU B 1 295 ? 14.031 28.906 28.078 1 81.56 295 GLU B N 1
ATOM 5237 C CA . GLU B 1 295 ? 14.961 27.969 27.469 1 81.56 295 GLU B CA 1
ATOM 5238 C C . GLU B 1 295 ? 15.555 28.531 26.188 1 81.56 295 GLU B C 1
ATOM 5240 O O . GLU B 1 295 ? 16.344 27.859 25.516 1 81.56 295 GLU B O 1
ATOM 5245 N N . GLY B 1 296 ? 15.109 29.688 25.812 1 76.94 296 GLY B N 1
ATOM 5246 C CA . GLY B 1 296 ? 15.664 30.359 24.641 1 76.94 296 GLY B CA 1
ATOM 5247 C C . GLY B 1 296 ? 15.023 29.906 23.328 1 76.94 296 GLY B C 1
ATOM 5248 O O . GLY B 1 296 ? 15.562 30.141 22.25 1 76.94 296 GLY B O 1
ATOM 5249 N N . LEU B 1 297 ? 13.883 29.281 23.438 1 77 297 LEU B N 1
ATOM 5250 C CA . LEU B 1 297 ? 13.18 28.781 22.25 1 77 297 LEU B CA 1
ATOM 5251 C C . LEU B 1 297 ? 12.344 29.891 21.625 1 77 297 LEU B C 1
ATOM 5253 O O . LEU B 1 297 ? 12.008 29.812 20.438 1 77 297 LEU B O 1
ATOM 5257 N N . VAL B 1 298 ? 11.969 30.844 22.422 1 81.19 298 VAL B N 1
ATOM 5258 C CA . VAL B 1 298 ? 11.227 32.031 21.953 1 81.19 298 VAL B CA 1
ATOM 5259 C C . VAL B 1 298 ? 12.07 33.281 22.156 1 81.19 298 VAL B C 1
ATOM 5261 O O . VAL B 1 298 ? 12.672 33.469 23.219 1 81.19 298 VAL B O 1
ATOM 5264 N N . SER B 1 299 ? 12.188 34 21.125 1 78 299 SER B N 1
ATOM 5265 C CA . SER B 1 299 ? 13.133 35.125 21.125 1 78 299 SER B CA 1
ATOM 5266 C C . SER B 1 299 ? 12.445 36.438 21.531 1 78 299 SER B C 1
ATOM 5268 O O . SER B 1 299 ? 13.117 37.406 21.875 1 78 299 SER B O 1
ATOM 5270 N N . ARG B 1 300 ? 11.289 36.562 21.375 1 82.12 300 ARG B N 1
ATOM 5271 C CA . ARG B 1 300 ? 10.531 37.781 21.688 1 82.12 300 ARG B CA 1
ATOM 5272 C C . ARG B 1 300 ? 9.234 37.438 22.406 1 82.12 300 ARG B C 1
ATOM 5274 O O . ARG B 1 300 ? 8.797 36.281 22.406 1 82.12 300 ARG B O 1
ATOM 5281 N N . PRO B 1 301 ? 8.68 38.375 23.078 1 80.38 301 PRO B N 1
ATOM 5282 C CA . PRO B 1 301 ? 7.375 38.125 23.703 1 80.38 301 PRO B CA 1
ATOM 5283 C C . PRO B 1 301 ? 6.332 37.625 22.703 1 80.38 301 PRO B C 1
ATOM 5285 O O . PRO B 1 301 ? 6.305 38.062 21.562 1 80.38 301 PRO B O 1
ATOM 5288 N N . ALA B 1 302 ? 5.535 36.688 23.203 1 89.06 302 ALA B N 1
ATOM 5289 C CA . ALA B 1 302 ? 4.488 36.125 22.344 1 89.06 302 ALA B CA 1
ATOM 5290 C C . ALA B 1 302 ? 3.463 37.188 21.969 1 89.06 302 ALA B C 1
ATOM 5292 O O . ALA B 1 302 ? 3.152 38.062 22.781 1 89.06 302 ALA B O 1
ATOM 5293 N N . THR B 1 303 ? 2.963 37.156 20.828 1 90.38 303 THR B N 1
ATOM 5294 C CA . THR B 1 303 ? 2.016 38.125 20.281 1 90.38 303 THR B CA 1
ATOM 5295 C C . THR B 1 303 ? 0.631 37.5 20.125 1 90.38 303 THR B C 1
ATOM 5297 O O . THR B 1 303 ? 0.433 36.594 19.297 1 90.38 303 THR B O 1
ATOM 5300 N N . PRO B 1 304 ? -0.28 37.906 20.922 1 91.19 304 PRO B N 1
ATOM 5301 C CA . PRO B 1 304 ? -1.652 37.438 20.703 1 91.19 304 PRO B CA 1
ATOM 5302 C C . PRO B 1 304 ? -2.266 38 19.422 1 91.19 304 PRO B C 1
ATOM 5304 O O . PRO B 1 304 ? -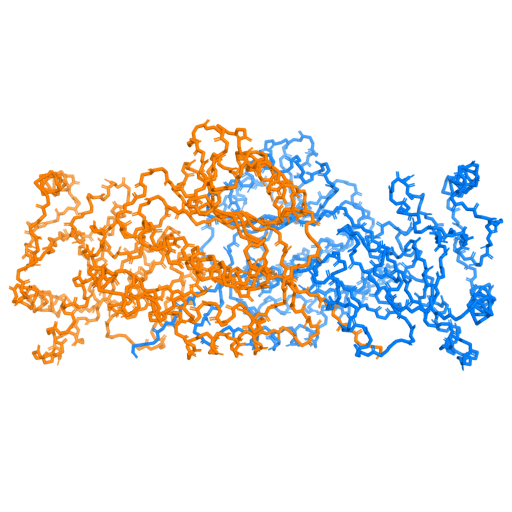2.008 39.156 19.062 1 91.19 304 PRO B O 1
ATOM 5307 N N . ALA B 1 305 ? -2.961 37.281 18.766 1 93.25 305 ALA B N 1
ATOM 5308 C CA . ALA B 1 305 ? -3.695 37.625 17.547 1 93.25 305 ALA B CA 1
ATOM 5309 C C . ALA B 1 305 ? -5 36.844 17.438 1 93.25 305 ALA B C 1
ATOM 5311 O O . ALA B 1 305 ? -5.023 35.75 16.891 1 93.25 305 ALA B O 1
ATOM 5312 N N . GLY B 1 306 ? -6.094 37.5 17.906 1 91.81 306 GLY B N 1
ATOM 5313 C CA . GLY B 1 306 ? -7.336 36.75 17.984 1 91.81 306 GLY B CA 1
ATOM 5314 C C . GLY B 1 306 ? -7.211 35.469 18.797 1 91.81 306 GLY B C 1
ATOM 5315 O O . GLY B 1 306 ? -6.773 35.5 19.938 1 91.81 306 GLY B O 1
ATOM 5316 N N . PRO B 1 307 ? -7.551 34.312 18.141 1 90.19 307 PRO B N 1
ATOM 5317 C CA . PRO B 1 307 ? -7.488 33.031 18.875 1 90.19 307 PRO B CA 1
ATOM 5318 C C . PRO B 1 307 ? -6.086 32.438 18.875 1 90.19 307 PRO B C 1
ATOM 5320 O O . PRO B 1 307 ? -5.879 31.359 19.438 1 90.19 307 PRO B O 1
ATOM 5323 N N . ILE B 1 308 ? -5.188 33.094 18.281 1 94.19 308 ILE B N 1
ATOM 5324 C CA . ILE B 1 308 ? -3.867 32.5 18.062 1 94.19 308 ILE B CA 1
ATOM 5325 C C . ILE B 1 308 ? -2.832 33.25 18.891 1 94.19 308 ILE B C 1
ATOM 5327 O O . ILE B 1 308 ? -2.975 34.469 19.109 1 94.19 308 ILE B O 1
ATOM 5331 N N . LEU B 1 309 ? -1.956 32.562 19.438 1 93.31 309 LEU B N 1
ATOM 5332 C CA . LEU B 1 309 ? -0.774 33.125 20.062 1 93.31 309 LEU B CA 1
ATOM 5333 C C . LEU B 1 309 ? 0.483 32.812 19.266 1 93.31 309 LEU B C 1
ATOM 5335 O O . LEU B 1 309 ? 0.832 31.641 19.094 1 93.31 309 LEU B O 1
ATOM 5339 N N . PHE B 1 310 ? 1.165 33.844 18.75 1 93.25 310 PHE B N 1
ATOM 5340 C CA . PHE B 1 310 ? 2.391 33.656 17.984 1 93.25 310 PHE B CA 1
ATOM 5341 C C . PHE B 1 310 ? 3.615 33.75 18.891 1 93.25 310 PHE B C 1
ATOM 5343 O O . PHE B 1 310 ? 3.717 34.656 19.719 1 93.25 310 PHE B O 1
ATOM 5350 N N . ALA B 1 311 ? 4.438 32.781 18.766 1 90.75 311 ALA B N 1
ATOM 5351 C CA . ALA B 1 311 ? 5.699 32.781 19.5 1 90.75 311 ALA B CA 1
ATOM 5352 C C . ALA B 1 311 ? 6.891 32.688 18.562 1 90.75 311 ALA B C 1
ATOM 5354 O O . ALA B 1 311 ? 7.133 31.641 17.969 1 90.75 311 ALA B O 1
ATOM 5355 N N . HIS B 1 312 ? 7.664 33.75 18.422 1 88.19 312 HIS B N 1
ATOM 5356 C CA . HIS B 1 312 ? 8.773 33.781 17.484 1 88.19 312 HIS B CA 1
ATOM 5357 C C . HIS B 1 312 ? 9.945 32.938 17.969 1 88.19 312 HIS B C 1
ATOM 5359 O O . HIS B 1 312 ? 10.422 33.125 19.094 1 88.19 312 HIS B O 1
ATOM 5365 N N . ALA B 1 313 ? 10.242 31.938 17.125 1 76.56 313 ALA B N 1
ATOM 5366 C CA . ALA B 1 313 ? 11.344 31.031 17.438 1 76.56 313 ALA B CA 1
ATOM 5367 C C . ALA B 1 313 ? 12.484 31.172 16.422 1 76.56 313 ALA B C 1
ATOM 5369 O O . ALA B 1 313 ? 12.273 31.016 15.227 1 76.56 313 ALA B O 1
ATOM 5370 N N . PRO B 1 314 ? 13.742 31.734 16.844 1 63.06 314 PRO B N 1
ATOM 5371 C CA . PRO B 1 314 ? 14.836 31.953 15.891 1 63.06 314 PRO B CA 1
ATOM 5372 C C . PRO B 1 314 ? 15.242 30.672 15.164 1 63.06 314 PRO B C 1
ATOM 5374 O O . PRO B 1 314 ? 15.789 30.719 14.062 1 63.06 314 PRO B O 1
ATOM 5377 N N . LYS B 1 315 ? 15.266 29.547 15.867 1 61.59 315 LYS B N 1
ATOM 5378 C CA . LYS B 1 315 ? 15.656 28.281 15.242 1 61.59 315 LYS B CA 1
ATOM 5379 C C . LYS B 1 315 ? 14.484 27.312 15.18 1 61.59 315 LYS B C 1
ATOM 5381 O O . LYS B 1 315 ? 13.57 27.391 16 1 61.59 315 LYS B O 1
ATOM 5386 N N . PRO B 1 316 ? 14.422 26.703 13.953 1 54.44 316 PRO B N 1
ATOM 5387 C CA . PRO B 1 316 ? 13.336 25.719 13.867 1 54.44 316 PRO B CA 1
ATOM 5388 C C . PRO B 1 316 ? 13.188 24.891 15.141 1 54.44 316 PRO B C 1
ATOM 5390 O O . PRO B 1 316 ? 14.148 24.266 15.594 1 54.44 316 PRO B O 1
ATOM 5393 N N . VAL B 1 317 ? 12.727 25.5 16.094 1 52.66 317 VAL B N 1
ATOM 5394 C CA . VAL B 1 317 ? 12.539 24.672 17.266 1 52.66 317 VAL B CA 1
ATOM 5395 C C . VAL B 1 317 ? 11.672 23.469 16.922 1 52.66 317 VAL B C 1
ATOM 5397 O O . VAL B 1 317 ? 10.703 23.578 16.156 1 52.66 317 VAL B O 1
ATOM 5400 N N . ASP B 1 318 ? 12.273 22.406 16.453 1 48.47 318 ASP B N 1
ATOM 5401 C CA . ASP B 1 318 ? 11.367 21.266 16.406 1 48.47 318 ASP B CA 1
ATOM 5402 C C . ASP B 1 318 ? 10.359 21.312 17.547 1 48.47 318 ASP B C 1
ATOM 5404 O O . ASP B 1 318 ? 10.719 21.094 18.703 1 48.47 318 ASP B O 1
ATOM 5408 N N . GLY B 1 319 ? 9.688 22.344 17.609 1 45.56 319 GLY B N 1
ATOM 5409 C CA . GLY B 1 319 ? 8.68 22.406 18.656 1 45.56 319 GLY B CA 1
ATOM 5410 C C . GLY B 1 319 ? 8.352 21.062 19.266 1 45.56 319 GLY B C 1
ATOM 5411 O O . GLY B 1 319 ? 7.641 20.984 20.266 1 45.56 319 GLY B O 1
ATOM 5412 N N . GLN B 1 320 ? 8.359 20 18.438 1 47.84 320 GLN B N 1
ATOM 5413 C CA . GLN B 1 320 ? 7.836 18.703 18.859 1 47.84 320 GLN B CA 1
ATOM 5414 C C . GLN B 1 320 ? 8.695 18.094 19.953 1 47.84 320 GLN B C 1
ATOM 5416 O O . GLN B 1 320 ? 8.203 17.328 20.781 1 47.84 320 GLN B O 1
ATOM 5421 N N . GLN B 1 321 ? 10.008 18.422 19.828 1 47.16 321 GLN B N 1
ATOM 5422 C CA . GLN B 1 321 ? 10.758 17.875 20.953 1 47.16 321 GLN B CA 1
ATOM 5423 C C . GLN B 1 321 ? 10.195 18.359 22.281 1 47.16 321 GLN B C 1
ATOM 5425 O O . GLN B 1 321 ? 10.414 17.75 23.312 1 47.16 321 GLN B O 1
ATOM 5430 N N . TRP B 1 322 ? 9.562 19.438 22.25 1 50.91 322 TRP B N 1
ATOM 5431 C CA . TRP B 1 322 ? 9.266 19.953 23.578 1 50.91 322 TRP B CA 1
ATOM 5432 C C . TRP B 1 322 ? 7.785 19.797 23.906 1 50.91 322 TRP B C 1
ATOM 5434 O O . TRP B 1 322 ? 7.289 20.391 24.875 1 50.91 322 TRP B O 1
ATOM 5444 N N . GLY B 1 323 ? 7.168 18.984 23.203 1 66.88 323 GLY B N 1
ATOM 5445 C CA . GLY B 1 323 ? 5.793 18.781 23.641 1 66.88 323 GLY B CA 1
ATOM 5446 C C . GLY B 1 323 ? 4.902 19.969 23.375 1 66.88 323 GLY B C 1
ATOM 5447 O O . GLY B 1 323 ? 4.676 20.797 24.266 1 66.88 323 GLY B O 1
ATOM 5448 N N . HIS B 1 324 ? 4.438 20.375 22.25 1 81.56 324 HIS B N 1
ATOM 5449 C CA . HIS B 1 324 ? 3.547 21.484 21.906 1 81.56 324 HIS B CA 1
ATOM 5450 C C . HIS B 1 324 ? 2.297 21.469 22.781 1 81.56 324 HIS B C 1
ATOM 5452 O O . HIS B 1 324 ? 1.735 20.406 23.062 1 81.56 324 HIS B O 1
ATOM 5458 N N . CYS B 1 325 ? 1.906 22.672 23.281 1 84.19 325 CYS B N 1
ATOM 5459 C CA . CYS B 1 325 ? 0.82 22.781 24.25 1 84.19 325 CYS B CA 1
ATOM 5460 C C . CYS B 1 325 ? -0.532 22.828 23.547 1 84.19 325 CYS B C 1
ATOM 5462 O O . CYS B 1 325 ? -1.576 22.734 24.188 1 84.19 325 CYS B O 1
ATOM 5464 N N . PHE B 1 326 ? -0.593 22.938 22.219 1 88.12 326 PHE B N 1
ATOM 5465 C CA . PHE B 1 326 ? -1.831 23.109 21.469 1 88.12 326 PHE B CA 1
ATOM 5466 C C . PHE B 1 326 ? -2.529 24.406 21.844 1 88.12 326 PHE B C 1
ATOM 5468 O O . PHE B 1 326 ? -1.874 25.406 22.125 1 88.12 326 PHE B O 1
ATOM 5475 N N . GLY B 1 327 ? -3.709 24.625 21.578 1 89.25 327 GLY B N 1
ATOM 5476 C CA . GLY B 1 327 ? -4.492 25.75 22.031 1 89.25 327 GLY B CA 1
ATOM 5477 C C . GLY B 1 327 ? -4.246 27.016 21.219 1 89.25 327 GLY B C 1
ATOM 5478 O O . GLY B 1 327 ? -4.262 28.125 21.766 1 89.25 327 GLY B O 1
ATOM 5479 N N . GLY B 1 328 ? -3.832 26.828 20.016 1 92.88 328 GLY B N 1
ATOM 5480 C CA . GLY B 1 328 ? -3.693 27.984 19.141 1 92.88 328 GLY B CA 1
ATOM 5481 C C . GLY B 1 328 ? -2.307 28.594 19.172 1 92.88 328 GLY B C 1
ATOM 5482 O O . GLY B 1 328 ? -2.109 29.719 18.703 1 92.88 328 GLY B O 1
ATOM 5483 N N . LEU B 1 329 ? -1.42 27.906 19.766 1 92.31 329 LEU B N 1
ATOM 5484 C CA . LEU B 1 329 ? -0.048 28.406 19.766 1 92.31 329 LEU B CA 1
ATOM 5485 C C . LEU B 1 329 ? 0.637 28.094 18.438 1 92.31 329 LEU B C 1
ATOM 5487 O O . LEU B 1 329 ? 0.617 26.953 17.969 1 92.31 329 LEU B O 1
ATOM 5491 N N . VAL B 1 330 ? 1.223 29.078 17.844 1 92.88 330 VAL B N 1
ATOM 5492 C CA . VAL B 1 330 ? 1.948 28.922 16.578 1 92.88 330 VAL B CA 1
ATOM 5493 C C . VAL B 1 330 ? 3.342 29.531 16.703 1 92.88 330 VAL B C 1
ATOM 5495 O O . VAL B 1 330 ? 3.477 30.734 16.953 1 92.88 330 VAL B O 1
ATOM 5498 N N . HIS B 1 331 ? 4.309 28.703 16.578 1 91 331 HIS B N 1
ATOM 5499 C CA . HIS B 1 331 ? 5.66 29.25 16.5 1 91 331 HIS B CA 1
ATOM 5500 C C . HIS B 1 331 ? 5.891 29.938 15.148 1 91 331 HIS B C 1
ATOM 5502 O O . HIS B 1 331 ? 5.27 29.578 14.148 1 91 331 HIS B O 1
ATOM 5508 N N . VAL B 1 332 ? 6.773 30.906 15.188 1 92.5 332 VAL B N 1
ATOM 5509 C CA . VAL B 1 332 ? 7.016 31.672 13.969 1 92.5 332 VAL B CA 1
ATOM 5510 C C . VAL B 1 332 ? 8.508 31.656 13.633 1 92.5 332 VAL B C 1
ATOM 5512 O O . VAL B 1 332 ? 9.344 31.891 14.508 1 92.5 332 VAL B O 1
ATOM 5515 N N . ALA B 1 333 ? 8.789 31.328 12.461 1 90.75 333 ALA B N 1
ATOM 5516 C CA . ALA B 1 333 ? 10.141 31.422 11.906 1 90.75 333 ALA B CA 1
ATOM 5517 C C . ALA B 1 333 ? 10.125 32.156 10.57 1 90.75 333 ALA B C 1
ATOM 5519 O O . ALA B 1 333 ? 9.062 32.438 10.016 1 90.75 333 ALA B O 1
ATOM 5520 N N . ARG B 1 334 ? 11.32 32.562 10.141 1 91.5 334 ARG B N 1
ATOM 5521 C CA . ARG B 1 334 ? 11.461 33.281 8.875 1 91.5 334 ARG B CA 1
ATOM 5522 C C . ARG B 1 334 ? 12.602 32.688 8.047 1 91.5 334 ARG B C 1
ATOM 5524 O O . ARG B 1 334 ? 13.531 32.094 8.594 1 91.5 334 ARG B O 1
ATOM 5531 N N . GLY B 1 335 ? 12.477 32.812 6.77 1 91.06 335 GLY B N 1
ATOM 5532 C CA . GLY B 1 335 ? 13.539 32.438 5.848 1 91.06 335 GLY B CA 1
ATOM 5533 C C . GLY B 1 335 ? 13.383 33.062 4.477 1 91.06 335 GLY B C 1
ATOM 5534 O O . GLY B 1 335 ? 12.297 33.531 4.121 1 91.06 335 GLY B O 1
ATOM 5535 N N . PRO B 1 336 ? 14.445 33.094 3.727 1 93.12 336 PRO B N 1
ATOM 5536 C CA . PRO B 1 336 ? 14.445 33.812 2.461 1 93.12 336 PRO B CA 1
ATOM 5537 C C . PRO B 1 336 ? 13.727 33.062 1.341 1 93.12 336 PRO B C 1
ATOM 5539 O O . PRO B 1 336 ? 13.367 33.688 0.322 1 93.12 336 PRO B O 1
ATOM 5542 N N . SER B 1 337 ? 13.594 31.781 1.52 1 92.88 337 SER B N 1
ATOM 5543 C CA . SER B 1 337 ? 13 30.984 0.459 1 92.88 337 SER B CA 1
ATOM 5544 C C . SER B 1 337 ? 12.375 29.703 1.019 1 92.88 337 SER B C 1
ATOM 5546 O O . SER B 1 337 ? 12.539 29.391 2.199 1 92.88 337 SER B O 1
ATOM 5548 N N . LEU B 1 338 ? 11.602 29.031 0.165 1 91.56 338 LEU B N 1
ATOM 5549 C CA . LEU B 1 338 ? 10.992 27.766 0.547 1 91.56 338 LEU B CA 1
ATOM 5550 C C . LEU B 1 338 ? 12.062 26.719 0.885 1 91.56 338 LEU B C 1
ATOM 5552 O O . LEU B 1 338 ? 11.797 25.766 1.615 1 91.56 338 LEU B O 1
ATOM 5556 N N . ALA B 1 339 ? 13.234 26.906 0.333 1 88.75 339 ALA B N 1
ATOM 5557 C CA . ALA B 1 339 ? 14.336 26.016 0.67 1 88.75 339 ALA B CA 1
ATOM 5558 C C . ALA B 1 339 ? 14.641 26.062 2.166 1 88.75 339 ALA B C 1
ATOM 5560 O O . ALA B 1 339 ? 15.062 25.062 2.748 1 88.75 339 ALA B O 1
ATOM 5561 N N . THR B 1 340 ? 14.398 27.219 2.734 1 86.75 340 THR B N 1
ATOM 5562 C CA . THR B 1 340 ? 14.57 27.344 4.176 1 86.75 340 THR B CA 1
ATOM 5563 C C . THR B 1 340 ? 13.594 26.438 4.918 1 86.75 340 THR B C 1
ATOM 5565 O O . THR B 1 340 ? 13.938 25.844 5.938 1 86.75 340 THR B O 1
ATOM 5568 N N . VAL B 1 341 ? 12.406 26.344 4.406 1 88.12 341 VAL B N 1
ATOM 5569 C CA . VAL B 1 341 ? 11.391 25.484 5.012 1 88.12 341 VAL B CA 1
ATOM 5570 C C . VAL B 1 341 ? 11.867 24.031 5.027 1 88.12 341 VAL B C 1
ATOM 5572 O O . VAL B 1 341 ? 11.664 23.312 6.008 1 88.12 341 VAL B O 1
ATOM 5575 N N . ALA B 1 342 ? 12.531 23.609 3.986 1 89.19 342 ALA B N 1
ATOM 5576 C CA . ALA B 1 342 ? 13.039 22.234 3.861 1 89.19 342 ALA B CA 1
ATOM 5577 C C . ALA B 1 342 ? 13.945 21.891 5.035 1 89.19 342 ALA B C 1
ATOM 5579 O O . ALA B 1 342 ? 13.953 20.734 5.496 1 89.19 342 ALA B O 1
ATOM 5580 N N . SER B 1 343 ? 14.633 22.859 5.523 1 85.19 343 SER B N 1
ATOM 5581 C CA . SER B 1 343 ? 15.594 22.609 6.598 1 85.19 343 SER B CA 1
ATOM 5582 C C . SER B 1 343 ? 14.891 22.344 7.918 1 85.19 343 SER B C 1
ATOM 5584 O O . SER B 1 343 ? 15.492 21.812 8.852 1 85.19 343 SER B O 1
ATOM 5586 N N . PHE B 1 344 ? 13.602 22.672 7.977 1 85.31 344 PHE B N 1
ATOM 5587 C CA . PHE B 1 344 ? 12.82 22.469 9.195 1 85.31 344 PHE B CA 1
ATOM 5588 C C . PHE B 1 344 ? 12.109 21.109 9.164 1 85.31 344 PHE B C 1
ATOM 5590 O O . PHE B 1 344 ? 11.617 20.641 10.188 1 85.31 344 PHE B O 1
ATOM 5597 N N . ILE B 1 345 ? 12.086 20.516 8.047 1 90.25 345 ILE B N 1
ATOM 5598 C CA . ILE B 1 345 ? 11.227 19.359 7.848 1 90.25 345 ILE B CA 1
ATOM 5599 C C . ILE B 1 345 ? 11.883 18.109 8.422 1 90.25 345 ILE B C 1
ATOM 5601 O O . ILE B 1 345 ? 13.062 17.844 8.164 1 90.25 345 ILE B O 1
ATOM 5605 N N . GLN B 1 346 ? 11.164 17.453 9.211 1 88.25 346 GLN B N 1
ATOM 5606 C CA . GLN B 1 346 ? 11.516 16.141 9.75 1 88.25 346 GLN B CA 1
ATOM 5607 C C . GLN B 1 346 ? 10.508 15.086 9.312 1 88.25 346 GLN B C 1
ATOM 5609 O O . GLN B 1 346 ? 9.461 15.414 8.75 1 88.25 346 GLN B O 1
ATOM 5614 N N . ARG B 1 347 ? 10.805 13.875 9.625 1 87.44 347 ARG B N 1
ATOM 5615 C CA . ARG B 1 347 ? 9.984 12.742 9.195 1 87.44 347 ARG B CA 1
ATOM 5616 C C . ARG B 1 347 ? 8.555 12.875 9.719 1 87.44 347 ARG B C 1
ATOM 5618 O O . ARG B 1 347 ? 7.605 12.5 9.023 1 87.44 347 ARG B O 1
ATOM 5625 N N . ARG B 1 348 ? 8.352 13.438 10.805 1 90.19 348 ARG B N 1
ATOM 5626 C CA . ARG B 1 348 ? 7.047 13.477 11.453 1 90.19 348 ARG B CA 1
ATOM 5627 C C . ARG B 1 348 ? 6.16 14.547 10.828 1 90.19 348 ARG B C 1
ATOM 5629 O O . ARG B 1 348 ? 4.953 14.586 11.086 1 90.19 348 ARG B O 1
ATOM 5636 N N . HIS B 1 349 ? 6.73 15.453 10.086 1 92.94 349 HIS B N 1
ATOM 5637 C CA . HIS B 1 349 ? 5.938 16.516 9.484 1 92.94 349 HIS B CA 1
ATOM 5638 C C . HIS B 1 349 ? 5.066 15.984 8.352 1 92.94 349 HIS B C 1
ATOM 5640 O O . HIS B 1 349 ? 5.574 15.367 7.41 1 92.94 349 HIS B O 1
ATOM 5646 N N . GLN B 1 350 ? 3.84 16.281 8.43 1 95.12 350 GLN B N 1
ATOM 5647 C CA . GLN B 1 350 ? 2.855 15.695 7.52 1 95.12 350 GLN B CA 1
ATOM 5648 C C . GLN B 1 350 ? 2.389 16.719 6.488 1 95.12 350 GLN B C 1
ATOM 5650 O O . GLN B 1 350 ? 2.455 16.469 5.281 1 95.12 350 GLN B O 1
ATOM 5655 N N . THR B 1 351 ? 1.873 17.859 6.973 1 96.94 351 THR B N 1
ATOM 5656 C CA . THR B 1 351 ? 1.167 18.812 6.125 1 96.94 351 THR B CA 1
ATOM 5657 C C . THR B 1 351 ? 1.88 20.172 6.125 1 96.94 351 THR B C 1
ATOM 5659 O O . THR B 1 351 ? 2.324 20.641 7.172 1 96.94 351 THR B O 1
ATOM 5662 N N . LEU B 1 352 ? 2.055 20.703 5 1 97.12 352 LEU B N 1
ATOM 5663 C CA . LEU B 1 352 ? 2.41 22.109 4.82 1 97.12 352 LEU B CA 1
ATOM 5664 C C . LEU B 1 352 ? 1.236 22.906 4.254 1 97.12 352 LEU B C 1
ATOM 5666 O O . LEU B 1 352 ? 0.871 22.734 3.09 1 97.12 352 LEU B O 1
ATOM 5670 N N . CYS B 1 353 ? 0.675 23.688 5.082 1 97.94 353 CYS B N 1
ATOM 5671 C CA . CYS B 1 353 ? -0.245 24.688 4.543 1 97.94 353 CYS B CA 1
ATOM 5672 C C . CYS B 1 353 ? 0.514 25.812 3.857 1 97.94 353 CYS B C 1
ATOM 5674 O O . CYS B 1 353 ? 1.547 26.266 4.355 1 97.94 353 CYS B O 1
ATOM 5676 N N . HIS B 1 354 ? -0.025 26.219 2.729 1 98.38 354 HIS B N 1
ATOM 5677 C CA . HIS B 1 354 ? 0.78 27.203 2.018 1 98.38 354 HIS B CA 1
ATOM 5678 C C . HIS B 1 354 ? -0.082 28.344 1.498 1 98.38 354 HIS B C 1
ATOM 5680 O O . HIS B 1 354 ? -1.271 28.156 1.229 1 98.38 354 HIS B O 1
ATOM 5686 N N . PHE B 1 355 ? 0.483 29.516 1.381 1 98.56 355 PHE B N 1
ATOM 5687 C CA . PHE B 1 355 ? -0.121 30.703 0.779 1 98.56 355 PHE B CA 1
ATOM 5688 C C . PHE B 1 355 ? 0.917 31.5 0.01 1 98.56 355 PHE B C 1
ATOM 5690 O O . PHE B 1 355 ? 1.983 31.828 0.542 1 98.56 355 PHE B O 1
ATOM 5697 N N . GLY B 1 356 ? 0.607 31.75 -1.212 1 97.88 356 GLY B N 1
ATOM 5698 C CA . GLY B 1 356 ? 1.426 32.688 -1.967 1 97.88 356 GLY B CA 1
ATOM 5699 C C . GLY B 1 356 ? 2.512 32 -2.781 1 97.88 356 GLY B C 1
ATOM 5700 O O . GLY B 1 356 ? 3.469 32.656 -3.209 1 97.88 356 GLY B O 1
ATOM 5701 N N . PHE B 1 357 ? 2.475 30.734 -2.949 1 97.31 357 PHE B N 1
ATOM 5702 C CA . PHE B 1 357 ? 3.432 29.984 -3.758 1 97.31 357 PHE B CA 1
ATOM 5703 C C . PHE B 1 357 ? 2.746 29.344 -4.965 1 97.31 357 PHE B C 1
ATOM 5705 O O . PHE B 1 357 ? 1.572 28.984 -4.895 1 97.31 357 PHE B O 1
ATOM 5712 N N . ASP B 1 358 ? 3.447 29.234 -6.004 1 96.06 358 ASP B N 1
ATOM 5713 C CA . ASP B 1 358 ? 2.861 28.578 -7.168 1 96.06 358 ASP B CA 1
ATOM 5714 C C . ASP B 1 358 ? 3.201 27.094 -7.18 1 96.06 358 ASP B C 1
ATOM 5716 O O . ASP B 1 358 ? 3.918 26.594 -6.305 1 96.06 358 ASP B O 1
ATOM 5720 N N . GLN B 1 359 ? 2.635 26.438 -8.062 1 95.44 359 GLN B N 1
ATOM 5721 C CA . GLN B 1 359 ? 2.75 24.984 -8.141 1 95.44 359 GLN B CA 1
ATOM 5722 C C . GLN B 1 359 ? 4.203 24.547 -8.32 1 95.44 359 GLN B C 1
ATOM 5724 O O . GLN B 1 359 ? 4.641 23.562 -7.742 1 95.44 359 GLN B O 1
ATOM 5729 N N . ALA B 1 360 ? 4.93 25.234 -9.172 1 96.12 360 ALA B N 1
ATOM 5730 C CA . ALA B 1 360 ? 6.316 24.875 -9.461 1 96.12 360 ALA B CA 1
ATOM 5731 C C . ALA B 1 360 ? 7.18 24.984 -8.203 1 96.12 360 ALA B C 1
ATOM 5733 O O . ALA B 1 360 ? 8.039 24.125 -7.965 1 96.12 360 ALA B O 1
ATOM 5734 N N . GLU B 1 361 ? 6.988 26.016 -7.414 1 96.12 361 GLU B N 1
ATOM 5735 C CA . GLU B 1 361 ? 7.73 26.203 -6.172 1 96.12 361 GLU B CA 1
ATOM 5736 C C . GLU B 1 361 ? 7.461 25.078 -5.184 1 96.12 361 GLU B C 1
ATOM 5738 O O . GLU B 1 361 ? 8.383 24.562 -4.551 1 96.12 361 GLU B O 1
ATOM 5743 N N . LEU B 1 362 ? 6.211 24.75 -5.086 1 97.38 362 LEU B N 1
ATOM 5744 C CA . LEU B 1 362 ? 5.828 23.688 -4.164 1 97.38 362 LEU B CA 1
ATOM 5745 C C . LEU B 1 362 ? 6.375 22.344 -4.625 1 97.38 362 LEU B C 1
ATOM 5747 O O . LEU B 1 362 ? 6.883 21.562 -3.816 1 97.38 362 LEU B O 1
ATOM 5751 N N . ALA B 1 363 ? 6.262 22.109 -5.898 1 96.25 363 ALA B N 1
ATOM 5752 C CA . ALA B 1 363 ? 6.805 20.875 -6.457 1 96.25 363 ALA B CA 1
ATOM 5753 C C . ALA B 1 363 ? 8.312 20.781 -6.227 1 96.25 363 ALA B C 1
ATOM 5755 O O . ALA B 1 363 ? 8.844 19.703 -5.957 1 96.25 363 ALA B O 1
ATOM 5756 N N . ALA B 1 364 ? 8.992 21.906 -6.375 1 95.94 364 ALA B N 1
ATOM 5757 C CA . ALA B 1 364 ? 10.43 21.938 -6.141 1 95.94 364 ALA B CA 1
ATOM 5758 C C . ALA B 1 364 ? 10.766 21.578 -4.695 1 95.94 364 ALA B C 1
ATOM 5760 O O . ALA B 1 364 ? 11.766 20.922 -4.43 1 95.94 364 ALA B O 1
ATOM 5761 N N . LEU B 1 365 ? 9.922 22.047 -3.807 1 96.12 365 LEU B N 1
ATOM 5762 C CA . LEU B 1 365 ? 10.109 21.703 -2.402 1 96.12 365 LEU B CA 1
ATOM 5763 C C . LEU B 1 365 ? 9.961 20.203 -2.184 1 96.12 365 LEU B C 1
ATOM 5765 O O . LEU B 1 365 ? 10.781 19.578 -1.509 1 96.12 365 LEU B O 1
ATOM 5769 N N . VAL B 1 366 ? 8.922 19.609 -2.764 1 95.94 366 VAL B N 1
ATOM 5770 C CA . VAL B 1 366 ? 8.688 18.172 -2.656 1 95.94 366 VAL B CA 1
ATOM 5771 C C . VAL B 1 366 ? 9.891 17.406 -3.219 1 95.94 366 VAL B C 1
ATOM 5773 O O . VAL B 1 366 ? 10.375 16.453 -2.602 1 95.94 366 VAL B O 1
ATOM 5776 N N . THR B 1 367 ? 10.391 17.875 -4.352 1 94.81 367 THR B N 1
ATOM 5777 C CA . THR B 1 367 ? 11.531 17.25 -5.004 1 94.81 367 THR B CA 1
ATOM 5778 C C . THR B 1 367 ? 12.781 17.344 -4.125 1 94.81 367 THR B C 1
ATOM 5780 O O . THR B 1 367 ? 13.555 16.391 -4.035 1 94.81 367 THR B O 1
ATOM 5783 N N . ARG B 1 368 ? 12.93 18.422 -3.484 1 93.62 368 ARG B N 1
ATOM 5784 C CA . ARG B 1 368 ? 14.086 18.641 -2.625 1 93.62 368 ARG B CA 1
ATOM 5785 C C . ARG B 1 368 ? 14.055 17.719 -1.414 1 93.62 368 ARG B C 1
ATOM 5787 O O . ARG B 1 368 ? 15.094 17.203 -0.998 1 93.62 368 ARG B O 1
ATOM 5794 N N . LEU B 1 369 ? 12.898 17.547 -0.896 1 93.31 369 LEU B N 1
ATOM 5795 C CA . LEU B 1 369 ? 12.758 16.766 0.331 1 93.31 369 LEU B CA 1
ATOM 5796 C C . LEU B 1 369 ? 12.914 15.281 0.051 1 93.31 369 LEU B C 1
ATOM 5798 O O . LEU B 1 369 ? 13.266 14.508 0.945 1 93.31 369 LEU B O 1
ATOM 5802 N N . ARG B 1 370 ? 12.594 14.82 -1.176 1 92.69 370 ARG B N 1
ATOM 5803 C CA . ARG B 1 370 ? 12.742 13.453 -1.649 1 92.69 370 ARG B CA 1
ATOM 5804 C C . ARG B 1 370 ? 12.195 12.453 -0.636 1 92.69 370 ARG B C 1
ATOM 5806 O O . ARG B 1 370 ? 12.859 11.477 -0.295 1 92.69 370 ARG B O 1
ATOM 5813 N N . GLY B 1 371 ? 11.07 12.805 -0.086 1 91.38 371 GLY B N 1
ATOM 5814 C CA . GLY B 1 371 ? 10.375 11.836 0.753 1 91.38 371 GLY B CA 1
ATOM 5815 C C . GLY B 1 371 ? 10.594 12.07 2.236 1 91.38 371 GLY B C 1
ATOM 5816 O O . GLY B 1 371 ? 9.961 11.43 3.072 1 91.38 371 GLY B O 1
ATOM 5817 N N . THR B 1 372 ? 11.555 12.945 2.564 1 89.56 372 THR B N 1
ATOM 5818 C CA . THR B 1 372 ? 11.719 13.297 3.971 1 89.56 372 THR B CA 1
ATOM 5819 C C . THR B 1 372 ? 10.562 14.18 4.449 1 89.56 372 THR B C 1
ATOM 5821 O O . THR B 1 372 ? 10.484 15.352 4.082 1 89.56 372 THR B O 1
ATOM 5824 N N . GLY B 1 373 ? 9.727 13.57 5.117 1 90.75 373 GLY B N 1
ATOM 5825 C CA . GLY B 1 373 ? 8.586 14.289 5.656 1 90.75 373 GLY B CA 1
ATOM 5826 C C . GLY B 1 373 ? 7.684 14.867 4.582 1 90.75 373 GLY B C 1
ATOM 5827 O O . GLY B 1 373 ? 7.754 14.461 3.42 1 90.75 373 GLY B O 1
ATOM 5828 N N . LEU B 1 374 ? 6.672 15.664 5.059 1 94.5 374 LEU B N 1
ATOM 5829 C CA . LEU B 1 374 ? 5.633 16.312 4.262 1 94.5 374 LEU B CA 1
ATOM 5830 C C . LEU B 1 374 ? 4.93 15.289 3.367 1 94.5 374 LEU B C 1
ATOM 5832 O O . LEU B 1 374 ? 5.535 14.75 2.438 1 94.5 374 LEU B O 1
ATOM 5836 N N . ASP B 1 375 ? 3.787 15.078 3.582 1 96.75 375 ASP B N 1
ATOM 5837 C CA . ASP B 1 375 ? 2.959 14.148 2.818 1 96.75 375 ASP B CA 1
ATOM 5838 C C . ASP B 1 375 ? 1.848 14.891 2.078 1 96.75 375 ASP B C 1
ATOM 5840 O O . ASP B 1 375 ? 1.181 14.312 1.216 1 96.75 375 ASP B O 1
ATOM 5844 N N . ARG B 1 376 ? 1.721 16.172 2.414 1 97.38 376 ARG B N 1
ATOM 5845 C CA . ARG B 1 376 ? 0.674 16.984 1.787 1 97.38 376 ARG B CA 1
ATOM 5846 C C . ARG B 1 376 ? 1.032 18.453 1.812 1 97.38 376 ARG B C 1
ATOM 5848 O O . ARG B 1 376 ? 1.521 18.969 2.824 1 97.38 376 ARG B O 1
ATOM 5855 N N . LEU B 1 377 ? 0.904 19.062 0.779 1 98.12 377 LEU B N 1
ATOM 5856 C CA . LEU B 1 377 ? 0.975 20.516 0.65 1 98.12 377 LEU B CA 1
ATOM 5857 C C . LEU B 1 377 ? -0.35 21.078 0.15 1 98.12 377 LEU B C 1
ATOM 5859 O O . LEU B 1 377 ? -0.754 20.812 -0.984 1 98.12 377 LEU B O 1
ATOM 5863 N N . VAL B 1 378 ? -0.999 21.844 1.011 1 98.25 378 VAL B N 1
ATOM 5864 C CA . VAL B 1 378 ? -2.355 22.266 0.69 1 98.25 378 VAL B CA 1
ATOM 5865 C C . VAL B 1 378 ? -2.516 23.75 1.014 1 98.25 378 VAL B C 1
ATOM 5867 O O . VAL B 1 378 ? -1.798 24.297 1.86 1 98.25 378 VAL B O 1
ATOM 5870 N N . PRO B 1 379 ? -3.467 24.422 0.36 1 98.19 379 PRO B N 1
ATOM 5871 C CA . PRO B 1 379 ? -3.684 25.844 0.672 1 98.19 379 PRO B CA 1
ATOM 5872 C C . PRO B 1 379 ? -4.195 26.062 2.094 1 98.19 379 PRO B C 1
ATOM 5874 O O . PRO B 1 379 ? -4.902 25.203 2.639 1 98.19 379 PRO B O 1
ATOM 5877 N N . VAL B 1 380 ? -3.848 27.172 2.645 1 98.31 380 VAL B N 1
ATOM 5878 C CA . VAL B 1 380 ? -4.379 27.578 3.941 1 98.31 380 VAL B CA 1
ATOM 5879 C C . VAL B 1 380 ? -5.902 27.469 3.928 1 98.31 380 VAL B C 1
ATOM 5881 O O . VAL B 1 380 ? -6.551 27.906 2.969 1 98.31 380 VAL B O 1
ATOM 5884 N N . GLY B 1 381 ? -6.418 26.906 4.863 1 96.88 381 GLY B N 1
ATOM 5885 C CA . GLY B 1 381 ? -7.855 26.719 4.973 1 96.88 381 GLY B CA 1
ATOM 5886 C C . GLY B 1 381 ? -8.305 25.297 4.652 1 96.88 381 GLY B C 1
ATOM 5887 O O . GLY B 1 381 ? -9.461 24.953 4.871 1 96.88 381 GLY B O 1
ATOM 5888 N N . THR B 1 382 ? -7.34 24.469 4.227 1 95.88 382 THR B N 1
ATOM 5889 C CA . THR B 1 382 ? -7.723 23.125 3.814 1 95.88 382 THR B CA 1
ATOM 5890 C C . THR B 1 382 ? -6.875 22.078 4.531 1 95.88 382 THR B C 1
ATOM 5892 O O . THR B 1 382 ? -6.863 20.906 4.137 1 95.88 382 THR B O 1
ATOM 5895 N N . ALA B 1 383 ? -6.195 22.453 5.586 1 96.06 383 ALA B N 1
ATOM 5896 C CA . ALA B 1 383 ? -5.312 21.547 6.316 1 96.06 383 ALA B CA 1
ATOM 5897 C C . ALA B 1 383 ? -6.078 20.328 6.844 1 96.06 383 ALA B C 1
ATOM 5899 O O . ALA B 1 383 ? -5.547 19.219 6.891 1 96.06 383 ALA B O 1
ATOM 5900 N N . LEU B 1 384 ? -7.359 20.531 7.176 1 93.88 384 LEU B N 1
ATOM 5901 C CA . LEU B 1 384 ? -8.125 19.5 7.848 1 93.88 384 LEU B CA 1
ATOM 5902 C C . LEU B 1 384 ? -9.008 18.734 6.859 1 93.88 384 LEU B C 1
ATOM 5904 O O . LEU B 1 384 ? -9.742 17.828 7.246 1 93.88 384 LEU B O 1
ATOM 5908 N N . SER B 1 385 ? -8.953 19.109 5.582 1 94.56 385 SER B N 1
ATOM 5909 C CA . SER B 1 385 ? -9.719 18.422 4.555 1 94.56 385 SER B CA 1
ATOM 5910 C C . SER B 1 385 ? -9.133 17.031 4.266 1 94.56 385 SER B C 1
ATOM 5912 O O . SER B 1 385 ? -7.957 16.922 3.914 1 94.56 385 SER B O 1
ATOM 5914 N N . PHE B 1 386 ? -9.992 16.078 4.355 1 95.25 386 PHE B N 1
ATOM 5915 C CA . PHE B 1 386 ? -9.539 14.703 4.156 1 95.25 386 PHE B CA 1
ATOM 5916 C C . PHE B 1 386 ? -9.414 14.383 2.674 1 95.25 386 PHE B C 1
ATOM 5918 O O . PHE B 1 386 ? -10.148 14.922 1.85 1 95.25 386 PHE B O 1
ATOM 5925 N N . SER B 1 387 ? -8.469 13.547 2.338 1 95.88 387 SER B N 1
ATOM 5926 C CA . SER B 1 387 ? -8.242 13 1.004 1 95.88 387 SER B CA 1
ATOM 5927 C C . SER B 1 387 ? -7.918 11.508 1.067 1 95.88 387 SER B C 1
ATOM 5929 O O . SER B 1 387 ? -7.434 11.016 2.088 1 95.88 387 SER B O 1
ATOM 5931 N N . HIS B 1 388 ? -8.25 10.789 -0.039 1 96.75 388 HIS B N 1
ATOM 5932 C CA . HIS B 1 388 ? -7.824 9.398 -0.118 1 96.75 388 HIS B CA 1
ATOM 5933 C C . HIS B 1 388 ? -6.305 9.281 -0.151 1 96.75 388 HIS B C 1
ATOM 5935 O O . HIS B 1 388 ? -5.754 8.195 0.039 1 96.75 388 HIS B O 1
ATOM 5941 N N . LEU B 1 389 ? -5.648 10.406 -0.513 1 96.62 389 LEU B N 1
ATOM 5942 C CA . LEU B 1 389 ? -4.207 10.523 -0.343 1 96.62 389 LEU B CA 1
ATOM 5943 C C . LEU B 1 389 ? -3.863 11.055 1.045 1 96.62 389 LEU B C 1
ATOM 5945 O O . LEU B 1 389 ? -4.148 12.219 1.357 1 96.62 389 LEU B O 1
ATOM 5949 N N . TRP B 1 390 ? -3.34 10.172 1.843 1 96 390 TRP B N 1
ATOM 5950 C CA . TRP B 1 390 ? -3.102 10.547 3.232 1 96 390 TRP B CA 1
ATOM 5951 C C . TRP B 1 390 ? -1.813 9.922 3.752 1 96 390 TRP B C 1
ATOM 5953 O O . TRP B 1 390 ? -1.609 8.711 3.625 1 96 390 TRP B O 1
ATOM 5963 N N . ASP B 1 391 ? -0.904 10.766 4.332 1 94 391 ASP B N 1
ATOM 5964 C CA . ASP B 1 391 ? 0.366 10.336 4.91 1 94 391 ASP B CA 1
ATOM 5965 C C . ASP B 1 391 ? 1.17 9.508 3.918 1 94 391 ASP B C 1
ATOM 5967 O O . ASP B 1 391 ? 1.68 8.438 4.266 1 94 391 ASP B O 1
ATOM 5971 N N . GLY B 1 392 ? 1.111 9.93 2.701 1 94.81 392 GLY B N 1
ATOM 5972 C CA . GLY B 1 392 ? 1.951 9.32 1.683 1 94.81 392 GLY B CA 1
ATOM 5973 C C . GLY B 1 392 ? 1.329 8.086 1.053 1 94.81 392 GLY B C 1
ATOM 5974 O O . GLY B 1 392 ? 1.928 7.461 0.175 1 94.81 392 GLY B O 1
ATOM 5975 N N . ALA B 1 393 ? 0.125 7.746 1.459 1 95.81 393 ALA B N 1
ATOM 5976 C CA . ALA B 1 393 ? -0.518 6.539 0.953 1 95.81 393 ALA B CA 1
ATOM 5977 C C . ALA B 1 393 ? -1.796 6.875 0.189 1 95.81 393 ALA B C 1
ATOM 5979 O O . ALA B 1 393 ? -2.502 7.824 0.536 1 95.81 393 ALA B O 1
ATOM 5980 N N . ASP B 1 394 ? -2.02 6.16 -0.854 1 96.56 394 ASP B N 1
ATOM 5981 C CA . ASP B 1 394 ? -3.344 6.125 -1.467 1 96.56 394 ASP B CA 1
ATOM 5982 C C . ASP B 1 394 ? -4.23 5.078 -0.795 1 96.56 394 ASP B C 1
ATOM 5984 O O . ASP B 1 394 ? -4.078 3.879 -1.038 1 96.56 394 ASP B O 1
ATOM 5988 N N . LEU B 1 395 ? -5.188 5.516 -0.019 1 97.5 395 LEU B N 1
ATOM 5989 C CA . LEU B 1 395 ? -5.973 4.617 0.825 1 97.5 395 LEU B CA 1
ATOM 5990 C C . LEU B 1 395 ? -6.852 3.703 -0.023 1 97.5 395 LEU B C 1
ATOM 5992 O O . LEU B 1 395 ? -7.094 2.553 0.347 1 97.5 395 LEU B O 1
ATOM 5996 N N . LEU B 1 396 ? -7.348 4.164 -1.128 1 97 396 LEU B N 1
ATOM 5997 C CA . LEU B 1 396 ? -8.164 3.311 -1.988 1 97 396 LEU B CA 1
ATOM 5998 C C . LEU B 1 396 ? -7.324 2.178 -2.576 1 97 396 LEU B C 1
ATOM 6000 O O . LEU B 1 396 ? -7.789 1.04 -2.666 1 97 396 LEU B O 1
ATOM 6004 N N . GLU B 1 397 ? -6.125 2.512 -2.943 1 95.69 397 GLU B N 1
ATOM 6005 C CA . GLU B 1 397 ? -5.219 1.48 -3.439 1 95.69 397 GLU B CA 1
ATOM 6006 C C . GLU B 1 397 ? -4.879 0.474 -2.346 1 95.69 397 GLU B C 1
ATOM 6008 O O . GLU B 1 397 ? -4.832 -0.732 -2.596 1 95.69 397 GLU B O 1
ATOM 6013 N N . ARG B 1 398 ? -4.695 0.999 -1.118 1 96.69 398 ARG B N 1
ATOM 6014 C CA . ARG B 1 398 ? -4.316 0.134 -0.005 1 96.69 398 ARG B CA 1
ATOM 6015 C C . ARG B 1 398 ? -5.477 -0.769 0.404 1 96.69 398 ARG B C 1
ATOM 6017 O O . ARG B 1 398 ? -5.262 -1.85 0.958 1 96.69 398 ARG B O 1
ATOM 6024 N N . LEU B 1 399 ? -6.637 -0.359 0.113 1 97.75 399 LEU B N 1
ATOM 6025 C CA . LEU B 1 399 ? -7.824 -1.072 0.57 1 97.75 399 LEU B CA 1
ATOM 6026 C C . LEU B 1 399 ? -8.383 -1.963 -0.535 1 97.75 399 LEU B C 1
ATOM 6028 O O . LEU B 1 399 ? -9.461 -2.537 -0.388 1 97.75 399 LEU B O 1
ATOM 6032 N N . THR B 1 400 ? -7.672 -2.057 -1.636 1 97.19 400 THR B N 1
ATOM 6033 C CA . THR B 1 400 ? -8.008 -2.979 -2.715 1 97.19 400 THR B CA 1
ATOM 6034 C C . THR B 1 400 ? -6.816 -3.867 -3.059 1 97.19 400 THR B C 1
ATOM 6036 O O . THR B 1 400 ? -5.695 -3.609 -2.621 1 97.19 400 THR B O 1
ATOM 6039 N N . LYS B 1 401 ? -7.129 -4.902 -3.695 1 95.62 401 LYS B N 1
ATOM 6040 C CA . LYS B 1 401 ? -6.137 -5.797 -4.289 1 95.62 401 LYS B CA 1
ATOM 6041 C C . LYS B 1 401 ? -6.145 -5.691 -5.812 1 95.62 401 LYS B C 1
ATOM 6043 O O . LYS B 1 401 ? -7.207 -5.562 -6.426 1 95.62 401 LYS B O 1
ATOM 6048 N N . SER B 1 402 ? -4.949 -5.711 -6.391 1 96.31 402 SER B N 1
ATOM 6049 C CA . SER B 1 402 ? -4.828 -5.695 -7.848 1 96.31 402 SER B CA 1
ATOM 6050 C C . SER B 1 402 ? -4.566 -7.094 -8.391 1 96.31 402 SER B C 1
ATOM 6052 O O . SER B 1 402 ? -3.508 -7.672 -8.148 1 96.31 402 SER B O 1
ATOM 6054 N N . VAL B 1 403 ? -5.488 -7.602 -9.094 1 97.25 403 VAL B N 1
ATOM 6055 C CA . VAL B 1 403 ? -5.312 -8.898 -9.742 1 97.25 403 VAL B CA 1
ATOM 6056 C C . VAL B 1 403 ? -4.715 -8.711 -11.133 1 97.25 403 VAL B C 1
ATOM 6058 O O . VAL B 1 403 ? -5.316 -8.055 -11.984 1 97.25 403 VAL B O 1
ATOM 6061 N N . HIS B 1 404 ? -3.52 -9.234 -11.312 1 97.56 404 HIS B N 1
ATOM 6062 C CA . HIS B 1 404 ? -2.855 -9.188 -12.609 1 97.56 404 HIS B CA 1
ATOM 6063 C C . HIS B 1 404 ? -3.543 -10.102 -13.609 1 97.56 404 HIS B C 1
ATOM 6065 O O . HIS B 1 404 ? -3.609 -11.32 -13.406 1 97.56 404 HIS B O 1
ATOM 6071 N N . LEU B 1 405 ? -4.102 -9.57 -14.641 1 97.25 405 LEU B N 1
ATOM 6072 C CA . LEU B 1 405 ? -4.855 -10.32 -15.641 1 97.25 405 LEU B CA 1
ATOM 6073 C C . LEU B 1 405 ? -4.258 -10.125 -17.031 1 97.25 405 LEU B C 1
ATOM 6075 O O . LEU B 1 405 ? -4.41 -9.055 -17.625 1 97.25 405 LEU B O 1
ATOM 6079 N N . LEU B 1 406 ? -3.562 -11.109 -17.484 1 94.44 406 LEU B N 1
ATOM 6080 C CA . LEU B 1 406 ? -3.008 -11.086 -18.828 1 94.44 406 LEU B CA 1
ATOM 6081 C C . LEU B 1 406 ? -3.863 -11.922 -19.781 1 94.44 406 LEU B C 1
ATOM 6083 O O . LEU B 1 406 ? -4.121 -13.094 -19.516 1 94.44 406 LEU B O 1
ATOM 6087 N N . ALA B 1 407 ? -4.309 -11.297 -20.797 1 87.25 407 ALA B N 1
ATOM 6088 C CA . ALA B 1 407 ? -5.098 -11.969 -21.828 1 87.25 407 ALA B CA 1
ATOM 6089 C C . ALA B 1 407 ? -4.242 -12.953 -22.625 1 87.25 407 ALA B C 1
ATOM 6091 O O . ALA B 1 407 ? -3.014 -12.844 -22.641 1 87.25 407 ALA B O 1
ATOM 6092 N N . PRO B 1 408 ? -4.895 -14 -23.172 1 85.31 408 PRO B N 1
ATOM 6093 C CA . PRO B 1 408 ? -4.156 -14.977 -23.969 1 85.31 408 PRO B CA 1
ATOM 6094 C C . PRO B 1 408 ? -3.432 -14.352 -25.156 1 85.31 408 PRO B C 1
ATOM 6096 O O . PRO B 1 408 ? -3.877 -13.328 -25.688 1 85.31 408 PRO B O 1
#

InterPro domains:
  IPR008670 Long-chain-fatty-acyl-CoA reductase, LuxC [PF05893] (76-401)
  IPR016161 Aldehyde/histidinol dehydrogenase [SSF53720] (74-199)
  IPR016162 Aldehyde dehydrogenase, N-terminal [G3DSA:3.40.605.10] (33-221)

Solvent-accessible surface area (backbone atoms only — not comparable to full-atom values): 40916 Å² total; per-residue (Å²): 114,74,37,41,36,73,71,33,42,68,39,89,48,48,67,58,51,51,52,50,42,71,65,54,82,70,52,40,48,56,62,33,68,66,46,51,50,37,43,28,49,41,13,51,52,32,64,67,32,74,72,38,61,75,33,64,70,46,38,53,48,15,59,61,34,26,58,69,48,49,51,50,50,51,52,51,52,63,59,32,46,60,90,51,43,46,74,22,8,53,42,35,34,37,38,36,49,46,84,88,45,54,67,56,48,51,58,63,47,50,46,32,40,31,21,7,31,28,38,40,36,50,44,65,93,79,60,48,70,68,28,48,53,47,50,52,47,53,44,54,43,29,65,74,33,68,71,53,40,59,33,48,43,40,31,29,60,60,90,84,45,57,64,54,54,38,59,54,33,56,65,23,37,28,39,43,39,36,35,46,48,67,53,42,53,58,56,57,70,45,65,60,40,51,78,32,46,61,52,61,45,42,62,46,37,18,29,30,38,36,28,11,62,46,55,64,65,42,51,72,66,56,41,42,50,50,29,54,23,43,48,47,28,24,41,50,76,49,26,66,44,45,39,20,37,42,34,38,35,31,26,30,55,71,68,45,29,52,52,23,50,51,51,48,36,54,36,26,52,66,45,76,86,66,82,76,71,56,66,69,50,50,52,45,38,51,52,46,52,52,49,33,38,73,70,62,51,28,75,51,82,65,44,77,25,59,81,30,35,37,32,39,16,90,50,79,59,66,50,68,82,67,58,73,72,39,61,21,48,27,35,32,37,76,29,73,38,72,70,50,54,58,73,59,56,41,72,47,28,32,28,35,26,35,43,68,60,54,56,68,60,52,50,50,49,52,60,68,41,33,44,53,18,52,18,30,36,31,33,61,54,44,44,80,61,85,57,61,56,48,84,23,35,51,49,58,64,72,35,28,23,35,26,29,46,50,63,113,112,74,36,40,38,72,72,33,44,67,40,88,48,47,66,58,52,50,52,51,42,70,66,54,82,71,52,41,48,57,62,35,68,67,46,51,52,37,42,28,49,40,13,50,51,32,64,66,32,73,73,38,60,75,31,66,70,46,38,53,48,14,60,60,32,27,57,70,49,50,49,50,51,52,53,51,52,62,59,33,46,59,92,51,42,46,75,22,7,53,40,36,34,36,38,36,49,44,84,89,46,56,66,58,47,51,56,63,48,49,47,31,43,30,20,7,31,27,40,39,35,51,45,66,94,79,58,48,72,69,27,49,52,47,52,53,48,54,45,54,42,28,64,76,32,69,72,53,38,58,34,48,42,38,30,30,60,59,90,84,44,58,63,54,54,39,58,54,34,57,65,22,36,28,39,42,39,36,35,46,48,67,54,42,52,57,55,58,69,46,65,62,40,50,78,32,46,61,51,61,45,42,62,46,36,19,27,30,40,35,27,10,62,48,55,62,67,42,51,72,66,57,40,42,50,49,28,53,25,44,48,48,31,23,40,50,77,49,26,68,44,43,38,18,38,43,34,38,34,32,26,31,55,70,68,46,31,52,51,25,50,52,51,47,36,53,34,25,51,66,45,76,87,65,82,77,70,54,65,70,50,50,52,43,38,52,52,46,54,52,50,33,38,73,71,62,49,29,74,50,81,64,43,76,25,58,80,31,35,36,33,37,17,88,50,79,57,65,50,67,83,67,58,71,72,36,59,22,46,28,34,32,38,76,28,71,38,71,69,50,54,57,74,62,54,41,71,45,28,32,27,34,26,35,43,68,59,54,56,70,60,52,49,50,48,53,60,68,40,34,46,54,18,52,18,30,35,30,34,62,54,41,44,80,61,84,56,59,57,47,85,23,34,50,48,57,62,71,35,29,23,35,26,30,46,50,66,112

Secondary structure (DSSP, 8-state):
--EE-GGGGG-S-HHHHHHHHHH---PPPTT-HHHHHHHHHHHHHHHH-TTGGG-HHHHHHHHHT-HHHHHHHHHHHHHTS-TTEEEEE--EEEEE--SS-GGGGHHHHHHHHHHT-EEEEE--TT--HHHHHHHHHHHHHHHT-HHHHHTEEEEE--TT-HHHHHHHHTT-SEEEEE--HHHHHHHHTS---TT-EEEEE---EEEEEEEHHHHHH--HHHHHHHHHHHHHHHHGGGGTSTTSEEEEEEES-HHHHHHHHHHHHHHHHTSPPPPPPPHHHHHHHHHHHHHHHHTTS--S--EEETTEEEEE-SS---TTTT----TTEEEEEEESSHHHHHTT--TTEEEEEEES--HHHHHHHHHHHTTSS--EEEETT-TT---SEETTEEHHHHTEEEEEE---/--EE-GGGGG-S-HHHHHHHHHH---PPPTT-HHHHHHHHHHHHHHHH-TTGGG-HHHHHHHHHT-HHHHHHHHHHHHHTS-TTEEEEE--EEEEE--SS-GGGGHHHHHHHHHHT-EEEEE--TT--HHHHHHHHHHHHHHHT-HHHHHTEEEEE--TT-HHHHHHHHTT-SEEEEE--HHHHHHHHTS---TT-EEEEE---EEEEEEEHHHHHH--HHHHHHHHHHHHHHHHGGGGTSTTSEEEEEEES-HHHHHHHHHHHHHHHHTSPPPPPPPHHHHHHHHHHHHHHHHTTS--S--EEETTEEEEE-SS---TTTT----TTEEEEEEESSHHHHHTT--TTEEEEEEES--HHHHHHHHHHHTTSS--EEEETT-TT---SEETTEEHHHHTEEEEEE---

Nearest PDB structures (foldseek):
  7xc6-assembly1_A  TM=7.325E-01  e=6.351E-17  Photobacterium phosphoreum
  3v4c-assembly1_B  TM=6.659E-01  e=3.336E-16  Sinorhizobium meliloti 1021
  3u4j-assembly1_D  TM=7.042E-01  e=1.726E-14  Sinorhizobium meliloti
  3rhd-assembly1_A  TM=7.094E-01  e=1.259E-12  Methanocaldococcus jannaschii
  7dag-assembly1_A  TM=6.147E-01  e=3.422E-10  Vibrio cholerae

Organism: Magnetospirillum gryphiswaldense (strain DSM 6361 / JCM 21280 / NBRC 15271 / MSR-1) (NCBI:txid431944)

Radius of gyration: 28.94 Å; Cα contacts (8 Å, |Δi|>4): 1652; chains: 2; bounding box: 67×89×66 Å